Protein AF-A0A933GW04-F1 (afdb_monomer)

Nearest PDB structures (foldseek):
  8gxd-assembly1_A  TM=9.178E-01  e=3.188E-30  Exiguobacterium sibiricum 255-15
  6acf-assembly1_A  TM=8.916E-01  e=3.516E-30  Geobacillus stearothermophilus 10
  7vid-assembly1_A  TM=9.497E-01  e=1.257E-28  Pseudomonas aeruginosa PAO1
  8hr6-assembly1_A  TM=9.660E-01  e=1.319E-27  Bacillus thuringiensis
  3vpx-assembly1_B  TM=9.096E-01  e=2.154E-28  Sporosarcina psychrophila

Secondary structure (DSSP, 8-state):
-----PPPHHHHHHHHHHHHHHH-BTTHHHHHHHHTT-SEEEEEEETTEEEESSHHHHHHHHHHHHH-TT--S-SEEEEE--TT--S-EEEEEEE-SSSSEEEEEEEEE-SBHHHHHHHHHHHHHHHHHHHHHTT-S-EEEEEEEEE-GGG-SHHHHSTT-HHHHHHHHHHHHHHHHTTTSEEEEE-TT--HHHHHHHHTT-S-B-S--GGGT-----HHHHHHHHHHHHHHHHHHHHS----TT-EEEEE--STTHHHHHHHHHHTT-EEEEE-S-HHHHHHHHHH-TTSEE--TTGGGG-B-SEEEE-S-SS-BSTTTTTT-B-SEE--S-TT-BSSTTHHHHHHHTT-EE--HHHHS-HHHHHHHTGGG---HHHHHHHHHTHHHHHHHHHHHHHHHT--HHHHHHHHHHHHHTSPPTTTSSHHHHHHHHHHHHHHHHTS-------------------S------HHHHHHHHHHTTTT---EEEEEE-PEETTS---HHHHHHHHHHHHHHHHHHHHH---EEEE-BEE--THHHHHHHHTT-SS-GGGS-HHHHHHHHHHHHHHHHHHHHHHHHHTT----GGG-B-TTSHHHHHHHHHHHHHHHHTT-EEEEEEEEEEETTTTEEE-GGGEEEEEEEEEEEEEEEEEETTS-EEEEEES-GGGGGG--EEEE-TTSTTGGGTT-EEE-TTSS-EEEEEE-TT-SSSEEEE-GGG-HHHHHHHHHTT------SB-TTS-B-STTTTT--HHHHHHHHHHHHGGGEEEEEEEEEEEEEEETTT-PBPEEEEEEEEEE--HHHHHHHHHHHHTTSSEESSHHHHHHHHHHHTTPPPEE-EE--SSSPBPTT-TT-EE-HHHHHHHHHHHHHTTTTSSSPPPBSEEEE-TTTIIIIIHHHHHHHHHHTSS-SBSEEEEPPEEEEE--TTSPPPP------S------GGG-----S-EEE--GGGT----HHHHHHHH-HHHHHHHHHHHHSSS-TTEEE--HHHHHHHHHHHHHHHTT-

pLDDT: mean 85.38, std 16.15, range [25.05, 98.19]

Foldseek 3Di:
DDDPDDDDPVLVVLVVLLVVQVVAFQLNLLVLCVVVVHFKWKWAFDPHDIDTLDCVSCSSVVSNLVPDPLNDNWRMKMWGDDPPDSHIKIKTGRFAQLHAAEDAAAEEADGGSSVQVSVQSNQQLLQLLLCLLLVHSHHGMYIYTHCDPVCVDCQCQPPPHPSVLVVLLSSLLRCVLLPLSYAYEHDHSDAQSSQVSSCVSHVRYWPHDVVVQHLPDLQLLLLLLLLLLCLLVCCVVPVGSQQAQFFEEEEACPSNRVNNVVVSVVSNHQYEYEHPDPVSVVVSCVVRVRYHYDDNVCSLQDQGAEYEYEDEAQCQEPVSLVRHNYQEYTYQHAHNHNDPCSLVVCVVVNRAYQHNSLSNSLVCVSTSCSSVGGDVVVSNVSSNVSSVSSNQLVVQCVVVVHGSVVSSVVSSVVSSNHGHPPCRSVSSVSVVVSVVVSVCVVPDDDDDDDDDDDDDDDDPDDPDPPDPPLLVVLVVCLVVVVQDFDDFAEEEDAAELLDADFPQSLVQLLVSQVVQVVCCVPVVHGHAYAYEHFLCFLSSLVSLQVVDPDHPVVDDLVVSQVVSVVSSVVSRVNVVVLCSLLVRDHRPVNYDDCPDPVLLVLLVVLQVLLVVLVQKDKDWDWFWADLVSLKTDDPLQKDKDKDKDFKKKWFWWAFPVGDIDTAIDPQLLLLVQFQAKEAACPAPCVVCQQTWIQRLQDRDTHHYHYDNPDPDGMHGAALFWDVVSVVRCVVVVHNRHDDQADSNCFGDDPVRGRHHRVRSRVVSPVSSPPRMDMDGDIDIDIFMAGNNPRDTITTGTDTFMWGHLLVLLVVVLVCLVVLQAAEPDVVLSVVSNVCSVVDDTHGQKIQGSHANDDVPDPNIHGDSLSSLLSSLCVSQPPPVPQAGDARAEYEYEPSCCSSHQSSSQSSCCSRRVGGNYSYYYYFAFEWAAFDPPPDDDDDDDDDDDDDPPDDLAVDGDDDPDTDGDDVVRSRTHRSSSLCVVQNSQLSSQLVVVQCPDPPRHYGYRDVVSSVVSSVVVVVVVVVD

Mean predicted aligned error: 18.36 Å

Solvent-accessible surface area (backbone atoms only — not comparable to full-atom values): 53970 Å² total; per-residue (Å²): 143,85,78,90,74,79,75,59,71,73,60,54,55,36,52,50,33,24,48,48,39,59,69,28,46,55,49,50,65,36,52,54,30,56,77,69,72,46,46,71,46,40,44,32,42,56,100,92,44,78,50,58,74,47,54,91,78,42,47,32,59,51,30,33,47,80,72,35,89,55,54,75,77,36,44,29,39,38,39,30,46,54,92,96,50,84,37,46,41,36,41,25,30,26,42,23,29,16,14,41,9,34,26,30,32,32,40,45,73,59,77,23,39,40,53,52,53,48,50,33,39,46,47,4,46,48,27,22,35,31,25,20,63,70,68,43,71,30,8,1,9,19,31,40,38,55,41,32,84,85,50,70,36,63,58,50,67,43,83,93,30,70,61,29,42,53,52,30,29,53,48,13,47,45,46,47,74,58,73,51,33,47,30,38,28,57,32,64,73,50,45,38,70,47,36,44,32,19,37,77,50,26,90,45,54,32,36,25,40,52,96,77,56,26,51,58,82,36,34,60,50,22,15,49,7,32,52,33,24,46,27,26,51,39,23,74,75,72,76,45,55,76,48,56,69,41,32,34,34,34,39,21,52,52,76,36,23,39,53,34,52,50,55,39,47,76,52,45,25,41,37,34,33,24,57,92,51,66,64,57,49,54,54,50,42,70,73,36,80,75,43,43,80,50,58,76,76,59,62,45,66,44,89,27,47,31,39,22,44,34,60,56,45,44,63,41,26,88,79,39,54,80,46,48,49,44,48,33,38,49,29,54,11,65,58,38,50,57,45,82,66,36,53,52,58,33,51,78,72,64,26,44,58,54,48,25,55,64,23,42,35,32,59,56,56,42,27,66,42,35,90,77,59,61,58,72,67,62,41,54,60,52,25,61,48,21,20,63,50,42,39,49,27,49,51,48,6,62,76,70,74,48,44,33,60,56,30,43,48,54,54,7,53,56,45,35,69,37,56,17,89,84,63,28,54,43,22,54,54,50,52,53,49,52,52,56,53,55,65,54,59,81,71,61,94,72,80,92,76,89,76,92,73,96,68,90,73,78,79,78,75,73,98,58,81,72,79,80,57,58,69,61,51,48,53,50,41,57,75,68,46,70,39,65,35,84,43,65,29,33,26,27,50,53,37,50,21,49,48,82,65,26,54,64,62,44,44,24,46,47,51,33,37,53,49,41,51,50,43,32,71,75,70,69,45,42,37,22,48,33,45,37,43,28,75,40,23,69,58,26,46,54,57,48,49,77,70,46,98,58,64,69,87,80,47,60,68,70,61,56,37,49,56,51,48,56,48,31,54,56,26,44,54,48,48,54,50,42,41,44,64,44,67,43,67,58,33,82,90,55,52,40,40,47,86,40,76,69,28,45,49,41,35,52,52,49,52,48,54,37,44,76,68,68,26,54,49,79,48,74,41,79,38,43,28,30,66,88,78,52,27,64,46,55,76,91,44,50,36,85,43,79,44,82,38,60,52,38,36,34,46,48,34,37,31,85,89,67,52,79,43,63,20,61,41,78,56,72,46,49,59,81,17,44,64,30,34,37,19,10,51,94,38,94,47,24,88,47,51,79,39,45,27,44,45,79,90,50,101,51,74,23,47,24,40,73,33,81,89,49,95,55,50,27,29,68,33,30,35,26,58,29,77,68,35,34,52,56,32,49,76,71,74,46,82,77,54,52,48,43,46,45,93,78,53,22,24,48,42,91,96,40,59,71,30,49,58,68,61,40,31,52,55,43,51,65,68,43,48,91,42,46,46,82,43,82,54,82,45,80,43,84,45,44,19,30,67,83,81,61,47,67,40,46,45,27,70,44,78,42,40,28,39,62,48,67,74,25,42,55,52,49,50,52,30,47,74,72,54,64,34,36,56,78,48,70,69,59,49,52,53,50,54,55,49,58,77,69,64,66,69,43,74,37,55,28,52,41,82,51,56,55,71,34,90,95,40,89,75,28,11,40,32,55,48,57,41,50,21,32,45,50,40,43,63,35,38,32,76,88,34,72,65,45,62,45,22,49,35,33,24,32,52,71,81,39,45,76,58,32,53,48,52,22,31,31,52,28,30,65,70,43,69,38,56,38,50,32,25,44,35,68,52,45,45,45,26,30,49,52,54,85,84,58,89,77,82,85,92,83,79,81,95,72,96,76,88,82,74,74,66,72,75,78,67,77,87,86,47,101,42,85,36,71,56,38,72,95,55,73,37,59,47,49,51,58,56,43,24,76,74,57,34,27,69,13,45,55,48,12,54,54,61,36,56,71,48,97,55,55,64,56,21,60,77,48,71,67,41,30,52,48,28,36,52,52,52,53,55,50,65,75,70,107

Sequence (1024 aa):
MSTLGRLRPADEKRRELARQVRAWPVEELHDRLAAAGVSRAFVLFENGEFTLSHPALLAPVQAFFELSQDFAQHEGVFLGREEGFPTVFFAFVHDTRRGLAQGGLRFKRYDTTADVLVDGLRLARGMTRKNALAGLWWGGGKGVLPVTLPLARPEYMEKDRPERRRLFEAYGRFVASIGGIYYTAEDIGTNTGDLAAVLGQNRFTTCIPPACGGSGNPSPFTAHGVYRAMQAAWNFLTGSDDLSGVRVAVQGAGHVGGPLIRELDEAGARVWFTDVDVKRIAELSAELPRAVAVLPDSIYDLEVDVFAPCAVGAVVSAQTIPRLKCRLVCGAANNILRETADAERLRERGIAFVPDYVCNRMGITNCADEWRGYLEEDVWVAAEKVYPDTLRVLKHARNLVVTPSRAADELADAAASELHPLLGHRGRRLADQLVAANGRGARQGRGPRTDAGTRKGRGAAPLFSAPLDEPALQTRWEKAGLFRGTGPAIAATPVSTATSPNLASFLSPLLADVRARAIEFLDGSRPRRVLGSDHGGLALQLAIEASLPHDREEYARPEFVEMCRDRHHAGDARVREELRAAGIGFDPRAWLDPMSEKGARVVRELYHALADAGRIARETRLVHRCLHCRTVLVASDVVHASLSVDRSYAVQFRTTEGDEIETATYQPELVLGAVAIGVRSAGRYGHLEGRSAVHPLRDDLLPVVAVPDLGVGAVFLVPAHSLRDERILREAGIDERPAVFDEKGEGSPAGYAGLPRDALREAVLGRLGDRVISRKGTWKVDAHRCRRCEGVTLVVPSEETFVHLESAAGRLKAGVESGAVEFGHPRWRDRVLAHLNTLEPWCISRQQWWGHEMPGRRGEVLSTWFSLAAQALAGAGWPEDPAPAPVAEVWVDPELLVRWVVPAELVSLAVTGRPVFRRIEVHGTLQTVDRSLAPQPEEGAGADESPKILPDEERFLFRTVHRPMRRNLGNVVSPASLVRRFGADALRLGLLLCLSGPDQDAATASETKLREARRMIRRLVAKV

Structure (mmCIF, N/CA/C/O backbone):
data_AF-A0A933GW04-F1
#
_entry.id   AF-A0A933GW04-F1
#
loop_
_atom_site.group_PDB
_atom_site.id
_atom_site.type_symbol
_atom_site.label_atom_id
_atom_site.label_alt_id
_atom_site.label_comp_id
_atom_site.label_asym_id
_atom_site.label_entity_id
_atom_site.label_seq_id
_atom_site.pdbx_PDB_ins_code
_atom_site.Cartn_x
_atom_site.Cartn_y
_atom_site.Cartn_z
_atom_site.occupancy
_atom_site.B_iso_or_equiv
_atom_site.auth_seq_id
_atom_site.auth_comp_id
_atom_site.auth_asym_id
_atom_site.auth_atom_id
_atom_site.pdbx_PDB_model_num
ATOM 1 N N . MET A 1 1 ? 9.136 -58.146 -12.799 1.00 44.84 1 MET A N 1
ATOM 2 C CA . MET A 1 1 ? 10.425 -57.813 -13.446 1.00 44.84 1 MET A CA 1
ATOM 3 C C . MET A 1 1 ? 10.226 -57.771 -14.959 1.00 44.84 1 MET A C 1
ATOM 5 O O . MET A 1 1 ? 10.268 -58.811 -15.590 1.00 44.84 1 MET A O 1
ATOM 9 N N . SER A 1 2 ? 9.935 -56.590 -15.505 1.00 35.81 2 SER A N 1
ATOM 10 C CA . SER A 1 2 ? 9.866 -56.224 -16.939 1.00 35.81 2 SER A CA 1
ATOM 11 C C . SER A 1 2 ? 9.266 -54.813 -16.924 1.00 35.81 2 SER A C 1
ATOM 13 O O . SER A 1 2 ? 8.171 -54.651 -16.403 1.00 35.81 2 SER A O 1
ATOM 15 N N . THR A 1 3 ? 9.958 -53.729 -17.247 1.00 30.78 3 THR A N 1
ATOM 16 C CA . THR A 1 3 ? 10.529 -53.395 -18.552 1.00 30.78 3 THR A CA 1
ATOM 17 C C . THR A 1 3 ? 11.642 -52.361 -18.353 1.00 30.78 3 THR A C 1
ATOM 19 O O . THR A 1 3 ? 11.386 -51.227 -17.954 1.00 30.78 3 THR A O 1
ATOM 22 N N . LEU A 1 4 ? 12.880 -52.747 -18.669 1.00 45.56 4 LEU A N 1
ATOM 23 C CA . LEU A 1 4 ? 13.972 -51.825 -18.980 1.00 45.56 4 LEU A CA 1
ATOM 24 C C . LEU A 1 4 ? 13.578 -51.039 -20.241 1.00 45.56 4 LEU A C 1
ATOM 26 O O . LEU A 1 4 ? 13.768 -51.506 -21.363 1.00 45.56 4 LEU A O 1
ATOM 30 N N . GLY A 1 5 ? 12.982 -49.861 -20.057 1.00 34.62 5 GLY A N 1
ATOM 31 C CA . GLY A 1 5 ? 12.811 -48.891 -21.132 1.00 34.62 5 GLY A CA 1
ATOM 32 C C . GLY A 1 5 ? 14.188 -48.397 -21.562 1.00 34.62 5 GLY A C 1
ATOM 33 O O . GLY A 1 5 ? 14.873 -47.731 -20.789 1.00 34.62 5 GLY A O 1
ATOM 34 N N . ARG A 1 6 ? 14.616 -48.767 -22.774 1.00 42.38 6 ARG A N 1
ATOM 35 C CA . ARG A 1 6 ? 15.852 -48.277 -23.399 1.00 42.38 6 ARG A CA 1
ATOM 36 C C . ARG A 1 6 ? 15.899 -46.747 -23.298 1.00 42.38 6 ARG A C 1
ATOM 38 O O . ARG A 1 6 ? 14.997 -46.069 -23.787 1.00 42.38 6 ARG A O 1
ATOM 45 N N . LEU A 1 7 ? 16.943 -46.224 -22.653 1.00 42.88 7 LEU A N 1
ATOM 46 C CA . LEU A 1 7 ? 17.234 -44.791 -22.606 1.00 42.88 7 LEU A CA 1
ATOM 47 C C . LEU A 1 7 ? 17.378 -44.262 -24.040 1.00 42.88 7 LEU A C 1
ATOM 49 O O . LEU A 1 7 ? 17.923 -44.941 -24.912 1.00 42.88 7 LEU A O 1
ATOM 53 N N . ARG A 1 8 ? 16.875 -43.052 -24.302 1.00 45.69 8 ARG A N 1
ATOM 54 C CA . ARG A 1 8 ? 17.030 -42.415 -25.614 1.00 45.69 8 ARG A CA 1
ATOM 55 C C . ARG A 1 8 ? 18.532 -42.175 -25.871 1.00 45.69 8 ARG A C 1
ATOM 57 O O . ARG A 1 8 ? 19.191 -41.629 -24.989 1.00 45.69 8 ARG A O 1
ATOM 64 N N . PRO A 1 9 ? 19.079 -42.485 -27.062 1.00 53.44 9 PRO A N 1
ATOM 65 C CA . PRO A 1 9 ? 20.510 -42.311 -27.372 1.00 53.44 9 PRO A CA 1
ATOM 66 C C . PRO A 1 9 ? 21.062 -40.894 -27.107 1.00 53.44 9 PRO A C 1
ATOM 68 O O . PRO A 1 9 ? 22.233 -40.716 -26.776 1.00 53.44 9 PRO A O 1
ATOM 71 N N . ALA A 1 10 ? 20.206 -39.871 -27.212 1.00 59.25 10 ALA A N 1
ATOM 72 C CA . ALA A 1 10 ? 20.545 -38.475 -26.928 1.00 59.25 10 ALA A CA 1
ATOM 73 C C . ALA A 1 10 ? 20.842 -38.194 -25.438 1.00 59.25 10 ALA A C 1
ATOM 75 O O . ALA A 1 10 ? 21.592 -37.267 -25.128 1.00 59.25 10 ALA A O 1
ATOM 76 N N . ASP A 1 11 ? 20.289 -38.986 -24.517 1.00 69.88 11 ASP A N 1
ATOM 77 C CA . ASP A 1 11 ? 20.501 -38.825 -23.072 1.00 69.88 11 ASP A CA 1
ATOM 78 C C . ASP A 1 11 ? 21.794 -39.523 -22.617 1.00 69.88 11 ASP A C 1
ATOM 80 O O . ASP A 1 11 ? 22.465 -39.066 -21.692 1.00 69.88 11 ASP A O 1
ATOM 84 N N . GLU A 1 12 ? 22.205 -40.584 -23.315 1.00 80.62 12 GLU A N 1
ATOM 85 C CA . GLU A 1 12 ? 23.465 -41.292 -23.068 1.00 80.62 12 GLU A CA 1
ATOM 86 C C . GLU A 1 12 ? 24.679 -40.486 -23.552 1.00 80.62 12 GLU A C 1
ATOM 88 O O . GLU A 1 12 ? 25.634 -40.292 -22.798 1.00 80.62 12 GLU A O 1
ATOM 93 N N . LYS A 1 13 ? 24.596 -39.899 -24.756 1.00 83.88 13 LYS A N 1
ATOM 94 C CA . LYS A 1 13 ? 25.636 -39.005 -25.293 1.00 83.88 13 LYS A CA 1
ATOM 95 C C . LYS A 1 13 ? 25.871 -37.778 -24.402 1.00 83.88 13 LYS A C 1
ATOM 97 O O . LYS A 1 13 ? 27.016 -37.390 -24.184 1.00 83.88 13 LYS A O 1
ATOM 102 N N . ARG A 1 14 ? 24.805 -37.182 -23.850 1.00 83.56 14 ARG A N 1
ATOM 103 C CA . ARG A 1 14 ? 24.907 -36.056 -22.902 1.00 83.56 14 ARG A CA 1
ATOM 104 C C . ARG A 1 14 ? 25.566 -36.458 -21.583 1.00 83.56 14 ARG A C 1
ATOM 106 O O . ARG A 1 14 ? 26.434 -35.742 -21.091 1.00 83.56 14 ARG A O 1
ATOM 113 N N . ARG A 1 15 ? 25.218 -37.628 -21.038 1.00 87.50 15 ARG A N 1
ATOM 114 C CA . ARG A 1 15 ? 25.859 -38.166 -19.825 1.00 87.50 15 ARG A CA 1
ATOM 115 C C . ARG A 1 15 ? 27.344 -38.458 -20.024 1.00 87.50 15 ARG A C 1
ATOM 117 O O . ARG A 1 15 ? 28.112 -38.269 -19.086 1.00 87.50 15 ARG A O 1
ATOM 124 N N . GLU A 1 16 ? 27.741 -38.916 -21.206 1.00 89.69 16 GLU A N 1
ATOM 125 C CA . GLU A 1 16 ? 29.150 -39.153 -21.532 1.00 89.69 16 GLU A CA 1
ATOM 126 C C . GLU A 1 16 ? 29.942 -37.841 -21.611 1.00 89.69 16 GLU A C 1
ATOM 128 O O . GLU A 1 16 ? 30.978 -37.697 -20.969 1.00 89.69 16 GLU A O 1
ATOM 133 N N . LEU A 1 17 ? 29.401 -36.832 -22.296 1.00 89.19 17 LEU A N 1
ATOM 134 C CA . LEU A 1 17 ? 30.002 -35.496 -22.364 1.00 89.19 17 LEU A CA 1
ATOM 135 C C . LEU A 1 17 ? 30.180 -34.854 -20.976 1.00 89.19 17 LEU A C 1
ATOM 137 O O . LEU A 1 17 ? 31.234 -34.294 -20.683 1.00 89.19 17 LEU A O 1
ATOM 141 N N . ALA A 1 18 ? 29.192 -34.982 -20.087 1.00 89.00 18 ALA A N 1
ATOM 142 C CA . ALA A 1 18 ? 29.313 -34.488 -18.715 1.00 89.00 18 ALA A CA 1
ATOM 143 C C . ALA A 1 18 ? 30.329 -35.284 -17.872 1.00 89.00 18 ALA A C 1
ATOM 145 O O . ALA A 1 18 ? 30.979 -34.711 -16.996 1.00 89.00 18 ALA A O 1
ATOM 146 N N . ARG A 1 19 ? 30.485 -36.595 -18.123 1.00 90.44 19 ARG A N 1
ATOM 147 C CA . ARG A 1 19 ? 31.522 -37.425 -17.485 1.00 90.44 19 ARG A CA 1
ATOM 148 C C . ARG A 1 19 ? 32.926 -36.978 -17.876 1.00 90.44 19 ARG A C 1
ATOM 150 O O . ARG A 1 19 ? 33.794 -36.955 -17.011 1.00 90.44 19 ARG A O 1
ATOM 157 N N . GLN A 1 20 ? 33.127 -36.555 -19.123 1.00 90.38 20 GLN A N 1
ATOM 158 C CA . GLN A 1 20 ? 34.415 -36.022 -19.574 1.00 90.38 20 GLN A CA 1
ATOM 159 C C . GLN A 1 20 ? 34.840 -34.812 -18.739 1.00 90.38 20 GLN A C 1
ATOM 161 O O . GLN A 1 20 ? 35.935 -34.822 -18.192 1.00 90.38 20 GLN A O 1
ATOM 166 N N . VAL A 1 21 ? 33.953 -33.831 -18.532 1.00 90.50 21 VAL A N 1
ATOM 167 C CA . VAL A 1 21 ? 34.260 -32.633 -17.719 1.00 90.50 21 VAL A CA 1
ATOM 168 C C . VAL A 1 21 ? 34.643 -32.986 -16.277 1.00 90.50 21 VAL A C 1
ATOM 170 O O . VAL A 1 21 ? 35.501 -32.332 -15.692 1.00 90.50 21 VAL A O 1
ATOM 173 N N . ARG A 1 22 ? 34.043 -34.037 -15.703 1.00 89.50 22 ARG A N 1
ATOM 174 C CA . ARG A 1 22 ? 34.389 -34.531 -14.356 1.00 89.50 22 ARG A CA 1
ATOM 175 C C . ARG A 1 22 ? 35.766 -35.185 -14.287 1.00 89.50 22 ARG A C 1
ATOM 177 O O . ARG A 1 22 ? 36.369 -35.182 -13.225 1.00 89.50 22 ARG A O 1
ATOM 184 N N . ALA A 1 23 ? 36.240 -35.746 -15.394 1.00 90.50 23 ALA A N 1
ATOM 185 C CA . ALA A 1 23 ? 37.560 -36.361 -15.493 1.00 90.50 23 ALA A CA 1
ATOM 186 C C . ALA A 1 23 ? 38.650 -35.373 -15.944 1.00 90.50 23 ALA A C 1
ATOM 188 O O . ALA A 1 23 ? 39.833 -35.698 -15.876 1.00 90.50 23 ALA A O 1
ATOM 189 N N . TRP A 1 24 ? 38.272 -34.188 -16.430 1.00 93.44 24 TRP A N 1
ATOM 190 C CA . TRP A 1 24 ? 39.218 -33.190 -16.912 1.00 93.44 24 TRP A CA 1
ATOM 191 C C . TRP A 1 24 ? 40.043 -32.603 -15.762 1.00 93.44 24 TRP A C 1
ATOM 193 O O . TRP A 1 24 ? 39.450 -32.033 -14.833 1.00 93.44 24 TRP A O 1
ATOM 203 N N . PRO A 1 25 ? 41.390 -32.650 -15.839 1.00 91.00 25 PRO A N 1
ATOM 204 C CA . PRO A 1 25 ? 42.217 -31.843 -14.953 1.00 91.00 25 PRO A CA 1
ATOM 205 C C . PRO A 1 25 ? 41.900 -30.358 -15.163 1.00 91.00 25 PRO A C 1
ATOM 207 O O . PRO A 1 25 ? 41.275 -29.964 -16.154 1.00 91.00 25 PRO A O 1
ATOM 210 N N . VAL A 1 26 ? 42.282 -29.520 -14.206 1.00 88.75 26 VAL A N 1
ATOM 211 C CA . VAL A 1 26 ? 41.929 -28.092 -14.221 1.00 88.75 26 VAL A CA 1
ATOM 212 C C . VAL A 1 26 ? 42.516 -27.341 -15.433 1.00 88.75 26 VAL A C 1
ATOM 214 O O . VAL A 1 26 ? 41.924 -26.369 -15.902 1.00 88.75 26 VAL A O 1
ATOM 217 N N . GLU A 1 27 ? 43.632 -27.819 -15.990 1.00 90.19 27 GLU A N 1
ATOM 218 C CA . GLU A 1 27 ? 44.308 -27.270 -17.172 1.00 90.19 27 GLU A CA 1
ATOM 219 C C . GLU A 1 27 ? 43.654 -27.672 -18.507 1.00 90.19 27 GLU A C 1
ATOM 221 O O . GLU A 1 27 ? 43.782 -26.956 -19.498 1.00 90.19 27 GLU A O 1
ATOM 226 N N . GLU A 1 28 ? 42.904 -28.774 -18.557 1.00 92.31 28 GLU A N 1
ATOM 227 C CA . GLU A 1 28 ? 42.409 -29.350 -19.819 1.00 92.31 28 GLU A CA 1
ATOM 228 C C . GLU A 1 28 ? 41.534 -28.366 -20.609 1.00 92.31 28 GLU A C 1
ATOM 230 O O . GLU A 1 28 ? 41.634 -28.259 -21.832 1.00 92.31 28 GLU A O 1
ATOM 235 N N . LEU A 1 29 ? 40.676 -27.606 -19.920 1.00 91.88 29 LEU A N 1
ATOM 236 C CA . LEU A 1 29 ? 39.837 -26.607 -20.580 1.00 91.88 29 LEU A CA 1
ATOM 237 C C . LEU A 1 29 ? 40.667 -25.433 -21.123 1.00 91.88 29 LEU A C 1
ATOM 239 O O . LEU A 1 29 ? 40.348 -24.912 -22.194 1.00 91.88 29 LEU A O 1
ATOM 243 N N . HIS A 1 30 ? 41.738 -25.043 -20.422 1.00 93.75 30 HIS A N 1
ATOM 244 C CA . HIS A 1 30 ? 42.697 -24.055 -20.916 1.00 93.75 30 HIS A CA 1
ATOM 245 C C . HIS A 1 30 ? 43.368 -24.555 -22.199 1.00 93.75 30 HIS A C 1
ATOM 247 O O . HIS A 1 30 ? 43.392 -23.830 -23.195 1.00 93.75 30 HIS A O 1
ATOM 253 N N . ASP A 1 31 ? 43.858 -25.793 -22.202 1.00 93.06 31 ASP A N 1
ATOM 254 C CA . ASP A 1 31 ? 44.610 -26.357 -23.325 1.00 93.06 31 ASP A CA 1
ATOM 255 C C . ASP A 1 31 ? 43.727 -26.545 -24.557 1.00 93.06 31 ASP A C 1
ATOM 257 O O . ASP A 1 31 ? 44.134 -26.232 -25.676 1.00 93.06 31 ASP A O 1
ATOM 261 N N . ARG A 1 32 ? 42.466 -26.940 -24.358 1.00 93.56 32 ARG A N 1
ATOM 262 C CA . ARG A 1 32 ? 41.463 -26.994 -25.429 1.00 93.56 32 ARG A CA 1
ATOM 263 C C . ARG A 1 32 ? 41.168 -25.613 -26.017 1.00 93.56 32 ARG A C 1
ATOM 265 O O . ARG A 1 32 ? 41.100 -25.479 -27.239 1.00 93.56 32 ARG A O 1
ATOM 272 N N . LEU A 1 33 ? 41.006 -24.585 -25.177 1.00 92.38 33 LEU A N 1
ATOM 273 C CA . LEU A 1 33 ? 40.837 -23.197 -25.632 1.00 92.38 33 LEU A CA 1
ATOM 274 C C . LEU A 1 33 ? 42.076 -22.711 -26.401 1.00 92.38 33 LEU A C 1
ATOM 276 O O . LEU A 1 33 ? 41.941 -22.091 -27.456 1.00 92.38 33 LEU A O 1
ATOM 280 N N . ALA A 1 34 ? 43.275 -23.024 -25.904 1.00 92.44 34 ALA A N 1
ATOM 281 C CA . ALA A 1 34 ? 44.543 -22.658 -26.524 1.00 92.44 34 ALA A CA 1
ATOM 282 C C . ALA A 1 34 ? 44.738 -23.337 -27.888 1.00 92.44 34 ALA A C 1
ATOM 284 O O . ALA A 1 34 ? 45.031 -22.650 -28.865 1.00 92.44 34 ALA A O 1
ATOM 285 N N . ALA A 1 35 ? 44.495 -24.648 -27.980 1.00 92.81 35 ALA A N 1
ATOM 286 C CA . ALA A 1 35 ? 44.578 -25.415 -29.223 1.00 92.81 35 ALA A CA 1
ATOM 287 C C . ALA A 1 35 ? 43.591 -24.913 -30.290 1.00 92.81 35 ALA A C 1
ATOM 289 O O . ALA A 1 35 ? 43.892 -24.948 -31.481 1.00 92.81 35 ALA A O 1
ATOM 290 N N . ALA A 1 36 ? 42.430 -24.404 -29.869 1.00 91.19 36 ALA A N 1
ATOM 291 C CA . ALA A 1 36 ? 41.441 -23.796 -30.755 1.00 91.19 36 ALA A CA 1
ATOM 292 C C . ALA A 1 36 ? 41.720 -22.311 -31.080 1.00 91.19 36 ALA A C 1
ATOM 294 O O . ALA A 1 36 ? 40.951 -21.701 -31.821 1.00 91.19 36 ALA A O 1
ATOM 295 N N . GLY A 1 37 ? 42.773 -21.703 -30.518 1.00 90.75 37 GLY A N 1
ATOM 296 C CA . GLY A 1 37 ? 43.072 -20.276 -30.690 1.00 90.75 37 GLY A CA 1
ATOM 297 C C . GLY A 1 37 ? 42.030 -19.339 -30.062 1.00 90.75 37 GLY A C 1
ATOM 298 O O . GLY A 1 37 ? 41.927 -18.176 -30.448 1.00 90.75 37 GLY A O 1
ATOM 299 N N . VAL A 1 38 ? 41.241 -19.827 -29.101 1.00 91.06 38 VAL A N 1
ATOM 300 C CA . VAL A 1 38 ? 40.132 -19.089 -28.486 1.00 91.06 38 VAL A CA 1
ATOM 301 C C . VAL A 1 38 ? 40.615 -18.375 -27.225 1.00 91.06 38 VAL A C 1
ATOM 303 O O . VAL A 1 38 ? 41.059 -18.997 -26.261 1.00 91.06 38 VAL A O 1
ATOM 306 N N . SER A 1 39 ? 40.503 -17.046 -27.207 1.00 90.44 39 SER A N 1
ATOM 307 C CA . SER A 1 39 ? 40.836 -16.218 -26.038 1.00 90.44 39 SER A CA 1
ATOM 308 C C . SER A 1 39 ? 39.620 -15.853 -25.184 1.00 90.44 39 SER A C 1
ATOM 310 O O . SER A 1 39 ? 39.775 -15.522 -24.008 1.00 90.44 39 SER A O 1
ATOM 312 N N . ARG A 1 40 ? 38.405 -15.891 -25.746 1.00 92.50 40 ARG A N 1
ATOM 313 C CA . ARG A 1 40 ? 37.151 -15.558 -25.055 1.00 92.50 40 ARG A CA 1
ATOM 314 C C . ARG A 1 40 ? 36.050 -16.532 -25.448 1.00 92.50 40 ARG A C 1
ATOM 316 O O . ARG A 1 40 ? 35.818 -16.775 -26.631 1.00 92.50 40 ARG A O 1
ATOM 323 N N . ALA A 1 41 ? 35.340 -17.049 -24.457 1.00 93.44 41 ALA A N 1
ATOM 324 C CA . ALA A 1 41 ? 34.231 -17.969 -24.648 1.00 93.44 41 ALA A CA 1
ATOM 325 C C . ALA A 1 41 ? 33.092 -17.673 -23.663 1.00 93.44 41 ALA A C 1
ATOM 327 O O . ALA A 1 41 ? 33.298 -17.020 -22.643 1.00 93.44 41 ALA A O 1
ATOM 328 N N . PHE A 1 42 ? 31.878 -18.120 -23.978 1.00 94.50 42 PHE A N 1
ATOM 329 C CA . PHE A 1 42 ? 30.743 -18.004 -23.070 1.00 94.50 42 PHE A CA 1
ATOM 330 C C . PHE A 1 42 ? 29.754 -19.150 -23.259 1.00 94.50 42 PHE A C 1
ATOM 332 O O . PHE A 1 42 ? 29.619 -19.710 -24.353 1.00 94.50 42 PHE A O 1
ATOM 339 N N . VAL A 1 43 ? 29.028 -19.427 -22.183 1.00 94.75 43 VAL A N 1
ATOM 340 C CA . VAL A 1 43 ? 27.837 -20.270 -22.134 1.00 94.75 43 VAL A CA 1
ATOM 341 C C . VAL A 1 43 ? 26.735 -19.413 -21.528 1.00 94.75 43 VAL A C 1
ATOM 343 O O . VAL A 1 43 ? 26.812 -19.082 -20.350 1.00 94.75 43 VAL A O 1
ATOM 346 N N . LEU A 1 44 ? 25.749 -19.005 -22.321 1.00 94.06 44 LEU A N 1
ATOM 347 C CA . LEU A 1 44 ? 24.595 -18.244 -21.836 1.00 94.06 44 LEU A CA 1
ATOM 348 C C . LEU A 1 44 ? 23.374 -19.146 -21.755 1.00 94.06 44 LEU A C 1
ATOM 350 O O . LEU A 1 44 ? 23.247 -20.075 -22.551 1.00 94.06 44 LEU A O 1
ATOM 354 N N . PHE A 1 45 ? 22.465 -18.838 -20.839 1.00 92.50 45 PHE A N 1
ATOM 355 C CA . PHE A 1 45 ? 21.203 -19.551 -20.696 1.00 92.50 45 PHE A CA 1
ATOM 356 C C . PHE A 1 45 ? 20.043 -18.559 -20.670 1.00 92.50 45 PHE A C 1
ATOM 358 O O . PHE A 1 45 ? 20.120 -17.513 -20.023 1.00 92.50 45 PHE A O 1
ATOM 365 N N . GLU A 1 46 ? 18.984 -18.854 -21.416 1.00 87.00 46 GLU A N 1
ATOM 366 C CA . GLU A 1 46 ? 17.750 -18.068 -21.428 1.00 87.00 46 GLU A CA 1
ATOM 367 C C . GLU A 1 46 ? 16.578 -18.928 -21.881 1.00 87.00 46 GLU A C 1
ATOM 369 O O . GLU A 1 46 ? 16.698 -19.705 -22.820 1.00 87.00 46 GLU A O 1
ATOM 374 N N . ASN A 1 47 ? 15.432 -18.779 -21.212 1.00 82.81 47 ASN A N 1
ATOM 375 C CA . ASN A 1 47 ? 14.176 -19.445 -21.575 1.00 82.81 47 ASN A CA 1
ATOM 376 C C . ASN A 1 47 ? 14.294 -20.972 -21.773 1.00 82.81 47 ASN A C 1
ATOM 378 O O . ASN A 1 47 ? 13.547 -21.554 -22.553 1.00 82.81 47 ASN A O 1
ATOM 382 N N . GLY A 1 48 ? 15.209 -21.628 -21.049 1.00 84.00 48 GLY A N 1
ATOM 383 C CA . GLY A 1 48 ? 15.435 -23.073 -21.154 1.00 84.00 48 GLY A CA 1
ATOM 384 C C . GLY A 1 48 ? 16.463 -23.493 -22.207 1.00 84.00 48 GLY A C 1
ATOM 385 O O . GLY A 1 48 ? 16.738 -24.684 -22.321 1.00 84.00 48 GLY A O 1
ATOM 386 N N . GLU A 1 49 ? 17.054 -22.551 -22.942 1.00 88.75 49 GLU A N 1
ATOM 387 C CA . GLU A 1 49 ? 17.998 -22.825 -24.024 1.00 88.75 49 GLU A CA 1
ATOM 388 C C . GLU A 1 49 ? 19.401 -22.295 -23.715 1.00 88.75 49 GLU A C 1
ATOM 390 O O . GLU A 1 49 ? 19.579 -21.210 -23.153 1.00 88.75 49 GLU A O 1
ATOM 395 N N . PHE A 1 50 ? 20.416 -23.065 -24.116 1.00 91.12 50 PHE A N 1
ATOM 396 C CA . PHE A 1 50 ? 21.817 -22.664 -24.031 1.00 91.12 50 PHE A CA 1
ATOM 397 C C . PHE A 1 50 ? 22.291 -22.038 -25.341 1.00 91.12 50 PHE A C 1
ATOM 399 O O . PHE A 1 50 ? 22.090 -22.588 -26.422 1.00 91.12 50 PHE A O 1
ATOM 406 N N . THR A 1 51 ? 23.008 -20.921 -25.236 1.00 92.19 51 THR A N 1
ATOM 407 C CA . THR A 1 51 ? 23.737 -20.302 -26.347 1.00 92.19 51 THR A CA 1
ATOM 408 C C . THR A 1 51 ? 25.234 -20.387 -26.078 1.00 92.19 51 THR A C 1
ATOM 410 O O . THR A 1 51 ? 25.737 -19.830 -25.100 1.00 92.19 51 THR A O 1
ATOM 413 N N . LEU A 1 52 ? 25.960 -21.073 -26.960 1.00 92.25 52 LEU A N 1
ATOM 414 C CA . LEU A 1 52 ? 27.407 -21.265 -26.860 1.00 92.25 52 LEU A CA 1
ATOM 415 C C . LEU A 1 52 ? 28.132 -20.399 -27.884 1.00 92.25 52 LEU A C 1
ATOM 417 O O . LEU A 1 52 ? 27.774 -20.412 -29.060 1.00 92.25 52 LEU A O 1
ATOM 421 N N . SER A 1 53 ? 29.205 -19.718 -27.475 1.00 91.50 53 SER A N 1
ATOM 422 C CA . SER A 1 53 ? 30.052 -19.012 -28.447 1.00 91.50 53 SER A CA 1
ATOM 423 C C . SER A 1 53 ? 30.851 -19.966 -29.340 1.00 91.50 53 SER A C 1
ATOM 425 O O . SER A 1 53 ? 31.052 -19.679 -30.515 1.00 91.50 53 SER A O 1
ATOM 427 N N . HIS A 1 54 ? 31.268 -21.116 -28.798 1.00 91.25 54 HIS A N 1
ATOM 428 C CA . HIS A 1 54 ? 32.025 -22.151 -29.510 1.00 91.25 54 HIS A CA 1
ATOM 429 C C . HIS A 1 54 ? 31.404 -23.532 -29.241 1.00 91.25 54 HIS A C 1
ATOM 431 O O . HIS A 1 54 ? 31.867 -24.248 -28.350 1.00 91.25 54 HIS A O 1
ATOM 437 N N . PRO A 1 55 ? 30.351 -23.929 -29.984 1.00 89.69 55 PRO A N 1
ATOM 438 C CA . PRO A 1 55 ? 29.580 -25.137 -29.688 1.00 89.69 55 PRO A CA 1
ATOM 439 C C . PRO A 1 55 ? 30.408 -26.426 -29.628 1.00 89.69 55 PRO A C 1
ATOM 441 O O . PRO A 1 55 ? 30.233 -27.221 -28.712 1.00 89.69 55 PRO A O 1
ATOM 444 N N . ALA A 1 56 ? 31.356 -26.616 -30.553 1.00 87.25 56 ALA A N 1
ATOM 445 C CA . ALA A 1 56 ? 32.194 -27.819 -30.593 1.00 87.25 56 ALA A CA 1
ATOM 446 C C . ALA A 1 56 ? 33.097 -27.965 -29.354 1.00 87.25 56 ALA A C 1
ATOM 448 O O . ALA A 1 56 ? 33.359 -29.077 -28.905 1.00 87.25 56 ALA A O 1
ATOM 449 N N . LEU A 1 57 ? 33.547 -26.840 -28.796 1.00 90.69 57 LEU A N 1
ATOM 450 C CA . LEU A 1 57 ? 34.427 -26.800 -27.634 1.00 90.69 57 LEU A CA 1
ATOM 451 C C . LEU A 1 57 ? 33.640 -26.889 -26.319 1.00 90.69 57 LEU A C 1
ATOM 453 O O . LEU A 1 57 ? 34.062 -27.563 -25.384 1.00 90.69 57 LEU A O 1
ATOM 457 N N . LEU A 1 58 ? 32.501 -26.193 -26.246 1.00 93.62 58 LEU A N 1
ATOM 458 C CA . LEU A 1 58 ? 31.743 -25.986 -25.010 1.00 93.62 58 LEU A CA 1
ATOM 459 C C . LEU A 1 58 ? 30.583 -26.974 -24.819 1.00 93.62 58 LEU A C 1
ATOM 461 O O . LEU A 1 58 ? 29.981 -26.975 -23.749 1.00 93.62 58 LEU A O 1
ATOM 465 N N . ALA A 1 59 ? 30.284 -27.842 -25.792 1.00 92.25 59 ALA A N 1
ATOM 466 C CA . ALA A 1 59 ? 29.253 -28.875 -25.649 1.00 92.25 59 ALA A CA 1
ATOM 467 C C . ALA A 1 59 ? 29.430 -29.776 -24.404 1.00 92.25 59 ALA A C 1
ATOM 469 O O . ALA A 1 59 ? 28.422 -30.058 -23.753 1.00 92.25 59 ALA A O 1
ATOM 470 N N . PRO A 1 60 ? 30.652 -30.195 -23.999 1.00 94.06 60 PRO A N 1
ATOM 471 C CA . PRO A 1 60 ? 30.842 -30.910 -22.735 1.00 94.06 60 PRO A CA 1
ATOM 472 C C . PRO A 1 60 ? 30.441 -30.088 -21.505 1.00 94.06 60 PRO A C 1
ATOM 474 O O . PRO A 1 60 ? 29.777 -30.606 -20.610 1.00 94.06 60 PRO A O 1
ATOM 477 N N . VAL A 1 61 ? 30.783 -28.795 -21.483 1.00 93.44 61 VAL A N 1
ATOM 478 C CA . VAL A 1 61 ? 30.443 -27.869 -20.388 1.00 93.44 61 VAL A CA 1
ATOM 479 C C . VAL A 1 61 ? 28.932 -27.624 -20.329 1.00 93.44 61 VAL A C 1
ATOM 481 O O . VAL A 1 61 ? 28.351 -27.672 -19.248 1.00 93.44 61 VAL A O 1
ATOM 484 N N . GLN A 1 62 ? 28.272 -27.449 -21.480 1.00 94.19 62 GLN A N 1
ATOM 485 C CA . GLN A 1 62 ? 26.809 -27.385 -21.560 1.00 94.19 62 GLN A CA 1
ATOM 486 C C . GLN A 1 62 ? 26.169 -28.659 -21.001 1.00 94.19 62 GLN A C 1
ATOM 488 O O . GLN A 1 62 ? 25.295 -28.576 -20.145 1.00 94.19 62 GLN A O 1
ATOM 493 N N . ALA A 1 63 ? 26.616 -29.837 -21.449 1.00 92.25 63 ALA A N 1
ATOM 494 C CA . ALA A 1 63 ? 26.077 -31.111 -20.978 1.00 92.25 63 ALA A CA 1
ATOM 495 C C . ALA A 1 63 ? 26.287 -31.297 -19.466 1.00 92.25 63 ALA A C 1
ATOM 497 O O . ALA A 1 63 ? 25.430 -31.856 -18.781 1.00 92.25 63 ALA A O 1
ATOM 498 N N . PHE A 1 64 ? 27.408 -30.801 -18.932 1.00 93.75 64 PHE A N 1
ATOM 499 C CA . PHE A 1 64 ? 27.654 -30.760 -17.496 1.00 93.75 64 PHE A CA 1
ATOM 500 C C . PHE A 1 64 ? 26.642 -29.864 -16.767 1.00 93.75 64 PHE A C 1
ATOM 502 O O . PHE A 1 64 ? 26.086 -30.299 -15.762 1.00 93.75 64 PHE A O 1
ATOM 509 N N . PHE A 1 65 ? 26.354 -28.660 -17.275 1.00 94.12 65 PHE A N 1
ATOM 510 C CA . PHE A 1 65 ? 25.345 -27.766 -16.690 1.00 94.12 65 PHE A CA 1
ATOM 511 C C . PHE A 1 65 ? 23.926 -28.337 -16.770 1.00 94.12 65 PHE A C 1
ATOM 513 O O . PHE A 1 65 ? 23.225 -28.312 -15.765 1.00 94.12 65 PHE A O 1
ATOM 520 N N . GLU A 1 66 ? 23.527 -28.923 -17.903 1.00 90.00 66 GLU A N 1
ATOM 521 C CA . GLU A 1 66 ? 22.214 -29.573 -18.074 1.00 90.00 66 GLU A CA 1
ATOM 522 C C . GLU A 1 66 ? 21.953 -30.689 -17.049 1.00 90.00 66 GLU A C 1
ATOM 524 O O . GLU A 1 66 ? 20.803 -30.958 -16.704 1.00 90.00 66 GLU A O 1
ATOM 529 N N . LEU A 1 67 ? 23.010 -31.355 -16.572 1.00 88.69 67 LEU A N 1
ATOM 530 C CA . LEU A 1 67 ? 22.929 -32.481 -15.637 1.00 88.69 67 LEU A CA 1
ATOM 531 C C . LEU A 1 67 ? 23.329 -32.119 -14.200 1.00 88.69 67 LEU A C 1
ATOM 533 O O . LEU A 1 67 ? 23.265 -32.978 -13.317 1.00 88.69 67 LEU A O 1
ATOM 537 N N . SER A 1 68 ? 23.779 -30.889 -13.952 1.00 86.69 68 SER A N 1
ATOM 538 C CA . SER A 1 68 ? 24.228 -30.460 -12.631 1.00 86.69 68 SER A CA 1
ATOM 539 C C . SER A 1 68 ? 23.069 -29.888 -11.822 1.00 86.69 68 SER A C 1
ATOM 541 O O . SER A 1 68 ? 22.403 -28.954 -12.253 1.00 86.69 68 SER A O 1
ATOM 543 N N . GLN A 1 69 ? 22.889 -30.383 -10.598 1.00 83.81 69 GLN A N 1
ATOM 544 C CA . GLN A 1 69 ? 21.953 -29.801 -9.625 1.00 83.81 69 GLN A CA 1
ATOM 545 C C . GLN A 1 69 ? 22.363 -28.393 -9.159 1.00 83.81 69 GLN A C 1
ATOM 547 O O . GLN A 1 69 ? 21.560 -27.669 -8.575 1.00 83.81 69 GLN A O 1
ATOM 552 N N . ASP A 1 70 ? 23.626 -28.020 -9.384 1.00 86.44 70 ASP A N 1
ATOM 553 C CA . ASP A 1 70 ? 24.186 -26.739 -8.960 1.00 86.44 70 ASP A CA 1
ATOM 554 C C . ASP A 1 70 ? 23.929 -25.627 -9.985 1.00 86.44 70 ASP A C 1
ATOM 556 O O . ASP A 1 70 ? 24.026 -24.446 -9.646 1.00 86.44 70 ASP A O 1
ATOM 560 N N . PHE A 1 71 ? 23.571 -25.988 -11.223 1.00 91.00 71 PHE A N 1
ATOM 561 C CA . PHE A 1 71 ? 23.117 -25.035 -12.227 1.00 91.00 71 PHE A CA 1
ATOM 562 C C . PHE A 1 71 ? 21.666 -24.639 -11.931 1.00 91.00 71 PHE A C 1
ATOM 564 O O . PHE A 1 71 ? 20.746 -25.449 -12.015 1.00 91.00 71 PHE A O 1
ATOM 571 N N . ALA A 1 72 ? 21.459 -23.375 -11.576 1.00 89.56 72 ALA A N 1
ATOM 572 C CA . ALA A 1 72 ? 20.195 -22.854 -11.070 1.00 89.56 72 ALA A CA 1
ATOM 573 C C . ALA A 1 72 ? 19.679 -21.724 -11.968 1.00 89.56 72 ALA A C 1
ATOM 575 O O . ALA A 1 72 ? 19.392 -20.631 -11.501 1.00 89.56 72 ALA A O 1
ATOM 576 N N . GLN A 1 73 ? 19.583 -21.996 -13.274 1.00 91.62 73 GLN A N 1
ATOM 577 C CA . GLN A 1 73 ? 19.198 -21.005 -14.290 1.00 91.62 73 GLN A CA 1
ATOM 578 C C . GLN A 1 73 ? 20.153 -19.803 -14.374 1.00 91.62 73 GLN A C 1
ATOM 580 O O . GLN A 1 73 ? 19.723 -18.689 -14.661 1.00 91.62 73 GLN A O 1
ATOM 585 N N . HIS A 1 74 ? 21.452 -20.028 -14.146 1.00 95.44 74 HIS A N 1
ATOM 586 C CA . HIS A 1 74 ? 22.470 -18.986 -14.264 1.00 95.44 74 HIS A CA 1
ATOM 587 C C . HIS A 1 74 ? 22.421 -18.320 -15.639 1.00 95.44 74 HIS A C 1
ATOM 589 O O . HIS A 1 74 ? 22.521 -19.009 -16.650 1.00 95.44 74 HIS A O 1
ATOM 595 N N . GLU A 1 75 ? 22.324 -16.991 -15.684 1.00 94.88 75 GLU A N 1
ATOM 596 C CA . GLU A 1 75 ? 22.257 -16.230 -16.940 1.00 94.88 75 GLU A CA 1
ATOM 597 C C . GLU A 1 75 ? 23.462 -16.461 -17.857 1.00 94.88 75 GLU A C 1
ATOM 599 O O . GLU A 1 75 ? 23.319 -16.431 -19.085 1.00 94.88 75 GLU A O 1
ATOM 604 N N . GLY A 1 76 ? 24.645 -16.703 -17.283 1.00 94.25 76 GLY A N 1
ATOM 605 C CA . GLY A 1 76 ? 25.797 -17.078 -18.084 1.00 94.25 76 GLY A CA 1
ATOM 606 C C . GLY A 1 76 ? 27.083 -17.376 -17.325 1.00 94.25 76 GLY A C 1
ATOM 607 O O . GLY A 1 76 ? 27.287 -16.977 -16.181 1.00 94.25 76 GLY A O 1
ATOM 608 N N . VAL A 1 77 ? 27.987 -18.060 -18.018 1.00 96.94 77 VAL A N 1
ATOM 609 C CA . VAL A 1 77 ? 29.371 -18.299 -17.607 1.00 96.94 77 VAL A CA 1
ATOM 610 C C . VAL A 1 77 ? 30.285 -17.800 -18.714 1.00 96.94 77 VAL A C 1
ATOM 612 O O . VAL A 1 77 ? 30.193 -18.246 -19.858 1.00 96.94 77 VAL A O 1
ATOM 615 N N . PHE A 1 78 ? 31.169 -16.871 -18.373 1.00 96.25 78 PHE A N 1
ATOM 616 C CA . PHE A 1 78 ? 32.144 -16.285 -19.284 1.00 96.25 78 PHE A CA 1
ATOM 617 C C . PHE A 1 78 ? 33.530 -16.839 -18.974 1.00 96.25 78 PHE A C 1
ATOM 619 O O . PHE A 1 78 ? 33.902 -16.979 -17.809 1.00 96.25 78 PHE A O 1
ATOM 626 N N . LEU A 1 79 ? 34.287 -17.139 -20.027 1.00 96.12 79 LEU A N 1
ATOM 627 C CA . LEU A 1 79 ? 35.614 -17.730 -19.961 1.00 96.12 79 LEU A CA 1
ATOM 628 C C . LEU A 1 79 ? 36.612 -16.850 -20.714 1.00 96.12 79 LEU A C 1
ATOM 630 O O . LEU A 1 79 ? 36.337 -16.374 -21.821 1.00 96.12 79 LEU A O 1
ATOM 634 N N . GLY A 1 80 ? 37.784 -16.663 -20.126 1.00 94.38 80 GLY A N 1
ATOM 635 C CA . GLY A 1 80 ? 38.897 -15.930 -20.706 1.00 94.38 80 GLY A CA 1
ATOM 636 C C . GLY A 1 80 ? 40.191 -16.723 -20.641 1.00 94.38 80 GLY A C 1
ATOM 637 O O . GLY A 1 80 ? 40.426 -17.480 -19.706 1.00 94.38 80 GLY A O 1
ATOM 638 N N . ARG A 1 81 ? 41.045 -16.515 -21.638 1.00 93.31 81 ARG A N 1
ATOM 639 C CA . ARG A 1 81 ? 42.436 -16.963 -21.662 1.00 93.31 81 ARG A CA 1
ATOM 640 C C . ARG A 1 81 ? 43.314 -15.805 -22.109 1.00 93.31 81 ARG A C 1
ATOM 642 O O . ARG A 1 81 ? 42.900 -15.004 -22.955 1.00 93.31 81 ARG A O 1
ATOM 649 N N . GLU A 1 82 ? 44.523 -15.736 -21.576 1.00 92.88 82 GLU A N 1
ATOM 650 C CA . GLU A 1 82 ? 45.572 -14.860 -22.082 1.00 92.88 82 GLU A CA 1
ATOM 651 C C . GLU A 1 82 ? 46.866 -15.660 -22.253 1.00 92.88 82 GLU A C 1
ATOM 653 O O . GLU A 1 82 ? 47.152 -16.581 -21.490 1.00 92.88 82 GLU A O 1
ATOM 658 N N . GLU A 1 83 ? 47.612 -15.362 -23.314 1.00 87.69 83 GLU A N 1
ATOM 659 C CA . GLU A 1 83 ? 48.878 -16.033 -23.587 1.00 87.69 83 GLU A CA 1
ATOM 660 C C . GLU A 1 83 ? 49.900 -15.725 -22.482 1.00 87.69 83 GLU A C 1
ATOM 662 O O . GLU A 1 83 ? 49.950 -14.611 -21.968 1.00 87.69 83 GLU A O 1
ATOM 667 N N . GLY A 1 84 ? 50.687 -16.728 -22.083 1.00 85.62 84 GLY A N 1
ATOM 668 C CA . GLY A 1 84 ? 51.623 -16.623 -20.958 1.00 85.62 84 GLY A CA 1
ATOM 669 C C . GLY A 1 84 ? 51.049 -17.032 -19.596 1.00 85.62 84 GLY A C 1
ATOM 670 O O . GLY A 1 84 ? 51.830 -17.292 -18.685 1.00 85.62 84 GLY A O 1
ATOM 671 N N . PHE A 1 85 ? 49.725 -17.187 -19.460 1.00 90.94 85 PHE A N 1
ATOM 672 C CA . PHE A 1 85 ? 49.094 -17.665 -18.224 1.00 90.94 85 PHE A CA 1
ATOM 673 C C . PHE A 1 85 ? 48.359 -18.996 -18.455 1.00 90.94 85 PHE A C 1
ATOM 675 O O . PHE A 1 85 ? 47.329 -19.008 -19.129 1.00 90.94 85 PHE A O 1
ATOM 682 N N . PRO A 1 86 ? 48.841 -20.122 -17.891 1.00 88.94 86 PRO A N 1
ATOM 683 C CA . PRO A 1 86 ? 48.261 -21.448 -18.107 1.00 88.94 86 PRO A CA 1
ATOM 684 C C . PRO A 1 86 ? 47.058 -21.683 -17.186 1.00 88.94 86 PRO A C 1
ATOM 686 O O . PRO A 1 86 ? 47.083 -22.546 -16.310 1.00 88.94 86 PRO A O 1
ATOM 689 N N . THR A 1 87 ? 46.022 -20.857 -17.320 1.00 94.06 87 THR A N 1
ATOM 690 C CA . THR A 1 87 ? 44.769 -20.972 -16.562 1.00 94.06 87 THR A CA 1
ATOM 691 C C . THR A 1 87 ? 43.609 -20.330 -17.321 1.00 94.06 87 THR A C 1
ATOM 693 O O . THR A 1 87 ? 43.809 -19.529 -18.237 1.00 94.06 87 THR A O 1
ATOM 696 N N . VAL A 1 88 ? 42.382 -20.678 -16.937 1.00 95.56 88 VAL A N 1
ATOM 697 C CA . VAL A 1 88 ? 41.161 -20.061 -17.463 1.00 95.56 88 VAL A CA 1
ATOM 698 C C . VAL A 1 88 ? 40.624 -19.054 -16.454 1.00 95.56 88 VAL A C 1
ATOM 700 O O . VAL A 1 88 ? 40.496 -19.339 -15.267 1.00 95.56 88 VAL A O 1
ATOM 703 N N . PHE A 1 89 ? 40.264 -17.873 -16.938 1.00 97.12 89 PHE A N 1
ATOM 704 C CA . PHE A 1 89 ? 39.586 -16.845 -16.162 1.00 97.12 89 PHE A CA 1
ATOM 705 C C . PHE A 1 89 ? 38.082 -17.076 -16.255 1.00 97.12 89 PHE A C 1
ATOM 707 O O . PHE A 1 89 ? 37.543 -17.086 -17.361 1.00 97.12 89 PHE A O 1
ATOM 714 N N . PHE A 1 90 ? 37.397 -17.246 -15.128 1.00 98.06 90 PHE A N 1
ATOM 715 C CA . PHE A 1 90 ? 35.949 -17.440 -15.116 1.00 98.06 90 PHE A CA 1
ATOM 716 C C . PHE A 1 90 ? 35.222 -16.261 -14.487 1.00 98.06 90 PHE A C 1
ATOM 718 O O . PHE A 1 90 ? 35.623 -15.775 -13.432 1.00 98.06 90 PHE A O 1
ATOM 725 N N . ALA A 1 91 ? 34.093 -15.884 -15.085 1.00 97.75 91 ALA A N 1
ATOM 726 C CA . ALA A 1 91 ? 33.067 -15.065 -14.451 1.00 97.75 91 ALA A CA 1
ATOM 727 C C . ALA A 1 91 ? 31.709 -15.770 -14.575 1.00 97.75 91 ALA A C 1
ATOM 729 O O . ALA A 1 91 ? 31.163 -15.922 -15.669 1.00 97.75 91 ALA A O 1
ATOM 730 N N . PHE A 1 92 ? 31.174 -16.217 -13.445 1.00 98.19 92 PHE A N 1
ATOM 731 C CA . PHE A 1 92 ? 29.863 -16.840 -13.317 1.00 98.19 92 PHE A CA 1
ATOM 732 C C . PHE A 1 92 ? 28.836 -15.767 -12.976 1.00 98.19 92 PHE A C 1
ATOM 734 O O . PHE A 1 92 ? 29.047 -14.977 -12.058 1.00 98.19 92 PHE A O 1
ATOM 741 N N . VAL A 1 93 ? 27.719 -15.743 -13.691 1.00 97.81 93 VAL A N 1
ATOM 742 C CA . VAL A 1 93 ? 26.633 -14.781 -13.505 1.00 97.81 93 VAL A CA 1
ATOM 743 C C . VAL A 1 93 ? 25.354 -15.569 -13.287 1.00 97.81 93 VAL A C 1
ATOM 745 O O . VAL A 1 93 ? 24.901 -16.279 -14.182 1.00 97.81 93 VAL A O 1
ATOM 748 N N . HIS A 1 94 ? 24.801 -15.482 -12.079 1.00 96.81 94 HIS A N 1
ATOM 749 C CA . HIS A 1 94 ? 23.579 -16.202 -11.738 1.00 96.81 94 HIS A CA 1
ATOM 750 C C . HIS A 1 94 ? 22.348 -15.407 -12.164 1.00 96.81 94 HIS A C 1
ATOM 752 O O . HIS A 1 94 ? 21.600 -15.873 -13.014 1.00 96.81 94 HIS A O 1
ATOM 758 N N . ASP A 1 95 ? 22.179 -14.197 -11.629 1.00 95.25 95 ASP A N 1
ATOM 759 C CA . ASP A 1 95 ? 21.001 -13.367 -11.877 1.00 95.25 95 ASP A CA 1
ATOM 760 C C . ASP A 1 95 ? 21.372 -11.880 -11.831 1.00 95.25 95 ASP A C 1
ATOM 762 O O . ASP A 1 95 ? 21.992 -11.424 -10.867 1.00 95.25 95 ASP A O 1
ATOM 766 N N . THR A 1 96 ? 20.997 -11.129 -12.869 1.00 95.31 96 THR A N 1
ATOM 767 C CA . THR A 1 96 ? 21.220 -9.682 -13.015 1.00 95.31 96 THR A CA 1
ATOM 768 C C . THR A 1 96 ? 19.927 -8.866 -13.013 1.00 95.31 96 THR A C 1
ATOM 770 O O . THR A 1 96 ? 19.912 -7.694 -13.412 1.00 95.31 96 THR A O 1
ATOM 773 N N . ARG A 1 97 ? 18.807 -9.445 -12.559 1.00 92.75 97 ARG A N 1
ATOM 774 C CA . ARG A 1 97 ? 17.536 -8.723 -12.421 1.00 92.75 97 ARG A CA 1
ATOM 775 C C . ARG A 1 97 ? 17.673 -7.560 -11.451 1.00 92.75 97 ARG A C 1
ATOM 777 O O . ARG A 1 97 ? 17.345 -6.446 -11.849 1.00 92.75 97 ARG A O 1
ATOM 784 N N . ARG A 1 98 ? 18.242 -7.776 -10.257 1.00 90.00 98 ARG A N 1
ATOM 785 C CA . ARG A 1 98 ? 18.464 -6.733 -9.232 1.00 90.00 98 ARG A CA 1
ATOM 786 C C . ARG A 1 98 ? 19.582 -5.738 -9.538 1.00 90.00 98 ARG A C 1
ATOM 788 O O . ARG A 1 98 ? 19.689 -4.751 -8.820 1.00 90.00 98 ARG A O 1
ATOM 795 N N . GLY A 1 99 ? 20.376 -5.939 -10.588 1.00 90.94 99 GLY A N 1
ATOM 796 C CA . GLY A 1 99 ? 21.500 -5.073 -10.952 1.00 90.94 99 GLY A CA 1
ATOM 797 C C . GLY A 1 99 ? 22.564 -5.821 -11.744 1.00 90.94 99 GLY A C 1
ATOM 798 O O . GLY A 1 99 ? 22.355 -6.957 -12.149 1.00 90.94 99 GLY A O 1
ATOM 799 N N . LEU A 1 100 ? 23.724 -5.205 -11.970 1.00 93.12 100 LEU A N 1
ATOM 800 C CA . LEU A 1 100 ? 24.868 -5.926 -12.549 1.00 93.12 100 LEU A CA 1
ATOM 801 C C . LEU A 1 100 ? 25.334 -7.012 -11.565 1.00 93.12 100 LEU A C 1
ATOM 803 O O . LEU A 1 100 ? 25.054 -6.921 -10.372 1.00 93.12 100 LEU A O 1
ATOM 807 N N . ALA A 1 101 ? 25.987 -8.066 -12.042 1.00 95.62 101 ALA A N 1
ATOM 808 C CA . ALA A 1 101 ? 26.416 -9.150 -11.167 1.00 95.62 101 ALA A CA 1
ATOM 809 C C . ALA A 1 101 ? 27.601 -8.688 -10.314 1.00 95.62 101 ALA A C 1
ATOM 811 O O . ALA A 1 101 ? 28.583 -8.217 -10.875 1.00 95.62 101 ALA A O 1
ATOM 812 N N . GLN A 1 102 ? 27.549 -8.849 -8.992 1.00 94.12 102 GLN A N 1
ATOM 813 C CA . GLN A 1 102 ? 28.688 -8.549 -8.120 1.00 94.12 102 GLN A CA 1
ATOM 814 C C . GLN A 1 102 ? 29.083 -9.773 -7.300 1.00 94.12 102 GLN A C 1
ATOM 816 O O . GLN A 1 102 ? 28.228 -10.518 -6.812 1.00 94.12 102 GLN A O 1
ATOM 821 N N . GLY A 1 103 ? 30.388 -9.967 -7.133 1.00 93.06 103 GLY A N 1
ATOM 822 C CA . GLY A 1 103 ? 30.945 -10.922 -6.186 1.00 93.06 103 GLY A CA 1
ATOM 823 C C . GLY A 1 103 ? 32.465 -10.945 -6.214 1.00 93.06 103 GLY A C 1
ATOM 824 O O . GLY A 1 103 ? 33.097 -10.277 -7.023 1.00 93.06 103 GLY A O 1
ATOM 825 N N . GLY A 1 104 ? 33.064 -11.697 -5.295 1.00 91.50 104 GLY A N 1
ATOM 826 C CA . GLY A 1 104 ? 34.522 -11.750 -5.178 1.00 91.50 104 GLY A CA 1
ATOM 827 C C . GLY A 1 104 ? 35.219 -12.652 -6.207 1.00 91.50 104 GLY A C 1
ATOM 828 O O . GLY A 1 104 ? 34.612 -13.594 -6.726 1.00 91.50 104 GLY A O 1
ATOM 829 N N . LEU A 1 105 ? 36.502 -12.386 -6.458 1.00 94.88 105 LEU A N 1
ATOM 830 C CA . LEU A 1 105 ? 37.409 -13.200 -7.267 1.00 94.88 105 LEU A CA 1
ATOM 831 C C . LEU A 1 105 ? 38.122 -14.227 -6.396 1.00 94.88 105 LEU A C 1
ATOM 833 O O . LEU A 1 105 ? 38.984 -13.884 -5.595 1.00 94.88 105 LEU A O 1
ATOM 837 N N . ARG A 1 106 ? 37.803 -15.503 -6.581 1.00 94.00 106 ARG A N 1
ATOM 838 C CA . ARG A 1 106 ? 38.468 -16.591 -5.870 1.00 94.00 106 ARG A CA 1
ATOM 839 C C . ARG A 1 106 ? 39.746 -17.013 -6.581 1.00 94.00 106 ARG A C 1
ATOM 841 O O . ARG A 1 106 ? 39.686 -17.409 -7.743 1.00 94.00 106 ARG A O 1
ATOM 848 N N . PHE A 1 107 ? 40.860 -17.036 -5.855 1.00 94.31 107 PHE A N 1
ATOM 849 C CA . PHE A 1 107 ? 42.136 -17.579 -6.319 1.00 94.31 107 PHE A CA 1
ATOM 850 C C . PHE A 1 107 ? 42.504 -18.811 -5.486 1.00 94.31 107 PHE A C 1
ATOM 852 O O . PHE A 1 107 ? 43.014 -18.710 -4.372 1.00 94.31 107 PHE A O 1
ATOM 859 N N . LYS A 1 108 ? 42.162 -19.999 -5.991 1.00 91.44 108 LYS A N 1
ATOM 860 C CA . LYS A 1 108 ? 42.251 -21.261 -5.238 1.00 91.44 108 LYS A CA 1
ATOM 861 C C . LYS A 1 108 ? 42.633 -22.419 -6.157 1.00 91.44 108 LYS A C 1
ATOM 863 O O . LYS A 1 108 ? 42.294 -22.416 -7.338 1.00 91.44 108 LYS A O 1
ATOM 868 N N . ARG A 1 109 ? 43.309 -23.424 -5.602 1.00 91.06 109 ARG A N 1
ATOM 869 C CA . ARG A 1 109 ? 43.550 -24.713 -6.258 1.00 91.06 109 ARG A CA 1
ATOM 870 C C . ARG A 1 109 ? 42.282 -25.576 -6.288 1.00 91.06 109 ARG A C 1
ATOM 872 O O . ARG A 1 109 ? 41.542 -25.629 -5.303 1.00 91.06 109 ARG A O 1
ATOM 879 N N . TYR A 1 110 ? 42.090 -26.265 -7.406 1.00 89.62 110 TYR A N 1
ATOM 880 C CA . TYR A 1 110 ? 41.045 -27.265 -7.626 1.00 89.62 110 TYR A CA 1
ATOM 881 C C . TYR A 1 110 ? 41.670 -28.511 -8.247 1.00 89.62 110 TYR A C 1
ATOM 883 O O . TYR A 1 110 ? 42.704 -28.404 -8.909 1.00 89.62 110 TYR A O 1
ATOM 891 N N . ASP A 1 111 ? 41.038 -29.663 -8.044 1.00 87.00 111 ASP A N 1
ATOM 892 C CA . ASP A 1 111 ? 41.532 -30.933 -8.576 1.00 87.00 111 ASP A CA 1
ATOM 893 C C . ASP A 1 111 ? 41.036 -31.167 -10.008 1.00 87.00 111 ASP A C 1
ATOM 895 O O . ASP A 1 111 ? 41.801 -31.598 -10.871 1.00 87.00 111 ASP A O 1
ATOM 899 N N . THR A 1 112 ? 39.774 -30.824 -10.291 1.00 92.44 112 THR A N 1
ATOM 900 C CA . THR A 1 112 ? 39.161 -31.013 -11.614 1.00 92.44 112 THR A CA 1
ATOM 901 C C . THR A 1 112 ? 38.496 -29.746 -12.150 1.00 92.44 112 THR A C 1
ATOM 903 O O . THR A 1 112 ? 38.114 -28.841 -11.403 1.00 92.44 112 THR A O 1
ATOM 906 N N . THR A 1 113 ? 38.285 -29.696 -13.471 1.00 93.44 113 THR A N 1
ATOM 907 C CA . THR A 1 113 ? 37.486 -28.634 -14.110 1.00 93.44 113 THR A CA 1
ATOM 908 C C . THR A 1 113 ? 36.049 -28.610 -13.566 1.00 93.44 113 THR A C 1
ATOM 910 O O . THR A 1 113 ? 35.476 -27.536 -13.378 1.00 93.44 113 THR A O 1
ATOM 913 N N . ALA A 1 114 ? 35.457 -29.772 -13.270 1.00 93.00 114 ALA A N 1
ATOM 914 C CA . ALA A 1 114 ? 34.114 -29.844 -12.696 1.00 93.00 114 ALA A CA 1
ATOM 915 C C . ALA A 1 114 ? 34.020 -29.160 -11.322 1.00 93.00 114 ALA A C 1
ATOM 917 O O . ALA A 1 114 ? 33.021 -28.488 -11.063 1.00 93.00 114 ALA A O 1
ATOM 918 N N . ASP A 1 115 ? 35.051 -29.266 -10.480 1.00 90.19 115 ASP A N 1
ATOM 919 C CA . ASP A 1 115 ? 35.066 -28.621 -9.160 1.00 90.19 115 ASP A CA 1
ATOM 920 C C . ASP A 1 115 ? 35.058 -27.094 -9.274 1.00 90.19 115 ASP A C 1
ATOM 922 O O . ASP A 1 115 ? 34.337 -26.424 -8.534 1.00 90.19 115 ASP A O 1
ATOM 926 N N . VAL A 1 116 ? 35.793 -26.543 -10.250 1.00 94.00 116 VAL A N 1
ATOM 927 C CA . VAL A 1 116 ? 35.781 -25.103 -10.563 1.00 94.00 116 VAL A CA 1
ATOM 928 C C . VAL A 1 116 ? 34.377 -24.648 -10.957 1.00 94.00 116 VAL A C 1
ATOM 930 O O . VAL A 1 116 ? 33.882 -23.636 -10.458 1.00 94.00 116 VAL A O 1
ATOM 933 N N . LEU A 1 117 ? 33.727 -25.397 -11.854 1.00 95.31 117 LEU A N 1
ATOM 934 C CA . LEU A 1 117 ? 32.391 -25.072 -12.346 1.00 95.31 117 LEU A CA 1
ATOM 935 C C . LEU A 1 117 ? 31.345 -25.146 -11.228 1.00 95.31 117 LEU A C 1
ATOM 937 O O . LEU A 1 117 ? 30.530 -24.235 -11.096 1.00 95.31 117 LEU A O 1
ATOM 941 N N . VAL A 1 118 ? 31.371 -26.198 -10.407 1.00 91.50 118 VAL A N 1
ATOM 942 C CA . VAL A 1 118 ? 30.437 -26.365 -9.282 1.00 91.50 118 VAL A CA 1
ATOM 943 C C . VAL A 1 118 ? 30.616 -25.257 -8.249 1.00 91.50 118 VAL A C 1
ATOM 945 O O . VAL A 1 118 ? 29.621 -24.659 -7.833 1.00 91.50 118 VAL A O 1
ATOM 948 N N . ASP A 1 119 ? 31.857 -24.944 -7.860 1.00 90.81 119 ASP A N 1
ATOM 949 C CA . ASP A 1 119 ? 32.123 -23.884 -6.882 1.00 90.81 119 ASP A CA 1
ATOM 950 C C . ASP A 1 119 ? 31.663 -22.521 -7.424 1.00 90.81 119 ASP A C 1
ATOM 952 O O . ASP A 1 119 ? 30.926 -21.796 -6.755 1.00 90.81 119 ASP A O 1
ATOM 956 N N . GLY A 1 120 ? 31.987 -22.209 -8.683 1.00 94.19 120 GLY A N 1
ATOM 957 C CA . GLY A 1 120 ? 31.554 -20.980 -9.347 1.00 94.19 120 GLY A CA 1
ATOM 958 C C . GLY A 1 120 ? 30.032 -20.806 -9.396 1.00 94.19 120 GLY A C 1
ATOM 959 O O . GLY A 1 120 ? 29.520 -19.743 -9.032 1.00 94.19 120 GLY A O 1
ATOM 960 N N . LEU A 1 121 ? 29.295 -21.855 -9.783 1.00 94.62 121 LEU A N 1
ATOM 961 C CA . LEU A 1 121 ? 27.829 -21.831 -9.841 1.00 94.62 121 LEU A CA 1
ATOM 962 C C . LEU A 1 121 ? 27.209 -21.619 -8.451 1.00 94.62 121 LEU A C 1
ATOM 964 O O . LEU A 1 121 ? 26.358 -20.737 -8.281 1.00 94.62 121 LEU A O 1
ATOM 968 N N . ARG A 1 122 ? 27.655 -22.381 -7.443 1.00 89.94 122 ARG A N 1
ATOM 969 C CA . ARG A 1 122 ? 27.144 -22.275 -6.066 1.00 89.94 122 ARG A CA 1
ATOM 970 C C . ARG A 1 122 ? 27.380 -20.892 -5.483 1.00 89.94 122 ARG A C 1
ATOM 972 O O . ARG A 1 122 ? 26.463 -20.295 -4.922 1.00 89.94 122 ARG A O 1
ATOM 979 N N . LEU A 1 123 ? 28.588 -20.361 -5.649 1.00 90.62 123 LEU A N 1
ATOM 980 C CA . LEU A 1 123 ? 28.957 -19.062 -5.100 1.00 90.62 123 LEU A CA 1
ATOM 981 C C . LEU A 1 123 ? 28.223 -17.913 -5.799 1.00 90.62 123 LEU A C 1
ATOM 983 O O . LEU A 1 123 ? 27.763 -17.006 -5.112 1.00 90.62 123 LEU A O 1
ATOM 987 N N . ALA A 1 124 ? 28.047 -17.951 -7.124 1.00 95.06 124 ALA A N 1
ATOM 988 C CA . ALA A 1 124 ? 27.284 -16.921 -7.840 1.00 95.06 124 ALA A CA 1
ATOM 989 C C . ALA A 1 124 ? 25.802 -16.897 -7.416 1.00 95.06 124 ALA A C 1
ATOM 991 O O . ALA A 1 124 ? 25.213 -15.825 -7.227 1.00 95.06 124 ALA A O 1
ATOM 992 N N . ARG A 1 125 ? 25.205 -18.077 -7.190 1.00 93.00 125 ARG A N 1
ATOM 993 C CA . ARG A 1 125 ? 23.854 -18.196 -6.623 1.00 93.00 125 ARG A CA 1
ATOM 994 C C . ARG A 1 125 ? 23.798 -17.658 -5.195 1.00 93.00 125 ARG A C 1
ATOM 996 O O . ARG A 1 125 ? 22.910 -16.870 -4.874 1.00 93.00 125 ARG A O 1
ATOM 1003 N N . GLY A 1 126 ? 24.773 -18.023 -4.363 1.00 89.94 126 GLY A N 1
ATOM 1004 C CA . GLY A 1 126 ? 24.913 -17.498 -3.006 1.00 89.94 126 GLY A CA 1
ATOM 1005 C C . GLY A 1 126 ? 25.001 -15.971 -2.979 1.00 89.94 126 GLY A C 1
ATOM 1006 O O . GLY A 1 126 ? 24.313 -15.337 -2.185 1.00 89.94 126 GLY A O 1
ATOM 1007 N N . MET A 1 127 ? 25.756 -15.364 -3.901 1.00 92.38 127 MET A N 1
ATOM 1008 C CA . MET A 1 127 ? 25.852 -13.905 -4.025 1.00 92.38 127 MET A CA 1
ATOM 1009 C C . MET A 1 127 ? 24.533 -13.255 -4.434 1.00 92.38 127 MET A C 1
ATOM 1011 O O . MET A 1 127 ? 24.205 -12.194 -3.915 1.00 92.38 127 MET A O 1
ATOM 1015 N N . THR A 1 128 ? 23.742 -13.898 -5.298 1.00 94.31 128 THR A N 1
ATOM 1016 C CA . THR A 1 128 ? 22.403 -13.391 -5.654 1.00 94.31 128 THR A CA 1
ATOM 1017 C C . THR A 1 128 ? 21.539 -13.272 -4.408 1.00 94.31 128 THR A C 1
ATOM 1019 O O . THR A 1 128 ? 20.966 -12.217 -4.148 1.00 94.31 128 THR A O 1
ATOM 1022 N N . ARG A 1 129 ? 21.490 -14.341 -3.608 1.00 91.44 129 ARG A N 1
ATOM 1023 C CA . ARG A 1 129 ? 20.681 -14.381 -2.388 1.00 91.44 129 ARG A CA 1
ATOM 1024 C C . ARG A 1 129 ? 21.208 -13.432 -1.319 1.00 91.44 129 ARG A C 1
ATOM 1026 O O . ARG A 1 129 ? 20.422 -12.696 -0.733 1.00 91.44 129 ARG A O 1
ATOM 1033 N N . LYS A 1 130 ? 22.528 -13.397 -1.111 1.00 91.25 130 LYS A N 1
ATOM 1034 C CA . LYS A 1 130 ? 23.182 -12.496 -0.153 1.00 91.25 130 LYS A CA 1
ATOM 1035 C C . LYS A 1 130 ? 22.904 -11.030 -0.503 1.00 91.25 130 LYS A C 1
ATOM 1037 O O . LYS A 1 130 ? 22.444 -10.292 0.362 1.00 91.25 130 LYS A O 1
ATOM 1042 N N . ASN A 1 131 ? 23.078 -10.632 -1.766 1.00 93.00 131 ASN A N 1
ATOM 1043 C CA . ASN A 1 131 ? 22.804 -9.265 -2.225 1.00 93.00 131 ASN A CA 1
ATOM 1044 C C . ASN A 1 131 ? 21.321 -8.909 -2.102 1.00 93.00 131 ASN A C 1
ATOM 1046 O O . ASN A 1 131 ? 20.979 -7.855 -1.567 1.00 93.00 131 ASN A O 1
ATOM 1050 N N . ALA A 1 132 ? 20.434 -9.800 -2.549 1.00 92.38 132 ALA A N 1
ATOM 1051 C CA . ALA A 1 132 ? 18.997 -9.573 -2.497 1.00 92.38 132 ALA A CA 1
ATOM 1052 C C . ALA A 1 132 ? 18.485 -9.425 -1.057 1.00 92.38 132 ALA A C 1
ATOM 1054 O O . ALA A 1 132 ? 17.739 -8.492 -0.761 1.00 92.38 132 ALA A O 1
ATOM 1055 N N . LEU A 1 133 ? 18.921 -10.301 -0.149 1.00 88.62 133 LEU A N 1
ATOM 1056 C CA . LEU A 1 133 ? 18.485 -10.276 1.244 1.00 88.62 133 LEU A CA 1
ATOM 1057 C C . LEU A 1 133 ? 19.116 -9.127 2.042 1.00 88.62 133 LEU A C 1
ATOM 1059 O O . LEU A 1 133 ? 18.478 -8.609 2.953 1.00 88.62 133 LEU A O 1
ATOM 1063 N N . ALA A 1 134 ? 20.324 -8.691 1.671 1.00 88.44 134 ALA A N 1
ATOM 1064 C CA . ALA A 1 134 ? 20.947 -7.462 2.170 1.00 88.44 134 ALA A CA 1
ATOM 1065 C C . ALA A 1 134 ? 20.251 -6.178 1.674 1.00 88.44 134 ALA A C 1
ATOM 1067 O O . ALA A 1 134 ? 20.608 -5.083 2.100 1.00 88.44 134 ALA A O 1
ATOM 1068 N N . GLY A 1 135 ? 19.274 -6.290 0.766 1.00 88.75 135 GLY A N 1
ATOM 1069 C CA . GLY A 1 135 ? 18.592 -5.144 0.164 1.00 88.75 135 GLY A CA 1
ATOM 1070 C C . GLY A 1 135 ? 19.429 -4.411 -0.886 1.00 88.75 135 GLY A C 1
ATOM 1071 O O . GLY A 1 135 ? 19.042 -3.334 -1.336 1.00 88.75 135 GLY A O 1
ATOM 1072 N N . LEU A 1 136 ? 20.551 -4.990 -1.315 1.00 90.44 136 LEU A N 1
ATOM 1073 C CA . LEU A 1 136 ? 21.452 -4.387 -2.287 1.00 90.44 136 LEU A CA 1
ATOM 1074 C C . LEU A 1 136 ? 20.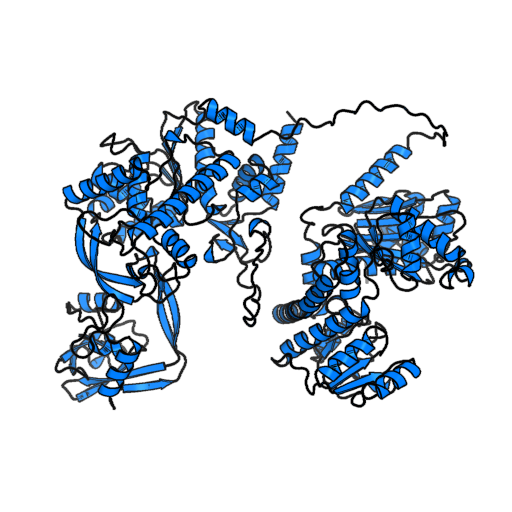863 -4.473 -3.702 1.00 90.44 136 LEU A C 1
ATOM 1076 O O . LEU A 1 136 ? 20.223 -5.457 -4.089 1.00 90.44 136 LEU A O 1
ATOM 1080 N N . TRP A 1 137 ? 21.102 -3.436 -4.505 1.00 91.12 137 TRP A N 1
ATOM 1081 C CA . TRP A 1 137 ? 20.728 -3.389 -5.925 1.00 91.12 137 TRP A CA 1
ATOM 1082 C C . TRP A 1 137 ? 21.827 -3.982 -6.818 1.00 91.12 137 TRP A C 1
ATOM 1084 O O . TRP A 1 137 ? 22.248 -3.390 -7.813 1.00 91.12 137 TRP A O 1
ATOM 1094 N N . TRP A 1 138 ? 22.289 -5.171 -6.435 1.00 92.94 138 TRP A N 1
ATOM 1095 C CA . TRP A 1 138 ? 23.292 -5.953 -7.146 1.00 92.94 138 TRP A CA 1
ATOM 1096 C C . TRP A 1 138 ? 22.743 -7.346 -7.449 1.00 92.94 138 TRP A C 1
ATOM 1098 O O . TRP A 1 138 ? 22.066 -7.965 -6.626 1.00 92.94 138 TRP A O 1
ATOM 1108 N N . GLY A 1 139 ? 23.036 -7.837 -8.648 1.00 94.44 139 GLY A N 1
ATOM 1109 C CA . GLY A 1 139 ? 22.866 -9.239 -9.007 1.00 94.44 139 GLY A CA 1
ATOM 1110 C C . GLY A 1 139 ? 23.964 -10.109 -8.393 1.00 94.44 139 GLY A C 1
ATOM 1111 O O . GLY A 1 139 ? 24.903 -9.600 -7.777 1.00 94.44 139 GLY A O 1
ATOM 1112 N N . GLY A 1 140 ? 23.887 -11.424 -8.575 1.00 95.06 140 GLY A N 1
ATOM 1113 C CA . GLY A 1 140 ? 24.919 -12.338 -8.082 1.00 95.06 140 GLY A CA 1
ATOM 1114 C C . GLY A 1 140 ? 25.896 -12.766 -9.161 1.00 95.06 140 GLY A C 1
ATOM 1115 O O . GLY A 1 140 ? 25.506 -13.351 -10.175 1.00 95.06 140 GLY A O 1
ATOM 1116 N N . GLY A 1 141 ? 27.178 -12.513 -8.910 1.00 95.62 141 GLY A N 1
ATOM 1117 C CA . GLY A 1 141 ? 28.268 -12.992 -9.748 1.00 95.62 141 GLY A CA 1
ATOM 1118 C C . GLY A 1 141 ? 29.380 -13.638 -8.940 1.00 95.62 141 GLY A C 1
ATOM 1119 O O . GLY A 1 141 ? 29.435 -13.512 -7.717 1.00 95.62 141 GLY A O 1
ATOM 1120 N N . LYS A 1 142 ? 30.283 -14.336 -9.623 1.00 96.56 142 LYS A N 1
ATOM 1121 C CA . LYS A 1 142 ? 31.501 -14.851 -9.009 1.00 96.56 142 LYS A CA 1
ATOM 1122 C C . LYS A 1 142 ? 32.641 -14.971 -10.003 1.00 96.56 142 LYS A C 1
ATOM 1124 O O . LYS A 1 142 ? 32.469 -15.547 -11.072 1.00 96.56 142 LYS A O 1
ATOM 1129 N N . GLY A 1 143 ? 33.813 -14.487 -9.615 1.00 97.00 143 GLY A N 1
ATOM 1130 C CA . GLY A 1 143 ? 35.056 -14.697 -10.338 1.00 97.00 143 GLY A CA 1
ATOM 1131 C C . GLY A 1 143 ? 35.771 -15.927 -9.802 1.00 97.00 143 GLY A C 1
ATOM 1132 O O . GLY A 1 143 ? 35.864 -16.098 -8.585 1.00 97.00 143 GLY A O 1
ATOM 1133 N N . VAL A 1 144 ? 36.298 -16.771 -10.684 1.00 97.12 144 VAL A N 1
ATOM 1134 C CA . VAL A 1 144 ? 37.183 -17.870 -10.279 1.00 97.12 144 VAL A CA 1
ATOM 1135 C C . VAL A 1 144 ? 38.415 -17.873 -11.169 1.00 97.12 144 VAL A C 1
ATOM 1137 O O . VAL A 1 144 ? 38.317 -17.893 -12.396 1.00 97.12 144 VAL A O 1
ATOM 1140 N N . LEU A 1 145 ? 39.575 -17.861 -10.523 1.00 96.25 145 LEU A N 1
ATOM 1141 C CA . LEU A 1 145 ? 40.889 -17.990 -11.127 1.00 96.25 145 LEU A CA 1
ATOM 1142 C C . LEU A 1 145 ? 41.556 -19.242 -10.538 1.00 96.25 145 LEU A C 1
ATOM 1144 O O . LEU A 1 145 ? 42.108 -19.183 -9.435 1.00 96.25 145 LEU A O 1
ATOM 1148 N N . PRO A 1 146 ? 41.454 -20.401 -11.210 1.00 94.94 146 PRO A N 1
ATOM 1149 C CA . PRO A 1 146 ? 42.026 -21.640 -10.709 1.00 94.94 146 PRO A CA 1
ATOM 1150 C C . PRO A 1 146 ? 43.553 -21.569 -10.667 1.00 94.94 146 PRO A C 1
ATOM 1152 O O . PRO A 1 146 ? 44.202 -21.188 -11.646 1.00 94.94 146 PRO A O 1
ATOM 1155 N N . VAL A 1 147 ? 44.122 -21.979 -9.536 1.00 93.19 147 VAL A N 1
ATOM 1156 C CA . VAL A 1 147 ? 45.566 -22.181 -9.388 1.00 93.19 147 VAL A CA 1
ATOM 1157 C C . VAL A 1 147 ? 45.915 -23.528 -10.009 1.00 93.19 147 VAL A C 1
ATOM 1159 O O . VAL A 1 147 ? 45.677 -24.576 -9.407 1.00 93.19 147 VAL A O 1
ATOM 1162 N N . THR A 1 148 ? 46.453 -23.482 -11.223 1.00 89.50 148 THR A N 1
ATOM 1163 C CA . THR A 1 148 ? 47.010 -24.637 -11.934 1.00 89.50 148 THR A CA 1
ATOM 1164 C C . THR A 1 148 ? 48.401 -24.970 -11.401 1.00 89.50 148 THR A C 1
ATOM 1166 O O . THR A 1 148 ? 49.022 -24.153 -10.710 1.00 89.50 148 THR A O 1
ATOM 1169 N N . LEU A 1 149 ? 48.926 -26.160 -11.710 1.00 85.06 149 LEU A N 1
ATOM 1170 C CA . LEU A 1 149 ? 50.267 -26.552 -11.245 1.00 85.06 149 LEU A CA 1
ATOM 1171 C C . LEU A 1 149 ? 51.367 -25.522 -11.589 1.00 85.06 149 LEU A C 1
ATOM 1173 O O . LEU A 1 149 ? 52.177 -25.220 -10.710 1.00 85.06 149 LEU A O 1
ATOM 1177 N N . PRO A 1 150 ? 51.401 -24.915 -12.793 1.00 85.38 150 PRO A N 1
ATOM 1178 C CA . PRO A 1 150 ? 52.381 -23.874 -13.105 1.00 85.38 150 PRO A CA 1
ATOM 1179 C C . PRO A 1 150 ? 52.209 -22.578 -12.298 1.00 85.38 150 PRO A C 1
ATOM 1181 O O . PRO A 1 150 ? 53.193 -21.880 -12.067 1.00 85.38 150 PRO A O 1
ATOM 1184 N N . LEU A 1 151 ? 50.987 -22.258 -11.854 1.00 87.31 151 LEU A N 1
ATOM 1185 C CA . LEU A 1 151 ? 50.693 -21.069 -11.045 1.00 87.31 151 LEU A CA 1
ATOM 1186 C C . LEU A 1 151 ? 50.897 -21.292 -9.543 1.00 87.31 151 LEU A C 1
ATOM 1188 O O . LEU A 1 151 ? 50.877 -20.334 -8.780 1.00 87.31 151 LEU A O 1
ATOM 1192 N N . ALA A 1 152 ? 51.154 -22.524 -9.098 1.00 87.44 152 ALA A N 1
ATOM 1193 C CA . ALA A 1 152 ? 51.444 -22.832 -7.696 1.00 87.44 152 ALA A CA 1
ATOM 1194 C C . ALA A 1 152 ? 52.867 -22.417 -7.248 1.00 87.44 152 ALA A C 1
ATOM 1196 O O . ALA A 1 152 ? 53.328 -22.828 -6.183 1.00 87.44 152 ALA A O 1
ATOM 1197 N N . ARG A 1 153 ? 53.583 -21.624 -8.057 1.00 88.81 153 ARG A N 1
ATOM 1198 C CA . ARG A 1 153 ? 54.948 -21.151 -7.782 1.00 88.81 153 ARG A CA 1
ATOM 1199 C C . ARG A 1 153 ? 54.956 -19.922 -6.861 1.00 88.81 153 ARG A C 1
ATOM 1201 O O . ARG A 1 153 ? 54.025 -19.117 -6.933 1.00 88.81 153 ARG A O 1
ATOM 1208 N N . PRO A 1 154 ? 56.023 -19.711 -6.064 1.00 86.56 154 PRO A N 1
ATOM 1209 C CA . PRO A 1 154 ? 56.131 -18.554 -5.170 1.00 86.56 154 PRO A CA 1
ATOM 1210 C C . PRO A 1 154 ? 55.915 -17.202 -5.864 1.00 86.56 154 PRO A C 1
ATOM 1212 O O . PRO A 1 154 ? 55.236 -16.347 -5.315 1.00 86.56 154 PRO A O 1
ATOM 1215 N N . GLU A 1 155 ? 56.388 -17.038 -7.104 1.00 88.19 155 GLU A N 1
ATOM 1216 C CA . GLU A 1 155 ? 56.215 -15.815 -7.911 1.00 88.19 155 GLU A CA 1
ATOM 1217 C C . GLU A 1 155 ? 54.741 -15.403 -8.137 1.00 88.19 155 GLU A C 1
ATOM 1219 O O . GLU A 1 155 ? 54.446 -14.219 -8.289 1.00 88.19 155 GLU A O 1
ATOM 1224 N N . TYR A 1 156 ? 53.799 -16.355 -8.101 1.00 86.88 156 TYR A N 1
ATOM 1225 C CA . TYR A 1 156 ? 52.357 -16.096 -8.228 1.00 86.88 156 TYR A CA 1
ATOM 1226 C C . TYR A 1 156 ? 51.605 -16.170 -6.891 1.00 86.88 156 TYR A C 1
ATOM 1228 O O . TYR A 1 156 ? 50.547 -15.549 -6.739 1.00 86.88 156 TYR A O 1
ATOM 1236 N N . MET A 1 157 ? 52.119 -16.941 -5.929 1.00 88.56 157 MET A N 1
ATOM 1237 C CA . MET A 1 157 ? 51.461 -17.189 -4.642 1.00 88.56 157 MET A CA 1
ATOM 1238 C C . MET A 1 157 ? 51.842 -16.171 -3.565 1.00 88.56 157 MET A C 1
ATOM 1240 O O . MET A 1 157 ? 51.008 -15.843 -2.720 1.00 88.56 157 MET A O 1
ATOM 1244 N N . GLU A 1 158 ? 53.074 -15.662 -3.583 1.00 85.94 158 GLU A N 1
ATOM 1245 C CA . GLU A 1 158 ? 53.508 -14.616 -2.662 1.00 85.94 158 GLU A CA 1
ATOM 1246 C C . GLU A 1 158 ? 52.853 -13.280 -3.020 1.00 85.94 158 GLU A C 1
ATOM 1248 O O . GLU A 1 158 ? 52.723 -12.902 -4.189 1.00 85.94 158 GLU A O 1
ATOM 1253 N N . LYS A 1 159 ? 52.431 -12.557 -1.981 1.00 78.62 159 LYS A N 1
ATOM 1254 C CA . LYS A 1 159 ? 51.845 -11.225 -2.125 1.00 78.62 159 LYS A CA 1
ATOM 1255 C C . LYS A 1 159 ? 52.904 -10.260 -2.678 1.00 78.62 159 LYS A C 1
ATOM 1257 O O . LYS A 1 159 ? 54.097 -10.452 -2.462 1.00 78.62 159 LYS A O 1
ATOM 1262 N N . ASP A 1 160 ? 52.457 -9.256 -3.429 1.00 79.12 160 ASP A N 1
ATOM 1263 C CA . ASP A 1 160 ? 53.280 -8.147 -3.947 1.00 79.12 160 ASP A CA 1
ATOM 1264 C C . ASP A 1 160 ? 54.324 -8.494 -5.031 1.00 79.12 160 ASP A C 1
ATOM 1266 O O . ASP A 1 160 ? 55.091 -7.630 -5.464 1.00 79.12 160 ASP A O 1
ATOM 1270 N N . ARG A 1 161 ? 54.334 -9.731 -5.547 1.00 88.69 161 ARG A N 1
ATOM 1271 C CA . ARG A 1 161 ? 55.211 -10.125 -6.661 1.00 88.69 161 ARG A CA 1
ATOM 1272 C C . ARG A 1 161 ? 54.751 -9.541 -8.014 1.00 88.69 161 ARG A C 1
ATOM 1274 O O . ARG A 1 161 ? 53.546 -9.512 -8.295 1.00 88.69 161 ARG A O 1
ATOM 1281 N N . PRO A 1 162 ? 55.677 -9.113 -8.900 1.00 90.19 162 PRO A N 1
ATOM 1282 C CA . PRO A 1 162 ? 55.334 -8.583 -10.225 1.00 90.19 162 PRO A CA 1
ATOM 1283 C C . PRO A 1 162 ? 54.548 -9.558 -11.110 1.00 90.19 162 PRO A C 1
ATOM 1285 O O . PRO A 1 162 ? 53.655 -9.141 -11.846 1.00 90.19 162 PRO A O 1
ATOM 1288 N N . GLU A 1 163 ? 54.859 -10.850 -11.050 1.00 91.38 163 GLU A N 1
ATOM 1289 C CA . GLU A 1 163 ? 54.213 -11.902 -11.837 1.00 91.38 163 GLU A CA 1
ATOM 1290 C C . GLU A 1 163 ? 52.754 -12.086 -11.410 1.00 91.38 163 GLU A C 1
ATOM 1292 O O . GLU A 1 163 ? 51.855 -12.091 -12.256 1.00 91.38 163 GLU A O 1
ATOM 1297 N N . ARG A 1 164 ? 52.506 -12.127 -10.092 1.00 93.38 164 ARG A N 1
ATOM 1298 C CA . ARG A 1 164 ? 51.159 -12.092 -9.514 1.00 93.38 164 ARG A CA 1
ATOM 1299 C C . ARG A 1 164 ? 50.384 -10.864 -9.992 1.00 93.38 164 ARG A C 1
ATOM 1301 O O . ARG A 1 164 ? 49.272 -11.001 -10.494 1.00 93.38 164 ARG A O 1
ATOM 1308 N N . ARG A 1 165 ? 50.982 -9.672 -9.919 1.00 94.25 165 ARG A N 1
ATOM 1309 C CA . ARG A 1 165 ? 50.347 -8.432 -10.395 1.00 94.25 165 ARG A CA 1
ATOM 1310 C C . ARG A 1 165 ? 49.943 -8.518 -11.872 1.00 94.25 165 ARG A C 1
ATOM 1312 O O . ARG A 1 165 ? 48.805 -8.192 -12.204 1.00 94.25 165 ARG A O 1
ATOM 1319 N N . ARG A 1 166 ? 50.834 -8.999 -12.750 1.00 95.00 166 ARG A N 1
ATOM 1320 C CA . ARG A 1 166 ? 50.551 -9.164 -14.191 1.00 95.00 166 ARG A CA 1
ATOM 1321 C C . ARG A 1 166 ? 49.394 -10.133 -14.453 1.00 95.00 166 ARG A C 1
ATOM 1323 O O . ARG A 1 166 ? 48.600 -9.889 -15.361 1.00 95.00 166 ARG A O 1
ATOM 1330 N N . LEU A 1 167 ? 49.273 -11.197 -13.656 1.00 95.75 167 LEU A N 1
ATOM 1331 C CA . LEU A 1 167 ? 48.157 -12.144 -13.735 1.00 95.75 167 LEU A CA 1
ATOM 1332 C C . LEU A 1 167 ? 46.812 -11.466 -13.411 1.00 95.75 167 LEU A C 1
ATOM 1334 O O . LEU A 1 167 ? 45.837 -11.644 -14.142 1.00 95.75 167 LEU A O 1
ATOM 1338 N N . PHE A 1 168 ? 46.750 -10.645 -12.359 1.00 96.31 168 PHE A N 1
ATOM 1339 C CA . PHE A 1 168 ? 45.527 -9.908 -12.010 1.00 96.31 168 PHE A CA 1
ATOM 1340 C C . PHE A 1 168 ? 45.214 -8.771 -12.993 1.00 96.31 168 PHE A C 1
ATOM 1342 O O . PHE A 1 168 ? 44.046 -8.531 -13.298 1.00 96.31 168 PHE A O 1
ATOM 1349 N N . GLU A 1 169 ? 46.226 -8.136 -13.588 1.00 96.50 169 GLU A N 1
ATOM 1350 C CA . GLU A 1 169 ? 46.026 -7.222 -14.720 1.00 96.50 169 GLU A CA 1
ATOM 1351 C C . GLU A 1 169 ? 45.406 -7.961 -15.929 1.00 96.50 169 GLU A C 1
ATOM 1353 O O . GLU A 1 169 ? 44.458 -7.471 -16.551 1.00 96.50 169 GLU A O 1
ATOM 1358 N N . ALA A 1 170 ? 45.864 -9.180 -16.238 1.00 96.44 170 ALA A N 1
ATOM 1359 C CA . ALA A 1 170 ? 45.263 -10.010 -17.288 1.00 96.44 170 ALA A CA 1
ATOM 1360 C C . ALA A 1 170 ? 43.798 -10.363 -16.984 1.00 96.44 170 ALA A C 1
ATOM 1362 O O . ALA A 1 170 ? 42.929 -10.255 -17.859 1.00 96.44 170 ALA A O 1
ATOM 1363 N N . TYR A 1 171 ? 43.488 -10.690 -15.727 1.00 97.00 171 TYR A N 1
ATOM 1364 C CA . TYR A 1 171 ? 42.105 -10.888 -15.295 1.00 97.00 171 TYR A CA 1
ATOM 1365 C C . TYR A 1 171 ? 41.266 -9.605 -15.446 1.00 97.00 171 TYR A C 1
ATOM 1367 O O . TYR A 1 171 ? 40.136 -9.658 -15.934 1.00 97.00 171 TYR A O 1
ATOM 1375 N N . GLY A 1 172 ? 41.820 -8.431 -15.128 1.00 96.00 172 GLY A N 1
ATOM 1376 C CA . GLY A 1 172 ? 41.151 -7.142 -15.328 1.00 96.00 172 GLY A CA 1
ATOM 1377 C C . GLY A 1 172 ? 40.813 -6.845 -16.791 1.00 96.00 172 GLY A C 1
ATOM 1378 O O . GLY A 1 172 ? 39.699 -6.407 -17.088 1.00 96.00 172 GLY A O 1
ATOM 1379 N N . ARG A 1 173 ? 41.704 -7.177 -17.736 1.00 95.31 173 ARG A N 1
ATOM 1380 C CA . ARG A 1 173 ? 41.396 -7.113 -19.180 1.00 95.31 173 ARG A CA 1
ATOM 1381 C C . ARG A 1 173 ? 40.276 -8.072 -19.580 1.00 95.31 173 ARG A C 1
ATOM 1383 O O . ARG A 1 173 ? 39.470 -7.759 -20.459 1.00 95.31 173 ARG A O 1
ATOM 1390 N N . PHE A 1 174 ? 40.197 -9.245 -18.954 1.00 95.69 174 PHE A N 1
ATOM 1391 C CA . PHE A 1 174 ? 39.079 -10.164 -19.156 1.00 95.69 174 PHE A CA 1
ATOM 1392 C C . PHE A 1 174 ? 37.755 -9.588 -18.637 1.00 95.69 174 PHE A C 1
ATOM 1394 O O . PHE A 1 174 ? 36.787 -9.548 -19.401 1.00 95.69 174 PHE A O 1
ATOM 1401 N N . VAL A 1 175 ? 37.718 -9.046 -17.419 1.00 94.94 175 VAL A N 1
ATOM 1402 C CA . VAL A 1 175 ? 36.520 -8.386 -16.869 1.00 94.94 175 VAL A CA 1
ATOM 1403 C C . VAL A 1 175 ? 36.090 -7.193 -17.737 1.00 94.94 175 VAL A C 1
ATOM 1405 O O . VAL A 1 175 ? 34.905 -7.034 -18.035 1.00 94.94 175 VAL A O 1
ATOM 1408 N N . ALA A 1 176 ? 37.039 -6.397 -18.244 1.00 92.88 176 ALA A N 1
ATOM 1409 C CA . ALA A 1 176 ? 36.745 -5.323 -19.196 1.00 92.88 176 ALA A CA 1
ATOM 1410 C C . ALA A 1 176 ? 36.043 -5.840 -20.464 1.00 92.88 176 ALA A C 1
ATOM 1412 O O . ALA A 1 176 ? 35.097 -5.218 -20.951 1.00 92.88 176 ALA A O 1
ATOM 1413 N N . SER A 1 177 ? 36.481 -6.994 -20.982 1.00 91.19 177 SER A N 1
ATOM 1414 C CA . SER A 1 177 ? 35.962 -7.565 -22.231 1.00 91.19 177 SER A CA 1
ATOM 1415 C C . SER A 1 177 ? 34.513 -8.052 -22.150 1.00 91.19 177 SER A C 1
ATOM 1417 O O . SER A 1 177 ? 33.845 -8.125 -23.178 1.00 91.19 177 SER A O 1
ATOM 1419 N N . ILE A 1 178 ? 33.998 -8.321 -20.946 1.00 90.88 178 ILE A N 1
ATOM 1420 C CA . ILE A 1 178 ? 32.590 -8.688 -20.723 1.00 90.88 178 ILE A CA 1
ATOM 1421 C C . ILE A 1 178 ? 31.703 -7.475 -20.388 1.00 90.88 178 ILE A C 1
ATOM 1423 O O . ILE A 1 178 ? 30.565 -7.628 -19.952 1.00 90.88 178 ILE A O 1
ATOM 1427 N N . GLY A 1 179 ? 32.201 -6.252 -20.602 1.00 82.94 179 GLY A N 1
ATOM 1428 C CA . GLY A 1 179 ? 31.375 -5.045 -20.724 1.00 82.94 179 GLY A CA 1
ATOM 1429 C C . GLY A 1 179 ? 30.656 -4.589 -19.451 1.00 82.94 179 GLY A C 1
ATOM 1430 O O . GLY A 1 179 ? 29.702 -3.815 -19.543 1.00 82.94 179 GLY A O 1
ATOM 1431 N N . GLY A 1 180 ? 31.099 -5.048 -18.277 1.00 83.19 180 GLY A N 1
ATOM 1432 C CA . GLY A 1 180 ? 30.506 -4.689 -16.987 1.00 83.19 180 GLY A CA 1
ATOM 1433 C C . GLY A 1 180 ? 29.280 -5.513 -16.598 1.00 83.19 180 GLY A C 1
ATOM 1434 O O . GLY A 1 180 ? 28.506 -5.073 -15.756 1.00 83.19 180 GLY A O 1
ATOM 1435 N N . ILE A 1 181 ? 29.080 -6.697 -17.191 1.00 92.94 181 ILE A N 1
ATOM 1436 C CA . ILE A 1 181 ? 28.068 -7.662 -16.716 1.00 92.94 181 ILE A CA 1
ATOM 1437 C C . ILE A 1 181 ? 28.393 -8.119 -15.288 1.00 92.94 181 ILE A C 1
ATOM 1439 O O . ILE A 1 181 ? 27.479 -8.304 -14.487 1.00 92.94 181 ILE A O 1
ATOM 1443 N N . TYR A 1 182 ? 29.686 -8.266 -14.982 1.00 95.06 182 TYR A N 1
ATOM 1444 C CA . TYR A 1 182 ? 30.216 -8.711 -13.699 1.00 95.06 182 TYR A CA 1
ATOM 1445 C C . TYR A 1 182 ? 31.197 -7.685 -13.121 1.00 95.06 182 TYR A C 1
ATOM 1447 O O . TYR A 1 182 ? 32.081 -7.202 -13.829 1.00 95.06 182 TYR A O 1
ATOM 1455 N N . TYR A 1 183 ? 31.017 -7.379 -11.839 1.00 94.12 183 TYR A N 1
ATOM 1456 C CA . TYR A 1 183 ? 31.876 -6.555 -11.003 1.00 94.12 183 TYR A CA 1
ATOM 1457 C C . TYR A 1 183 ? 32.564 -7.451 -9.984 1.00 94.12 183 TYR A C 1
ATOM 1459 O O . TYR A 1 183 ? 31.905 -8.191 -9.248 1.00 94.12 183 TYR A O 1
ATOM 1467 N N . THR A 1 184 ? 33.889 -7.378 -9.952 1.00 93.00 184 THR A N 1
ATOM 1468 C CA . THR A 1 184 ? 34.689 -8.246 -9.094 1.00 93.00 184 THR A CA 1
ATOM 1469 C C . THR A 1 184 ? 35.086 -7.565 -7.791 1.00 93.00 184 THR A C 1
ATOM 1471 O O . THR A 1 184 ? 35.270 -6.354 -7.764 1.00 93.00 184 THR A O 1
ATOM 1474 N N . ALA A 1 185 ? 35.250 -8.352 -6.734 1.00 91.50 185 ALA A N 1
ATOM 1475 C CA . ALA A 1 185 ? 35.703 -7.913 -5.414 1.00 91.50 185 ALA A CA 1
ATOM 1476 C C . ALA A 1 185 ? 36.757 -8.877 -4.834 1.00 91.50 185 ALA A C 1
ATOM 1478 O O . ALA A 1 185 ? 37.133 -9.851 -5.492 1.00 91.50 185 ALA A O 1
ATOM 1479 N N . GLU A 1 186 ? 37.207 -8.640 -3.604 1.00 88.06 186 GLU A N 1
ATOM 1480 C CA . GLU A 1 186 ? 38.081 -9.558 -2.866 1.00 88.06 186 GLU A CA 1
ATOM 1481 C C . GLU A 1 186 ? 37.345 -10.851 -2.458 1.00 88.06 186 GLU A C 1
ATOM 1483 O O . GLU A 1 186 ? 36.156 -10.856 -2.135 1.00 88.06 186 GLU A O 1
ATOM 1488 N N . ASP A 1 187 ? 38.056 -11.976 -2.508 1.00 87.25 187 ASP A N 1
ATOM 1489 C CA . ASP A 1 187 ? 37.677 -13.270 -1.924 1.00 87.25 187 ASP A CA 1
ATOM 1490 C C . ASP A 1 187 ? 38.937 -14.075 -1.545 1.00 87.25 187 ASP A C 1
ATOM 1492 O O . ASP A 1 187 ? 40.073 -13.634 -1.726 1.00 87.25 187 ASP A O 1
ATOM 1496 N N . ILE A 1 188 ? 38.736 -15.295 -1.044 1.00 83.44 188 ILE A N 1
ATOM 1497 C CA . ILE A 1 188 ? 39.775 -16.269 -0.710 1.00 83.44 188 ILE A CA 1
ATOM 1498 C C . ILE A 1 188 ? 40.875 -16.317 -1.779 1.00 83.44 188 ILE A C 1
ATOM 1500 O O . ILE A 1 188 ? 40.626 -16.599 -2.956 1.00 83.44 188 ILE A O 1
ATOM 1504 N N . GLY A 1 189 ? 42.105 -16.094 -1.313 1.00 85.00 189 GLY A N 1
ATOM 1505 C CA . GLY A 1 189 ? 43.323 -16.137 -2.117 1.00 85.00 189 GLY A CA 1
ATOM 1506 C C . GLY A 1 189 ? 43.644 -14.842 -2.859 1.00 85.00 189 GLY A C 1
ATOM 1507 O O . GLY A 1 189 ? 44.663 -14.797 -3.545 1.00 85.00 189 GLY A O 1
ATOM 1508 N N . THR A 1 190 ? 42.828 -13.799 -2.711 1.00 89.56 190 THR A N 1
ATOM 1509 C CA . THR A 1 190 ? 43.097 -12.445 -3.219 1.00 89.56 190 THR A CA 1
ATOM 1510 C C . THR A 1 190 ? 43.250 -11.453 -2.070 1.00 89.56 190 THR A C 1
ATOM 1512 O O . THR A 1 190 ? 42.986 -11.792 -0.918 1.00 89.56 190 THR A O 1
ATOM 1515 N N . ASN A 1 191 ? 43.754 -10.261 -2.373 1.00 86.69 191 ASN A N 1
ATOM 1516 C CA . ASN A 1 191 ? 43.857 -9.136 -1.451 1.00 86.69 191 ASN A CA 1
ATOM 1517 C C . ASN A 1 191 ? 43.568 -7.815 -2.182 1.00 86.69 191 ASN A C 1
ATOM 1519 O O . ASN A 1 191 ? 43.574 -7.763 -3.412 1.00 86.69 191 ASN A O 1
ATOM 1523 N N . THR A 1 192 ? 43.374 -6.727 -1.440 1.00 86.75 192 THR A N 1
ATOM 1524 C CA . THR A 1 192 ? 43.079 -5.400 -2.010 1.00 86.75 192 THR A CA 1
ATOM 1525 C C . THR A 1 192 ? 44.134 -4.895 -3.010 1.00 86.75 192 THR A C 1
ATOM 1527 O O . THR A 1 192 ? 43.786 -4.194 -3.959 1.00 86.75 192 THR A O 1
ATOM 1530 N N . GLY A 1 193 ? 45.407 -5.281 -2.872 1.00 87.81 193 GLY A N 1
ATOM 1531 C CA . GLY A 1 193 ? 46.466 -4.976 -3.842 1.00 87.81 193 GLY A CA 1
ATOM 1532 C C . GLY A 1 193 ? 46.272 -5.684 -5.188 1.00 87.81 193 GLY A C 1
ATOM 1533 O O . GLY A 1 193 ? 46.444 -5.072 -6.244 1.00 87.81 193 GLY A O 1
ATOM 1534 N N . ASP A 1 194 ? 45.822 -6.941 -5.168 1.00 91.94 194 ASP A N 1
ATOM 1535 C CA . ASP A 1 194 ? 45.435 -7.667 -6.382 1.00 91.94 194 ASP A CA 1
ATOM 1536 C C . ASP A 1 194 ? 44.260 -6.963 -7.079 1.00 91.94 194 ASP A C 1
ATOM 1538 O O . ASP A 1 194 ? 44.270 -6.778 -8.297 1.00 91.94 194 ASP A O 1
ATOM 1542 N N . LEU A 1 195 ? 43.263 -6.505 -6.313 1.00 91.81 195 LEU A N 1
ATOM 1543 C CA . LEU A 1 195 ? 42.096 -5.804 -6.856 1.00 91.81 195 LEU A CA 1
ATOM 1544 C C . LEU A 1 195 ? 42.457 -4.414 -7.392 1.00 91.81 195 LEU A C 1
ATOM 1546 O O . LEU A 1 195 ? 41.872 -3.983 -8.384 1.00 91.81 195 LEU A O 1
ATOM 1550 N N . ALA A 1 196 ? 43.472 -3.748 -6.837 1.00 90.38 196 ALA A N 1
ATOM 1551 C CA . ALA A 1 196 ? 44.028 -2.533 -7.430 1.00 90.38 196 ALA A CA 1
ATOM 1552 C C . ALA A 1 196 ? 44.659 -2.803 -8.811 1.00 90.38 196 ALA A C 1
ATOM 1554 O O . ALA A 1 196 ? 44.493 -2.005 -9.736 1.00 90.38 196 ALA A O 1
ATOM 1555 N N . ALA A 1 197 ? 45.329 -3.949 -8.985 1.00 92.88 197 ALA A N 1
ATOM 1556 C CA . ALA A 1 197 ? 45.875 -4.363 -10.279 1.00 92.88 197 ALA A CA 1
ATOM 1557 C C . ALA A 1 197 ? 44.761 -4.643 -11.307 1.00 92.88 197 ALA A C 1
ATOM 1559 O O . ALA A 1 197 ? 44.856 -4.223 -12.463 1.00 92.88 197 ALA A O 1
ATOM 1560 N N . VAL A 1 198 ? 43.667 -5.278 -10.871 1.00 94.38 198 VAL A N 1
ATOM 1561 C CA . VAL A 1 198 ? 42.461 -5.483 -11.688 1.00 94.38 198 VAL A CA 1
ATOM 1562 C C . VAL A 1 198 ? 41.830 -4.136 -12.079 1.00 94.38 198 VAL A C 1
ATOM 1564 O O . VAL A 1 198 ? 41.580 -3.902 -13.268 1.00 94.38 198 VAL A O 1
ATOM 1567 N N . LEU A 1 199 ? 41.624 -3.233 -11.111 1.00 91.81 199 LEU A N 1
ATOM 1568 C CA . LEU A 1 199 ? 41.052 -1.895 -11.311 1.00 91.81 199 LEU A CA 1
ATOM 1569 C C . LEU A 1 199 ? 41.864 -1.068 -12.319 1.00 91.81 199 LEU A C 1
ATOM 1571 O O . LEU A 1 199 ? 41.298 -0.384 -13.170 1.00 91.81 199 LEU A O 1
ATOM 1575 N N . GLY A 1 200 ? 43.196 -1.175 -12.287 1.00 91.69 200 GLY A N 1
ATOM 1576 C CA . GLY A 1 200 ? 44.079 -0.485 -13.233 1.00 91.69 200 GLY A CA 1
ATOM 1577 C C . GLY A 1 200 ? 43.806 -0.819 -14.706 1.00 91.69 200 GLY A C 1
ATOM 1578 O O . GLY A 1 200 ? 44.204 -0.068 -15.592 1.00 91.69 200 GLY A O 1
ATOM 1579 N N . GLN A 1 201 ? 43.105 -1.922 -14.980 1.00 94.56 201 GLN A N 1
ATOM 1580 C CA . GLN A 1 201 ? 42.739 -2.356 -16.329 1.00 94.56 201 GLN A CA 1
ATOM 1581 C C . GLN A 1 201 ? 41.249 -2.150 -16.642 1.00 94.56 201 GLN A C 1
ATOM 1583 O O . GLN A 1 201 ? 40.855 -2.244 -17.806 1.00 94.56 201 GLN A O 1
ATOM 1588 N N . ASN A 1 202 ? 40.397 -1.916 -15.633 1.00 90.94 202 ASN A N 1
ATOM 1589 C CA . ASN A 1 202 ? 38.950 -1.804 -15.820 1.00 90.94 202 ASN A CA 1
ATOM 1590 C C . ASN A 1 202 ? 38.228 -1.123 -14.641 1.00 90.94 202 ASN A C 1
ATOM 1592 O O . ASN A 1 202 ? 38.642 -1.226 -13.499 1.00 90.94 202 ASN A O 1
ATOM 1596 N N . ARG A 1 203 ? 37.065 -0.514 -14.898 1.00 88.44 203 ARG A N 1
ATOM 1597 C CA . ARG A 1 203 ? 36.244 0.161 -13.867 1.00 88.44 203 ARG A CA 1
ATOM 1598 C C . ARG A 1 203 ? 35.219 -0.733 -13.145 1.00 88.44 203 ARG A C 1
ATOM 1600 O O . ARG A 1 203 ? 34.371 -0.217 -12.426 1.00 88.44 203 ARG A O 1
ATOM 1607 N N . PHE A 1 204 ? 35.204 -2.037 -13.407 1.00 92.31 204 PHE A N 1
ATOM 1608 C CA . PHE A 1 204 ? 34.200 -2.991 -12.916 1.00 92.31 204 PHE A CA 1
ATOM 1609 C C . PHE A 1 204 ? 34.754 -3.793 -11.726 1.00 92.31 204 PHE A C 1
ATOM 1611 O O . PHE A 1 204 ? 34.754 -5.024 -11.716 1.00 92.31 204 PHE A O 1
ATOM 1618 N N . THR A 1 205 ? 35.326 -3.087 -10.751 1.00 91.00 205 THR A N 1
ATOM 1619 C CA . THR A 1 205 ? 36.031 -3.672 -9.602 1.00 91.00 205 THR A CA 1
ATOM 1620 C C . THR A 1 205 ? 35.711 -2.881 -8.338 1.00 91.00 205 THR A C 1
ATOM 1622 O O . THR A 1 205 ? 35.670 -1.654 -8.395 1.00 91.00 205 THR A O 1
ATOM 1625 N N . THR A 1 206 ? 35.479 -3.586 -7.234 1.00 90.06 206 THR A N 1
ATOM 1626 C CA . THR A 1 206 ? 35.252 -3.050 -5.883 1.00 90.06 206 THR A CA 1
ATOM 1627 C C . THR A 1 206 ? 36.165 -3.762 -4.874 1.00 90.06 206 THR A C 1
ATOM 1629 O O . THR A 1 206 ? 36.912 -4.669 -5.249 1.00 90.06 206 THR A O 1
ATOM 1632 N N . CYS A 1 207 ? 36.091 -3.399 -3.592 1.00 86.44 207 CYS A N 1
ATOM 1633 C CA . CYS A 1 207 ? 36.965 -3.882 -2.519 1.00 86.44 207 CYS A CA 1
ATOM 1634 C C . CYS A 1 207 ? 38.434 -3.517 -2.787 1.00 86.44 207 CYS A C 1
ATOM 1636 O O . CYS A 1 207 ? 39.338 -4.356 -2.752 1.00 86.44 207 CYS A O 1
ATOM 1638 N N . ILE A 1 208 ? 38.651 -2.251 -3.144 1.00 86.31 208 ILE A N 1
ATOM 1639 C CA . ILE A 1 208 ? 39.968 -1.698 -3.489 1.00 86.31 208 ILE A CA 1
ATOM 1640 C C . ILE A 1 208 ? 40.615 -1.033 -2.258 1.00 86.31 208 ILE A C 1
ATOM 1642 O O . ILE A 1 208 ? 39.941 -0.791 -1.254 1.00 86.31 208 ILE A O 1
ATOM 1646 N N . PRO A 1 209 ? 41.927 -0.734 -2.275 1.00 85.06 209 PRO A N 1
ATOM 1647 C CA . PRO A 1 209 ? 42.582 -0.102 -1.134 1.00 85.06 209 PRO A CA 1
ATOM 1648 C C . PRO A 1 209 ? 41.968 1.273 -0.803 1.00 85.06 209 PRO A C 1
ATOM 1650 O O . PRO A 1 209 ? 41.619 2.009 -1.732 1.00 85.06 209 PRO A O 1
ATOM 1653 N N . PRO A 1 210 ? 41.923 1.693 0.479 1.00 83.81 210 PRO A N 1
ATOM 1654 C CA . PRO A 1 210 ? 41.439 3.026 0.865 1.00 83.81 210 PRO A CA 1
ATOM 1655 C C . PRO A 1 210 ? 42.169 4.179 0.165 1.00 83.81 210 PRO A C 1
ATOM 1657 O O . PRO A 1 210 ? 41.556 5.176 -0.200 1.00 83.81 210 PRO A O 1
ATOM 1660 N N . ALA A 1 211 ? 43.465 4.009 -0.128 1.00 82.50 211 ALA A N 1
ATOM 1661 C CA . ALA A 1 211 ? 44.257 4.970 -0.904 1.00 82.50 211 ALA A CA 1
ATOM 1662 C C . ALA A 1 211 ? 43.719 5.211 -2.332 1.00 82.50 211 ALA A C 1
ATOM 1664 O O . ALA A 1 211 ? 44.075 6.200 -2.968 1.00 82.50 211 ALA A O 1
ATOM 1665 N N . CYS A 1 212 ? 42.867 4.317 -2.838 1.00 79.38 212 CYS A N 1
ATOM 1666 C CA . CYS A 1 212 ? 42.186 4.420 -4.127 1.00 79.38 212 CYS A CA 1
ATOM 1667 C C . CYS A 1 212 ? 40.682 4.730 -3.987 1.00 79.38 212 CYS A C 1
ATOM 1669 O O . CYS A 1 212 ? 39.966 4.651 -4.981 1.00 79.38 212 CYS A O 1
ATOM 1671 N N . GLY A 1 213 ? 40.203 5.073 -2.783 1.00 76.38 213 GLY A N 1
ATOM 1672 C CA . GLY A 1 213 ? 38.793 5.370 -2.502 1.00 76.38 213 GLY A CA 1
ATOM 1673 C C . GLY A 1 213 ? 37.917 4.152 -2.176 1.00 76.38 213 GLY A C 1
ATOM 1674 O O . GLY A 1 213 ? 36.699 4.253 -2.284 1.00 76.38 213 GLY A O 1
ATOM 1675 N N . GLY A 1 214 ? 38.516 3.006 -1.825 1.00 81.56 214 GLY A N 1
ATOM 1676 C CA . GLY A 1 214 ? 37.786 1.782 -1.465 1.00 81.56 214 GLY A CA 1
ATOM 1677 C C . GLY A 1 214 ? 37.494 1.607 0.028 1.00 81.56 214 GLY A C 1
ATOM 1678 O O . GLY A 1 214 ? 37.939 2.390 0.865 1.00 81.56 214 GLY A O 1
ATOM 1679 N N . SER A 1 215 ? 36.771 0.533 0.352 1.00 80.19 215 SER A N 1
ATOM 1680 C CA . SER A 1 215 ? 36.082 0.303 1.627 1.00 80.19 215 SER A CA 1
ATOM 1681 C C . SER A 1 215 ? 36.941 -0.285 2.752 1.00 80.19 215 SER A C 1
ATOM 1683 O O . SER A 1 215 ? 36.463 -0.476 3.868 1.00 80.19 215 SER A O 1
ATOM 1685 N N . GLY A 1 216 ? 38.194 -0.657 2.478 1.00 75.00 216 GLY A N 1
ATOM 1686 C CA . GLY A 1 216 ? 39.076 -1.254 3.488 1.00 75.00 216 GLY A CA 1
ATOM 1687 C C . GLY A 1 216 ? 38.551 -2.575 4.081 1.00 75.00 216 GLY A C 1
ATOM 1688 O O . GLY A 1 216 ? 37.907 -3.364 3.392 1.00 75.00 216 GLY A O 1
ATOM 1689 N N . ASN A 1 217 ? 38.879 -2.845 5.352 1.00 75.94 217 ASN A N 1
ATOM 1690 C CA . ASN A 1 217 ? 38.593 -4.119 6.024 1.00 75.94 217 ASN A CA 1
ATOM 1691 C C . ASN A 1 217 ? 37.125 -4.208 6.507 1.00 75.94 217 ASN A C 1
ATOM 1693 O O . ASN A 1 217 ? 36.766 -3.492 7.440 1.00 75.94 217 ASN A O 1
ATOM 1697 N N . PRO A 1 218 ? 36.304 -5.146 5.994 1.00 83.62 218 PRO A N 1
ATOM 1698 C CA . PRO A 1 218 ? 34.888 -5.252 6.358 1.00 83.62 218 PRO A CA 1
ATOM 1699 C C . PRO A 1 218 ? 34.616 -5.994 7.682 1.00 83.62 218 PRO A C 1
ATOM 1701 O O . PRO A 1 218 ? 33.458 -6.221 8.054 1.00 83.62 218 PRO A O 1
ATOM 1704 N N . SER A 1 219 ? 35.659 -6.478 8.359 1.00 84.25 219 SER A N 1
ATOM 1705 C CA . SER A 1 219 ? 35.503 -7.419 9.472 1.00 84.25 219 SER A CA 1
ATOM 1706 C C . SER A 1 219 ? 34.778 -6.846 10.701 1.00 84.25 219 SER A C 1
ATOM 1708 O O . SER A 1 219 ? 33.931 -7.572 11.224 1.00 84.25 219 SER A O 1
ATOM 1710 N N . PRO A 1 220 ? 35.014 -5.588 11.139 1.00 88.81 220 PRO A N 1
ATOM 1711 C CA . PRO A 1 220 ? 34.281 -4.995 12.264 1.00 88.81 220 PRO A CA 1
ATOM 1712 C C . PRO A 1 220 ? 32.768 -4.937 12.019 1.00 88.81 220 PRO A C 1
ATOM 1714 O O . PRO A 1 220 ? 31.998 -5.453 12.821 1.00 88.81 220 PRO A O 1
ATOM 1717 N N . PHE A 1 221 ? 32.334 -4.448 10.852 1.00 92.12 221 PHE A N 1
ATOM 1718 C CA . PHE A 1 221 ? 30.908 -4.408 10.496 1.00 92.12 221 PHE A CA 1
ATOM 1719 C C . PHE A 1 221 ? 30.293 -5.806 10.442 1.00 92.12 221 PHE A C 1
ATOM 1721 O O . PHE A 1 221 ? 29.137 -6.004 10.804 1.00 92.12 221 PHE A O 1
ATOM 1728 N N . THR A 1 222 ? 31.058 -6.798 9.973 1.00 91.38 222 THR A N 1
ATOM 1729 C CA . THR A 1 222 ? 30.593 -8.190 9.922 1.00 91.38 222 THR A CA 1
ATOM 1730 C C . THR A 1 222 ? 30.407 -8.758 11.323 1.00 91.38 222 THR A C 1
ATOM 1732 O O . THR A 1 222 ? 29.407 -9.430 11.563 1.00 91.38 222 THR A O 1
ATOM 1735 N N . ALA A 1 223 ? 31.325 -8.472 12.247 1.00 94.06 223 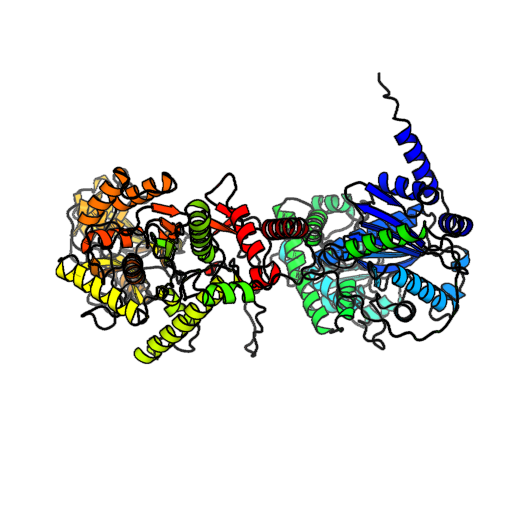ALA A N 1
ATOM 1736 C CA . ALA A 1 223 ? 31.200 -8.886 13.640 1.00 94.06 223 ALA A CA 1
ATOM 1737 C C . ALA A 1 223 ? 29.955 -8.272 14.285 1.00 94.06 223 ALA A C 1
ATOM 1739 O O . ALA A 1 223 ? 29.126 -9.011 14.817 1.00 94.06 223 ALA A O 1
ATOM 1740 N N . HIS A 1 224 ? 29.763 -6.967 14.099 1.00 95.88 224 HIS A N 1
ATOM 1741 C CA . HIS A 1 224 ? 28.587 -6.265 14.586 1.00 95.88 224 HIS A CA 1
ATOM 1742 C C . HIS A 1 224 ? 27.288 -6.799 13.970 1.00 95.88 224 HIS A C 1
ATOM 1744 O O . HIS A 1 224 ? 26.310 -7.056 14.665 1.00 95.88 224 HIS A O 1
ATOM 1750 N N . GLY A 1 225 ? 27.274 -7.083 12.664 1.00 95.94 225 GLY A N 1
ATOM 1751 C CA . GLY A 1 225 ? 26.135 -7.727 12.008 1.00 95.94 225 GLY A CA 1
ATOM 1752 C C . GLY A 1 225 ? 25.784 -9.082 12.637 1.00 95.94 225 GLY A C 1
ATOM 1753 O O . GLY A 1 225 ? 24.610 -9.372 12.872 1.00 95.94 225 GLY A O 1
ATOM 1754 N N . VAL A 1 226 ? 26.784 -9.902 12.975 1.00 96.50 226 VAL A N 1
ATOM 1755 C CA . VAL A 1 226 ? 26.557 -11.164 13.697 1.00 96.50 226 VAL A CA 1
ATOM 1756 C C . VAL A 1 226 ? 26.035 -10.920 15.113 1.00 96.50 226 VAL A C 1
ATOM 1758 O O . VAL A 1 226 ? 25.101 -11.611 15.519 1.00 96.50 226 VAL A O 1
ATOM 1761 N N . TYR A 1 227 ? 26.561 -9.930 15.831 1.00 97.62 227 TYR A N 1
ATOM 1762 C CA . TYR A 1 227 ? 26.057 -9.526 17.144 1.00 97.62 227 TYR A CA 1
ATOM 1763 C C . TYR A 1 227 ? 24.571 -9.117 17.082 1.00 97.62 227 TYR A C 1
ATOM 1765 O O . TYR A 1 227 ? 23.736 -9.680 17.794 1.00 97.62 227 TYR A O 1
ATOM 1773 N N . ARG A 1 228 ? 24.189 -8.251 16.134 1.00 97.88 228 ARG A N 1
ATOM 1774 C CA . ARG A 1 228 ? 22.792 -7.833 15.910 1.00 97.88 228 ARG A CA 1
ATOM 1775 C C . ARG A 1 228 ? 21.884 -9.003 15.505 1.00 97.88 228 ARG A C 1
ATOM 1777 O O . ARG A 1 228 ? 20.730 -9.069 15.931 1.00 97.88 228 ARG A O 1
ATOM 1784 N N . ALA A 1 229 ? 22.393 -9.967 14.732 1.00 97.31 229 ALA A N 1
ATOM 1785 C CA . ALA A 1 229 ? 21.669 -11.203 14.420 1.00 97.31 229 ALA A CA 1
ATOM 1786 C C . ALA A 1 229 ? 21.443 -12.083 15.662 1.00 97.31 229 ALA A C 1
ATOM 1788 O O . ALA A 1 229 ? 20.357 -12.645 15.825 1.00 97.31 229 ALA A O 1
ATOM 1789 N N . MET A 1 230 ? 22.442 -12.190 16.547 1.00 97.62 230 MET A N 1
ATOM 1790 C CA . MET A 1 230 ? 22.316 -12.920 17.811 1.00 97.62 230 MET A CA 1
ATOM 1791 C C . MET A 1 230 ? 21.255 -12.291 18.708 1.00 97.62 230 MET A C 1
ATOM 1793 O O . MET A 1 230 ? 20.392 -13.014 19.195 1.00 97.62 230 MET A O 1
ATOM 1797 N N . GLN A 1 231 ? 21.263 -10.965 18.860 1.00 97.62 231 GLN A N 1
ATOM 1798 C CA . GLN A 1 231 ? 20.254 -10.234 19.632 1.00 97.62 231 GLN A CA 1
ATOM 1799 C C . GLN A 1 231 ? 18.833 -10.478 19.105 1.00 97.62 231 GLN A C 1
ATOM 1801 O O . GLN A 1 231 ? 17.933 -10.841 19.861 1.00 97.62 231 GLN A O 1
ATOM 1806 N N . ALA A 1 232 ? 18.639 -10.373 17.787 1.00 97.31 232 ALA A N 1
ATOM 1807 C CA . ALA A 1 232 ? 17.356 -10.646 17.144 1.00 97.31 232 ALA A CA 1
ATOM 1808 C C . ALA A 1 232 ? 16.878 -12.088 17.364 1.00 97.31 232 ALA A C 1
ATOM 1810 O O . ALA A 1 232 ? 15.709 -12.333 17.673 1.00 97.31 232 ALA A O 1
ATOM 1811 N N . ALA A 1 233 ? 17.773 -13.060 17.192 1.00 96.88 233 ALA A N 1
ATOM 1812 C CA . ALA A 1 233 ? 17.444 -14.463 17.390 1.00 96.88 233 ALA A CA 1
ATOM 1813 C C . ALA A 1 233 ? 17.181 -14.793 18.865 1.00 96.88 233 ALA A C 1
ATOM 1815 O O . ALA A 1 233 ? 16.296 -15.598 19.157 1.00 96.88 233 ALA A O 1
ATOM 1816 N N . TRP A 1 234 ? 17.891 -14.145 19.788 1.00 97.25 234 TRP A N 1
ATOM 1817 C CA . TRP A 1 234 ? 17.653 -14.266 21.221 1.00 97.25 234 TRP A CA 1
ATOM 1818 C C . TRP A 1 234 ? 16.278 -13.717 21.601 1.00 97.25 234 TRP A C 1
ATOM 1820 O O . TRP A 1 234 ? 15.480 -14.464 22.162 1.00 97.25 234 TRP A O 1
ATOM 1830 N N . ASN A 1 235 ? 15.928 -12.507 21.151 1.00 96.88 235 ASN A N 1
ATOM 1831 C CA . ASN A 1 235 ? 14.595 -11.926 21.342 1.00 96.88 235 ASN A CA 1
ATOM 1832 C C . ASN A 1 235 ? 13.492 -12.832 20.790 1.00 96.88 235 ASN A C 1
ATOM 1834 O O . ASN A 1 235 ? 12.490 -13.097 21.450 1.00 96.88 235 ASN A O 1
ATOM 1838 N N . PHE A 1 236 ? 13.698 -13.409 19.607 1.00 93.31 236 PHE A N 1
ATOM 1839 C CA . PHE A 1 236 ? 12.743 -14.359 19.046 1.00 93.31 236 PHE A CA 1
ATOM 1840 C C . PHE A 1 236 ? 12.505 -15.595 19.937 1.00 93.31 236 PHE A C 1
ATOM 1842 O O . PHE A 1 236 ? 11.396 -16.136 19.940 1.00 93.31 236 PHE A O 1
ATOM 1849 N N . LEU A 1 237 ? 13.526 -16.045 20.675 1.00 93.31 237 LEU A N 1
ATOM 1850 C CA . LEU A 1 237 ? 13.471 -17.219 21.549 1.00 93.31 237 LEU A CA 1
ATOM 1851 C C . LEU A 1 237 ? 12.998 -16.913 22.976 1.00 93.31 237 LEU A C 1
ATOM 1853 O O . LEU A 1 237 ? 12.384 -17.782 23.599 1.00 93.31 237 LEU A O 1
ATOM 1857 N N . THR A 1 238 ? 13.320 -15.737 23.514 1.00 93.50 238 THR A N 1
ATOM 1858 C CA . THR A 1 238 ? 13.161 -15.410 24.943 1.00 93.50 238 THR A CA 1
ATOM 1859 C C . THR A 1 238 ? 12.256 -14.208 25.207 1.00 93.50 238 THR A C 1
ATOM 1861 O O . THR A 1 238 ? 11.778 -14.060 26.328 1.00 93.50 238 THR A O 1
ATOM 1864 N N . GLY A 1 239 ? 11.988 -13.376 24.196 1.00 89.25 239 GLY A N 1
ATOM 1865 C CA . GLY A 1 239 ? 11.282 -12.099 24.321 1.00 89.25 239 GLY A CA 1
ATOM 1866 C C . GLY A 1 239 ? 12.160 -10.919 24.760 1.00 89.25 239 GLY A C 1
ATOM 1867 O O . GLY A 1 239 ? 11.614 -9.852 25.017 1.00 89.25 239 GLY A O 1
ATOM 1868 N N . SER A 1 240 ? 13.483 -11.104 24.867 1.00 91.31 240 SER A N 1
ATOM 1869 C CA . SER A 1 240 ? 14.464 -10.059 25.203 1.00 91.31 240 SER A CA 1
ATOM 1870 C C . SER A 1 240 ? 15.675 -10.122 24.267 1.00 91.31 240 SER A C 1
ATOM 1872 O O . SER A 1 240 ? 16.136 -11.214 23.940 1.00 91.31 240 SER A O 1
ATOM 1874 N N . ASP A 1 241 ? 16.206 -8.976 23.840 1.00 92.00 241 ASP A N 1
ATOM 1875 C CA . ASP A 1 241 ? 17.468 -8.862 23.091 1.00 92.00 241 ASP A CA 1
ATOM 1876 C C . ASP A 1 241 ? 18.687 -8.513 23.960 1.00 92.00 241 ASP A C 1
ATOM 1878 O O . ASP A 1 241 ? 19.791 -8.334 23.432 1.00 92.00 241 ASP A O 1
ATOM 1882 N N . ASP A 1 242 ? 18.504 -8.473 25.281 1.00 93.94 242 ASP A N 1
ATOM 1883 C CA . ASP A 1 242 ? 19.596 -8.358 26.240 1.00 93.94 242 ASP A CA 1
ATOM 1884 C C . ASP A 1 242 ? 20.426 -9.654 26.263 1.00 93.94 242 ASP A C 1
ATOM 1886 O O . ASP A 1 242 ? 19.912 -10.747 26.534 1.00 93.94 242 ASP A O 1
ATOM 1890 N N . LEU A 1 243 ? 21.720 -9.522 25.952 1.00 95.31 243 LEU A N 1
ATOM 1891 C CA . LEU A 1 243 ? 22.695 -10.615 25.965 1.00 95.31 243 LEU A CA 1
ATOM 1892 C C . LEU A 1 243 ? 23.505 -10.677 27.270 1.00 95.31 243 LEU A C 1
ATOM 1894 O O . LEU A 1 243 ? 24.364 -11.552 27.415 1.00 95.31 243 LEU A O 1
ATOM 1898 N N . SER A 1 244 ? 23.217 -9.805 28.238 1.00 95.69 244 SER A N 1
ATOM 1899 C CA . SER A 1 244 ? 23.853 -9.828 29.551 1.00 95.69 244 SER A CA 1
ATOM 1900 C C . SER A 1 244 ? 23.644 -11.179 30.242 1.00 95.69 244 SER A C 1
ATOM 1902 O O . SER A 1 244 ? 22.532 -11.693 30.374 1.00 95.69 244 SER A O 1
ATOM 1904 N N . GLY A 1 245 ? 24.746 -11.808 30.654 1.00 93.62 245 GLY A N 1
ATOM 1905 C CA . GLY A 1 245 ? 24.748 -13.128 31.288 1.00 93.62 245 GLY A CA 1
ATOM 1906 C C . GLY A 1 245 ? 24.512 -14.320 30.350 1.00 93.62 245 GLY A C 1
ATOM 1907 O O . GLY A 1 245 ? 24.637 -15.459 30.808 1.00 93.62 245 GLY A O 1
ATOM 1908 N N . VAL A 1 246 ? 24.234 -14.100 29.060 1.00 97.19 246 VAL A N 1
ATOM 1909 C CA . VAL A 1 246 ? 24.065 -15.175 28.068 1.00 97.19 246 VAL A CA 1
ATOM 1910 C C . VAL A 1 246 ? 25.399 -15.881 27.839 1.00 97.19 246 VAL A C 1
ATOM 1912 O O . VAL A 1 246 ? 26.444 -15.243 27.708 1.00 97.19 246 VAL A O 1
ATOM 1915 N N . ARG A 1 247 ? 25.389 -17.217 27.799 1.00 98.00 247 ARG A N 1
ATOM 1916 C CA . ARG A 1 247 ? 26.597 -18.021 27.575 1.00 98.00 247 ARG A CA 1
ATOM 1917 C C . ARG A 1 247 ? 26.811 -18.235 26.082 1.00 98.00 247 ARG A C 1
ATOM 1919 O O . ARG A 1 247 ? 25.962 -18.840 25.426 1.00 98.00 247 ARG A O 1
ATOM 1926 N N . VAL A 1 248 ? 27.946 -17.795 25.549 1.00 98.19 248 VAL A N 1
ATOM 1927 C CA . VAL A 1 248 ? 28.245 -17.857 24.110 1.00 98.19 248 VAL A CA 1
ATOM 1928 C C . VAL A 1 248 ? 29.558 -18.594 23.867 1.00 98.19 248 VAL A C 1
ATOM 1930 O O . VAL A 1 248 ? 30.581 -18.241 24.444 1.00 98.19 248 VAL A O 1
ATOM 1933 N N . ALA A 1 249 ? 29.545 -19.604 22.996 1.00 97.69 249 ALA A N 1
ATOM 1934 C CA . ALA A 1 249 ? 30.750 -20.279 22.518 1.00 97.69 249 ALA A CA 1
ATOM 1935 C C . ALA A 1 249 ? 31.113 -19.799 21.105 1.00 97.69 249 ALA A C 1
ATOM 1937 O O . ALA A 1 249 ? 30.388 -20.092 20.156 1.00 97.69 249 ALA A O 1
ATOM 1938 N N . VAL A 1 250 ? 32.235 -19.096 20.950 1.00 97.38 250 VAL A N 1
ATOM 1939 C CA . VAL A 1 250 ? 32.720 -18.557 19.671 1.00 97.38 250 VAL A CA 1
ATOM 1940 C C . VAL A 1 250 ? 33.858 -19.414 19.119 1.00 97.38 250 VAL A C 1
ATOM 1942 O O . VAL A 1 250 ? 34.954 -19.479 19.677 1.00 97.38 250 VAL A O 1
ATOM 1945 N N . GLN A 1 251 ? 33.616 -20.078 17.990 1.00 95.25 251 GLN A N 1
ATOM 1946 C CA . GLN A 1 251 ? 34.632 -20.878 17.311 1.00 95.25 251 GLN A CA 1
ATOM 1947 C C . GLN A 1 251 ? 35.365 -20.035 16.266 1.00 95.25 251 GLN A C 1
ATOM 1949 O O . GLN A 1 251 ? 34.855 -19.820 15.166 1.00 95.25 251 GLN A O 1
ATOM 1954 N N . GLY A 1 252 ? 36.583 -19.615 16.592 1.00 92.69 252 GLY A N 1
ATOM 1955 C CA . GLY A 1 252 ? 37.408 -18.718 15.791 1.00 92.69 252 GLY A CA 1
ATOM 1956 C C . GLY A 1 252 ? 37.484 -17.331 16.410 1.00 92.69 252 GLY A C 1
ATOM 1957 O O . GLY A 1 252 ? 36.463 -16.679 16.587 1.00 92.69 252 GLY A O 1
ATOM 1958 N N . ALA A 1 253 ? 38.701 -16.862 16.655 1.00 91.81 253 ALA A N 1
ATOM 1959 C CA . ALA A 1 253 ? 39.038 -15.568 17.238 1.00 91.81 253 ALA A CA 1
ATOM 1960 C C . ALA A 1 253 ? 39.808 -14.670 16.245 1.00 91.81 253 ALA A C 1
ATOM 1962 O O . ALA A 1 253 ? 40.522 -13.743 16.624 1.00 91.81 253 ALA A O 1
ATOM 1963 N N . GLY A 1 254 ? 39.679 -14.968 14.947 1.00 87.56 254 GLY A N 1
ATOM 1964 C CA . GLY A 1 254 ? 40.278 -14.206 13.852 1.00 87.56 254 GLY A CA 1
ATOM 1965 C C . GLY A 1 254 ? 39.589 -12.860 13.591 1.00 87.56 254 GLY A C 1
ATOM 1966 O O . GLY A 1 254 ? 38.992 -12.258 14.477 1.00 87.56 254 GLY A O 1
ATOM 1967 N N . HIS A 1 255 ? 39.642 -12.387 12.343 1.00 84.00 255 HIS A N 1
ATOM 1968 C CA . HIS A 1 255 ? 39.243 -11.018 11.992 1.00 84.00 255 HIS A CA 1
ATOM 1969 C C . HIS A 1 255 ? 37.797 -10.639 12.341 1.00 84.00 255 HIS A C 1
ATOM 1971 O O . HIS A 1 255 ? 37.563 -9.484 12.671 1.00 84.00 255 HIS A O 1
ATOM 1977 N N . VAL A 1 256 ? 36.852 -11.583 12.289 1.00 90.00 256 VAL A N 1
ATOM 1978 C CA . VAL A 1 256 ? 35.446 -11.347 12.673 1.00 90.00 256 VAL A CA 1
ATOM 1979 C C . VAL A 1 256 ? 35.158 -11.844 14.090 1.00 90.00 256 VAL A C 1
ATOM 1981 O O . VAL A 1 256 ? 34.483 -11.172 14.862 1.00 90.00 256 VAL A O 1
ATOM 1984 N N . GLY A 1 257 ? 35.697 -13.010 14.453 1.00 93.50 257 GLY A N 1
ATOM 1985 C CA . GLY A 1 257 ? 35.461 -13.618 15.761 1.00 93.50 257 GLY A CA 1
ATOM 1986 C C . GLY A 1 257 ? 36.024 -12.807 16.927 1.00 93.50 257 GLY A C 1
ATOM 1987 O O . GLY A 1 257 ? 35.340 -12.653 17.928 1.00 93.50 257 GLY A O 1
ATOM 1988 N N . GLY A 1 258 ? 37.222 -12.229 16.787 1.00 94.31 258 GLY A N 1
ATOM 1989 C CA . GLY A 1 258 ? 37.827 -11.379 17.816 1.00 94.31 258 GLY A CA 1
ATOM 1990 C C . GLY A 1 258 ? 36.975 -10.145 18.152 1.00 94.31 258 GLY A C 1
ATOM 1991 O O . GLY A 1 258 ? 36.626 -9.971 19.316 1.00 94.31 258 GLY A O 1
ATOM 1992 N N . PRO A 1 259 ? 36.592 -9.302 17.170 1.00 95.62 259 PRO A N 1
ATOM 1993 C CA . PRO A 1 259 ? 35.681 -8.181 17.417 1.00 95.62 259 PRO A CA 1
ATOM 1994 C C . PRO A 1 259 ? 34.315 -8.608 17.975 1.00 95.62 259 PRO A C 1
ATOM 1996 O O . PRO A 1 259 ? 33.821 -7.962 18.889 1.00 95.62 259 PRO A O 1
ATOM 1999 N N . LEU A 1 260 ? 33.753 -9.737 17.521 1.00 96.88 260 LEU A N 1
ATOM 2000 C CA . LEU A 1 260 ? 32.505 -10.269 18.083 1.00 96.88 260 LEU A CA 1
ATOM 2001 C C . LEU A 1 260 ? 32.654 -10.639 19.567 1.00 96.88 260 LEU A C 1
ATOM 2003 O O . LEU A 1 260 ? 31.753 -10.375 20.355 1.00 96.88 260 LEU A O 1
ATOM 2007 N N . ILE A 1 261 ? 33.782 -11.241 19.960 1.00 97.31 261 ILE A N 1
ATOM 2008 C CA . ILE A 1 261 ? 34.073 -11.568 21.365 1.00 97.31 261 ILE A CA 1
ATOM 2009 C C . ILE A 1 261 ? 34.130 -10.289 22.217 1.00 97.31 261 ILE A C 1
ATOM 2011 O O . ILE A 1 261 ? 33.598 -10.301 23.324 1.00 97.31 261 ILE A O 1
ATOM 2015 N N . ARG A 1 262 ? 34.714 -9.196 21.703 1.00 96.56 262 ARG A N 1
ATOM 2016 C CA . ARG A 1 262 ? 34.749 -7.894 22.397 1.00 96.56 262 ARG A CA 1
ATOM 2017 C C . ARG A 1 262 ? 33.351 -7.319 22.606 1.00 96.56 262 ARG A C 1
ATOM 2019 O O . ARG A 1 262 ? 33.000 -7.027 23.740 1.00 96.56 262 ARG A O 1
ATOM 2026 N N . GLU A 1 263 ? 32.538 -7.242 21.551 1.00 96.25 263 GLU A N 1
ATOM 2027 C CA . GLU A 1 263 ? 31.163 -6.725 21.652 1.00 96.25 263 GLU A CA 1
ATOM 2028 C C . GLU A 1 263 ? 30.300 -7.561 22.613 1.00 96.25 263 GLU A C 1
ATOM 2030 O O . GLU A 1 263 ? 29.517 -7.022 23.392 1.00 96.25 263 GLU A O 1
ATOM 2035 N N . LEU A 1 264 ? 30.466 -8.889 22.606 1.00 97.00 264 LEU A N 1
ATOM 2036 C CA . LEU A 1 264 ? 29.769 -9.778 23.538 1.00 97.00 264 LEU A CA 1
ATOM 2037 C C . LEU A 1 264 ? 30.222 -9.575 24.991 1.00 97.00 264 LEU A C 1
ATOM 2039 O O . LEU A 1 264 ? 29.383 -9.578 25.891 1.00 97.00 264 LEU A O 1
ATOM 2043 N N . ASP A 1 265 ? 31.524 -9.405 25.232 1.00 95.31 265 ASP A N 1
ATOM 2044 C CA . ASP A 1 265 ? 32.045 -9.123 26.572 1.00 95.31 265 ASP A CA 1
ATOM 2045 C C . ASP A 1 265 ? 31.550 -7.757 27.080 1.00 95.31 265 ASP A C 1
ATOM 2047 O O . ASP A 1 265 ? 31.049 -7.662 28.204 1.00 95.31 265 ASP A O 1
ATOM 2051 N N . GLU A 1 266 ? 31.589 -6.718 26.244 1.00 95.56 266 GLU A N 1
ATOM 2052 C CA . GLU A 1 266 ? 31.048 -5.386 26.552 1.00 95.56 266 GLU A CA 1
ATOM 2053 C C . GLU A 1 266 ? 29.553 -5.434 26.899 1.00 95.56 266 GLU A C 1
ATOM 2055 O O . GLU A 1 266 ? 29.127 -4.810 27.873 1.00 95.56 266 GLU A O 1
ATOM 2060 N N . ALA A 1 267 ? 28.771 -6.252 26.187 1.00 94.00 267 ALA A N 1
ATOM 2061 C CA . ALA A 1 267 ? 27.357 -6.502 26.475 1.00 94.00 267 ALA A CA 1
ATOM 2062 C C . ALA A 1 267 ? 27.109 -7.337 27.752 1.00 94.00 267 ALA A C 1
ATOM 2064 O O . ALA A 1 267 ? 25.963 -7.564 28.137 1.00 94.00 267 ALA A O 1
ATOM 2065 N N . GLY A 1 268 ? 28.163 -7.813 28.423 1.00 95.06 268 GLY A N 1
ATOM 2066 C CA . GLY A 1 268 ? 28.071 -8.597 29.656 1.00 95.06 268 GLY A CA 1
ATOM 2067 C C . GLY A 1 268 ? 27.794 -10.089 29.447 1.00 95.06 268 GLY A C 1
ATOM 2068 O O . GLY A 1 268 ? 27.427 -10.777 30.406 1.00 95.06 268 GLY A O 1
ATOM 2069 N N . ALA A 1 269 ? 27.961 -10.614 28.231 1.00 96.94 269 ALA A N 1
ATOM 2070 C CA . ALA A 1 269 ? 27.840 -12.042 27.955 1.00 96.94 269 ALA A CA 1
ATOM 2071 C C . ALA A 1 269 ? 29.019 -12.831 28.555 1.00 96.94 269 ALA A C 1
ATOM 2073 O O . ALA A 1 269 ? 30.125 -12.323 28.740 1.00 96.94 269 ALA A O 1
ATOM 2074 N N . ARG A 1 270 ? 28.802 -14.117 28.847 1.00 97.06 270 ARG A N 1
ATOM 2075 C CA . ARG A 1 270 ? 29.870 -15.038 29.267 1.00 97.06 270 ARG A CA 1
ATOM 2076 C C . ARG A 1 270 ? 30.394 -15.774 28.046 1.00 97.06 270 ARG A C 1
ATOM 2078 O O . ARG A 1 270 ? 29.676 -16.598 27.479 1.00 97.06 270 ARG A O 1
ATOM 2085 N N . VAL A 1 271 ? 31.627 -15.484 27.644 1.00 97.75 271 VAL A N 1
ATOM 2086 C CA . VAL A 1 271 ? 32.172 -15.966 26.371 1.00 97.75 271 VAL A CA 1
ATOM 2087 C C . VAL A 1 271 ? 33.200 -17.074 26.586 1.00 97.75 271 VAL A C 1
ATOM 2089 O O . VAL A 1 271 ? 34.164 -16.910 27.329 1.00 97.75 271 VAL A O 1
ATOM 2092 N N . TRP A 1 272 ? 33.021 -18.190 25.883 1.00 97.81 272 TRP A N 1
ATOM 2093 C CA . TRP A 1 272 ? 34.054 -19.199 25.660 1.00 97.81 272 TRP A CA 1
ATOM 2094 C C . TRP A 1 272 ? 34.506 -19.116 24.215 1.00 97.81 272 TRP A C 1
ATOM 2096 O O . TRP A 1 272 ? 33.672 -18.979 23.322 1.00 97.81 272 TRP A O 1
ATOM 2106 N N . PHE A 1 273 ? 35.802 -19.225 23.952 1.00 97.06 273 PHE A N 1
ATOM 2107 C CA . PHE A 1 273 ? 36.294 -19.144 22.582 1.00 97.06 273 PHE A CA 1
ATOM 2108 C C . PHE A 1 273 ? 37.453 -20.093 22.304 1.00 97.06 273 PHE A C 1
ATOM 2110 O O . PHE A 1 273 ? 38.109 -20.598 23.212 1.00 97.06 273 PHE A O 1
ATOM 2117 N N . THR A 1 274 ? 37.705 -20.354 21.026 1.00 95.50 274 THR A N 1
ATOM 2118 C CA . THR A 1 274 ? 38.853 -21.151 20.580 1.00 95.50 274 THR A CA 1
ATOM 2119 C C . THR A 1 274 ? 39.397 -20.621 19.259 1.00 95.50 274 THR A C 1
ATOM 2121 O O . THR A 1 274 ? 38.649 -20.059 18.458 1.00 95.50 274 THR A O 1
ATOM 2124 N N . ASP A 1 275 ? 40.689 -20.812 19.014 1.00 92.38 275 ASP A N 1
ATOM 2125 C CA . ASP A 1 275 ? 41.345 -20.551 17.733 1.00 92.38 275 ASP A CA 1
ATOM 2126 C C . ASP A 1 275 ? 42.473 -21.574 17.524 1.00 92.38 275 ASP A C 1
ATOM 2128 O O . ASP A 1 275 ? 42.900 -22.257 18.455 1.00 92.38 275 ASP A O 1
ATOM 2132 N N . VAL A 1 276 ? 42.949 -21.706 16.290 1.00 88.50 276 VAL A N 1
ATOM 2133 C CA . VAL A 1 276 ? 44.136 -22.515 15.980 1.00 88.50 276 VAL A CA 1
ATOM 2134 C C . VAL A 1 276 ? 45.426 -21.738 16.252 1.00 88.50 276 VAL A C 1
ATOM 2136 O O . VAL A 1 276 ? 46.474 -22.340 16.476 1.00 88.50 276 VAL A O 1
ATOM 2139 N N . ASP A 1 277 ? 45.354 -20.405 16.233 1.00 86.75 277 ASP A N 1
ATOM 2140 C CA . ASP A 1 277 ? 46.473 -19.518 16.519 1.00 86.75 277 ASP A CA 1
ATOM 2141 C C . ASP A 1 277 ? 46.585 -19.251 18.028 1.00 86.75 277 ASP A C 1
ATOM 2143 O O . ASP A 1 277 ? 45.831 -18.469 18.616 1.00 86.75 277 ASP A O 1
ATOM 2147 N N . VAL A 1 278 ? 47.578 -19.890 18.649 1.00 88.81 278 VAL A N 1
ATOM 2148 C CA . VAL A 1 278 ? 47.880 -19.758 20.083 1.00 88.81 278 VAL A CA 1
ATOM 2149 C C . VAL A 1 278 ? 48.191 -18.309 20.469 1.00 88.81 278 VAL A C 1
ATOM 2151 O O . VAL A 1 278 ? 47.883 -17.893 21.586 1.00 88.81 278 VAL A O 1
ATOM 2154 N N . LYS A 1 279 ? 48.757 -17.513 19.553 1.00 90.56 279 LYS A N 1
ATOM 2155 C CA . LYS A 1 279 ? 49.086 -16.113 19.824 1.00 90.56 279 LYS A CA 1
ATOM 2156 C C . LYS A 1 279 ? 47.820 -15.273 19.982 1.00 90.56 279 LYS A C 1
ATOM 2158 O O . LYS A 1 279 ? 47.721 -14.517 20.942 1.00 90.56 279 LYS A O 1
ATOM 2163 N N . ARG A 1 280 ? 46.829 -15.458 19.101 1.00 89.31 280 ARG A N 1
ATOM 2164 C CA . ARG A 1 280 ? 45.531 -14.762 19.199 1.00 89.31 280 ARG A CA 1
ATOM 2165 C C . ARG A 1 280 ? 44.780 -15.123 20.471 1.00 89.31 280 ARG A C 1
ATOM 2167 O O . ARG A 1 280 ? 44.154 -14.254 21.066 1.00 89.31 280 ARG A O 1
ATOM 2174 N N . ILE A 1 281 ? 44.863 -16.388 20.890 1.00 91.94 281 ILE A N 1
ATOM 2175 C CA . ILE A 1 281 ? 44.297 -16.826 22.170 1.00 91.94 281 ILE A CA 1
ATOM 2176 C C . ILE A 1 281 ? 44.937 -16.051 23.322 1.00 91.94 281 ILE A C 1
ATOM 2178 O O . ILE A 1 281 ? 44.219 -15.473 24.131 1.00 91.94 281 ILE A O 1
ATOM 2182 N N . ALA A 1 282 ? 46.270 -16.000 23.372 1.00 90.62 282 ALA A N 1
ATOM 2183 C CA . ALA A 1 282 ? 46.984 -15.292 24.429 1.00 90.62 282 ALA A CA 1
ATOM 2184 C C . ALA A 1 282 ? 46.669 -13.784 24.446 1.00 90.62 282 ALA A C 1
ATOM 2186 O O . ALA A 1 282 ? 46.444 -13.227 25.517 1.00 90.62 282 ALA A O 1
ATOM 2187 N N . GLU A 1 283 ? 46.616 -13.140 23.275 1.00 91.50 283 GLU A N 1
ATOM 2188 C CA . GLU A 1 283 ? 46.290 -11.714 23.133 1.00 91.50 283 GLU A CA 1
ATOM 2189 C C . GLU A 1 283 ? 44.867 -11.403 23.634 1.00 91.50 283 GLU A C 1
ATOM 2191 O O . GLU A 1 283 ? 44.702 -10.539 24.494 1.00 91.50 283 GLU A O 1
ATOM 2196 N N . LEU A 1 284 ? 43.848 -12.144 23.178 1.00 92.69 284 LEU A N 1
ATOM 2197 C CA . LEU A 1 284 ? 42.455 -11.928 23.598 1.00 92.69 284 LEU A CA 1
ATOM 2198 C C . LEU A 1 284 ? 42.205 -12.286 25.065 1.00 92.69 284 LEU A C 1
ATOM 2200 O O . LEU A 1 284 ? 41.456 -11.584 25.735 1.00 92.69 284 LEU A O 1
ATOM 2204 N N . SER A 1 285 ? 42.827 -13.347 25.586 1.00 92.69 285 SER A N 1
ATOM 2205 C CA . SER A 1 285 ? 42.699 -13.703 27.006 1.00 92.69 285 SER A CA 1
ATOM 2206 C C . SER A 1 285 ? 43.368 -12.686 27.935 1.00 92.69 285 SER A C 1
ATOM 2208 O O . SER A 1 285 ? 42.922 -12.524 29.068 1.00 92.69 285 SER A O 1
ATOM 2210 N N . ALA A 1 286 ? 44.423 -12.002 27.479 1.00 92.00 286 ALA A N 1
ATOM 2211 C CA . ALA A 1 286 ? 45.029 -10.900 28.224 1.00 92.00 286 ALA A CA 1
ATOM 2212 C C . ALA A 1 286 ? 44.164 -9.629 28.177 1.00 92.00 286 ALA A C 1
ATOM 2214 O O . ALA A 1 286 ? 44.085 -8.908 29.169 1.00 92.00 286 ALA A O 1
ATOM 2215 N N . GLU A 1 287 ? 43.520 -9.366 27.037 1.00 94.19 287 GLU A N 1
ATOM 2216 C CA . GLU A 1 287 ? 42.637 -8.214 26.826 1.00 94.19 287 GLU A CA 1
ATOM 2217 C C . GLU A 1 287 ? 41.307 -8.340 27.590 1.00 94.19 287 GLU A C 1
ATOM 2219 O O . GLU A 1 287 ? 40.857 -7.373 28.201 1.00 94.19 287 GLU A O 1
ATOM 2224 N N . LEU A 1 288 ? 40.693 -9.528 27.584 1.00 94.50 288 LEU A N 1
ATOM 2225 C CA . LEU A 1 288 ? 39.350 -9.784 28.112 1.00 94.50 288 LEU A CA 1
ATOM 2226 C C . LEU A 1 288 ? 39.381 -10.906 29.166 1.00 94.50 288 LEU A C 1
ATOM 2228 O O . LEU A 1 288 ? 39.108 -12.066 28.848 1.00 94.50 288 LEU A O 1
ATOM 2232 N N . PRO A 1 289 ? 39.649 -10.594 30.450 1.00 87.50 289 PRO A N 1
ATOM 2233 C CA . PRO A 1 289 ? 39.821 -11.606 31.498 1.00 87.50 289 PRO A CA 1
ATOM 2234 C C . PRO A 1 289 ? 38.586 -12.481 31.769 1.00 87.50 289 PRO A C 1
ATOM 2236 O O . PRO A 1 289 ? 38.699 -13.531 32.399 1.00 87.50 289 PRO A O 1
ATOM 2239 N N . ARG A 1 290 ? 37.394 -12.045 31.338 1.00 90.75 290 ARG A N 1
ATOM 2240 C CA . ARG A 1 290 ? 36.137 -12.798 31.484 1.00 90.75 290 ARG A CA 1
ATOM 2241 C C . ARG A 1 290 ? 35.909 -13.816 30.362 1.00 90.75 290 ARG A C 1
ATOM 2243 O O . ARG A 1 290 ? 35.093 -14.720 30.543 1.00 90.75 290 ARG A O 1
ATOM 2250 N N . ALA A 1 291 ? 36.605 -13.686 29.230 1.00 93.88 291 ALA A N 1
ATOM 2251 C CA . ALA A 1 291 ? 36.494 -14.601 28.102 1.00 93.88 291 ALA A CA 1
ATOM 2252 C C . ALA A 1 291 ? 37.426 -15.810 28.293 1.00 93.88 291 ALA A C 1
ATOM 2254 O O . ALA A 1 291 ? 38.637 -15.670 28.468 1.00 93.88 291 ALA A O 1
ATOM 2255 N N . VAL A 1 292 ? 36.871 -17.022 28.243 1.00 94.81 292 VAL A N 1
ATOM 2256 C CA . VAL A 1 292 ? 37.594 -18.259 28.574 1.00 94.81 292 VAL A CA 1
ATOM 2257 C C . VAL A 1 292 ? 37.996 -19.012 27.308 1.00 94.81 292 VAL A C 1
ATOM 2259 O O . VAL A 1 292 ? 37.148 -19.470 26.542 1.00 94.81 292 VAL A O 1
ATOM 2262 N N . ALA A 1 293 ? 39.299 -19.200 27.104 1.00 94.88 293 ALA A N 1
ATOM 2263 C CA . ALA A 1 293 ? 39.807 -20.015 26.007 1.00 94.88 293 ALA A CA 1
ATOM 2264 C C . ALA A 1 293 ? 39.604 -21.519 26.277 1.00 94.88 293 ALA A C 1
ATOM 2266 O O . ALA A 1 293 ? 39.870 -22.006 27.377 1.00 94.88 293 ALA A O 1
ATOM 2267 N N . VAL A 1 294 ? 39.167 -22.270 25.263 1.00 94.94 294 VAL A N 1
ATOM 2268 C CA . VAL A 1 294 ? 38.968 -23.729 25.319 1.00 94.94 294 VAL A CA 1
ATOM 2269 C C . VAL A 1 294 ? 39.672 -24.440 24.166 1.00 94.94 294 VAL A C 1
ATOM 2271 O O . VAL A 1 294 ? 40.011 -23.835 23.145 1.00 94.94 294 VAL A O 1
ATOM 2274 N N . LEU A 1 295 ? 39.869 -25.753 24.307 1.00 90.44 295 LEU A N 1
ATOM 2275 C CA . LEU A 1 295 ? 40.419 -26.578 23.232 1.00 90.44 295 LEU A CA 1
ATOM 2276 C C . LEU A 1 295 ? 39.451 -26.641 22.031 1.00 90.44 295 LEU A C 1
ATOM 2278 O O . LEU A 1 295 ? 38.238 -26.732 22.245 1.00 90.44 295 LEU A O 1
ATOM 2282 N N . PRO A 1 296 ? 39.961 -26.661 20.781 1.00 88.00 296 PRO A N 1
ATOM 2283 C CA . PRO A 1 296 ? 39.128 -26.584 19.579 1.00 88.00 296 PRO A CA 1
ATOM 2284 C C . PRO A 1 296 ? 38.014 -27.626 19.462 1.00 88.00 296 PRO A C 1
ATOM 2286 O O . PRO A 1 296 ? 36.949 -27.301 18.948 1.00 88.00 296 PRO A O 1
ATOM 2289 N N . ASP A 1 297 ? 38.234 -28.864 19.917 1.00 88.88 297 ASP A N 1
ATOM 2290 C CA . ASP A 1 297 ? 37.202 -29.911 19.867 1.00 88.88 297 ASP A CA 1
ATOM 2291 C C . ASP A 1 297 ? 36.231 -29.842 21.058 1.00 88.88 297 ASP A C 1
ATOM 2293 O O . ASP A 1 297 ? 35.047 -30.126 20.911 1.00 88.88 297 ASP A O 1
ATOM 2297 N N . SER A 1 298 ? 36.690 -29.381 22.224 1.00 91.81 298 SER A N 1
ATOM 2298 C CA . SER A 1 298 ? 35.848 -29.269 23.423 1.00 91.81 298 SER A CA 1
ATOM 2299 C C . SER A 1 298 ? 34.757 -28.204 23.297 1.00 91.81 298 SER A C 1
ATOM 2301 O O . SER A 1 298 ? 33.789 -28.233 24.053 1.00 91.81 298 SER A O 1
ATOM 2303 N N . ILE A 1 299 ? 34.880 -27.274 22.342 1.00 93.62 299 ILE A N 1
ATOM 2304 C CA . ILE A 1 299 ? 33.909 -26.191 22.150 1.00 93.62 299 ILE A CA 1
ATOM 2305 C C . ILE A 1 299 ? 32.497 -26.695 21.815 1.00 93.62 299 ILE A C 1
ATOM 2307 O O . ILE A 1 299 ? 31.521 -26.018 22.129 1.00 93.62 299 ILE A O 1
ATOM 2311 N N . TYR A 1 300 ? 32.374 -27.883 21.210 1.00 93.81 300 TYR A N 1
ATOM 2312 C CA . TYR A 1 300 ? 31.081 -28.458 20.831 1.00 93.81 300 TYR A CA 1
ATOM 2313 C C . TYR A 1 300 ? 30.298 -29.030 22.018 1.00 93.81 300 TYR A C 1
ATOM 2315 O O . TYR A 1 300 ? 29.080 -29.149 21.917 1.00 93.81 300 TYR A O 1
ATOM 2323 N N . ASP A 1 301 ? 30.974 -29.385 23.117 1.00 94.88 301 ASP A N 1
ATOM 2324 C CA . ASP A 1 301 ? 30.368 -30.070 24.270 1.00 94.88 301 ASP A CA 1
ATOM 2325 C C . ASP A 1 301 ? 29.990 -29.114 25.418 1.00 94.88 301 ASP A C 1
ATOM 2327 O O . ASP A 1 301 ? 29.457 -29.547 26.447 1.00 94.88 301 ASP A O 1
ATOM 2331 N N . LEU A 1 302 ? 30.276 -27.816 25.260 1.00 94.75 302 LEU A N 1
ATOM 2332 C CA . LEU A 1 302 ? 30.012 -26.799 26.274 1.00 94.75 302 LEU A CA 1
ATOM 2333 C C . LEU A 1 302 ? 28.509 -26.580 26.488 1.00 94.75 302 LEU A C 1
ATOM 2335 O O . LEU A 1 302 ? 27.718 -26.546 25.546 1.00 94.75 302 LEU A O 1
ATOM 2339 N N . GLU A 1 303 ? 28.126 -26.352 27.744 1.00 95.38 303 GLU A N 1
ATOM 2340 C CA . GLU A 1 303 ? 26.773 -25.929 28.112 1.00 95.38 303 GLU A CA 1
ATOM 2341 C C . GLU A 1 303 ? 26.644 -24.415 27.983 1.00 95.38 303 GLU A C 1
ATOM 2343 O O . GLU A 1 303 ? 26.901 -23.659 28.923 1.00 95.38 303 GLU A O 1
ATOM 2348 N N . VAL A 1 304 ? 26.250 -23.989 26.788 1.00 97.25 304 VAL A N 1
ATOM 2349 C CA . VAL A 1 304 ? 26.110 -22.584 26.398 1.00 97.25 304 VAL A CA 1
ATOM 2350 C C . VAL A 1 304 ? 24.744 -22.336 25.786 1.00 97.25 304 VAL A C 1
ATOM 2352 O O . VAL A 1 304 ? 24.077 -23.253 25.331 1.00 97.25 304 VAL A O 1
ATOM 2355 N N . ASP A 1 305 ? 24.310 -21.088 25.737 1.00 97.62 305 ASP A N 1
ATOM 2356 C CA . ASP A 1 305 ? 23.018 -20.733 25.161 1.00 97.62 305 ASP A CA 1
ATOM 2357 C C . ASP A 1 305 ? 23.130 -20.522 23.641 1.00 97.62 305 ASP A C 1
ATOM 2359 O O . ASP A 1 305 ? 22.221 -20.901 22.892 1.00 97.62 305 ASP A O 1
ATOM 2363 N N . VAL A 1 306 ? 24.281 -20.012 23.177 1.00 97.75 306 VAL A N 1
ATOM 2364 C CA . VAL A 1 306 ? 24.579 -19.722 21.765 1.00 97.75 306 VAL A CA 1
ATOM 2365 C C . VAL A 1 306 ? 25.903 -20.362 21.330 1.00 97.75 306 VAL A C 1
ATOM 2367 O O . VAL A 1 306 ? 26.920 -20.217 22.004 1.00 97.75 306 VAL A O 1
ATOM 2370 N N . PHE A 1 307 ? 25.909 -21.025 20.171 1.00 97.75 307 PHE A N 1
ATOM 2371 C CA . PHE A 1 307 ? 27.124 -21.470 19.477 1.00 97.75 307 PHE A CA 1
ATOM 2372 C C . PHE A 1 307 ? 27.355 -20.634 18.209 1.00 97.75 307 PHE A C 1
ATOM 2374 O O . PHE A 1 307 ? 26.483 -20.541 17.341 1.00 97.75 307 PHE A O 1
ATOM 2381 N N . ALA A 1 308 ? 28.539 -20.038 18.094 1.00 97.19 308 ALA A N 1
ATOM 2382 C CA . ALA A 1 308 ? 28.891 -19.057 17.077 1.00 97.19 308 ALA A CA 1
ATOM 2383 C C . ALA A 1 308 ? 30.110 -19.500 16.252 1.00 97.19 308 ALA A C 1
ATOM 2385 O O . ALA A 1 308 ? 31.254 -19.205 16.609 1.00 97.19 308 ALA A O 1
ATOM 2386 N N . PRO A 1 309 ? 29.901 -20.216 15.135 1.00 95.06 309 PRO A N 1
ATOM 2387 C CA . PRO A 1 309 ? 30.991 -20.597 14.248 1.00 95.06 309 PRO A CA 1
ATOM 2388 C C . PRO A 1 309 ? 31.462 -19.403 13.411 1.00 95.06 309 PRO A C 1
ATOM 2390 O O . PRO A 1 309 ? 30.720 -18.895 12.573 1.00 95.06 309 PRO A O 1
ATOM 2393 N N . CYS A 1 310 ? 32.705 -18.969 13.614 1.00 92.06 310 CYS A N 1
ATOM 2394 C CA . CYS A 1 310 ? 33.313 -17.796 12.971 1.00 92.06 310 CYS A CA 1
ATOM 2395 C C . CYS A 1 310 ? 34.621 -18.107 12.214 1.00 92.06 310 CYS A C 1
ATOM 2397 O O . CYS A 1 310 ? 35.159 -17.221 11.554 1.00 92.06 310 CYS A O 1
ATOM 2399 N N . ALA A 1 311 ? 35.131 -19.343 12.282 1.00 81.81 311 ALA A N 1
ATOM 2400 C CA . ALA A 1 311 ? 36.365 -19.766 11.610 1.00 81.81 311 ALA A CA 1
ATOM 2401 C C . ALA A 1 311 ? 36.123 -20.475 10.266 1.00 81.81 311 ALA A C 1
ATOM 2403 O O . ALA A 1 311 ? 36.519 -19.975 9.215 1.00 81.81 311 ALA A O 1
ATOM 2404 N N . VAL A 1 312 ? 35.505 -21.661 10.295 1.00 77.94 312 VAL A N 1
ATOM 2405 C CA . VAL A 1 312 ? 35.400 -22.564 9.135 1.00 77.94 312 VAL A CA 1
ATOM 2406 C C . VAL A 1 312 ? 33.939 -22.956 8.908 1.00 77.94 312 VAL A C 1
ATOM 2408 O O . VAL A 1 312 ? 33.178 -23.112 9.859 1.00 77.94 312 VAL A O 1
ATOM 2411 N N . GLY A 1 313 ? 33.539 -23.090 7.641 1.00 81.81 313 GLY A N 1
ATOM 2412 C CA . GLY A 1 313 ? 32.227 -23.620 7.259 1.00 81.81 313 GLY A CA 1
ATOM 2413 C C . GLY A 1 313 ? 32.106 -25.134 7.466 1.00 81.81 313 GLY A C 1
ATOM 2414 O O . GLY A 1 313 ? 33.076 -25.814 7.797 1.00 81.81 313 GLY A O 1
ATOM 2415 N N . ALA A 1 314 ? 30.912 -25.676 7.231 1.00 83.44 314 ALA A N 1
ATOM 2416 C CA . ALA A 1 314 ? 30.567 -27.097 7.329 1.00 83.44 314 ALA A CA 1
ATOM 2417 C C . ALA A 1 314 ? 30.862 -27.740 8.701 1.00 83.44 314 ALA A C 1
ATOM 2419 O O . ALA A 1 314 ? 31.085 -28.956 8.797 1.00 83.44 314 ALA A O 1
ATOM 2420 N N . VAL A 1 315 ? 30.875 -26.924 9.758 1.00 89.56 315 VAL A N 1
ATOM 2421 C CA . VAL A 1 315 ? 31.128 -27.341 11.146 1.00 89.56 315 VAL A CA 1
ATOM 2422 C C . VAL A 1 315 ? 29.870 -27.843 11.840 1.00 89.56 315 VAL A C 1
ATOM 2424 O O . VAL A 1 315 ? 29.968 -28.652 12.757 1.00 89.56 315 VAL A O 1
ATOM 2427 N N . VAL A 1 316 ? 28.685 -27.431 11.386 1.00 91.94 316 VAL A N 1
ATOM 2428 C CA . VAL A 1 316 ? 27.409 -27.964 11.868 1.00 91.94 316 VAL A CA 1
ATOM 2429 C C . VAL A 1 316 ? 26.985 -29.100 10.946 1.00 91.94 316 VAL A C 1
ATOM 2431 O O . VAL A 1 316 ? 26.758 -28.896 9.756 1.00 91.94 316 VAL A O 1
ATOM 2434 N N . SER A 1 317 ? 26.967 -30.311 11.496 1.00 92.94 317 SER A N 1
ATOM 2435 C CA . SER A 1 317 ? 26.860 -31.568 10.754 1.00 92.94 317 SER A CA 1
ATOM 2436 C C . SER A 1 317 ? 26.175 -32.647 11.588 1.00 92.94 317 SER A C 1
ATOM 2438 O O . SER A 1 317 ? 26.069 -32.517 12.810 1.00 92.94 317 SER A O 1
ATOM 2440 N N . ALA A 1 318 ? 25.813 -33.765 10.962 1.00 91.62 318 ALA A N 1
ATOM 2441 C CA . ALA A 1 318 ? 25.283 -34.940 11.654 1.00 91.62 318 ALA A CA 1
ATOM 2442 C C . ALA A 1 318 ? 26.161 -35.439 12.826 1.00 91.62 318 ALA A C 1
ATOM 2444 O O . ALA A 1 318 ? 25.634 -36.054 13.748 1.00 91.62 318 ALA A O 1
ATOM 2445 N N . GLN A 1 319 ? 27.475 -35.177 12.817 1.00 91.62 319 GLN A N 1
ATOM 2446 C CA . GLN A 1 319 ? 28.397 -35.569 13.891 1.00 91.62 319 GLN A CA 1
ATOM 2447 C C . GLN A 1 319 ? 28.473 -34.544 15.029 1.00 91.62 319 GLN A C 1
ATOM 2449 O O . GLN A 1 319 ? 28.648 -34.918 16.187 1.00 91.62 319 GLN A O 1
ATOM 2454 N N . THR A 1 320 ? 28.352 -33.252 14.720 1.00 93.88 320 THR A N 1
ATOM 2455 C CA . THR A 1 320 ? 28.525 -32.167 15.700 1.00 93.88 320 THR A CA 1
ATOM 2456 C C . THR A 1 320 ? 27.209 -31.727 16.323 1.00 93.88 320 THR A C 1
ATOM 2458 O O . THR A 1 320 ? 27.178 -31.470 17.522 1.00 93.88 320 THR A O 1
ATOM 2461 N N . ILE A 1 321 ? 26.106 -31.725 15.563 1.00 95.62 321 ILE A N 1
ATOM 2462 C CA . ILE A 1 321 ? 24.762 -31.399 16.064 1.00 95.62 321 ILE A CA 1
ATOM 2463 C C . ILE A 1 321 ? 24.426 -32.198 17.330 1.00 95.62 321 ILE A C 1
ATOM 2465 O O . ILE A 1 321 ? 23.930 -31.569 18.260 1.00 95.62 321 ILE A O 1
ATOM 2469 N N . PRO A 1 322 ? 24.736 -33.514 17.433 1.00 95.00 322 PRO A N 1
ATOM 2470 C CA . PRO A 1 322 ? 24.508 -34.298 18.641 1.00 95.00 322 PRO A CA 1
ATOM 2471 C C . PRO A 1 322 ? 25.216 -33.804 19.910 1.00 95.00 322 PRO A C 1
ATOM 2473 O O . PRO A 1 322 ? 24.696 -34.006 21.011 1.00 95.00 322 PRO A O 1
ATOM 2476 N N . ARG A 1 323 ? 26.374 -33.160 19.758 1.00 95.88 323 ARG A N 1
ATOM 2477 C CA . ARG A 1 323 ? 27.212 -32.665 20.858 1.00 95.88 323 ARG A CA 1
ATOM 2478 C C . ARG A 1 323 ? 26.760 -31.296 21.362 1.00 95.88 323 ARG A C 1
ATOM 2480 O O . ARG A 1 323 ? 26.826 -31.050 22.560 1.00 95.88 323 ARG A O 1
ATOM 2487 N N . LEU A 1 324 ? 26.225 -30.457 20.468 1.00 95.75 324 LEU A N 1
ATOM 2488 C CA . LEU A 1 324 ? 25.796 -29.095 20.790 1.00 95.75 324 LEU A CA 1
ATOM 2489 C C . LEU A 1 324 ? 24.710 -29.083 21.875 1.00 95.75 324 LEU A C 1
ATOM 2491 O O . LEU A 1 324 ? 23.620 -29.626 21.680 1.00 95.75 324 LEU A O 1
ATOM 2495 N N . LYS A 1 325 ? 25.000 -28.405 22.989 1.00 94.81 325 LYS A N 1
ATOM 2496 C CA . LYS A 1 325 ? 24.071 -28.156 24.101 1.00 94.81 325 LYS A CA 1
ATOM 2497 C C . LYS A 1 325 ? 23.628 -26.691 24.143 1.00 94.81 325 LYS A C 1
ATOM 2499 O O . LYS A 1 325 ? 23.726 -26.053 25.186 1.00 94.81 325 LYS A O 1
ATOM 2504 N N . CYS A 1 326 ? 23.174 -26.161 23.007 1.00 96.25 326 CYS A N 1
ATOM 2505 C CA . CYS A 1 326 ? 22.754 -24.767 22.861 1.00 96.25 326 CYS A CA 1
ATOM 2506 C C . CYS A 1 326 ? 21.323 -24.623 22.338 1.00 96.25 326 CYS A C 1
ATOM 2508 O O . CYS A 1 326 ? 20.714 -25.583 21.870 1.00 96.25 326 CYS A O 1
ATOM 2510 N N . ARG A 1 327 ? 20.783 -23.403 22.423 1.00 96.00 327 ARG A N 1
ATOM 2511 C CA . ARG A 1 327 ? 19.447 -23.053 21.909 1.00 96.00 327 ARG A CA 1
ATOM 2512 C C . ARG A 1 327 ? 19.520 -22.358 20.553 1.00 96.00 327 ARG A C 1
ATOM 2514 O O . ARG A 1 327 ? 18.542 -22.370 19.810 1.00 96.00 327 ARG A O 1
ATOM 2521 N N . LEU A 1 328 ? 20.666 -21.755 20.238 1.00 97.25 328 LEU A N 1
ATOM 2522 C CA . LEU A 1 328 ? 20.883 -20.952 19.042 1.00 97.25 328 LEU A CA 1
ATOM 2523 C C . LEU A 1 328 ? 22.241 -21.259 18.400 1.00 97.25 328 LEU A C 1
ATOM 2525 O O . LEU A 1 328 ? 23.267 -21.312 19.077 1.00 97.25 328 LEU A O 1
ATOM 2529 N N . VAL A 1 329 ? 22.244 -21.382 17.074 1.00 97.31 329 VAL A N 1
ATOM 2530 C CA . VAL A 1 329 ? 23.439 -21.339 16.228 1.00 97.31 329 VAL A CA 1
ATOM 2531 C C . VAL A 1 329 ? 23.386 -20.078 15.365 1.00 97.31 329 VAL A C 1
ATOM 2533 O O . VAL A 1 329 ? 22.497 -19.933 14.524 1.00 97.31 329 VAL A O 1
ATOM 2536 N N . CYS A 1 330 ? 24.340 -19.170 15.565 1.00 96.75 330 CYS A N 1
ATOM 2537 C CA . CYS A 1 330 ? 24.453 -17.912 14.824 1.00 96.75 330 CYS A CA 1
ATOM 2538 C C . CYS A 1 330 ? 25.926 -17.500 14.757 1.00 96.75 330 CYS A C 1
ATOM 2540 O O . CYS A 1 330 ? 26.529 -17.245 15.792 1.00 96.75 330 CYS A O 1
ATOM 2542 N N . GLY A 1 331 ? 26.528 -17.454 13.567 1.00 93.44 331 GLY A N 1
ATOM 2543 C CA . GLY A 1 331 ? 27.962 -17.184 13.432 1.00 93.44 331 GLY A CA 1
ATOM 2544 C C . GLY A 1 331 ? 28.358 -16.632 12.070 1.00 93.44 331 GLY A C 1
ATOM 2545 O O . GLY A 1 331 ? 27.546 -16.571 11.151 1.00 93.44 331 GLY A O 1
ATOM 2546 N N . ALA A 1 332 ? 29.619 -16.220 11.953 1.00 90.12 332 ALA A N 1
ATOM 2547 C CA . ALA A 1 332 ? 30.145 -15.557 10.765 1.00 90.12 332 ALA A CA 1
ATOM 2548 C C . ALA A 1 332 ? 30.711 -16.504 9.693 1.00 90.12 332 ALA A C 1
ATOM 2550 O O . ALA A 1 332 ? 31.073 -16.046 8.614 1.00 90.12 332 ALA A O 1
ATOM 2551 N N . ALA A 1 333 ? 30.871 -17.801 9.951 1.00 86.75 333 ALA A N 1
ATOM 2552 C CA . ALA A 1 333 ? 31.481 -18.697 8.971 1.00 86.75 333 ALA A CA 1
ATOM 2553 C C . ALA A 1 333 ? 30.602 -18.813 7.712 1.00 86.75 333 ALA A C 1
ATOM 2555 O O . ALA A 1 333 ? 29.391 -18.969 7.805 1.00 86.75 333 ALA A O 1
ATOM 2556 N N . ASN A 1 334 ? 31.195 -18.753 6.518 1.00 82.62 334 ASN A N 1
ATOM 2557 C CA . ASN A 1 334 ? 30.435 -18.998 5.288 1.00 82.62 334 ASN A CA 1
ATOM 2558 C C . ASN A 1 334 ? 30.079 -20.489 5.186 1.00 82.62 334 ASN A C 1
ATOM 2560 O O . ASN A 1 334 ? 30.947 -21.338 5.397 1.00 82.62 334 ASN A O 1
ATOM 2564 N N . ASN A 1 335 ? 28.847 -20.806 4.786 1.00 81.81 335 ASN A N 1
ATOM 2565 C CA . ASN A 1 335 ? 28.331 -22.172 4.651 1.00 81.81 335 ASN A CA 1
ATOM 2566 C C . ASN A 1 335 ? 28.457 -22.994 5.950 1.00 81.81 335 ASN A C 1
ATOM 2568 O O . ASN A 1 335 ? 29.107 -24.035 5.963 1.00 81.81 335 ASN A O 1
ATOM 2572 N N . ILE A 1 336 ? 27.872 -22.528 7.060 1.00 89.25 336 ILE A N 1
ATOM 2573 C CA . ILE A 1 336 ? 27.973 -23.177 8.389 1.00 89.25 336 ILE A CA 1
ATOM 2574 C C . ILE A 1 336 ? 27.532 -24.649 8.367 1.00 89.25 336 ILE A C 1
ATOM 2576 O O . ILE A 1 336 ? 28.171 -25.499 8.995 1.00 89.25 336 ILE A O 1
ATOM 2580 N N . LEU A 1 337 ? 26.442 -24.938 7.654 1.00 88.50 337 LEU A N 1
ATOM 2581 C CA . LEU A 1 337 ? 25.883 -26.281 7.518 1.00 88.50 337 LEU A CA 1
ATOM 2582 C C . LEU A 1 337 ? 26.705 -27.103 6.523 1.00 88.50 337 LEU A C 1
ATOM 2584 O O . LEU A 1 337 ? 27.062 -26.607 5.453 1.00 88.50 337 LEU A O 1
ATOM 2588 N N . ARG A 1 338 ? 26.981 -28.368 6.849 1.00 84.94 338 ARG A N 1
ATOM 2589 C CA . ARG A 1 338 ? 27.662 -29.288 5.929 1.00 84.94 338 ARG A CA 1
ATOM 2590 C C . ARG A 1 338 ? 26.737 -29.748 4.808 1.00 84.94 338 ARG A C 1
ATOM 2592 O O . ARG A 1 338 ? 27.141 -29.782 3.648 1.00 84.94 338 ARG A O 1
ATOM 2599 N N . GLU A 1 339 ? 25.502 -30.074 5.161 1.00 82.50 339 GLU A N 1
ATOM 2600 C CA . GLU A 1 339 ? 24.443 -30.500 4.256 1.00 82.50 339 GLU A CA 1
ATOM 2601 C C . GLU A 1 339 ? 23.189 -29.650 4.473 1.00 82.50 339 GLU A C 1
ATOM 2603 O O . GLU A 1 339 ? 22.914 -29.168 5.569 1.00 82.50 339 GLU A O 1
ATOM 2608 N N . THR A 1 340 ? 22.344 -29.528 3.450 1.00 82.75 340 THR A N 1
ATOM 2609 C CA . THR A 1 340 ? 21.032 -28.874 3.600 1.00 82.75 340 THR A CA 1
ATOM 2610 C C . THR A 1 340 ? 20.140 -29.582 4.626 1.00 82.75 340 THR A C 1
ATOM 2612 O O . THR A 1 340 ? 19.358 -28.925 5.311 1.00 82.75 340 THR A O 1
ATOM 2615 N N . ALA A 1 341 ? 20.291 -30.903 4.777 1.00 87.69 341 ALA A N 1
ATOM 2616 C CA . ALA A 1 341 ? 19.584 -31.713 5.768 1.00 87.69 341 ALA A CA 1
ATOM 2617 C C . ALA A 1 341 ? 19.957 -31.360 7.220 1.00 87.69 341 ALA A C 1
ATOM 2619 O O . ALA A 1 341 ? 19.160 -31.588 8.128 1.00 87.69 341 ALA A O 1
ATOM 2620 N N . ASP A 1 342 ? 21.125 -30.754 7.460 1.00 91.69 342 ASP A N 1
ATOM 2621 C CA . ASP A 1 342 ? 21.533 -30.335 8.805 1.00 91.69 342 ASP A CA 1
ATOM 2622 C C . ASP A 1 342 ? 20.635 -29.224 9.370 1.00 91.69 342 ASP A C 1
ATOM 2624 O O . ASP A 1 342 ? 20.457 -29.140 10.583 1.00 91.69 342 ASP A O 1
ATOM 2628 N N . ALA A 1 343 ? 19.993 -28.424 8.509 1.00 91.44 343 ALA A N 1
ATOM 2629 C CA . ALA A 1 343 ? 19.001 -27.437 8.941 1.00 91.44 343 ALA A CA 1
ATOM 2630 C C . ALA A 1 343 ? 17.777 -28.097 9.601 1.00 91.44 343 ALA A C 1
ATOM 2632 O O . ALA A 1 343 ? 17.226 -27.562 10.562 1.00 91.44 343 ALA A O 1
ATOM 2633 N N . GLU A 1 344 ? 17.358 -29.259 9.092 1.00 91.75 344 GLU A N 1
ATOM 2634 C CA . GLU A 1 344 ? 16.259 -30.038 9.670 1.00 91.75 344 GLU A CA 1
ATOM 2635 C C . GLU A 1 344 ? 16.689 -30.721 10.967 1.00 91.75 344 GLU A C 1
ATOM 2637 O O . GLU A 1 344 ? 15.977 -30.633 11.962 1.00 91.75 344 GLU A O 1
ATOM 2642 N N . ARG A 1 345 ? 17.903 -31.284 11.010 1.00 94.62 345 ARG A N 1
ATOM 2643 C CA . ARG A 1 345 ? 18.470 -31.890 12.228 1.00 94.62 345 ARG A CA 1
ATOM 2644 C C . ARG A 1 345 ? 18.551 -30.892 13.395 1.00 94.62 345 ARG A C 1
ATOM 2646 O O . ARG A 1 345 ? 18.286 -31.258 14.538 1.00 94.62 345 ARG A O 1
ATOM 2653 N N . LEU A 1 346 ? 18.889 -29.625 13.124 1.00 94.44 346 LEU A N 1
ATOM 2654 C CA . LEU A 1 346 ? 18.841 -28.552 14.130 1.00 94.44 346 LEU A CA 1
ATOM 2655 C C . LEU A 1 346 ? 17.408 -28.280 14.606 1.00 94.44 346 LEU A C 1
ATOM 2657 O O . LEU A 1 346 ? 17.166 -28.196 15.811 1.00 94.44 346 LEU A O 1
ATOM 2661 N N . ARG A 1 347 ? 16.453 -28.191 13.669 1.00 91.50 347 ARG A N 1
ATOM 2662 C CA . ARG A 1 347 ? 15.033 -27.962 13.970 1.00 91.50 347 ARG A CA 1
ATOM 2663 C C . ARG A 1 347 ? 14.439 -29.088 14.819 1.00 91.50 347 ARG A C 1
ATOM 2665 O O . ARG A 1 347 ? 13.737 -28.795 15.781 1.00 91.50 347 ARG A O 1
ATOM 2672 N N . GLU A 1 348 ? 14.754 -30.345 14.510 1.00 91.94 348 GLU A N 1
ATOM 2673 C CA . GLU A 1 348 ? 14.328 -31.531 15.272 1.00 91.94 348 GLU A CA 1
ATOM 2674 C C . GLU A 1 348 ? 14.839 -31.513 16.719 1.00 91.94 348 GLU A C 1
ATOM 2676 O O . GLU A 1 348 ? 14.145 -31.966 17.628 1.00 91.94 348 GLU A O 1
ATOM 2681 N N . ARG A 1 349 ? 16.021 -30.932 16.958 1.00 93.00 349 ARG A N 1
ATOM 2682 C CA . ARG A 1 349 ? 16.559 -30.698 18.306 1.00 93.00 349 ARG A CA 1
ATOM 2683 C C . ARG A 1 349 ? 16.034 -29.437 18.995 1.00 93.00 349 ARG A C 1
ATOM 2685 O O . ARG A 1 349 ? 16.422 -29.173 20.130 1.00 93.00 349 ARG A O 1
ATOM 2692 N N . GLY A 1 350 ? 15.191 -28.646 18.335 1.00 91.56 350 GLY A N 1
ATOM 2693 C CA . GLY A 1 350 ? 14.722 -27.365 18.862 1.00 91.56 350 GLY A CA 1
ATOM 2694 C C . GLY A 1 350 ? 15.812 -26.289 18.935 1.00 91.56 350 GLY A C 1
ATOM 2695 O O . GLY A 1 350 ? 15.670 -25.337 19.700 1.00 91.56 350 GLY A O 1
ATOM 2696 N N . ILE A 1 351 ? 16.890 -26.427 18.155 1.00 95.38 351 ILE A N 1
ATOM 2697 C CA . ILE A 1 351 ? 17.973 -25.441 18.069 1.00 95.38 351 ILE A CA 1
ATOM 2698 C C . ILE A 1 351 ? 17.635 -24.461 16.944 1.00 95.38 351 ILE A C 1
ATOM 2700 O O . ILE A 1 351 ? 17.515 -24.848 15.778 1.00 95.38 351 ILE A O 1
ATOM 2704 N N . ALA A 1 352 ? 17.486 -23.179 17.276 1.00 93.81 352 ALA A N 1
ATOM 2705 C CA . ALA A 1 352 ? 17.301 -22.140 16.273 1.00 93.81 352 ALA A CA 1
ATOM 2706 C C . ALA A 1 352 ? 18.593 -21.916 15.482 1.00 93.81 352 ALA A C 1
ATOM 2708 O O . ALA A 1 352 ? 19.694 -21.971 16.026 1.00 93.81 352 ALA A O 1
ATOM 2709 N N . PHE A 1 353 ? 18.456 -21.625 14.192 1.00 95.88 353 PHE A N 1
ATOM 2710 C CA . PHE A 1 353 ? 19.581 -21.385 13.297 1.00 95.88 353 PHE A CA 1
ATOM 2711 C C . PHE A 1 353 ? 19.382 -20.075 12.546 1.00 95.88 353 PHE A C 1
ATOM 2713 O O . PHE A 1 353 ? 18.318 -19.855 11.968 1.00 95.88 353 PHE A O 1
ATOM 2720 N N . VAL A 1 354 ? 20.406 -19.226 12.526 1.00 95.94 354 VAL A N 1
ATOM 2721 C CA . VAL A 1 354 ? 20.452 -18.050 11.652 1.00 95.94 354 VAL A CA 1
ATOM 2722 C C . VAL A 1 354 ? 21.373 -18.365 10.471 1.00 95.94 354 VAL A C 1
ATOM 2724 O O . VAL A 1 354 ? 22.557 -18.623 10.696 1.00 95.94 354 VAL A O 1
ATOM 2727 N N . PRO A 1 355 ? 20.865 -18.360 9.223 1.00 93.25 355 PRO A N 1
ATOM 2728 C CA . PRO A 1 355 ? 21.693 -18.609 8.048 1.00 93.25 355 PRO A CA 1
ATOM 2729 C C . PRO A 1 355 ? 22.837 -17.600 7.921 1.00 93.25 355 PRO A C 1
ATOM 2731 O O . PRO A 1 355 ? 22.653 -16.402 8.136 1.00 93.25 355 PRO A O 1
ATOM 2734 N N . ASP A 1 356 ? 24.010 -18.077 7.511 1.00 86.00 356 ASP A N 1
ATOM 2735 C CA . ASP A 1 356 ? 25.239 -17.285 7.453 1.00 86.00 356 ASP A CA 1
ATOM 2736 C C . ASP A 1 356 ? 25.105 -16.073 6.534 1.00 86.00 356 ASP A C 1
ATOM 2738 O O . ASP A 1 356 ? 25.531 -14.985 6.882 1.00 86.00 356 ASP A O 1
ATOM 2742 N N . TYR A 1 357 ? 24.452 -16.196 5.382 1.00 83.81 357 TYR A N 1
ATOM 2743 C CA . TYR A 1 357 ? 24.288 -15.060 4.472 1.00 83.81 357 TYR A CA 1
ATOM 2744 C C . TYR A 1 357 ? 23.260 -14.011 4.948 1.00 83.81 357 TYR A C 1
ATOM 2746 O O . TYR A 1 357 ? 23.096 -12.991 4.278 1.00 83.81 357 TYR A O 1
ATOM 2754 N N . VAL A 1 358 ? 22.592 -14.231 6.090 1.00 89.56 358 VAL A N 1
ATOM 2755 C CA . VAL A 1 358 ? 21.785 -13.216 6.794 1.00 89.56 358 VAL A CA 1
ATOM 2756 C C . VAL A 1 358 ? 22.678 -12.379 7.711 1.00 89.56 358 VAL A C 1
ATOM 2758 O O . VAL A 1 358 ? 22.623 -11.153 7.659 1.00 89.56 358 VAL A O 1
ATOM 2761 N N . CYS A 1 359 ? 23.515 -13.029 8.525 1.00 87.19 359 CYS A N 1
ATOM 2762 C CA . CYS A 1 359 ? 24.343 -12.370 9.539 1.00 87.19 359 CYS A CA 1
ATOM 2763 C C . CYS A 1 359 ? 25.744 -11.975 9.024 1.00 87.19 359 CYS A C 1
ATOM 2765 O O . CYS A 1 359 ? 26.215 -10.870 9.276 1.00 87.19 359 CYS A O 1
ATOM 2767 N N . ASN A 1 360 ? 26.378 -12.813 8.204 1.00 86.06 360 ASN A N 1
ATOM 2768 C CA . ASN A 1 360 ? 27.634 -12.567 7.489 1.00 86.06 360 ASN A CA 1
ATOM 2769 C C . ASN A 1 360 ? 27.388 -12.005 6.075 1.00 86.06 360 ASN A C 1
ATOM 2771 O O . ASN A 1 360 ? 27.708 -12.618 5.045 1.00 86.06 360 ASN A O 1
ATOM 2775 N N . ARG A 1 361 ? 26.793 -10.812 6.014 1.00 88.69 361 ARG A N 1
ATOM 2776 C CA . ARG A 1 361 ? 26.570 -10.083 4.751 1.00 88.69 361 ARG A CA 1
ATOM 2777 C C . ARG A 1 361 ? 27.368 -8.791 4.619 1.00 88.69 361 ARG A C 1
ATOM 2779 O O . ARG A 1 361 ? 27.505 -8.286 3.510 1.00 88.69 361 ARG A O 1
ATOM 2786 N N . MET A 1 362 ? 27.950 -8.294 5.707 1.00 89.19 362 MET A N 1
ATOM 2787 C CA . MET A 1 362 ? 28.571 -6.969 5.703 1.00 89.19 362 MET A CA 1
ATOM 2788 C C . MET A 1 362 ? 29.824 -6.881 4.835 1.00 89.19 362 MET A C 1
ATOM 2790 O O . MET A 1 362 ? 30.092 -5.813 4.307 1.00 89.19 362 MET A O 1
ATOM 2794 N N . GLY A 1 363 ? 30.512 -7.995 4.563 1.00 85.12 363 GLY A N 1
ATOM 2795 C CA . GLY A 1 363 ? 31.597 -8.038 3.576 1.00 85.12 363 GLY A CA 1
ATOM 2796 C C . GLY A 1 363 ? 31.211 -7.496 2.198 1.00 85.12 363 GLY A C 1
ATOM 2797 O O . GLY A 1 363 ? 31.937 -6.682 1.630 1.00 85.12 363 GLY A O 1
ATOM 2798 N N . ILE A 1 364 ? 30.053 -7.908 1.669 1.00 86.94 364 ILE A N 1
ATOM 2799 C CA . ILE A 1 364 ? 29.591 -7.391 0.377 1.00 86.94 364 ILE A CA 1
ATOM 2800 C C . ILE A 1 364 ? 28.955 -6.011 0.521 1.00 86.94 364 ILE A C 1
ATOM 2802 O O . ILE A 1 364 ? 29.197 -5.160 -0.322 1.00 86.94 364 ILE A O 1
ATOM 2806 N N . THR A 1 365 ? 28.220 -5.751 1.605 1.00 89.25 365 THR A N 1
ATOM 2807 C CA . THR A 1 365 ? 27.637 -4.427 1.872 1.00 89.25 365 THR A CA 1
ATOM 2808 C C . THR A 1 365 ? 28.705 -3.334 1.940 1.00 89.25 365 THR A C 1
ATOM 2810 O O . THR A 1 365 ? 28.516 -2.278 1.352 1.00 89.25 365 THR A O 1
ATOM 2813 N N . ASN A 1 366 ? 29.848 -3.618 2.571 1.00 87.94 366 ASN A N 1
ATOM 2814 C CA . ASN A 1 366 ? 30.967 -2.687 2.718 1.00 87.94 366 ASN A CA 1
ATOM 2815 C C . ASN A 1 366 ? 31.508 -2.209 1.363 1.00 87.94 366 ASN A C 1
ATOM 2817 O O . ASN A 1 366 ? 31.776 -1.029 1.177 1.00 87.94 366 ASN A O 1
ATOM 2821 N N . CYS A 1 367 ? 31.632 -3.119 0.392 1.00 86.19 367 CYS A N 1
ATOM 2822 C CA . CYS A 1 367 ? 32.195 -2.795 -0.920 1.00 86.19 367 CYS A CA 1
ATOM 2823 C C . CYS A 1 367 ? 31.141 -2.515 -2.010 1.00 86.19 367 CYS A C 1
ATOM 2825 O O . CYS A 1 367 ? 31.494 -2.075 -3.104 1.00 86.19 367 CYS A O 1
ATOM 2827 N N . ALA A 1 368 ? 29.852 -2.762 -1.750 1.00 83.38 368 ALA A N 1
ATOM 2828 C CA . ALA A 1 368 ? 28.765 -2.588 -2.718 1.00 83.38 368 ALA A CA 1
ATOM 2829 C C . ALA A 1 368 ? 28.568 -1.130 -3.159 1.00 83.38 368 ALA A C 1
ATOM 2831 O O . ALA A 1 368 ? 28.199 -0.894 -4.313 1.00 83.38 368 ALA A O 1
ATOM 2832 N N . ASP A 1 369 ? 28.821 -0.171 -2.267 1.00 74.94 369 ASP A N 1
ATOM 2833 C CA . ASP A 1 369 ? 28.600 1.255 -2.521 1.00 74.94 369 ASP A CA 1
ATOM 2834 C C . ASP A 1 369 ? 29.870 2.022 -2.927 1.00 74.94 369 ASP A C 1
ATOM 2836 O O . ASP A 1 369 ? 29.768 3.178 -3.326 1.00 74.94 369 ASP A O 1
ATOM 2840 N N . GLU A 1 370 ? 31.047 1.379 -2.993 1.00 82.69 370 GLU A N 1
ATOM 2841 C CA . GLU A 1 370 ? 32.286 2.020 -3.487 1.00 82.69 370 GLU A CA 1
ATOM 2842 C C . GLU A 1 370 ? 32.103 2.682 -4.862 1.00 82.69 370 GLU A C 1
ATOM 2844 O O . GLU A 1 370 ? 32.661 3.741 -5.143 1.00 82.69 370 GLU A O 1
ATOM 2849 N N . TRP A 1 371 ? 31.265 2.096 -5.723 1.00 69.56 371 TRP A N 1
ATOM 2850 C CA . TRP A 1 371 ? 30.970 2.641 -7.050 1.00 69.56 371 TRP A CA 1
ATOM 2851 C C . TRP A 1 371 ? 30.233 3.998 -7.019 1.00 69.56 371 TRP A C 1
ATOM 2853 O O . TRP A 1 371 ? 30.206 4.706 -8.027 1.00 69.56 371 TRP A O 1
ATOM 2863 N N . ARG A 1 372 ? 29.631 4.365 -5.883 1.00 69.94 372 ARG A N 1
ATOM 2864 C CA . ARG A 1 372 ? 28.882 5.613 -5.654 1.00 69.94 372 ARG A CA 1
ATOM 2865 C C . ARG A 1 372 ? 29.644 6.618 -4.782 1.00 69.94 372 ARG A C 1
ATOM 2867 O O . ARG A 1 372 ? 29.149 7.725 -4.585 1.00 69.94 372 ARG A O 1
ATOM 2874 N N . GLY A 1 373 ? 30.842 6.252 -4.328 1.00 73.00 373 GLY A N 1
ATOM 2875 C CA . GLY A 1 373 ? 31.547 6.906 -3.230 1.00 73.00 373 GLY A CA 1
ATOM 2876 C C . GLY A 1 373 ? 31.333 6.124 -1.936 1.00 73.00 373 GLY A C 1
ATOM 2877 O O . GLY A 1 373 ? 30.200 5.809 -1.587 1.00 73.00 373 GLY A O 1
ATOM 2878 N N . TYR A 1 374 ? 32.428 5.775 -1.258 1.00 82.06 374 TYR A N 1
ATOM 2879 C CA . TYR A 1 374 ? 32.392 5.017 -0.010 1.00 82.06 374 TYR A CA 1
ATOM 2880 C C . TYR A 1 374 ? 32.178 5.951 1.188 1.00 82.06 374 TYR A C 1
ATOM 2882 O O . TYR A 1 374 ? 32.930 6.912 1.361 1.00 82.06 374 TYR A O 1
ATOM 2890 N N . LEU A 1 375 ? 31.170 5.640 2.002 1.00 83.56 375 LEU A N 1
ATOM 2891 C CA . LEU A 1 375 ? 30.878 6.286 3.278 1.00 83.56 375 LEU A CA 1
ATOM 2892 C C . LEU A 1 375 ? 30.739 5.186 4.335 1.00 83.56 375 LEU A C 1
ATOM 2894 O O . LEU A 1 375 ? 29.912 4.287 4.192 1.00 83.56 375 LEU A O 1
ATOM 2898 N N . GLU A 1 376 ? 31.574 5.224 5.370 1.00 84.81 376 GLU A N 1
ATOM 2899 C CA . GLU A 1 376 ? 31.626 4.163 6.382 1.00 84.81 376 GLU A CA 1
ATOM 2900 C C . GLU A 1 376 ? 30.328 4.096 7.204 1.00 84.81 376 GLU A C 1
ATOM 2902 O O . GLU A 1 376 ? 29.835 3.018 7.543 1.00 84.81 376 GLU A O 1
ATOM 2907 N N . GLU A 1 377 ? 29.735 5.257 7.474 1.00 87.44 377 GLU A N 1
ATOM 2908 C CA . GLU A 1 377 ? 28.504 5.434 8.236 1.00 87.44 377 GLU A CA 1
ATOM 2909 C C . GLU A 1 377 ? 27.323 4.673 7.609 1.00 87.44 377 GLU A C 1
ATOM 2911 O O . GLU A 1 377 ? 26.513 4.083 8.329 1.00 87.44 377 GLU A O 1
ATOM 2916 N N . ASP A 1 378 ? 27.257 4.593 6.275 1.00 84.06 378 ASP A N 1
ATOM 2917 C CA . ASP A 1 378 ? 26.218 3.835 5.565 1.00 84.06 378 ASP A CA 1
ATOM 2918 C C . ASP A 1 378 ? 26.313 2.328 5.856 1.00 84.06 378 ASP A C 1
ATOM 2920 O O . ASP A 1 378 ? 25.295 1.629 5.950 1.00 84.06 378 ASP A O 1
ATOM 2924 N N . VAL A 1 379 ? 27.534 1.818 6.047 1.00 86.44 379 VAL A N 1
ATOM 2925 C CA . VAL A 1 379 ? 27.793 0.405 6.342 1.00 86.44 379 VAL A CA 1
ATOM 2926 C C . VAL A 1 379 ? 27.361 0.070 7.768 1.00 86.44 379 VAL A C 1
ATOM 2928 O O . VAL A 1 379 ? 26.731 -0.971 7.975 1.00 86.44 379 VAL A O 1
ATOM 2931 N N . TRP A 1 380 ? 27.609 0.960 8.734 1.00 88.88 380 TRP A N 1
ATOM 2932 C CA . TRP A 1 380 ? 27.104 0.818 10.105 1.00 88.88 380 TRP A CA 1
ATOM 2933 C C . TRP A 1 380 ? 25.571 0.822 10.152 1.00 88.88 380 TRP A C 1
ATOM 2935 O O . TRP A 1 380 ? 24.968 -0.088 10.724 1.00 88.88 380 TRP A O 1
ATOM 2945 N N . VAL A 1 381 ? 24.918 1.753 9.448 1.00 87.81 381 VAL A N 1
ATOM 2946 C CA . VAL A 1 381 ? 23.447 1.771 9.319 1.00 87.81 381 VAL A CA 1
ATOM 2947 C C . VAL A 1 381 ? 22.921 0.484 8.669 1.00 87.81 381 VAL A C 1
ATOM 2949 O O . VAL A 1 381 ? 21.840 -0.007 9.005 1.00 87.81 381 VAL A O 1
ATOM 2952 N N . ALA A 1 382 ? 23.659 -0.099 7.725 1.00 87.44 382 ALA A N 1
ATOM 2953 C CA . ALA A 1 382 ? 23.281 -1.367 7.112 1.00 87.44 382 ALA A CA 1
ATOM 2954 C C . ALA A 1 382 ? 23.523 -2.587 8.026 1.00 87.44 382 ALA A C 1
ATOM 2956 O O . ALA A 1 382 ? 22.757 -3.556 7.943 1.00 87.44 382 ALA A O 1
ATOM 2957 N N . ALA A 1 383 ? 24.522 -2.540 8.912 1.00 90.62 383 ALA A N 1
ATOM 2958 C CA . ALA A 1 383 ? 24.751 -3.562 9.934 1.00 90.62 383 ALA A CA 1
ATOM 2959 C C . ALA A 1 383 ? 23.573 -3.623 10.920 1.00 90.62 383 ALA A C 1
ATOM 2961 O O . ALA A 1 383 ? 23.076 -4.711 11.214 1.00 90.62 383 ALA A O 1
ATOM 2962 N N . GLU A 1 384 ? 23.027 -2.469 11.312 1.00 92.12 384 GLU A N 1
ATOM 2963 C CA . GLU A 1 384 ? 21.832 -2.378 12.164 1.00 92.12 384 GLU A CA 1
ATOM 2964 C C . GLU A 1 384 ? 20.603 -3.079 11.565 1.00 92.12 384 GLU A C 1
ATOM 2966 O O . GLU A 1 384 ? 19.817 -3.718 12.270 1.00 92.12 384 GLU A O 1
ATOM 2971 N N . LYS A 1 385 ? 20.463 -3.069 10.232 1.00 91.06 385 LYS A N 1
ATOM 2972 C CA . LYS A 1 385 ? 19.364 -3.761 9.534 1.00 91.06 385 LYS A CA 1
ATOM 2973 C C . LYS A 1 385 ? 19.432 -5.286 9.651 1.00 91.06 385 LYS A C 1
ATOM 2975 O O . LYS A 1 385 ? 18.452 -5.957 9.326 1.00 91.06 385 LYS A O 1
ATOM 2980 N N . VAL A 1 386 ? 20.553 -5.862 10.095 1.00 93.81 386 VAL A N 1
ATOM 2981 C CA . VAL A 1 386 ? 20.669 -7.316 10.291 1.00 93.81 386 VAL A CA 1
ATOM 2982 C C . VAL A 1 386 ? 19.697 -7.812 11.366 1.00 93.81 386 VAL A C 1
ATOM 2984 O O . VAL A 1 386 ? 19.126 -8.895 11.207 1.00 93.81 386 VAL A O 1
ATOM 2987 N N . TYR A 1 387 ? 19.431 -7.017 12.406 1.00 95.38 387 TYR A N 1
ATOM 2988 C CA . TYR A 1 387 ? 18.478 -7.372 13.460 1.00 95.38 387 TYR A CA 1
ATOM 2989 C C . TYR A 1 387 ? 17.050 -7.600 12.911 1.00 95.38 387 TYR A C 1
ATOM 2991 O O . TYR A 1 387 ? 16.534 -8.722 13.013 1.00 95.38 387 TYR A O 1
ATOM 2999 N N . PRO A 1 388 ? 16.386 -6.606 12.276 1.00 91.31 388 PRO A N 1
ATOM 3000 C CA . PRO A 1 388 ? 15.028 -6.792 11.767 1.00 91.31 388 PRO A CA 1
ATOM 3001 C C . PRO A 1 388 ? 14.949 -7.837 10.646 1.00 91.31 388 PRO A C 1
ATOM 3003 O O . PRO A 1 388 ? 13.939 -8.538 10.542 1.00 91.31 388 PRO A O 1
ATOM 3006 N N . ASP A 1 389 ? 16.002 -8.006 9.841 1.00 90.06 389 ASP A N 1
ATOM 3007 C CA . ASP A 1 389 ? 16.049 -9.046 8.808 1.00 90.06 389 ASP A CA 1
ATOM 3008 C C . ASP A 1 389 ? 16.136 -10.458 9.390 1.00 90.06 389 ASP A C 1
ATOM 3010 O O . ASP A 1 389 ? 15.440 -11.362 8.917 1.00 90.06 389 ASP A O 1
ATOM 3014 N N . THR A 1 390 ? 16.916 -10.641 10.454 1.00 94.62 390 THR A N 1
ATOM 3015 C CA . THR A 1 390 ? 16.990 -11.913 11.181 1.00 94.62 390 THR A CA 1
ATOM 3016 C C . THR A 1 390 ? 15.630 -12.261 11.787 1.00 94.62 390 THR A C 1
ATOM 3018 O O . THR A 1 390 ? 15.128 -13.369 11.583 1.00 94.62 390 THR A O 1
ATOM 3021 N N . LEU A 1 391 ? 14.955 -11.297 12.430 1.00 93.00 391 LEU A N 1
ATOM 3022 C CA . LEU A 1 391 ? 13.585 -11.491 12.920 1.00 93.00 391 LEU A CA 1
ATOM 3023 C C . LEU A 1 391 ? 12.604 -11.828 11.796 1.00 93.00 391 LEU A C 1
ATOM 3025 O O . LEU A 1 391 ? 11.734 -12.681 11.982 1.00 93.00 391 LEU A O 1
ATOM 3029 N N . ARG A 1 392 ? 12.719 -11.174 10.635 1.00 90.94 392 ARG A N 1
ATOM 3030 C CA . ARG A 1 392 ? 11.872 -11.448 9.468 1.00 90.94 392 ARG A CA 1
ATOM 3031 C C . ARG A 1 392 ? 12.035 -12.893 9.000 1.00 90.94 392 ARG A C 1
ATOM 3033 O O . ARG A 1 392 ? 11.023 -13.563 8.808 1.00 90.94 392 ARG A O 1
ATOM 3040 N N . VAL A 1 393 ? 13.270 -13.382 8.878 1.00 91.75 393 VAL A N 1
ATOM 3041 C CA . VAL A 1 393 ? 13.571 -14.772 8.493 1.00 91.75 393 VAL A CA 1
ATOM 3042 C C . VAL A 1 393 ? 13.004 -15.761 9.513 1.00 91.75 393 VAL A C 1
ATOM 3044 O O . VAL A 1 393 ? 12.281 -16.680 9.130 1.00 91.75 393 VAL A O 1
ATOM 3047 N N . LEU A 1 394 ? 13.264 -15.560 10.809 1.00 91.75 394 LEU A N 1
ATOM 3048 C CA . LEU A 1 394 ? 12.807 -16.473 11.865 1.00 91.75 394 LEU A CA 1
ATOM 3049 C C . LEU A 1 394 ? 11.274 -16.491 12.003 1.00 91.75 394 LEU A C 1
ATOM 3051 O O . LEU A 1 394 ? 10.672 -17.560 12.130 1.00 91.75 394 LEU A O 1
ATOM 3055 N N . LYS A 1 395 ? 10.613 -15.328 11.910 1.00 87.31 395 LYS A N 1
ATOM 3056 C CA . LYS A 1 395 ? 9.142 -15.231 11.903 1.00 87.31 395 LYS A CA 1
ATOM 3057 C C . LYS A 1 395 ? 8.543 -15.895 10.662 1.00 87.31 395 LYS A C 1
ATOM 3059 O O . LYS A 1 395 ? 7.548 -16.602 10.794 1.00 87.31 395 LYS A O 1
ATOM 3064 N N . HIS A 1 396 ? 9.141 -15.706 9.482 1.00 85.00 396 HIS A N 1
ATOM 3065 C CA . HIS A 1 396 ? 8.701 -16.357 8.241 1.00 85.00 396 HIS A CA 1
ATOM 3066 C C . HIS A 1 396 ? 8.830 -17.882 8.337 1.00 85.00 396 HIS A C 1
ATOM 3068 O O . HIS A 1 396 ? 7.870 -18.594 8.049 1.00 85.00 396 HIS A O 1
ATOM 3074 N N . ALA A 1 397 ? 9.959 -18.372 8.859 1.00 89.12 397 ALA A N 1
ATOM 3075 C CA . ALA A 1 397 ? 10.195 -19.792 9.118 1.00 89.12 397 ALA A CA 1
ATOM 3076 C C . ALA A 1 397 ? 9.141 -20.396 10.056 1.00 89.12 397 ALA A C 1
ATOM 3078 O O . ALA A 1 397 ? 8.557 -21.433 9.744 1.00 89.12 397 ALA A O 1
ATOM 3079 N N . ARG A 1 398 ? 8.835 -19.716 11.171 1.00 88.06 398 ARG A N 1
ATOM 3080 C CA . ARG A 1 398 ? 7.806 -20.154 12.127 1.00 88.06 398 ARG A CA 1
ATOM 3081 C C . ARG A 1 398 ? 6.403 -20.144 11.526 1.00 88.06 398 ARG A C 1
ATOM 3083 O O . ARG A 1 398 ? 5.670 -21.106 11.710 1.00 88.06 398 ARG A O 1
ATOM 3090 N N . ASN A 1 399 ? 6.034 -19.082 10.812 1.00 74.81 399 ASN A N 1
ATOM 3091 C CA . ASN A 1 399 ? 4.692 -18.930 10.245 1.00 74.81 399 ASN A CA 1
ATOM 3092 C C . ASN A 1 399 ? 4.401 -19.956 9.139 1.00 74.81 399 ASN A C 1
ATOM 3094 O O . ASN A 1 399 ? 3.264 -20.400 9.015 1.00 74.81 399 ASN A O 1
ATOM 3098 N N . LEU A 1 400 ? 5.412 -20.329 8.347 1.00 72.06 400 LEU A N 1
ATOM 3099 C CA . LEU A 1 400 ? 5.289 -21.332 7.283 1.00 72.06 400 LEU A CA 1
ATOM 3100 C C . LEU A 1 400 ? 5.689 -22.750 7.716 1.00 72.06 400 LEU A C 1
ATOM 3102 O O . LEU A 1 400 ? 5.580 -23.679 6.922 1.00 72.06 400 LEU A O 1
ATOM 3106 N N . VAL A 1 401 ? 6.145 -22.928 8.959 1.00 85.12 401 VAL A N 1
ATOM 3107 C CA . VAL A 1 401 ? 6.600 -24.215 9.514 1.00 85.12 401 VAL A CA 1
ATOM 3108 C C . VAL A 1 401 ? 7.727 -24.845 8.673 1.00 85.12 401 VAL A C 1
ATOM 3110 O O . VAL A 1 401 ? 7.757 -26.046 8.396 1.00 85.12 401 VAL A O 1
ATOM 3113 N N . VAL A 1 402 ? 8.702 -24.025 8.276 1.00 89.50 402 VAL A N 1
ATOM 3114 C CA . VAL A 1 402 ? 9.899 -24.429 7.515 1.00 89.50 402 VAL A CA 1
ATOM 3115 C C . VAL A 1 402 ? 11.179 -24.098 8.288 1.00 89.50 402 VAL A C 1
ATOM 3117 O O . VAL A 1 402 ? 11.141 -23.405 9.303 1.00 89.50 402 VAL A O 1
ATOM 3120 N N . THR A 1 403 ? 12.333 -24.598 7.840 1.00 92.19 403 THR A N 1
ATOM 3121 C CA . THR A 1 403 ? 13.624 -24.233 8.446 1.00 92.19 403 THR A CA 1
ATOM 3122 C C . THR A 1 403 ? 13.979 -22.769 8.165 1.00 92.19 403 THR A C 1
ATOM 3124 O O . THR A 1 403 ? 13.629 -22.248 7.100 1.00 92.19 403 THR A O 1
ATOM 3127 N N . PRO A 1 404 ? 14.734 -22.099 9.058 1.00 91.50 404 PRO A N 1
ATOM 3128 C CA . PRO A 1 404 ? 15.260 -20.759 8.796 1.00 91.50 404 PRO A CA 1
ATOM 3129 C C . PRO A 1 404 ? 16.051 -20.655 7.487 1.00 91.50 404 PRO A C 1
ATOM 3131 O O . PRO A 1 404 ? 15.912 -19.663 6.779 1.00 91.50 404 PRO A O 1
ATOM 3134 N N . SER A 1 405 ? 16.805 -21.696 7.110 1.00 90.81 405 SER A N 1
ATOM 3135 C CA . SER A 1 405 ? 17.519 -21.746 5.825 1.00 90.81 405 SER A CA 1
ATOM 3136 C C . SER A 1 405 ? 16.568 -21.666 4.633 1.00 90.81 405 SER A C 1
ATOM 3138 O O . SER A 1 405 ? 16.793 -20.886 3.713 1.00 90.81 405 SER A O 1
ATOM 3140 N N . ARG A 1 406 ? 15.469 -22.432 4.660 1.00 90.19 406 ARG A N 1
ATOM 3141 C CA . ARG A 1 406 ? 14.465 -22.402 3.592 1.00 90.19 406 ARG A CA 1
ATOM 3142 C C . ARG A 1 406 ? 13.712 -21.073 3.559 1.00 90.19 406 ARG A C 1
ATOM 3144 O O . ARG A 1 406 ? 13.473 -20.540 2.482 1.00 90.19 406 ARG A O 1
ATOM 3151 N N . ALA A 1 407 ? 13.373 -20.522 4.721 1.00 91.06 407 ALA A N 1
ATOM 3152 C CA . ALA A 1 407 ? 12.723 -19.219 4.814 1.00 91.06 407 ALA A CA 1
ATOM 3153 C C . ALA A 1 407 ? 13.600 -18.089 4.253 1.00 91.06 407 ALA A C 1
ATOM 3155 O O . ALA A 1 407 ? 13.108 -17.236 3.517 1.00 91.06 407 ALA A O 1
ATOM 3156 N N . ALA A 1 408 ? 14.895 -18.090 4.578 1.00 90.62 408 ALA A N 1
ATOM 3157 C CA . ALA A 1 408 ? 15.848 -17.125 4.044 1.00 90.62 408 ALA A CA 1
ATOM 3158 C C . ALA A 1 408 ? 16.025 -17.280 2.528 1.00 90.62 408 ALA A C 1
ATOM 3160 O O . ALA A 1 408 ? 16.027 -16.273 1.825 1.00 90.62 408 ALA A O 1
ATOM 3161 N N . ASP A 1 409 ? 16.082 -18.515 2.020 1.00 89.81 409 ASP A N 1
ATOM 3162 C CA . ASP A 1 409 ? 16.115 -18.800 0.584 1.00 89.81 409 ASP A CA 1
ATOM 3163 C C . ASP A 1 409 ? 14.873 -18.251 -0.135 1.00 89.81 409 ASP A C 1
ATOM 3165 O O . ASP A 1 409 ? 15.013 -17.552 -1.134 1.00 89.81 409 ASP A O 1
ATOM 3169 N N . GLU A 1 410 ? 13.666 -18.509 0.381 1.00 88.94 410 GLU A N 1
ATOM 3170 C CA . GLU A 1 410 ? 12.408 -18.032 -0.214 1.00 88.94 410 GLU A CA 1
ATOM 3171 C C . GLU A 1 410 ? 12.325 -16.497 -0.237 1.00 88.94 410 GLU A C 1
ATOM 3173 O O . GLU A 1 410 ? 11.953 -15.907 -1.253 1.00 88.94 410 GLU A O 1
ATOM 3178 N N . LEU A 1 411 ? 12.708 -15.836 0.862 1.00 88.75 411 LEU A N 1
ATOM 3179 C CA . LEU A 1 411 ? 12.744 -14.372 0.943 1.00 88.75 411 LEU A CA 1
ATOM 3180 C C . LEU A 1 411 ? 13.792 -13.776 -0.003 1.00 88.75 411 LEU A C 1
ATOM 3182 O O . LEU A 1 411 ? 13.527 -12.769 -0.663 1.00 88.75 411 LEU A O 1
ATOM 3186 N N . ALA A 1 412 ? 14.969 -14.396 -0.082 1.00 90.25 412 ALA A N 1
ATOM 3187 C CA . ALA A 1 412 ? 16.048 -13.953 -0.949 1.00 90.25 412 ALA A CA 1
ATOM 3188 C C . ALA A 1 412 ? 15.709 -14.157 -2.431 1.00 90.25 412 ALA A C 1
ATOM 3190 O O . ALA A 1 412 ? 15.952 -13.256 -3.227 1.00 90.25 412 ALA A O 1
ATOM 3191 N N . ASP A 1 413 ? 15.110 -15.290 -2.804 1.00 88.31 413 ASP A N 1
ATOM 3192 C CA . ASP A 1 413 ? 14.700 -15.584 -4.181 1.00 88.31 413 ASP A CA 1
ATOM 3193 C C . ASP A 1 413 ? 13.554 -14.654 -4.625 1.00 88.31 413 ASP A C 1
ATOM 3195 O O . ASP A 1 413 ? 13.567 -14.140 -5.749 1.00 88.31 413 ASP A O 1
ATOM 3199 N N . ALA A 1 414 ? 12.605 -14.352 -3.729 1.00 85.75 414 ALA A N 1
ATOM 3200 C CA . ALA A 1 414 ? 11.570 -13.352 -3.979 1.00 85.75 414 ALA A CA 1
ATOM 3201 C C . ALA A 1 414 ? 12.182 -11.962 -4.222 1.00 85.75 414 ALA A C 1
ATOM 3203 O O . ALA A 1 414 ? 11.883 -11.334 -5.239 1.00 85.75 414 ALA A O 1
ATOM 3204 N N . ALA A 1 415 ? 13.096 -11.516 -3.355 1.00 85.88 415 ALA A N 1
ATOM 3205 C CA . ALA A 1 415 ? 13.793 -10.241 -3.519 1.00 85.88 415 ALA A CA 1
ATOM 3206 C C . ALA A 1 415 ? 14.680 -10.212 -4.780 1.00 85.88 415 ALA A C 1
ATOM 3208 O O . ALA A 1 415 ? 14.733 -9.196 -5.474 1.00 85.88 415 ALA A O 1
ATOM 3209 N N . ALA A 1 416 ? 15.354 -11.317 -5.116 1.00 86.19 416 ALA A N 1
ATOM 3210 C CA . ALA A 1 416 ? 16.196 -11.455 -6.308 1.00 86.19 416 ALA A CA 1
ATOM 3211 C C . ALA A 1 416 ? 15.392 -11.367 -7.612 1.00 86.19 416 ALA A C 1
ATOM 3213 O O . ALA A 1 416 ? 15.919 -10.928 -8.632 1.00 86.19 416 ALA A O 1
ATOM 3214 N N . SER A 1 417 ? 14.109 -11.737 -7.574 1.00 86.38 417 SER A N 1
ATOM 3215 C CA . SER A 1 417 ? 13.220 -11.642 -8.731 1.00 86.38 417 SER A CA 1
ATOM 3216 C C . SER A 1 417 ? 12.845 -10.208 -9.118 1.00 86.38 417 SER A C 1
ATOM 3218 O O . SER A 1 417 ? 12.383 -9.968 -10.240 1.00 86.38 417 SER A O 1
ATOM 3220 N N . GLU A 1 418 ? 13.072 -9.250 -8.217 1.00 85.50 418 GLU A N 1
ATOM 3221 C CA . GLU A 1 418 ? 12.814 -7.837 -8.454 1.00 85.50 418 GLU A CA 1
ATOM 3222 C C . GLU A 1 418 ? 13.799 -7.259 -9.474 1.00 85.50 418 GLU A C 1
ATOM 3224 O O . GLU A 1 418 ? 15.018 -7.410 -9.374 1.00 85.50 418 GLU A O 1
ATOM 3229 N N . LEU A 1 419 ? 13.267 -6.536 -10.457 1.00 88.94 419 LEU A N 1
ATOM 3230 C CA . LEU A 1 419 ? 14.094 -5.809 -11.411 1.00 88.94 419 LEU A CA 1
ATOM 3231 C C . LEU A 1 419 ? 14.662 -4.542 -10.769 1.00 88.94 419 LEU A C 1
ATOM 3233 O O . LEU A 1 419 ? 13.918 -3.763 -10.174 1.00 88.94 419 LEU A O 1
ATOM 3237 N N . HIS A 1 420 ? 15.954 -4.282 -10.986 1.00 87.69 420 HIS A N 1
ATOM 3238 C CA . HIS A 1 420 ? 16.625 -3.059 -10.573 1.00 87.69 420 HIS A CA 1
ATOM 3239 C C . HIS A 1 420 ? 15.800 -1.858 -11.063 1.00 87.69 420 HIS A C 1
ATOM 3241 O O . HIS A 1 420 ? 15.533 -1.758 -12.267 1.00 87.69 420 HIS A O 1
ATOM 3247 N N . PRO A 1 421 ? 15.444 -0.895 -10.196 1.00 76.75 421 PRO A N 1
ATOM 3248 C CA . PRO A 1 421 ? 14.509 0.177 -10.545 1.00 76.75 421 PRO A CA 1
ATOM 3249 C C . PRO A 1 421 ? 15.008 1.062 -11.699 1.00 76.75 421 PRO A C 1
ATOM 3251 O O . PRO A 1 421 ? 14.238 1.389 -12.602 1.00 76.75 421 PRO A O 1
ATOM 3254 N N . LEU A 1 422 ? 16.308 1.392 -11.699 1.00 82.50 422 LEU A N 1
ATOM 3255 C CA . LEU A 1 422 ? 16.968 2.187 -12.743 1.00 82.50 422 LEU A CA 1
ATOM 3256 C C . LEU A 1 422 ? 17.539 1.354 -13.903 1.00 82.50 422 LEU A C 1
ATOM 3258 O O . LEU A 1 422 ? 17.296 1.654 -15.070 1.00 82.50 422 LEU A O 1
ATOM 3262 N N . LEU A 1 423 ? 18.321 0.310 -13.605 1.00 80.38 423 LEU A N 1
ATOM 3263 C CA . LEU A 1 423 ? 19.022 -0.463 -14.634 1.00 80.38 423 LEU A CA 1
ATOM 3264 C C . LEU A 1 423 ? 18.109 -1.489 -15.328 1.00 80.38 423 LEU A C 1
ATOM 3266 O O . LEU A 1 423 ? 18.399 -1.914 -16.454 1.00 80.38 423 LEU A O 1
ATOM 3270 N N . GLY A 1 424 ? 16.989 -1.871 -14.708 1.00 89.31 424 GLY A N 1
ATOM 3271 C CA . GLY A 1 424 ? 16.216 -3.046 -15.100 1.00 89.31 424 GLY A CA 1
ATOM 3272 C C . GLY A 1 424 ? 17.133 -4.259 -15.250 1.00 89.31 424 GLY A C 1
ATOM 3273 O O . GLY A 1 424 ? 18.149 -4.376 -14.573 1.00 89.31 424 GLY A O 1
ATOM 3274 N N . HIS A 1 425 ? 16.853 -5.102 -16.241 1.00 92.12 425 HIS A N 1
ATOM 3275 C CA . HIS A 1 425 ? 17.687 -6.269 -16.542 1.00 92.12 425 HIS A CA 1
ATOM 3276 C C . HIS A 1 425 ? 18.899 -5.913 -17.426 1.00 92.12 425 HIS A C 1
ATOM 3278 O O . HIS A 1 425 ? 19.011 -6.349 -18.572 1.00 92.12 425 HIS A O 1
ATOM 3284 N N . ARG A 1 426 ? 19.745 -4.972 -16.978 1.00 90.12 426 ARG A N 1
ATOM 3285 C CA . ARG A 1 426 ? 20.861 -4.447 -17.795 1.00 90.12 426 ARG A CA 1
ATOM 3286 C C . ARG A 1 426 ? 21.929 -5.495 -18.078 1.00 90.12 426 ARG A C 1
ATOM 3288 O O . ARG A 1 426 ? 22.429 -5.504 -19.199 1.00 90.12 426 ARG A O 1
ATOM 3295 N N . GLY A 1 427 ? 22.262 -6.339 -17.099 1.00 88.88 427 GLY A N 1
ATOM 3296 C CA . GLY A 1 427 ? 23.265 -7.394 -17.267 1.00 88.88 427 GLY A CA 1
ATOM 3297 C C . GLY A 1 427 ? 22.905 -8.326 -18.422 1.00 88.88 427 GLY A C 1
ATOM 3298 O O . GLY A 1 427 ? 23.721 -8.517 -19.321 1.00 88.88 427 GLY A O 1
ATOM 3299 N N . ARG A 1 428 ? 21.637 -8.750 -18.498 1.00 90.19 428 ARG A N 1
ATOM 3300 C CA . ARG A 1 428 ? 21.127 -9.513 -19.644 1.00 90.19 428 ARG A CA 1
ATOM 3301 C C . ARG A 1 428 ? 21.313 -8.801 -20.982 1.00 90.19 428 ARG A C 1
ATOM 3303 O O . ARG A 1 428 ? 21.904 -9.364 -21.893 1.00 90.19 428 ARG A O 1
ATOM 3310 N N . ARG A 1 429 ? 20.909 -7.530 -21.091 1.00 89.88 429 ARG A N 1
ATOM 3311 C CA . ARG A 1 429 ? 21.076 -6.761 -22.343 1.00 89.88 429 ARG A CA 1
ATOM 3312 C C . ARG A 1 429 ? 22.539 -6.633 -22.772 1.00 89.88 429 ARG A C 1
ATOM 3314 O O . ARG A 1 429 ? 22.817 -6.590 -23.967 1.00 89.88 429 ARG A O 1
ATOM 3321 N N . LEU A 1 430 ? 23.464 -6.534 -21.816 1.00 89.56 430 LEU A N 1
ATOM 3322 C CA . LEU A 1 430 ? 24.901 -6.526 -22.096 1.00 89.56 430 LEU A CA 1
ATOM 3323 C C . LEU A 1 430 ? 25.369 -7.896 -22.611 1.00 89.56 430 LEU A C 1
ATOM 3325 O O . LEU A 1 430 ? 26.124 -7.944 -23.580 1.00 89.56 430 LEU A O 1
ATOM 3329 N N . ALA A 1 431 ? 24.883 -8.997 -22.031 1.00 86.31 431 ALA A N 1
ATOM 3330 C CA . ALA A 1 431 ? 25.161 -10.345 -22.527 1.00 86.31 431 ALA A CA 1
ATOM 3331 C C . ALA A 1 431 ? 24.642 -10.532 -23.965 1.00 86.31 431 ALA A C 1
ATOM 3333 O O . ALA A 1 431 ? 25.393 -10.970 -24.836 1.00 86.31 431 ALA A O 1
ATOM 3334 N N . ASP A 1 432 ? 23.413 -10.095 -24.251 1.00 85.81 432 ASP A N 1
ATOM 3335 C CA . ASP A 1 432 ? 22.824 -10.159 -25.595 1.00 85.81 432 ASP A CA 1
ATOM 3336 C C . ASP A 1 432 ? 23.635 -9.336 -26.615 1.00 85.81 432 ASP A C 1
ATOM 3338 O O . ASP A 1 432 ? 23.844 -9.754 -27.757 1.00 85.81 432 ASP A O 1
ATOM 3342 N N . GLN A 1 433 ? 24.146 -8.167 -26.208 1.00 85.00 433 GLN A N 1
ATOM 3343 C CA . GLN A 1 433 ? 25.031 -7.348 -27.044 1.00 85.00 433 GLN A CA 1
ATOM 3344 C C . GLN A 1 433 ? 26.358 -8.051 -27.351 1.00 85.00 433 GLN A C 1
ATOM 3346 O O . GLN A 1 433 ? 26.827 -7.971 -28.489 1.00 85.00 433 GLN A O 1
ATOM 3351 N N . LEU A 1 434 ? 26.946 -8.762 -26.383 1.00 81.62 434 LEU A N 1
ATOM 3352 C CA . LEU A 1 434 ? 28.157 -9.559 -26.610 1.00 81.62 434 LEU A CA 1
ATOM 3353 C C . LEU A 1 434 ? 27.905 -10.693 -27.614 1.00 81.62 434 LEU A C 1
ATOM 3355 O O . LEU A 1 434 ? 28.738 -10.928 -28.492 1.00 81.62 434 LEU A O 1
ATOM 3359 N N . VAL A 1 435 ? 26.739 -11.347 -27.550 1.00 79.25 435 VAL A N 1
ATOM 3360 C CA . VAL A 1 435 ? 26.329 -12.356 -28.545 1.00 79.25 435 VAL A CA 1
ATOM 3361 C C . VAL A 1 435 ? 26.222 -11.728 -29.934 1.00 79.25 435 VAL A C 1
ATOM 3363 O O . VAL A 1 435 ? 26.792 -12.244 -30.897 1.00 79.25 435 VAL A O 1
ATOM 3366 N N . ALA A 1 436 ? 25.540 -10.587 -30.045 1.00 76.50 436 ALA A N 1
ATOM 3367 C CA . ALA A 1 436 ? 25.349 -9.896 -31.318 1.00 76.50 436 ALA A CA 1
ATOM 3368 C C . ALA A 1 436 ? 26.673 -9.406 -31.935 1.00 76.50 436 ALA A C 1
ATOM 3370 O O . ALA A 1 436 ? 26.834 -9.446 -33.157 1.00 76.50 436 ALA A O 1
ATOM 3371 N N . ALA A 1 437 ? 27.627 -8.964 -31.109 1.00 69.50 437 ALA A N 1
ATOM 3372 C CA . ALA A 1 437 ? 28.957 -8.557 -31.553 1.00 69.50 437 ALA A CA 1
ATOM 3373 C C . ALA A 1 437 ? 29.770 -9.748 -32.091 1.00 69.50 437 ALA A C 1
ATOM 3375 O O . ALA A 1 437 ? 30.342 -9.655 -33.179 1.00 69.50 437 ALA A O 1
ATOM 3376 N N . ASN A 1 438 ? 29.744 -10.893 -31.400 1.00 59.28 438 ASN A N 1
ATOM 3377 C CA . ASN A 1 438 ? 30.427 -12.110 -31.853 1.00 59.28 438 ASN A CA 1
ATOM 3378 C C . ASN A 1 438 ? 29.786 -12.720 -33.110 1.00 59.28 438 ASN A C 1
ATOM 3380 O O . ASN A 1 438 ? 30.500 -13.202 -33.989 1.00 59.28 438 ASN A O 1
ATOM 3384 N N . GLY A 1 439 ? 28.462 -12.615 -33.270 1.00 48.91 439 GLY A N 1
ATOM 3385 C CA . GLY A 1 439 ? 27.762 -13.035 -34.491 1.00 48.91 439 GLY A CA 1
ATOM 3386 C C . GLY A 1 439 ? 28.156 -12.238 -35.746 1.00 48.91 439 GLY A C 1
ATOM 3387 O O . GLY A 1 439 ? 28.064 -12.752 -36.860 1.00 48.91 439 GLY A O 1
ATOM 3388 N N . ARG A 1 440 ? 28.652 -11.001 -35.587 1.00 41.22 440 ARG A N 1
ATOM 3389 C CA . ARG A 1 440 ? 29.177 -10.176 -36.694 1.00 41.22 440 ARG A CA 1
ATOM 3390 C C . ARG A 1 440 ? 30.640 -10.490 -37.037 1.00 41.22 440 ARG A C 1
ATOM 3392 O O . ARG A 1 440 ? 31.047 -10.241 -38.167 1.00 41.22 440 ARG A O 1
ATOM 3399 N N . GLY A 1 441 ? 31.399 -11.091 -36.118 1.00 35.31 441 GLY A N 1
ATOM 3400 C CA . GLY A 1 441 ? 32.790 -11.518 -36.333 1.00 35.31 441 GLY A CA 1
ATOM 3401 C C . GLY A 1 441 ? 32.950 -12.774 -37.201 1.00 35.31 441 GLY A C 1
ATOM 3402 O O . GLY A 1 441 ? 33.999 -12.974 -37.802 1.00 35.31 441 GLY A O 1
ATOM 3403 N N . ALA A 1 442 ? 31.897 -13.585 -37.356 1.00 32.72 442 ALA A N 1
ATOM 3404 C CA . ALA A 1 442 ? 31.901 -14.756 -38.244 1.00 32.72 442 ALA A CA 1
ATOM 3405 C C . ALA A 1 442 ? 31.714 -14.407 -39.739 1.00 32.72 442 ALA A C 1
ATOM 3407 O O . ALA A 1 442 ? 31.780 -15.282 -40.602 1.00 32.72 442 ALA A O 1
ATOM 3408 N N . ARG A 1 443 ? 31.504 -13.125 -40.074 1.00 34.28 443 ARG A N 1
ATOM 3409 C CA . ARG A 1 443 ? 31.464 -12.613 -41.452 1.00 34.28 443 ARG A CA 1
ATOM 3410 C C . ARG A 1 443 ? 32.431 -11.446 -41.622 1.00 34.28 443 ARG A C 1
ATOM 3412 O O . ARG A 1 443 ? 31.996 -10.330 -41.867 1.00 34.28 443 ARG A O 1
ATOM 3419 N N . GLN A 1 444 ? 33.725 -11.713 -41.487 1.00 30.45 444 GLN A N 1
ATOM 3420 C CA . GLN A 1 444 ? 34.819 -11.132 -42.281 1.00 30.45 444 GLN A CA 1
ATOM 3421 C C . GLN A 1 444 ? 36.130 -11.369 -41.536 1.00 30.45 444 GLN A C 1
ATOM 3423 O O . GLN A 1 444 ? 36.447 -10.693 -40.563 1.00 30.45 444 GLN A O 1
ATOM 3428 N N . GLY A 1 445 ? 36.930 -12.303 -42.048 1.00 35.50 445 GLY A N 1
ATOM 3429 C CA . GLY A 1 445 ? 38.359 -12.267 -41.791 1.00 35.50 445 GLY A CA 1
ATOM 3430 C C . GLY A 1 445 ? 38.930 -10.985 -42.389 1.00 35.50 445 GLY A C 1
ATOM 3431 O O . GLY A 1 445 ? 38.836 -10.777 -43.596 1.00 35.50 445 GLY A O 1
ATOM 3432 N N . ARG A 1 446 ? 39.512 -10.131 -41.548 1.00 27.45 446 ARG A N 1
ATOM 3433 C CA . ARG A 1 446 ? 40.563 -9.175 -41.917 1.00 27.45 446 ARG A CA 1
ATOM 3434 C C . ARG A 1 446 ? 41.338 -8.823 -40.650 1.00 27.45 446 ARG A C 1
ATOM 3436 O O . ARG A 1 446 ? 40.760 -8.352 -39.678 1.00 27.45 446 ARG A O 1
ATOM 3443 N N . GLY A 1 447 ? 42.632 -9.142 -40.677 1.00 28.16 447 GLY A N 1
ATOM 3444 C CA . GLY A 1 447 ? 43.583 -8.930 -39.589 1.00 28.16 447 GLY A CA 1
ATOM 3445 C C . GLY A 1 447 ? 43.804 -7.453 -39.232 1.00 28.16 447 GLY A C 1
ATOM 3446 O O . GLY A 1 447 ? 43.229 -6.560 -39.861 1.00 28.16 447 GLY A O 1
ATOM 3447 N N . PRO A 1 448 ? 44.639 -7.191 -38.213 1.00 30.08 448 PRO A N 1
ATOM 3448 C CA . PRO A 1 448 ? 44.779 -5.872 -37.621 1.00 30.08 448 PRO A CA 1
ATOM 3449 C C . PRO A 1 448 ? 45.480 -4.937 -38.608 1.00 30.08 448 PRO A C 1
ATOM 3451 O O . PRO A 1 448 ? 46.592 -5.210 -39.055 1.00 30.08 448 PRO A O 1
ATOM 3454 N N . ARG A 1 449 ? 44.833 -3.819 -38.945 1.00 26.47 449 ARG A N 1
ATOM 3455 C CA . ARG A 1 449 ? 45.513 -2.672 -39.547 1.00 26.47 449 ARG A CA 1
ATOM 3456 C C . ARG A 1 449 ? 45.639 -1.576 -38.505 1.00 26.47 449 ARG A C 1
ATOM 3458 O O . ARG A 1 449 ? 44.651 -0.989 -38.073 1.00 26.47 449 ARG A O 1
ATOM 3465 N N . THR A 1 450 ? 46.886 -1.352 -38.124 1.00 35.66 450 THR A N 1
ATOM 3466 C CA . THR A 1 450 ? 47.413 -0.070 -37.680 1.00 35.66 450 THR A CA 1
ATOM 3467 C C . THR A 1 450 ? 47.006 1.011 -38.680 1.00 35.66 450 THR A C 1
ATOM 3469 O O . THR A 1 450 ? 47.106 0.788 -39.883 1.00 35.66 450 THR A O 1
ATOM 3472 N N . ASP A 1 451 ? 46.483 2.134 -38.196 1.00 25.98 451 ASP A N 1
ATOM 3473 C CA . ASP A 1 451 ? 47.012 3.457 -38.537 1.00 25.98 451 ASP A CA 1
ATOM 3474 C C . ASP A 1 451 ? 46.223 4.560 -37.832 1.00 25.98 451 ASP A C 1
ATOM 3476 O O . ASP A 1 451 ? 44.992 4.634 -37.858 1.00 25.98 451 ASP A O 1
ATOM 3480 N N . ALA A 1 452 ? 46.997 5.426 -37.185 1.00 37.16 452 ALA A N 1
ATOM 3481 C CA . ALA A 1 452 ? 46.579 6.712 -36.676 1.00 37.16 452 ALA A CA 1
ATOM 3482 C C . ALA A 1 452 ? 46.063 7.584 -37.830 1.00 37.16 452 ALA A C 1
ATOM 3484 O O . ALA A 1 452 ? 46.711 7.730 -38.863 1.00 37.16 452 ALA A O 1
ATOM 3485 N N . GLY A 1 453 ? 44.894 8.192 -37.646 1.00 25.83 453 GLY A N 1
ATOM 3486 C CA . GLY A 1 453 ? 44.301 9.060 -38.654 1.00 25.83 453 GLY A CA 1
ATOM 3487 C C . GLY A 1 453 ? 43.070 9.768 -38.121 1.00 25.83 453 GLY A C 1
ATOM 3488 O O . GLY A 1 453 ? 41.949 9.280 -38.229 1.00 25.83 453 GLY A O 1
ATOM 3489 N N . THR A 1 454 ? 43.292 10.941 -37.544 1.00 36.84 454 THR A N 1
ATOM 3490 C CA . THR A 1 454 ? 42.287 11.946 -37.200 1.00 36.84 454 THR A CA 1
ATOM 3491 C C . THR A 1 454 ? 41.309 12.185 -38.357 1.00 36.84 454 THR A C 1
ATOM 3493 O O . THR A 1 454 ? 41.617 12.866 -39.333 1.00 36.84 454 THR A O 1
ATOM 3496 N N . ARG A 1 455 ? 40.074 11.686 -38.235 1.00 25.36 455 ARG A N 1
ATOM 3497 C CA . ARG A 1 455 ? 38.937 12.162 -39.035 1.00 25.36 455 ARG A CA 1
ATOM 3498 C C . ARG A 1 455 ? 37.733 12.428 -38.145 1.00 25.36 455 ARG A C 1
ATOM 3500 O O . ARG A 1 455 ? 37.150 11.522 -37.560 1.00 25.36 455 ARG A O 1
ATOM 3507 N N . LYS A 1 456 ? 37.376 13.714 -38.084 1.00 34.88 456 LYS A N 1
ATOM 3508 C CA . LYS A 1 456 ? 36.126 14.259 -37.547 1.00 34.88 456 LYS A CA 1
ATOM 3509 C C . LYS A 1 456 ? 34.937 13.469 -38.108 1.00 34.88 456 LYS A C 1
ATOM 3511 O O . LYS A 1 456 ? 34.593 13.611 -39.281 1.00 34.88 456 LYS A O 1
ATOM 3516 N N . GLY A 1 457 ? 34.321 12.641 -37.269 1.00 26.64 457 GLY A N 1
ATOM 3517 C CA . GLY A 1 457 ? 33.068 11.966 -37.581 1.00 26.64 457 GLY A CA 1
ATOM 3518 C C . GLY A 1 457 ? 31.919 12.966 -37.544 1.00 26.64 457 GLY A C 1
ATOM 3519 O O . GLY A 1 457 ? 31.573 13.477 -36.482 1.00 26.64 457 GLY A O 1
ATOM 3520 N N . ARG A 1 458 ? 31.322 13.240 -38.708 1.00 27.94 458 ARG A N 1
ATOM 3521 C CA . ARG A 1 458 ? 29.951 13.754 -38.790 1.00 27.94 458 ARG A CA 1
ATOM 3522 C C . ARG A 1 458 ? 29.059 12.779 -38.025 1.00 27.94 458 ARG A C 1
ATOM 3524 O O . ARG A 1 458 ? 29.080 11.584 -38.317 1.00 27.94 458 ARG A O 1
ATOM 3531 N N . GLY A 1 459 ? 28.337 13.292 -37.032 1.00 26.50 459 GLY A N 1
ATOM 3532 C CA . GLY A 1 459 ? 27.416 12.507 -36.223 1.00 26.50 459 GLY A CA 1
ATOM 3533 C C . GLY A 1 459 ? 26.433 11.759 -37.115 1.00 26.50 459 GLY A C 1
ATOM 3534 O O . GLY A 1 459 ? 25.711 12.369 -37.901 1.00 26.50 459 GLY A O 1
ATOM 3535 N N . ALA A 1 460 ? 26.419 10.433 -36.997 1.00 28.09 460 ALA A N 1
ATOM 3536 C CA . ALA A 1 460 ? 25.266 9.659 -37.410 1.00 28.09 460 ALA A CA 1
ATOM 3537 C C . ALA A 1 460 ? 24.099 10.126 -36.533 1.00 28.09 460 ALA A C 1
ATOM 3539 O O . ALA A 1 460 ? 24.140 9.979 -35.309 1.00 28.09 460 ALA A O 1
ATOM 3540 N N . ALA A 1 461 ? 23.107 10.759 -37.156 1.00 26.05 461 ALA A N 1
ATOM 3541 C CA . ALA A 1 461 ? 21.868 11.115 -36.487 1.00 26.05 461 ALA A CA 1
ATOM 3542 C C . ALA A 1 461 ? 21.261 9.853 -35.840 1.00 26.05 461 ALA A C 1
ATOM 3544 O O . ALA A 1 461 ? 21.252 8.789 -36.470 1.00 26.05 461 ALA A O 1
ATOM 3545 N N . PRO A 1 462 ? 20.783 9.938 -34.587 1.00 28.20 462 PRO A N 1
ATOM 3546 C CA . PRO A 1 462 ? 20.156 8.807 -33.925 1.00 28.20 462 PRO A CA 1
ATOM 3547 C C . PRO A 1 462 ? 18.907 8.385 -34.706 1.00 28.20 462 PRO A C 1
ATOM 3549 O O . PRO A 1 462 ? 18.063 9.213 -35.041 1.00 28.20 462 PRO A O 1
ATOM 3552 N N . LEU A 1 463 ? 18.775 7.081 -34.963 1.00 32.75 463 LEU A N 1
ATOM 3553 C CA . LEU A 1 463 ? 17.521 6.440 -35.367 1.00 32.75 463 LEU A CA 1
ATOM 3554 C C . LEU A 1 463 ? 16.542 6.475 -34.179 1.00 32.75 463 LEU A C 1
ATOM 3556 O O . LEU A 1 463 ? 16.304 5.475 -33.511 1.00 32.75 463 LEU A O 1
ATOM 3560 N N . PHE A 1 464 ? 16.020 7.661 -33.890 1.00 32.69 464 PHE A N 1
ATOM 3561 C CA . PHE A 1 464 ? 14.829 7.896 -33.090 1.00 32.69 464 PHE A CA 1
ATOM 3562 C C . PHE A 1 464 ? 14.022 8.952 -33.844 1.00 32.69 464 PHE A C 1
ATOM 3564 O O . PHE A 1 464 ? 14.452 10.098 -33.951 1.00 32.69 464 PHE A O 1
ATOM 3571 N N . SER A 1 465 ? 12.823 8.608 -34.318 1.00 34.53 465 SER A N 1
ATOM 3572 C CA . SER A 1 465 ? 11.760 9.608 -34.250 1.00 34.53 465 SER A CA 1
ATOM 3573 C C . SER A 1 465 ? 11.636 9.971 -32.770 1.00 34.53 465 SER A C 1
ATOM 3575 O O . SER A 1 465 ? 11.588 9.066 -31.929 1.00 34.53 465 SER A O 1
ATOM 3577 N N . ALA A 1 466 ? 11.687 11.263 -32.447 1.00 36.38 466 ALA A N 1
ATOM 3578 C CA . ALA A 1 466 ? 11.623 11.749 -31.074 1.00 36.38 466 ALA A CA 1
ATOM 3579 C C . ALA A 1 466 ? 10.499 11.034 -30.292 1.00 36.38 466 ALA A C 1
ATOM 3581 O O . ALA A 1 466 ? 9.458 10.736 -30.891 1.00 36.38 466 ALA A O 1
ATOM 3582 N N . PRO A 1 467 ? 10.673 10.730 -28.987 1.00 54.47 467 PRO A N 1
ATOM 3583 C CA . PRO A 1 467 ? 9.524 10.371 -28.159 1.00 54.47 467 PRO A CA 1
ATOM 3584 C C . PRO A 1 467 ? 8.438 11.424 -28.405 1.00 54.47 467 PRO A C 1
ATOM 3586 O O . PRO A 1 467 ? 8.749 12.615 -28.391 1.00 54.47 467 PRO A O 1
ATOM 3589 N N . LEU A 1 468 ? 7.213 10.988 -28.726 1.00 64.12 468 LEU A N 1
ATOM 3590 C CA . LEU A 1 468 ? 6.080 11.897 -28.899 1.00 64.12 468 LEU A CA 1
ATOM 3591 C C . LEU A 1 468 ? 6.060 12.837 -27.694 1.00 64.12 468 LEU A C 1
ATOM 3593 O O . LEU A 1 468 ? 6.016 12.379 -26.552 1.00 64.12 468 LEU A O 1
ATOM 3597 N N . ASP A 1 469 ? 6.154 14.136 -27.953 1.00 79.50 469 ASP A N 1
ATOM 3598 C CA . ASP A 1 469 ? 6.061 15.156 -26.916 1.00 79.50 469 ASP A CA 1
ATOM 3599 C C . ASP A 1 469 ? 4.581 15.276 -26.519 1.00 79.50 469 ASP A C 1
ATOM 3601 O O . ASP A 1 469 ? 3.841 16.129 -27.015 1.00 79.50 469 ASP A O 1
ATOM 3605 N N . GLU A 1 470 ? 4.120 14.321 -25.700 1.00 84.50 470 GLU A N 1
ATOM 3606 C CA . GLU A 1 470 ? 2.748 14.244 -25.186 1.00 84.50 470 GLU A CA 1
ATOM 3607 C C . GLU A 1 470 ? 2.312 15.586 -24.550 1.00 84.50 470 GLU A C 1
ATOM 3609 O O . GLU A 1 470 ? 1.218 16.057 -24.883 1.00 84.50 470 GLU A O 1
ATOM 3614 N N . PRO A 1 471 ? 3.148 16.285 -23.743 1.00 82.31 471 PRO A N 1
ATOM 3615 C CA . PRO A 1 471 ? 2.832 17.632 -23.255 1.00 82.31 471 PRO A CA 1
ATOM 3616 C C . PRO A 1 471 ? 2.620 18.679 -24.359 1.00 82.31 471 PRO A C 1
ATOM 3618 O O . PRO A 1 471 ? 1.674 19.478 -24.287 1.00 82.31 471 PRO A O 1
ATOM 3621 N N . ALA A 1 472 ? 3.465 18.702 -25.395 1.00 86.12 472 ALA A N 1
ATOM 3622 C CA . ALA A 1 472 ? 3.298 19.633 -26.511 1.00 86.12 472 ALA A CA 1
ATOM 3623 C C . ALA A 1 472 ? 2.028 19.333 -27.324 1.00 86.12 472 ALA A C 1
ATOM 3625 O O . ALA A 1 472 ? 1.327 20.264 -27.736 1.00 86.12 472 ALA A O 1
ATOM 3626 N N . LEU A 1 473 ? 1.688 18.054 -27.516 1.00 87.25 473 LEU A N 1
ATOM 3627 C CA . LEU A 1 473 ? 0.453 17.631 -28.185 1.00 87.25 473 LEU A CA 1
ATOM 3628 C C . LEU A 1 473 ? -0.789 18.047 -27.399 1.00 87.25 473 LEU A C 1
ATOM 3630 O O . LEU A 1 473 ? -1.692 18.658 -27.971 1.00 87.25 473 LEU A O 1
ATOM 3634 N N . GLN A 1 474 ? -0.801 17.799 -26.089 1.00 87.12 474 GLN A N 1
ATOM 3635 C CA . GLN A 1 474 ? -1.879 18.228 -25.202 1.00 87.12 474 GLN A CA 1
ATOM 3636 C C . GLN A 1 474 ? -2.065 19.752 -25.262 1.00 87.12 474 GLN A C 1
ATOM 3638 O O . GLN A 1 474 ? -3.172 20.239 -25.491 1.00 87.12 474 GLN A O 1
ATOM 3643 N N . THR A 1 475 ? -0.969 20.513 -25.177 1.00 88.25 475 THR A N 1
ATOM 3644 C CA . THR A 1 475 ? -0.995 21.982 -25.291 1.00 88.25 475 THR A CA 1
ATOM 3645 C C . THR A 1 475 ? -1.557 22.443 -26.639 1.00 88.25 475 THR A C 1
ATOM 3647 O O . THR A 1 475 ? -2.317 23.412 -26.713 1.00 88.25 475 THR A O 1
ATOM 3650 N N . ARG A 1 476 ? -1.199 21.759 -27.731 1.00 91.19 476 ARG A N 1
ATOM 3651 C CA . ARG A 1 476 ? -1.718 22.058 -29.070 1.00 91.19 476 ARG A CA 1
ATOM 3652 C C . ARG A 1 476 ? -3.222 21.793 -29.160 1.00 91.19 476 ARG A C 1
ATOM 3654 O O . ARG A 1 476 ? -3.933 22.614 -29.737 1.00 91.19 476 ARG A O 1
ATOM 3661 N N . TRP A 1 477 ? -3.711 20.692 -28.592 1.00 89.50 477 TRP A N 1
ATOM 3662 C CA . TRP A 1 477 ? -5.138 20.353 -28.571 1.00 89.50 477 TRP A CA 1
ATOM 3663 C C . TRP A 1 477 ? -5.968 21.351 -27.761 1.00 89.50 477 TRP A C 1
ATOM 3665 O O . TRP A 1 477 ? -7.041 21.761 -28.208 1.00 89.50 477 TRP A O 1
ATOM 3675 N N . GLU A 1 478 ? -5.445 21.805 -26.623 1.00 87.50 478 GLU A N 1
ATOM 3676 C CA . GLU A 1 478 ? -6.076 22.833 -25.789 1.00 87.50 478 GLU A CA 1
ATOM 3677 C C . GLU A 1 478 ? -6.177 24.171 -26.522 1.00 87.50 478 GLU A C 1
ATOM 3679 O O . GLU A 1 478 ? -7.256 24.762 -26.583 1.00 87.50 478 GLU A O 1
ATOM 3684 N N . LYS A 1 479 ? -5.080 24.626 -27.147 1.00 88.38 479 LYS A N 1
ATOM 3685 C CA . LYS A 1 479 ? -5.064 25.865 -27.946 1.00 88.38 479 LYS A CA 1
ATOM 3686 C C . LYS A 1 479 ? -6.017 25.801 -29.137 1.00 88.38 479 LYS A C 1
ATOM 3688 O O . LYS A 1 479 ? -6.643 26.803 -29.470 1.00 88.38 479 LYS A O 1
ATOM 3693 N N . ALA A 1 480 ? -6.150 24.628 -29.752 1.00 90.50 480 ALA A N 1
ATOM 3694 C CA . ALA A 1 480 ? -7.100 24.384 -30.832 1.00 90.50 480 ALA A CA 1
ATOM 3695 C C . ALA A 1 480 ? -8.556 24.232 -30.346 1.00 90.50 480 ALA A C 1
ATOM 3697 O O . ALA A 1 480 ? -9.459 24.096 -31.168 1.00 90.50 480 ALA A O 1
ATOM 3698 N N . GLY A 1 481 ? -8.806 24.248 -29.030 1.00 87.69 481 GLY A N 1
ATOM 3699 C CA . GLY A 1 481 ? -10.147 24.141 -28.460 1.00 87.69 481 GLY A CA 1
ATOM 3700 C C . GLY A 1 481 ? -10.798 22.770 -28.651 1.00 87.69 481 GLY A C 1
ATOM 3701 O O . GLY A 1 481 ? -12.023 22.684 -28.630 1.00 87.69 481 GLY A O 1
ATOM 3702 N N . LEU A 1 482 ? -10.014 21.699 -28.829 1.00 87.44 482 LEU A N 1
ATOM 3703 C CA . LEU A 1 482 ? -10.542 20.359 -29.134 1.00 87.44 482 LEU A CA 1
ATOM 3704 C C . LEU A 1 482 ? -11.345 19.733 -27.986 1.00 87.44 482 LEU A C 1
ATOM 3706 O O . LEU A 1 482 ? -12.126 18.819 -28.216 1.00 87.44 482 LEU A O 1
ATOM 3710 N N . PHE A 1 483 ? -11.189 20.238 -26.763 1.00 88.44 483 PHE A N 1
ATOM 3711 C CA . PHE A 1 483 ? -11.945 19.774 -25.595 1.00 88.44 483 PHE A CA 1
ATOM 3712 C C . PHE A 1 483 ? -13.218 20.584 -25.327 1.00 88.44 483 PHE A C 1
ATOM 3714 O O . PHE A 1 483 ? -13.914 20.321 -24.348 1.00 88.44 483 PHE A O 1
ATOM 3721 N N . ARG A 1 484 ? -13.546 21.551 -26.196 1.00 88.12 484 ARG A N 1
ATOM 3722 C CA . ARG A 1 484 ? -14.820 22.274 -26.146 1.00 88.12 484 ARG A CA 1
ATOM 3723 C C . ARG A 1 484 ? -15.895 21.454 -26.849 1.00 88.12 484 ARG A C 1
ATOM 3725 O O . ARG A 1 484 ? -15.845 21.266 -28.064 1.00 88.12 484 ARG A O 1
ATOM 3732 N N . GLY A 1 485 ? -16.856 20.974 -26.069 1.00 85.25 485 GLY A N 1
ATOM 3733 C CA . GLY A 1 485 ? -18.025 20.255 -26.564 1.00 85.25 485 GLY A CA 1
ATOM 3734 C C . GLY A 1 485 ? -19.288 21.108 -26.537 1.00 85.25 485 GLY A C 1
ATOM 3735 O O . GLY A 1 485 ? -19.406 22.035 -25.739 1.00 85.25 485 GLY A O 1
ATOM 3736 N N . THR A 1 486 ? -20.244 20.768 -27.394 1.00 85.50 486 THR A N 1
ATOM 3737 C CA . THR A 1 486 ? -21.608 21.330 -27.405 1.00 85.50 486 THR A CA 1
ATOM 3738 C C . THR A 1 486 ? -22.682 20.245 -27.325 1.00 85.50 486 THR A C 1
ATOM 3740 O O . THR A 1 486 ? -23.855 20.559 -27.149 1.00 85.50 486 THR A O 1
ATOM 3743 N N . GLY A 1 487 ? -22.290 18.972 -27.433 1.00 86.19 487 GLY A N 1
ATOM 3744 C CA . GLY A 1 487 ? -23.175 17.823 -27.303 1.00 86.19 487 GLY A CA 1
ATOM 3745 C C . GLY A 1 487 ? -23.536 17.492 -25.849 1.00 86.19 487 GLY A C 1
ATOM 3746 O O . GLY A 1 487 ? -23.169 18.225 -24.921 1.00 86.19 487 GLY A O 1
ATOM 3747 N N . PRO A 1 488 ? -24.239 16.365 -25.636 1.00 90.00 488 PRO A N 1
ATOM 3748 C CA . PRO A 1 488 ? -24.628 15.904 -24.306 1.00 90.00 488 PRO A CA 1
ATOM 3749 C C . PRO A 1 488 ? -23.426 15.802 -23.360 1.00 90.00 488 PRO A C 1
ATOM 3751 O O . PRO A 1 488 ? -22.319 15.474 -23.785 1.00 90.00 488 PRO A O 1
ATOM 3754 N N . ALA A 1 489 ? -23.623 16.130 -22.083 1.00 93.31 489 ALA A N 1
ATOM 3755 C CA . ALA A 1 489 ? -22.527 16.174 -21.122 1.00 93.31 489 ALA A CA 1
ATOM 3756 C C . ALA A 1 489 ? -22.130 14.774 -20.629 1.00 93.31 489 ALA A C 1
ATOM 3758 O O . ALA A 1 489 ? -22.999 13.948 -20.357 1.00 93.31 489 ALA A O 1
ATOM 3759 N N . ILE A 1 490 ? -20.828 14.549 -20.459 1.00 94.75 490 ILE A N 1
ATOM 3760 C CA . ILE A 1 490 ? -20.258 13.422 -19.717 1.00 94.75 490 ILE A CA 1
ATOM 3761 C C . ILE A 1 490 ? -19.557 13.991 -18.489 1.00 94.75 490 ILE A C 1
ATOM 3763 O O . ILE A 1 490 ? -18.684 14.854 -18.619 1.00 94.75 490 ILE A O 1
ATOM 3767 N N . ALA A 1 491 ? -19.938 13.507 -17.313 1.00 95.19 491 ALA A N 1
ATOM 3768 C CA . ALA A 1 491 ? -19.360 13.916 -16.044 1.00 95.19 491 ALA A CA 1
ATOM 3769 C C . ALA A 1 491 ? -18.475 12.828 -15.434 1.00 95.19 491 ALA A C 1
ATOM 3771 O O . ALA A 1 491 ? -18.570 11.642 -15.760 1.00 95.19 491 ALA A O 1
ATOM 3772 N N . ALA A 1 492 ? -17.630 13.242 -14.499 1.00 94.75 492 ALA A N 1
ATOM 3773 C CA . ALA A 1 492 ? -16.887 12.342 -13.637 1.00 94.75 492 ALA A CA 1
ATOM 3774 C C . ALA A 1 492 ? -16.995 12.795 -12.184 1.00 94.75 492 ALA A C 1
ATOM 3776 O O . ALA A 1 492 ? -17.255 13.964 -11.897 1.00 94.75 492 ALA A O 1
ATOM 3777 N N . THR A 1 493 ? -16.726 11.863 -11.278 1.00 92.50 493 THR A N 1
ATOM 3778 C CA . THR A 1 493 ? -16.425 12.154 -9.875 1.00 92.50 493 THR A CA 1
ATOM 3779 C C . THR A 1 493 ? -15.456 13.344 -9.732 1.00 92.50 493 THR A C 1
ATOM 3781 O O . THR A 1 493 ? -14.353 13.280 -10.288 1.00 92.50 493 THR A O 1
ATOM 3784 N N . PRO A 1 494 ? -15.812 14.392 -8.962 1.00 92.75 494 PRO A N 1
ATOM 3785 C CA . PRO A 1 494 ? -14.896 15.476 -8.616 1.00 92.75 494 PRO A CA 1
ATOM 3786 C C . PRO A 1 494 ? -13.699 14.978 -7.799 1.00 92.75 494 PRO A C 1
ATOM 3788 O O . PRO A 1 494 ? -13.840 14.133 -6.913 1.00 92.75 494 PRO A O 1
ATOM 3791 N N . VAL A 1 495 ? -12.508 15.511 -8.075 1.00 91.69 495 VAL A N 1
ATOM 3792 C CA . VAL A 1 495 ? -11.270 15.080 -7.406 1.00 91.69 495 VAL A CA 1
ATOM 3793 C C . VAL A 1 495 ? -11.007 15.944 -6.173 1.00 91.69 495 VAL A C 1
ATOM 3795 O O . VAL A 1 495 ? -10.900 17.165 -6.272 1.00 91.69 495 VAL A O 1
ATOM 3798 N N . SER A 1 496 ? -10.875 15.316 -5.004 1.00 90.12 496 SER A N 1
ATOM 3799 C CA . SER A 1 496 ? -10.651 16.028 -3.739 1.00 90.12 496 SER A CA 1
ATOM 3800 C C . SER A 1 496 ? -9.306 16.752 -3.698 1.00 90.12 496 SER A C 1
ATOM 3802 O O . SER A 1 496 ? -8.264 16.154 -3.960 1.00 90.12 496 SER A O 1
ATOM 3804 N N . THR A 1 497 ? -9.314 18.024 -3.298 1.00 90.50 497 THR A N 1
ATOM 3805 C CA . THR A 1 497 ? -8.111 18.857 -3.142 1.00 90.50 497 THR A CA 1
ATOM 3806 C C . THR A 1 497 ? -7.456 18.703 -1.774 1.00 90.50 497 THR A C 1
ATOM 3808 O O . THR A 1 497 ? -6.347 19.194 -1.567 1.00 90.50 497 THR A O 1
ATOM 3811 N N . ALA A 1 498 ? -8.119 18.033 -0.823 1.00 83.75 498 ALA A N 1
ATOM 3812 C CA . ALA A 1 498 ? -7.572 17.779 0.512 1.00 83.75 498 ALA A CA 1
ATOM 3813 C C . ALA A 1 498 ? -6.267 16.968 0.474 1.00 83.75 498 ALA A C 1
ATOM 3815 O O . ALA A 1 498 ? -5.450 17.018 1.396 1.00 83.75 498 ALA A O 1
ATOM 3816 N N . THR A 1 499 ? -6.064 16.195 -0.594 1.00 71.31 499 THR A N 1
ATOM 3817 C CA . THR A 1 499 ? -4.909 15.319 -0.771 1.00 71.31 499 THR A CA 1
ATOM 3818 C C . THR A 1 499 ? -4.368 15.413 -2.194 1.00 71.31 499 THR A C 1
ATOM 3820 O O . THR A 1 499 ? -5.035 15.924 -3.087 1.00 71.31 499 THR A O 1
ATOM 3823 N N . SER A 1 500 ? -3.154 14.915 -2.433 1.00 69.50 500 SER A N 1
ATOM 3824 C CA . SER A 1 500 ? -2.674 14.738 -3.810 1.00 69.50 500 SER A CA 1
ATOM 3825 C C . SER A 1 500 ? -3.564 13.747 -4.569 1.00 69.50 500 SER A C 1
ATOM 3827 O O . SER A 1 500 ? -4.045 12.790 -3.943 1.00 69.50 500 SER A O 1
ATOM 3829 N N . PRO A 1 501 ? -3.789 13.953 -5.880 1.00 75.19 501 PRO A N 1
ATOM 3830 C CA . PRO A 1 501 ? -4.501 12.990 -6.703 1.00 75.19 501 PRO A CA 1
ATOM 3831 C C . PRO A 1 501 ? -3.828 11.621 -6.650 1.00 75.19 501 PRO A C 1
ATOM 3833 O O . PRO A 1 501 ? -2.610 11.491 -6.521 1.00 75.19 501 PRO A O 1
ATOM 3836 N N . ASN A 1 502 ? -4.643 10.581 -6.755 1.00 79.69 502 ASN A N 1
ATOM 3837 C CA . ASN A 1 502 ? -4.170 9.214 -6.826 1.00 79.69 502 ASN A CA 1
ATOM 3838 C C . ASN A 1 502 ? -4.841 8.425 -7.945 1.00 79.69 502 ASN A C 1
ATOM 3840 O O . ASN A 1 502 ? -5.820 8.878 -8.532 1.00 79.69 502 ASN A O 1
ATOM 3844 N N . LEU A 1 503 ? -4.326 7.230 -8.235 1.00 78.50 503 LEU A N 1
ATOM 3845 C CA . LEU A 1 503 ? -4.876 6.371 -9.286 1.00 78.50 503 LEU A CA 1
ATOM 3846 C C . LEU A 1 503 ? -6.379 6.075 -9.142 1.00 78.50 503 LEU A C 1
ATOM 3848 O O . LEU A 1 503 ? -7.061 6.008 -10.160 1.00 78.50 503 LEU A O 1
ATOM 3852 N N . ALA A 1 504 ? -6.903 5.919 -7.921 1.00 75.69 504 ALA A N 1
ATOM 3853 C CA . ALA A 1 504 ? -8.333 5.692 -7.709 1.00 75.69 504 ALA A CA 1
ATOM 3854 C C . ALA A 1 504 ? -9.153 6.943 -8.055 1.00 75.69 504 ALA A C 1
ATOM 3856 O O . ALA A 1 504 ? -10.067 6.865 -8.872 1.00 75.69 504 ALA A O 1
ATOM 3857 N N . SER A 1 505 ? -8.759 8.117 -7.550 1.00 79.12 505 SER A N 1
ATOM 3858 C CA . SER A 1 505 ? -9.426 9.385 -7.890 1.00 79.12 505 SER A CA 1
ATOM 3859 C C . SER A 1 505 ? -9.253 9.789 -9.362 1.00 79.12 505 SER A C 1
ATOM 3861 O O . SER A 1 505 ? -10.024 10.588 -9.881 1.00 79.12 505 SER A O 1
ATOM 3863 N N . PHE A 1 506 ? -8.238 9.252 -10.041 1.00 84.19 506 PHE A N 1
ATOM 3864 C CA . PHE A 1 506 ? -7.936 9.506 -11.450 1.00 84.19 506 PHE A CA 1
ATOM 3865 C C . PHE A 1 506 ? -8.813 8.690 -12.418 1.00 84.19 506 PHE A C 1
ATOM 3867 O O . PHE A 1 506 ? -8.994 9.079 -13.573 1.00 84.19 506 PHE A O 1
ATOM 3874 N N . LEU A 1 507 ? -9.371 7.563 -11.968 1.00 87.75 507 LEU A N 1
ATOM 3875 C CA . LEU A 1 507 ? -10.025 6.598 -12.849 1.00 87.75 507 LEU A CA 1
ATOM 3876 C C . LEU A 1 507 ? -11.345 7.110 -13.440 1.00 87.75 507 LEU A C 1
ATOM 3878 O O . LEU A 1 507 ? -11.575 6.952 -14.637 1.00 87.75 507 LEU A O 1
ATOM 3882 N N . SER A 1 508 ? -12.179 7.766 -12.632 1.00 90.50 508 SER A N 1
ATOM 3883 C CA . SER A 1 508 ? -13.428 8.379 -13.103 1.00 90.50 508 SER A CA 1
ATOM 3884 C C . SER A 1 508 ? -13.177 9.426 -14.213 1.00 90.50 508 SER A C 1
ATOM 3886 O O . SER A 1 508 ? -13.748 9.275 -15.296 1.00 90.50 508 SER A O 1
ATOM 3888 N N . PRO A 1 509 ? -12.287 10.431 -14.032 1.00 93.00 509 PRO A N 1
ATOM 3889 C CA . PRO A 1 509 ? -11.908 11.355 -15.108 1.00 93.00 509 PRO A CA 1
ATOM 3890 C C . PRO A 1 509 ? -11.341 10.675 -16.363 1.00 93.00 509 PRO A C 1
ATOM 3892 O O . PRO A 1 509 ? -11.662 11.088 -17.478 1.00 93.00 509 PRO A O 1
ATOM 3895 N N . LEU A 1 510 ? -10.521 9.628 -16.202 1.00 92.12 510 LEU A N 1
ATOM 3896 C CA . LEU A 1 510 ? -9.966 8.871 -17.328 1.00 92.12 510 LEU A CA 1
ATOM 3897 C C . LEU A 1 510 ? -11.069 8.212 -18.163 1.00 92.12 510 LEU A C 1
ATOM 3899 O O . LEU A 1 510 ? -11.076 8.341 -19.386 1.00 92.12 510 LEU A O 1
ATOM 3903 N N . LEU A 1 511 ? -11.987 7.495 -17.514 1.00 91.94 511 LEU A N 1
ATOM 3904 C CA . LEU A 1 511 ? -13.053 6.764 -18.197 1.00 91.94 511 LEU A CA 1
ATOM 3905 C C . LEU A 1 511 ? -14.032 7.720 -18.887 1.00 91.94 511 LEU A C 1
ATOM 3907 O O . LEU A 1 511 ? -14.404 7.478 -20.035 1.00 91.94 511 LEU A O 1
ATOM 3911 N N . ALA A 1 512 ? -14.343 8.854 -18.253 1.00 93.12 512 ALA A N 1
ATOM 3912 C CA . ALA A 1 512 ? -15.128 9.919 -18.868 1.00 93.12 512 ALA A CA 1
ATOM 3913 C C . ALA A 1 512 ? -14.453 10.501 -20.129 1.00 93.12 512 ALA A C 1
ATOM 3915 O O . ALA A 1 512 ? -15.121 10.694 -21.147 1.00 93.12 512 ALA A O 1
ATOM 3916 N N . ASP A 1 513 ? -13.134 10.741 -20.113 1.00 93.44 513 ASP A N 1
ATOM 3917 C CA . ASP A 1 513 ? -12.395 11.223 -21.294 1.00 93.44 513 ASP A CA 1
ATOM 3918 C C . ASP A 1 513 ? -12.327 10.168 -22.407 1.00 93.44 513 ASP A C 1
ATOM 3920 O O . ASP A 1 513 ? -12.556 10.495 -23.573 1.00 93.44 513 ASP A O 1
ATOM 3924 N N . VAL A 1 514 ? -12.087 8.898 -22.063 1.00 92.44 514 VAL A N 1
ATOM 3925 C CA . VAL A 1 514 ? -12.119 7.778 -23.021 1.00 92.44 514 VAL A CA 1
ATOM 3926 C C . VAL A 1 514 ? -13.494 7.679 -23.678 1.00 92.44 514 VAL A C 1
ATOM 3928 O O . VAL A 1 514 ? -13.579 7.584 -24.903 1.00 92.44 514 VAL A O 1
ATOM 3931 N N . ARG A 1 515 ? -14.571 7.769 -22.890 1.00 91.81 515 ARG A N 1
ATOM 3932 C CA . ARG A 1 515 ? -15.943 7.760 -23.398 1.00 91.81 515 ARG A CA 1
ATOM 3933 C C . ARG A 1 515 ? -16.215 8.944 -24.319 1.00 91.81 515 ARG A C 1
ATOM 3935 O O . ARG A 1 515 ? -16.733 8.746 -25.415 1.00 91.81 515 ARG A O 1
ATOM 3942 N N . ALA A 1 516 ? -15.828 10.154 -23.917 1.00 92.94 516 ALA A N 1
ATOM 3943 C CA . ALA A 1 516 ? -16.024 11.354 -24.726 1.00 92.94 516 ALA A CA 1
ATOM 3944 C C . ALA A 1 516 ? -15.307 11.258 -26.080 1.00 92.94 516 ALA A C 1
ATOM 3946 O O . ALA A 1 516 ? -15.885 11.601 -27.109 1.00 92.94 516 ALA A O 1
ATOM 3947 N N . ARG A 1 517 ? -14.070 10.744 -26.092 1.00 92.69 517 ARG A N 1
ATOM 3948 C CA . ARG A 1 517 ? -13.302 10.509 -27.323 1.00 92.69 517 ARG A CA 1
ATOM 3949 C C . ARG A 1 517 ? -13.907 9.403 -28.185 1.00 92.69 517 ARG A C 1
ATOM 3951 O O . ARG A 1 517 ? -13.886 9.524 -29.404 1.00 92.69 517 ARG A O 1
ATOM 3958 N N . ALA A 1 518 ? -14.447 8.347 -27.577 1.00 91.88 518 ALA A N 1
ATOM 3959 C CA . ALA A 1 518 ? -15.120 7.277 -28.308 1.00 91.88 518 ALA A CA 1
ATOM 3960 C C . ALA A 1 518 ? -16.379 7.787 -29.026 1.00 91.88 518 ALA A C 1
ATOM 3962 O O . ALA A 1 518 ? -16.571 7.466 -30.193 1.00 91.88 518 ALA A O 1
ATOM 3963 N N . ILE A 1 519 ? -17.190 8.623 -28.368 1.00 90.50 519 ILE A N 1
ATOM 3964 C CA . ILE A 1 519 ? -18.360 9.261 -28.994 1.00 90.50 519 ILE A CA 1
ATOM 3965 C C . ILE A 1 519 ? -17.929 10.199 -30.126 1.00 90.50 519 ILE A C 1
ATOM 3967 O O . ILE A 1 519 ? -18.504 10.151 -31.208 1.00 90.50 519 ILE A O 1
ATOM 3971 N N . GLU A 1 520 ? -16.886 11.008 -29.919 1.00 90.75 520 GLU A N 1
ATOM 3972 C CA . GLU A 1 520 ? -16.358 11.874 -30.982 1.00 90.75 520 GLU A CA 1
ATOM 3973 C C . GLU A 1 520 ? -15.876 11.072 -32.194 1.00 90.75 520 GLU A C 1
ATOM 3975 O O . GLU A 1 520 ? -16.115 11.470 -33.331 1.00 90.75 520 GLU A O 1
ATOM 3980 N N . PHE A 1 521 ? -15.239 9.925 -31.961 1.00 90.81 521 PHE A N 1
ATOM 3981 C CA . PHE A 1 521 ? -14.749 9.061 -33.027 1.00 90.81 521 PHE A CA 1
ATOM 3982 C C . PHE A 1 521 ? -15.869 8.328 -33.780 1.00 90.81 521 PHE A C 1
ATOM 3984 O O . PHE A 1 521 ? -15.799 8.218 -35.001 1.00 90.81 521 PHE A O 1
ATOM 3991 N N . LEU A 1 522 ? -16.874 7.808 -33.069 1.00 91.62 522 LEU A N 1
ATOM 3992 C CA . LEU A 1 522 ? -17.942 6.986 -33.651 1.00 91.62 522 LEU A CA 1
ATOM 3993 C C . LEU A 1 522 ? -19.074 7.828 -34.251 1.00 91.62 522 LEU A C 1
ATOM 3995 O O . LEU A 1 522 ? -19.535 7.535 -35.351 1.00 91.62 522 LEU A O 1
ATOM 3999 N N . ASP A 1 523 ? -19.486 8.883 -33.548 1.00 87.12 523 ASP A N 1
ATOM 4000 C CA . ASP A 1 523 ? -20.698 9.645 -33.862 1.00 87.12 523 ASP A CA 1
ATOM 4001 C C . ASP A 1 523 ? -20.381 11.042 -34.423 1.00 87.12 523 ASP A C 1
ATOM 4003 O O . ASP A 1 523 ? -21.286 11.780 -34.814 1.00 87.12 523 ASP A O 1
ATOM 4007 N N . GLY A 1 524 ? -19.109 11.464 -34.406 1.00 85.62 524 GLY A N 1
ATOM 4008 C CA . GLY A 1 524 ? -18.668 12.800 -34.833 1.00 85.62 524 GLY A CA 1
ATOM 4009 C C . GLY A 1 524 ? -19.115 13.948 -33.916 1.00 85.62 524 GLY A C 1
ATOM 4010 O O . GLY A 1 524 ? -18.729 15.100 -34.129 1.00 85.62 524 GLY A O 1
ATOM 4011 N N . SER A 1 525 ? -19.923 13.664 -32.890 1.00 88.50 525 SER A N 1
ATOM 4012 C CA . SER A 1 525 ? -20.404 14.654 -31.925 1.00 88.50 525 SER A CA 1
ATOM 4013 C C . SER A 1 525 ? -19.372 14.902 -30.823 1.00 88.50 525 SER A C 1
ATOM 4015 O O . SER A 1 525 ? -18.621 14.008 -30.451 1.00 88.50 525 SER A O 1
ATOM 4017 N N . ARG A 1 526 ? -19.322 16.121 -30.273 1.00 89.88 526 ARG A N 1
ATOM 4018 C CA . ARG A 1 526 ? -18.385 16.479 -29.193 1.00 89.88 526 ARG A CA 1
ATOM 4019 C C . ARG A 1 526 ? -19.117 16.680 -27.869 1.00 89.88 526 ARG A C 1
ATOM 4021 O O . ARG A 1 526 ? -19.688 17.760 -27.670 1.00 89.88 526 ARG A O 1
ATOM 4028 N N . PRO A 1 527 ? -19.099 15.689 -26.960 1.00 92.00 527 PRO A N 1
ATOM 4029 C CA . PRO A 1 527 ? -19.694 15.813 -25.635 1.00 92.00 527 PRO A CA 1
ATOM 4030 C C . PRO A 1 527 ? -19.076 16.953 -24.826 1.00 92.00 527 PRO A C 1
ATOM 4032 O O . PRO A 1 527 ? -17.859 17.167 -24.868 1.00 92.00 527 PRO A O 1
ATOM 4035 N N . ARG A 1 528 ? -19.895 17.656 -24.037 1.00 92.69 528 ARG A N 1
ATOM 4036 C CA . ARG A 1 528 ? -19.376 18.534 -22.976 1.00 92.69 528 ARG A CA 1
ATOM 4037 C C . ARG A 1 528 ? -18.726 17.673 -21.896 1.00 92.69 528 ARG A C 1
ATOM 4039 O O . ARG A 1 528 ? -19.320 16.699 -21.453 1.00 92.69 528 ARG A O 1
ATOM 4046 N N . ARG A 1 529 ? -17.524 18.029 -21.450 1.00 92.56 529 ARG A N 1
ATOM 4047 C CA . ARG A 1 529 ? -16.804 17.290 -20.402 1.00 92.56 529 ARG A CA 1
ATOM 4048 C C . ARG A 1 529 ? -16.922 18.050 -19.093 1.00 92.56 529 ARG A C 1
ATOM 4050 O O . ARG A 1 529 ? -16.417 19.165 -18.991 1.00 92.56 529 ARG A O 1
ATOM 4057 N N . VAL A 1 530 ? -17.612 17.459 -18.128 1.00 92.56 530 VAL A N 1
ATOM 4058 C CA . VAL A 1 530 ? -17.910 18.065 -16.830 1.00 92.56 530 VAL A CA 1
ATOM 4059 C C . VAL A 1 530 ? -16.991 17.437 -15.789 1.00 92.56 530 VAL A C 1
ATOM 4061 O O . VAL A 1 530 ? -17.266 16.361 -15.261 1.00 92.56 530 VAL A O 1
ATOM 4064 N N . LEU A 1 531 ? -15.864 18.100 -15.537 1.00 94.31 531 LEU A N 1
ATOM 4065 C CA . LEU A 1 531 ? -14.885 17.720 -14.517 1.00 94.31 531 LEU A CA 1
ATOM 4066 C C . LEU A 1 531 ? -14.777 18.832 -13.472 1.00 94.31 531 LEU A C 1
ATOM 4068 O O . LEU A 1 531 ? -15.088 19.990 -13.757 1.00 94.31 531 LEU A O 1
ATOM 4072 N N . GLY A 1 532 ? -14.315 18.487 -12.275 1.00 93.69 532 GLY A N 1
ATOM 4073 C CA . GLY A 1 532 ? -14.193 19.450 -11.194 1.00 93.69 532 GLY A CA 1
ATOM 4074 C C . GLY A 1 532 ? -13.403 18.945 -10.003 1.00 93.69 532 GLY A C 1
ATOM 4075 O O . GLY A 1 532 ? -12.939 17.799 -9.973 1.00 93.69 532 GLY A O 1
ATOM 4076 N N . SER A 1 533 ? -13.286 19.813 -9.009 1.00 93.50 533 SER A N 1
ATOM 4077 C CA . SER A 1 533 ? -12.640 19.516 -7.741 1.00 93.50 533 SER A CA 1
ATOM 4078 C C . SER A 1 533 ? -13.625 19.451 -6.579 1.00 93.50 533 SER A C 1
ATOM 4080 O O . SER A 1 533 ? -14.723 20.005 -6.602 1.00 93.50 533 SER A O 1
ATOM 4082 N N . ASP A 1 534 ? -13.215 18.723 -5.547 1.00 93.25 534 ASP A N 1
ATOM 4083 C CA . ASP A 1 534 ? -13.879 18.671 -4.254 1.00 93.25 534 ASP A CA 1
ATOM 4084 C C . ASP A 1 534 ? -13.043 19.440 -3.223 1.00 93.25 534 ASP A C 1
ATOM 4086 O O . ASP A 1 534 ? -11.884 19.107 -2.981 1.00 93.25 534 ASP A O 1
ATOM 4090 N N . HIS A 1 535 ? -13.637 20.450 -2.582 1.00 93.44 535 HIS A N 1
ATOM 4091 C CA . HIS A 1 535 ? -12.969 21.281 -1.575 1.00 93.44 535 HIS A CA 1
ATOM 4092 C C . HIS A 1 535 ? -12.613 20.534 -0.278 1.00 93.44 535 HIS A C 1
ATOM 4094 O O . HIS A 1 535 ? -11.958 21.091 0.606 1.00 93.44 535 HIS A O 1
ATOM 4100 N N . GLY A 1 536 ? -13.056 19.285 -0.127 1.00 89.00 536 GLY A N 1
ATOM 4101 C CA . GLY A 1 536 ? -12.601 18.339 0.887 1.00 89.00 536 GLY A CA 1
ATOM 4102 C C . GLY A 1 536 ? -13.163 18.550 2.294 1.00 89.00 536 GLY A C 1
ATOM 4103 O O . GLY A 1 536 ? -12.977 17.671 3.136 1.00 89.00 536 GLY A O 1
ATOM 4104 N N . GLY A 1 537 ? -13.844 19.675 2.559 1.00 91.75 537 GLY A N 1
ATOM 4105 C CA . GLY A 1 537 ? -14.425 20.047 3.863 1.00 91.75 537 GLY A CA 1
ATOM 4106 C C . GLY A 1 537 ? -13.546 19.661 5.049 1.00 91.75 537 GLY A C 1
ATOM 4107 O O . GLY A 1 537 ? -12.363 20.003 5.085 1.00 91.75 537 GLY A O 1
ATOM 4108 N N . LEU A 1 538 ? -14.100 18.866 5.970 1.00 88.38 538 LEU A N 1
ATOM 4109 C CA . LEU A 1 538 ? -13.391 18.364 7.150 1.00 88.38 538 LEU A CA 1
ATOM 4110 C C . LEU A 1 538 ? -12.024 17.742 6.838 1.00 88.38 538 LEU A C 1
ATOM 4112 O O . LEU A 1 538 ? -11.094 17.896 7.617 1.00 88.38 538 LEU A O 1
ATOM 4116 N N . ALA A 1 539 ? -11.881 17.029 5.717 1.00 87.50 539 ALA A N 1
ATOM 4117 C CA . ALA A 1 539 ? -10.618 16.381 5.376 1.00 87.50 539 ALA A CA 1
ATOM 4118 C C . ALA A 1 539 ? -9.517 17.396 5.041 1.00 87.50 539 ALA A C 1
ATOM 4120 O O . ALA A 1 539 ? -8.370 17.183 5.427 1.00 87.50 539 ALA A O 1
ATOM 4121 N N . LEU A 1 540 ? -9.857 18.488 4.345 1.00 90.31 540 LEU A N 1
ATOM 4122 C CA . LEU A 1 540 ? -8.911 19.576 4.095 1.00 90.31 540 LEU A CA 1
ATOM 4123 C C . LEU A 1 540 ? -8.596 20.303 5.400 1.00 90.31 540 LEU A C 1
ATOM 4125 O O . LEU A 1 540 ? -7.430 20.535 5.699 1.00 90.31 540 LEU A O 1
ATOM 4129 N N . GLN A 1 541 ? -9.630 20.604 6.183 1.00 91.44 541 GLN A N 1
ATOM 4130 C CA . GLN A 1 541 ? -9.492 21.309 7.448 1.00 91.44 541 GLN A CA 1
ATOM 4131 C C . GLN A 1 541 ? -8.551 20.570 8.414 1.00 91.44 541 GLN A C 1
ATOM 4133 O O . GLN A 1 541 ? -7.571 21.150 8.868 1.00 91.44 541 GLN A O 1
ATOM 4138 N N . LEU A 1 542 ? -8.782 19.276 8.657 1.00 86.81 542 LEU A N 1
ATOM 4139 C CA . LEU A 1 542 ? -7.915 18.461 9.516 1.00 86.81 542 LEU A CA 1
ATOM 4140 C C . LEU A 1 542 ? -6.478 18.377 8.977 1.00 86.81 542 LEU A C 1
ATOM 4142 O O . LEU A 1 542 ? -5.530 18.312 9.751 1.00 86.81 542 LEU A O 1
ATOM 4146 N N . ALA A 1 543 ? -6.296 18.394 7.652 1.00 84.38 543 ALA A N 1
ATOM 4147 C CA . ALA A 1 543 ? -4.966 18.412 7.045 1.00 84.38 543 ALA A CA 1
ATOM 4148 C C . ALA A 1 543 ? -4.239 19.759 7.217 1.00 84.38 543 ALA A C 1
ATOM 4150 O O . ALA A 1 543 ? -3.010 19.782 7.161 1.00 84.38 543 ALA A O 1
ATOM 4151 N N . ILE A 1 544 ? -4.972 20.864 7.387 1.00 87.62 544 ILE A N 1
ATOM 4152 C CA . ILE A 1 544 ? -4.406 22.161 7.776 1.00 87.62 544 ILE A CA 1
ATOM 4153 C C . ILE A 1 544 ? -4.079 22.158 9.264 1.00 87.62 544 ILE A C 1
ATOM 4155 O O . ILE A 1 544 ? -2.944 22.466 9.606 1.00 87.62 544 ILE A O 1
ATOM 4159 N N . GLU A 1 545 ? -5.007 21.734 10.121 1.00 86.31 545 GLU A N 1
ATOM 4160 C CA . GLU A 1 545 ? -4.802 21.646 11.576 1.00 86.31 545 GLU A CA 1
ATOM 4161 C C . GLU A 1 545 ? -3.574 20.809 11.929 1.00 86.31 545 GLU A C 1
ATOM 4163 O O . GLU A 1 545 ? -2.726 21.257 12.687 1.00 86.31 545 GLU A O 1
ATOM 4168 N N . ALA A 1 546 ? -3.403 19.649 11.289 1.00 80.94 546 ALA A N 1
ATOM 4169 C CA . ALA A 1 546 ? -2.228 18.799 11.482 1.00 80.94 546 ALA A CA 1
ATOM 4170 C C . ALA A 1 546 ? -0.901 19.435 11.015 1.00 80.94 546 ALA A C 1
ATOM 4172 O O . ALA A 1 546 ? 0.164 18.899 11.309 1.00 80.94 546 ALA A O 1
ATOM 4173 N N . SER A 1 547 ? -0.950 20.531 10.250 1.00 78.75 547 SER A N 1
ATOM 4174 C CA . SER A 1 547 ? 0.231 21.292 9.815 1.00 78.75 547 SER A CA 1
ATOM 4175 C C . SER A 1 547 ? 0.483 22.564 10.629 1.00 78.75 547 SER A C 1
ATOM 4177 O O . SER A 1 547 ? 1.465 23.254 10.358 1.00 78.75 547 SER A O 1
ATOM 4179 N N . LEU A 1 548 ? -0.385 22.890 11.592 1.00 80.06 548 LEU A N 1
ATOM 4180 C CA . LEU A 1 548 ? -0.256 24.067 12.447 1.00 80.06 548 LEU A CA 1
ATOM 4181 C C . LEU A 1 548 ? 0.447 23.720 13.772 1.00 80.06 548 LEU A C 1
ATOM 4183 O O . LEU A 1 548 ? 0.270 22.618 14.286 1.00 80.06 548 LEU A O 1
ATOM 4187 N N . PRO A 1 549 ? 1.225 24.655 14.348 1.00 73.12 549 PRO A N 1
ATOM 4188 C CA . PRO A 1 549 ? 1.870 24.476 15.652 1.00 73.12 549 PRO A CA 1
ATOM 4189 C C . PRO A 1 549 ? 0.916 24.601 16.855 1.00 73.12 549 PRO A C 1
ATOM 4191 O O . PRO A 1 549 ? 1.264 24.153 17.944 1.00 73.12 549 PRO A O 1
ATOM 4194 N N . HIS A 1 550 ? -0.259 25.209 16.671 1.00 75.19 550 HIS A N 1
ATOM 4195 C CA . HIS A 1 550 ? -1.231 25.534 17.722 1.00 75.19 550 HIS A CA 1
ATOM 4196 C C . HIS A 1 550 ? -2.631 25.006 17.365 1.00 75.19 550 HIS A C 1
ATOM 4198 O O . HIS A 1 550 ? -2.898 24.725 16.190 1.00 75.19 550 HIS A O 1
ATOM 4204 N N . ASP A 1 551 ? -3.532 24.875 18.351 1.00 78.38 551 ASP A N 1
ATOM 4205 C CA . ASP A 1 551 ? -4.925 24.481 18.081 1.00 78.38 551 ASP A CA 1
ATOM 4206 C C . ASP A 1 551 ? -5.591 25.540 17.191 1.00 78.38 551 ASP A C 1
ATOM 4208 O O . ASP A 1 551 ? -5.301 26.734 17.277 1.00 78.38 551 ASP A O 1
ATOM 4212 N N . ARG A 1 552 ? -6.517 25.111 16.328 1.00 83.62 552 ARG A N 1
ATOM 4213 C CA . ARG A 1 552 ? -7.298 26.002 15.460 1.00 83.62 552 ARG A CA 1
ATOM 4214 C C . ARG A 1 552 ? -7.920 27.166 16.237 1.00 83.62 552 ARG A C 1
ATOM 4216 O O . ARG A 1 552 ? -8.004 28.265 15.698 1.00 83.62 552 ARG A O 1
ATOM 4223 N N . GLU A 1 553 ? -8.368 26.930 17.470 1.00 84.62 553 GLU A N 1
ATOM 4224 C CA . GLU A 1 553 ? -9.002 27.951 18.317 1.00 84.62 553 GLU A CA 1
ATOM 4225 C C . GLU A 1 553 ? -8.064 29.094 18.735 1.00 84.62 553 GLU A C 1
ATOM 4227 O O . GLU A 1 553 ? -8.550 30.151 19.132 1.00 84.62 553 GLU A O 1
ATOM 4232 N N . GLU A 1 554 ? -6.749 28.929 18.585 1.00 85.25 554 GLU A N 1
ATOM 4233 C CA . GLU A 1 554 ? -5.752 29.978 18.832 1.00 85.25 554 GLU A CA 1
ATOM 4234 C C . GLU A 1 554 ? -5.586 30.940 17.636 1.00 85.25 554 GLU A C 1
ATOM 4236 O O . GLU A 1 554 ? -4.947 31.984 17.763 1.00 85.25 554 GLU A O 1
ATOM 4241 N N . TYR A 1 555 ? -6.192 30.630 16.483 1.00 86.50 555 TYR A N 1
ATOM 4242 C CA . TYR A 1 555 ? -6.172 31.463 15.277 1.00 86.50 555 TYR A CA 1
ATOM 4243 C C . TYR A 1 555 ? -7.479 32.236 15.094 1.00 86.50 555 TYR A C 1
ATOM 4245 O O . TYR A 1 555 ? -8.571 31.764 15.429 1.00 86.50 555 TYR A O 1
ATOM 4253 N N . ALA A 1 556 ? -7.408 33.405 14.452 1.00 91.12 556 ALA A N 1
ATOM 4254 C CA . ALA A 1 556 ? -8.620 34.075 14.004 1.00 91.12 556 ALA A CA 1
ATOM 4255 C C . ALA A 1 556 ? -9.294 33.247 12.892 1.00 91.12 556 ALA A C 1
ATOM 4257 O O . ALA A 1 556 ? -8.670 32.889 11.892 1.00 91.12 556 ALA A O 1
ATOM 4258 N N . ARG A 1 557 ? -10.602 32.975 13.030 1.00 90.88 557 ARG A N 1
ATOM 4259 C CA . ARG A 1 557 ? -11.370 32.173 12.054 1.00 90.88 557 ARG A CA 1
ATOM 4260 C C . ARG A 1 557 ? -11.172 32.610 10.591 1.00 90.88 557 ARG A C 1
ATOM 4262 O O . ARG A 1 557 ? -10.978 31.720 9.767 1.00 90.88 557 ARG A O 1
ATOM 4269 N N . PRO A 1 558 ? -11.188 33.913 10.237 1.00 92.62 558 PRO A N 1
ATOM 4270 C CA . PRO A 1 558 ? -10.940 34.343 8.861 1.00 92.62 558 PRO A CA 1
ATOM 4271 C C . PRO A 1 558 ? -9.553 33.950 8.341 1.00 92.62 558 PRO A C 1
ATOM 4273 O O . PRO A 1 558 ? -9.446 33.473 7.218 1.00 92.62 558 PRO A O 1
ATOM 4276 N N . GLU A 1 559 ? -8.509 34.085 9.163 1.00 91.75 559 GLU A N 1
ATOM 4277 C CA . GLU A 1 559 ? -7.133 33.742 8.782 1.00 91.75 559 GLU A CA 1
ATOM 4278 C C . GLU A 1 559 ? -7.010 32.244 8.495 1.00 91.75 559 GLU A C 1
ATOM 4280 O O . GLU A 1 559 ? -6.522 31.845 7.440 1.00 91.75 559 GLU A O 1
ATOM 4285 N N . PHE A 1 560 ? -7.548 31.403 9.380 1.00 92.81 560 PHE A N 1
ATOM 4286 C CA . PHE A 1 560 ? -7.553 29.952 9.190 1.00 92.81 560 PHE A CA 1
ATOM 4287 C C . PHE A 1 560 ? -8.342 29.521 7.937 1.00 92.81 560 PHE A C 1
ATOM 4289 O O . PHE A 1 560 ? -7.935 28.607 7.212 1.00 92.81 560 PHE A O 1
ATOM 4296 N N . VAL A 1 561 ? -9.480 30.168 7.662 1.00 93.56 561 VAL A N 1
ATOM 4297 C CA . VAL A 1 561 ? -10.284 29.897 6.458 1.00 93.56 561 VAL A CA 1
ATOM 4298 C C . VAL A 1 561 ? -9.522 30.275 5.190 1.00 93.56 561 VAL A C 1
ATOM 4300 O O . VAL A 1 561 ? -9.565 29.510 4.225 1.00 93.56 561 VAL A O 1
ATOM 4303 N N . GLU A 1 562 ? -8.786 31.386 5.190 1.00 94.00 562 GLU A N 1
ATOM 4304 C CA . GLU A 1 562 ? -7.936 31.765 4.058 1.00 94.00 562 GLU A CA 1
ATOM 4305 C C . GLU A 1 562 ? -6.783 30.771 3.850 1.00 94.00 562 GLU A C 1
ATOM 4307 O O . GLU A 1 562 ? -6.549 30.351 2.720 1.00 94.00 562 GLU A O 1
ATOM 4312 N N . MET A 1 563 ? -6.164 30.245 4.914 1.00 92.88 563 MET A N 1
ATOM 4313 C CA . MET A 1 563 ? -5.177 29.158 4.781 1.00 92.88 563 MET A CA 1
ATOM 4314 C C . MET A 1 563 ? -5.766 27.904 4.116 1.00 92.88 563 MET A C 1
ATOM 4316 O O . MET A 1 563 ? -5.124 27.258 3.279 1.00 92.88 563 MET A O 1
ATOM 4320 N N . CYS A 1 564 ? -7.003 27.545 4.475 1.00 94.19 564 CYS A N 1
ATOM 4321 C CA . CYS A 1 564 ? -7.716 26.446 3.830 1.00 94.19 564 CYS A CA 1
ATOM 4322 C C . CYS A 1 564 ? -8.019 26.763 2.356 1.00 94.19 564 CYS A C 1
ATOM 4324 O O . CYS A 1 564 ? -7.848 25.891 1.500 1.00 94.19 564 CYS A O 1
ATOM 4326 N N . ARG A 1 565 ? -8.407 28.007 2.046 1.00 94.94 565 ARG A N 1
ATOM 4327 C CA . ARG A 1 565 ? -8.665 28.485 0.681 1.00 94.94 565 ARG A CA 1
ATOM 4328 C C . ARG A 1 565 ? -7.424 28.393 -0.193 1.00 94.94 565 ARG A C 1
ATOM 4330 O O . ARG A 1 565 ? -7.490 27.797 -1.267 1.00 94.94 565 ARG A O 1
ATOM 4337 N N . ASP A 1 566 ? -6.291 28.877 0.294 1.00 93.31 566 ASP A N 1
ATOM 4338 C CA . ASP A 1 566 ? -5.016 28.814 -0.415 1.00 93.31 566 ASP A CA 1
ATOM 4339 C C . ASP A 1 566 ? -4.591 27.369 -0.682 1.00 93.31 566 ASP A C 1
ATOM 4341 O O . ASP A 1 566 ? -4.197 27.016 -1.799 1.00 93.31 566 ASP A O 1
ATOM 4345 N N . ARG A 1 567 ? -4.741 26.481 0.312 1.00 91.56 567 ARG A N 1
ATOM 4346 C CA . ARG A 1 567 ? -4.460 25.052 0.126 1.00 91.56 567 ARG A CA 1
ATOM 4347 C C . ARG A 1 567 ? -5.403 24.406 -0.884 1.00 91.56 567 ARG A C 1
ATOM 4349 O O . ARG A 1 567 ? -4.947 23.572 -1.668 1.00 91.56 567 ARG A O 1
ATOM 4356 N N . HIS A 1 568 ? -6.687 24.759 -0.872 1.00 94.38 568 HIS A N 1
ATOM 4357 C CA . HIS A 1 568 ? -7.652 24.273 -1.852 1.00 94.38 568 HIS A CA 1
ATOM 4358 C C . HIS A 1 568 ? -7.281 24.725 -3.268 1.00 94.38 568 HIS A C 1
ATOM 4360 O O . HIS A 1 568 ? -7.177 23.872 -4.145 1.00 94.38 568 HIS A O 1
ATOM 4366 N N . HIS A 1 569 ? -6.985 26.011 -3.477 1.00 93.56 569 HIS A N 1
ATOM 4367 C CA . HIS A 1 569 ? -6.577 26.541 -4.782 1.00 93.56 569 HIS A CA 1
ATOM 4368 C C . HIS A 1 569 ? -5.291 25.880 -5.302 1.00 93.56 569 HIS A C 1
ATOM 4370 O O . HIS A 1 569 ? -5.226 25.476 -6.463 1.00 93.56 569 HIS A O 1
ATOM 4376 N N . ALA A 1 570 ? -4.281 25.701 -4.443 1.00 89.56 570 ALA A N 1
ATOM 4377 C CA . ALA A 1 570 ? -3.058 24.987 -4.808 1.00 89.56 570 ALA A CA 1
ATOM 4378 C C . ALA A 1 570 ? -3.335 23.513 -5.163 1.00 89.56 570 ALA A C 1
ATOM 4380 O O . ALA A 1 570 ? -2.772 22.972 -6.118 1.00 89.56 570 ALA A O 1
ATOM 4381 N N . GLY A 1 571 ? -4.227 22.860 -4.412 1.00 90.44 571 GLY A N 1
ATOM 4382 C CA . GLY A 1 571 ? -4.667 21.493 -4.677 1.00 90.44 571 GLY A CA 1
ATOM 4383 C C . GLY A 1 571 ? -5.432 21.357 -5.996 1.00 90.44 571 GLY A C 1
ATOM 4384 O O . GLY A 1 571 ? -5.132 20.447 -6.766 1.00 90.44 571 GLY A O 1
ATOM 4385 N N . ASP A 1 572 ? -6.367 22.265 -6.279 1.00 93.19 572 ASP A N 1
ATOM 4386 C CA . ASP A 1 572 ? -7.140 22.328 -7.526 1.00 93.19 572 ASP A CA 1
ATOM 4387 C C . ASP A 1 572 ? -6.225 22.525 -8.743 1.00 93.19 572 ASP A C 1
ATOM 4389 O O . ASP A 1 572 ? -6.310 21.771 -9.715 1.00 93.19 572 ASP A O 1
ATOM 4393 N N . ALA A 1 573 ? -5.276 23.463 -8.660 1.00 91.81 573 ALA A N 1
ATOM 4394 C CA . ALA A 1 573 ? -4.289 23.693 -9.713 1.00 91.81 573 ALA A CA 1
ATOM 4395 C C . ALA A 1 573 ? -3.470 22.426 -10.013 1.00 91.81 573 ALA A C 1
ATOM 4397 O O . ALA A 1 573 ? -3.320 22.044 -11.177 1.00 91.81 573 ALA A O 1
ATOM 4398 N N . ARG A 1 574 ? -3.012 21.725 -8.967 1.00 88.94 574 ARG A N 1
ATOM 4399 C CA . ARG A 1 574 ? -2.287 20.456 -9.108 1.00 88.94 574 ARG A CA 1
ATOM 4400 C C . ARG A 1 574 ? -3.154 19.359 -9.726 1.00 88.94 574 ARG A C 1
ATOM 4402 O O . ARG A 1 574 ? -2.688 18.663 -10.619 1.00 88.94 574 ARG A O 1
ATOM 4409 N N . VAL A 1 575 ? -4.411 19.205 -9.296 1.00 90.69 575 VAL A N 1
ATOM 4410 C CA . VAL A 1 575 ? -5.357 18.238 -9.893 1.00 90.69 575 VAL A CA 1
ATOM 4411 C C . VAL A 1 575 ? -5.450 18.458 -11.403 1.00 90.69 575 VAL A C 1
ATOM 4413 O O . VAL A 1 575 ? -5.299 17.512 -12.178 1.00 90.69 575 VAL A O 1
ATOM 4416 N N . ARG A 1 576 ? -5.660 19.707 -11.834 1.00 91.19 576 ARG A N 1
ATOM 4417 C CA . ARG A 1 576 ? -5.753 20.060 -13.256 1.00 91.19 576 ARG A CA 1
ATOM 4418 C C . ARG A 1 576 ? -4.464 19.739 -14.010 1.00 91.19 576 ARG A C 1
ATOM 4420 O O . ARG A 1 576 ? -4.529 19.190 -15.110 1.00 91.19 576 ARG A O 1
ATOM 4427 N N . GLU A 1 577 ? -3.311 20.059 -13.427 1.00 89.31 577 GLU A N 1
ATOM 4428 C CA . GLU A 1 577 ? -2.001 19.766 -14.013 1.00 89.31 577 GLU A CA 1
ATOM 4429 C C . GLU A 1 577 ? -1.780 18.259 -14.196 1.00 89.31 577 GLU A C 1
ATOM 4431 O O . GLU A 1 577 ? -1.354 17.830 -15.267 1.00 89.31 577 GLU A O 1
ATOM 4436 N N . GLU A 1 578 ? -2.120 17.439 -13.201 1.00 88.56 578 GLU A N 1
ATOM 4437 C CA . GLU A 1 578 ? -1.935 15.988 -13.271 1.00 88.56 578 GLU A CA 1
ATOM 4438 C C . GLU A 1 578 ? -2.874 15.317 -14.282 1.00 88.56 578 GLU A C 1
ATOM 4440 O O . GLU A 1 578 ? -2.437 14.457 -15.053 1.00 88.56 578 GLU A O 1
ATOM 4445 N N . LEU A 1 579 ? -4.146 15.734 -14.336 1.00 90.00 579 LEU A N 1
ATOM 4446 C CA . LEU A 1 579 ? -5.089 15.266 -15.359 1.00 90.00 579 LEU A CA 1
ATOM 4447 C C . LEU A 1 579 ? -4.572 15.600 -16.764 1.00 90.00 579 LEU A C 1
ATOM 4449 O O . LEU A 1 579 ? -4.537 14.737 -17.646 1.00 90.00 579 LEU A O 1
ATOM 4453 N N . ARG A 1 580 ? -4.098 16.836 -16.948 1.00 89.25 580 ARG A N 1
ATOM 4454 C CA . ARG A 1 580 ? -3.514 17.314 -18.202 1.00 89.25 580 ARG A CA 1
ATOM 4455 C C . ARG A 1 580 ? -2.256 16.537 -18.587 1.00 89.25 580 ARG A C 1
ATOM 4457 O O . ARG A 1 580 ? -2.135 16.116 -19.735 1.00 89.25 580 ARG A O 1
ATOM 4464 N N . ALA A 1 581 ? -1.344 16.310 -17.642 1.00 86.06 581 ALA A N 1
ATOM 4465 C CA . ALA A 1 581 ? -0.120 15.542 -17.865 1.00 86.06 581 ALA A CA 1
ATOM 4466 C C . ALA A 1 581 ? -0.420 14.104 -18.309 1.00 86.06 581 ALA A C 1
ATOM 4468 O O . ALA A 1 581 ? 0.306 13.541 -19.122 1.00 86.06 581 ALA A O 1
ATOM 4469 N N . ALA A 1 582 ? -1.518 13.524 -17.829 1.00 86.75 582 ALA A N 1
ATOM 4470 C CA . ALA A 1 582 ? -1.958 12.196 -18.228 1.00 86.75 582 ALA A CA 1
ATOM 4471 C C . ALA A 1 582 ? -2.792 12.164 -19.526 1.00 86.75 582 ALA A C 1
ATOM 4473 O O . ALA A 1 582 ? -3.317 11.111 -19.892 1.00 86.75 582 ALA A O 1
ATOM 4474 N N . GLY A 1 583 ? -2.912 13.290 -20.238 1.00 88.12 583 GLY A N 1
ATOM 4475 C CA . GLY A 1 583 ? -3.610 13.384 -21.523 1.00 88.12 583 GLY A CA 1
ATOM 4476 C C . GLY A 1 583 ? -5.140 13.374 -21.421 1.00 88.12 583 GLY A C 1
ATOM 4477 O O . GLY A 1 583 ? -5.817 13.129 -22.427 1.00 88.12 583 GLY A O 1
ATOM 4478 N N . ILE A 1 584 ? -5.694 13.618 -20.228 1.00 90.75 584 ILE A N 1
ATOM 4479 C CA . ILE A 1 584 ? -7.134 13.805 -20.023 1.00 90.75 584 ILE A CA 1
ATOM 4480 C C . ILE A 1 584 ? -7.489 15.224 -20.458 1.00 90.75 584 ILE A C 1
ATOM 4482 O O . ILE A 1 584 ? -6.929 16.204 -19.966 1.00 90.75 584 ILE A O 1
ATOM 4486 N N . GLY A 1 585 ? -8.410 15.342 -21.412 1.00 87.31 585 GLY A N 1
ATOM 4487 C CA . GLY A 1 585 ? -8.801 16.632 -21.965 1.00 87.31 585 GLY A CA 1
ATOM 4488 C C . GLY A 1 585 ? -10.047 17.198 -21.299 1.00 87.31 585 GLY A C 1
ATOM 4489 O O . GLY A 1 585 ? -11.071 16.519 -21.227 1.00 87.31 585 GLY A O 1
ATOM 4490 N N . PHE A 1 586 ? -10.005 18.465 -20.902 1.00 89.44 586 PHE A N 1
ATOM 4491 C CA . PHE A 1 586 ? -11.161 19.210 -20.403 1.00 89.44 586 PHE A CA 1
ATOM 4492 C C . PHE A 1 586 ? -11.093 20.675 -20.840 1.00 89.44 586 PHE A C 1
ATOM 4494 O O . PHE A 1 586 ? -10.032 21.161 -21.231 1.00 89.44 586 PHE A O 1
ATOM 4501 N N . ASP A 1 587 ? -12.228 21.377 -20.799 1.00 88.38 587 ASP A N 1
ATOM 4502 C CA . ASP A 1 587 ? -12.265 22.828 -20.997 1.00 88.38 587 ASP A CA 1
ATOM 4503 C C . ASP A 1 587 ? -12.060 23.528 -19.643 1.00 88.38 587 ASP A C 1
ATOM 4505 O O . ASP A 1 587 ? -12.921 23.404 -18.768 1.00 88.38 587 ASP A O 1
ATOM 4509 N N . PRO A 1 588 ? -10.973 24.299 -19.446 1.00 84.62 588 PRO A N 1
ATOM 4510 C CA . PRO A 1 588 ? -10.739 25.027 -18.200 1.00 84.62 588 PRO A CA 1
ATOM 4511 C C . PRO A 1 588 ? -11.866 25.996 -17.822 1.00 84.62 588 PRO A C 1
ATOM 4513 O O . PRO A 1 588 ? -12.015 26.314 -16.646 1.00 84.62 588 PRO A O 1
ATOM 4516 N N . ARG A 1 589 ? -12.661 26.462 -18.798 1.00 83.12 589 ARG A N 1
ATOM 4517 C CA . ARG A 1 589 ? -13.814 27.355 -18.573 1.00 83.12 589 ARG A CA 1
ATOM 4518 C C . ARG A 1 589 ? -15.035 26.631 -18.008 1.00 83.12 589 ARG A C 1
ATOM 4520 O O . ARG A 1 589 ? -15.912 27.276 -17.443 1.00 83.12 589 ARG A O 1
ATOM 4527 N N . ALA A 1 590 ? -15.098 25.317 -18.200 1.00 85.12 590 ALA A N 1
ATOM 4528 C CA . ALA A 1 590 ? -16.177 24.454 -17.733 1.00 85.12 590 ALA A CA 1
ATOM 4529 C C . ALA A 1 590 ? -15.776 23.634 -16.494 1.00 85.12 590 ALA A C 1
ATOM 4531 O O . ALA A 1 590 ? -16.541 22.773 -16.066 1.00 85.12 590 ALA A O 1
ATOM 4532 N N . TRP A 1 591 ? -14.588 23.887 -15.932 1.00 93.06 591 TRP A N 1
ATOM 4533 C CA . TRP A 1 591 ? -14.144 23.246 -14.700 1.00 93.06 591 TRP A CA 1
ATOM 4534 C C . TRP A 1 591 ? -15.011 23.683 -13.521 1.00 93.06 591 TRP A C 1
ATOM 4536 O O . TRP A 1 591 ? -15.202 24.880 -13.295 1.00 93.06 591 TRP A O 1
ATOM 4546 N N . LEU A 1 592 ? -15.516 22.709 -12.770 1.00 94.12 592 LEU A N 1
ATOM 4547 C CA . LEU A 1 592 ? -16.353 22.944 -11.602 1.00 94.12 592 LEU A CA 1
ATOM 4548 C C . LEU A 1 592 ? -15.493 23.033 -10.341 1.00 94.12 592 LEU A C 1
ATOM 4550 O O . LEU A 1 592 ? -14.825 22.075 -9.961 1.00 94.12 592 LEU A O 1
ATOM 4554 N N . ASP A 1 593 ? -15.541 24.184 -9.686 1.00 94.81 593 ASP A N 1
ATOM 4555 C CA . ASP A 1 593 ? -14.903 24.430 -8.397 1.00 94.81 593 ASP A CA 1
ATOM 4556 C C . ASP A 1 593 ? -15.960 25.033 -7.454 1.00 94.81 593 ASP A C 1
ATOM 4558 O O . ASP A 1 593 ? -16.394 26.169 -7.695 1.00 94.81 593 ASP A O 1
ATOM 4562 N N . PRO A 1 594 ? -16.379 24.308 -6.396 1.00 94.06 594 PRO A N 1
ATOM 4563 C CA . PRO A 1 594 ? -17.339 24.805 -5.419 1.00 94.06 594 PRO A CA 1
ATOM 4564 C C . PRO A 1 594 ? -16.923 26.119 -4.755 1.00 94.06 594 PRO A C 1
ATOM 4566 O O . PRO A 1 594 ? -17.787 26.949 -4.491 1.00 94.06 594 PRO A O 1
ATOM 4569 N N . MET A 1 595 ? -15.628 26.333 -4.508 1.00 95.00 595 MET A N 1
ATOM 4570 C CA . MET A 1 595 ? -15.123 27.492 -3.766 1.00 95.00 595 MET A CA 1
ATOM 4571 C C . MET A 1 595 ? -14.858 28.713 -4.651 1.00 95.00 595 MET A C 1
ATOM 4573 O O . MET A 1 595 ? -14.654 29.810 -4.124 1.00 95.00 595 MET A O 1
ATOM 4577 N N . SER A 1 596 ? -14.906 28.549 -5.976 1.00 93.69 596 SER A N 1
ATOM 4578 C CA . SER A 1 596 ? -14.892 29.666 -6.923 1.00 93.69 596 SER A CA 1
ATOM 4579 C C . SER A 1 596 ? -16.103 30.586 -6.730 1.00 93.69 596 SER A C 1
ATOM 4581 O O . SER A 1 596 ? -17.141 30.177 -6.210 1.00 93.69 596 SER A O 1
ATOM 4583 N N . GLU A 1 597 ? -16.022 31.829 -7.210 1.00 92.81 597 GLU A N 1
ATOM 4584 C CA . GLU A 1 597 ? -17.144 32.779 -7.139 1.00 92.81 597 GLU A CA 1
ATOM 4585 C C . GLU A 1 597 ? -18.423 32.214 -7.784 1.00 92.81 597 GLU A C 1
ATOM 4587 O O . GLU A 1 597 ? -19.512 32.284 -7.205 1.00 92.81 597 GLU A O 1
ATOM 4592 N N . LYS A 1 598 ? -18.280 31.578 -8.957 1.00 91.69 598 LYS A N 1
ATOM 4593 C CA . LYS A 1 598 ? -19.390 30.905 -9.639 1.00 91.69 598 LYS A CA 1
ATOM 4594 C C . LYS A 1 598 ? -19.911 29.728 -8.811 1.00 91.69 598 LYS A C 1
ATOM 4596 O O . LYS A 1 598 ? -21.119 29.608 -8.637 1.00 91.69 598 LYS A O 1
ATOM 4601 N N . GLY A 1 599 ? -19.026 28.882 -8.285 1.00 94.31 599 GLY A N 1
ATOM 4602 C CA . GLY A 1 599 ? -19.410 27.730 -7.468 1.00 94.31 599 GLY A CA 1
ATOM 4603 C C . GLY A 1 599 ? -20.172 28.135 -6.207 1.00 94.31 599 GLY A C 1
ATOM 4604 O O . GLY A 1 599 ? -21.259 27.617 -5.953 1.00 94.31 599 GLY A O 1
ATOM 4605 N N . ALA A 1 600 ? -19.673 29.135 -5.481 1.00 95.19 600 ALA A N 1
ATOM 4606 C CA . ALA A 1 600 ? -20.295 29.650 -4.268 1.00 95.19 600 ALA A CA 1
ATOM 4607 C C . ALA A 1 600 ? -21.677 30.266 -4.531 1.00 95.19 600 ALA A C 1
ATOM 4609 O O . ALA A 1 600 ? -22.575 30.157 -3.692 1.00 95.19 600 ALA A O 1
ATOM 4610 N N . ARG A 1 601 ? -21.877 30.890 -5.703 1.00 95.94 601 ARG A N 1
ATOM 4611 C CA . ARG A 1 601 ? -23.205 31.334 -6.147 1.00 95.94 601 ARG A CA 1
ATOM 4612 C C . ARG A 1 601 ? -24.164 30.150 -6.280 1.00 95.94 601 ARG A C 1
ATOM 4614 O O . ARG A 1 601 ? -25.214 30.174 -5.648 1.00 95.94 601 ARG A O 1
ATOM 4621 N N . VAL A 1 602 ? -23.774 29.109 -7.016 1.00 96.62 602 VAL A N 1
ATOM 4622 C CA . VAL A 1 602 ? -24.597 27.906 -7.244 1.00 96.62 602 VAL A CA 1
ATOM 4623 C C . VAL A 1 602 ? -24.982 27.233 -5.920 1.00 96.62 602 VAL A C 1
ATOM 4625 O O . VAL A 1 602 ? -26.141 26.881 -5.719 1.00 96.62 602 VAL A O 1
ATOM 4628 N N . VAL A 1 603 ? -24.041 27.089 -4.980 1.00 97.50 603 VAL A N 1
ATOM 4629 C CA . VAL A 1 603 ? -24.310 26.471 -3.666 1.00 97.50 603 VAL A CA 1
ATOM 4630 C C . VAL A 1 603 ? -25.353 27.260 -2.872 1.00 97.50 603 VAL A C 1
ATOM 4632 O O . VAL A 1 603 ? -26.278 26.680 -2.301 1.00 97.50 603 VAL A O 1
ATOM 4635 N N . ARG A 1 604 ? -25.226 28.588 -2.848 1.00 95.94 604 ARG A N 1
ATOM 4636 C CA . ARG A 1 604 ? -26.164 29.476 -2.154 1.00 95.94 604 ARG A CA 1
ATOM 4637 C C . ARG A 1 604 ? -27.547 29.461 -2.798 1.00 95.94 604 ARG A C 1
ATOM 4639 O O . ARG A 1 604 ? -28.540 29.389 -2.083 1.00 95.94 604 ARG A O 1
ATOM 4646 N N . GLU A 1 605 ? -27.618 29.489 -4.125 1.00 96.56 605 GLU A N 1
ATOM 4647 C CA . GLU A 1 605 ? -28.892 29.380 -4.838 1.00 96.56 605 GLU A CA 1
ATOM 4648 C C . GLU A 1 605 ? -29.584 28.043 -4.550 1.00 96.56 605 GLU A C 1
ATOM 4650 O O . GLU A 1 605 ? -30.795 28.021 -4.351 1.00 96.56 605 GLU A O 1
ATOM 4655 N N . LEU A 1 606 ? -28.829 26.940 -4.439 1.00 97.50 606 LEU A N 1
ATOM 4656 C CA . LEU A 1 606 ? -29.412 25.629 -4.147 1.00 97.50 606 LEU A CA 1
ATOM 4657 C C . LEU A 1 606 ? -30.025 25.614 -2.746 1.00 97.50 606 LEU A C 1
ATOM 4659 O O . LEU A 1 606 ? -31.125 25.098 -2.548 1.00 97.50 606 LEU A O 1
ATOM 4663 N N . TYR A 1 607 ? -29.319 26.199 -1.776 1.00 97.25 607 TYR A N 1
ATOM 4664 C CA . TYR A 1 607 ? -29.824 26.340 -0.414 1.00 97.25 607 TYR A CA 1
ATOM 4665 C C . TYR A 1 607 ? -31.138 27.122 -0.384 1.00 97.25 607 TYR A C 1
ATOM 4667 O O . TYR A 1 607 ? -32.108 26.654 0.209 1.00 97.25 607 TYR A O 1
ATOM 4675 N N . HIS A 1 608 ? -31.192 28.277 -1.051 1.00 96.12 608 HIS A N 1
ATOM 4676 C CA . HIS A 1 608 ? -32.406 29.091 -1.096 1.00 96.12 608 HIS A CA 1
ATOM 4677 C C . HIS A 1 608 ? -33.548 28.386 -1.828 1.00 96.12 608 HIS A C 1
ATOM 4679 O O . HIS A 1 608 ? -34.644 28.336 -1.291 1.00 96.12 608 HIS A O 1
ATOM 4685 N N . ALA A 1 609 ? -33.290 27.731 -2.962 1.00 96.12 609 ALA A N 1
ATOM 4686 C CA . ALA A 1 609 ? -34.318 26.982 -3.683 1.00 96.12 609 ALA A CA 1
ATOM 4687 C C . ALA A 1 609 ? -34.949 25.867 -2.826 1.00 96.12 609 ALA A C 1
ATOM 4689 O O . ALA A 1 609 ? -36.162 25.660 -2.855 1.00 96.12 609 ALA A O 1
ATOM 4690 N N . LEU A 1 610 ? -34.143 25.157 -2.031 1.00 97.00 610 LEU A N 1
ATOM 4691 C CA . LEU A 1 610 ? -34.643 24.140 -1.103 1.00 97.00 610 LEU A CA 1
ATOM 4692 C C . LEU A 1 610 ? -35.377 24.757 0.098 1.00 97.00 610 LEU A C 1
ATOM 4694 O O . LEU A 1 610 ? -36.390 24.208 0.536 1.00 97.00 610 LEU A O 1
ATOM 4698 N N . ALA A 1 611 ? -34.892 25.883 0.626 1.00 94.88 611 ALA A N 1
ATOM 4699 C CA . ALA A 1 611 ? -35.547 26.607 1.714 1.00 94.88 611 ALA A CA 1
ATOM 4700 C C . ALA A 1 611 ? -36.919 27.152 1.287 1.00 94.88 611 ALA A C 1
ATOM 4702 O O . ALA A 1 611 ? -37.907 26.917 1.980 1.00 94.88 611 ALA A O 1
ATOM 4703 N N . ASP A 1 612 ? -36.994 27.795 0.121 1.00 94.44 612 ASP A N 1
ATOM 4704 C CA . ASP A 1 612 ? -38.221 28.351 -0.458 1.00 94.44 612 ASP A CA 1
ATOM 4705 C C . ASP A 1 612 ? -39.250 27.250 -0.757 1.00 94.44 612 ASP A C 1
ATOM 4707 O O . ASP A 1 612 ? -40.455 27.454 -0.623 1.00 94.44 612 ASP A O 1
ATOM 4711 N N . ALA A 1 613 ? -38.779 26.042 -1.088 1.00 93.31 613 ALA A N 1
ATOM 4712 C CA . ALA A 1 613 ? -39.612 24.852 -1.250 1.00 93.31 613 ALA A CA 1
ATOM 4713 C C . ALA A 1 613 ? -40.036 24.191 0.082 1.00 93.31 613 ALA A C 1
ATOM 4715 O O . ALA A 1 613 ? -40.644 23.116 0.059 1.00 93.31 613 ALA A O 1
ATOM 4716 N N . GLY A 1 614 ? -39.691 24.776 1.236 1.00 94.25 614 GLY A N 1
ATOM 4717 C CA . GLY A 1 614 ? -40.012 24.246 2.565 1.00 94.25 614 GLY A CA 1
ATOM 4718 C C . GLY A 1 614 ? -39.307 22.927 2.892 1.00 94.25 614 GLY A C 1
ATOM 4719 O O . GLY A 1 614 ? -39.812 22.136 3.684 1.00 94.25 614 GLY A O 1
ATOM 4720 N N . ARG A 1 615 ? -38.170 22.644 2.244 1.00 95.56 615 ARG A N 1
ATOM 4721 C CA . ARG A 1 615 ? -37.434 21.374 2.383 1.00 95.56 615 ARG A CA 1
ATOM 4722 C C . ARG A 1 615 ? -36.331 21.424 3.429 1.00 95.56 615 ARG A C 1
ATOM 4724 O O . ARG A 1 615 ? -35.773 20.376 3.733 1.00 95.56 615 ARG A O 1
ATOM 4731 N N . ILE A 1 616 ? -36.002 22.604 3.947 1.00 95.56 616 ILE A N 1
ATOM 4732 C CA . ILE A 1 616 ? -34.983 22.790 4.981 1.00 95.56 616 ILE A CA 1
ATOM 4733 C C . ILE A 1 616 ? -35.672 23.024 6.323 1.00 95.56 616 ILE A C 1
ATOM 4735 O O . ILE A 1 616 ? -36.467 23.953 6.450 1.00 95.56 616 ILE A O 1
ATOM 4739 N N . ALA A 1 617 ? -35.335 22.207 7.318 1.00 94.38 617 ALA A N 1
ATOM 4740 C CA . ALA A 1 617 ? -35.853 22.316 8.677 1.00 94.38 617 ALA A CA 1
ATOM 4741 C C . ALA A 1 617 ? -34.718 22.294 9.708 1.00 94.38 617 ALA A C 1
ATOM 4743 O O . ALA A 1 617 ? -33.634 21.760 9.458 1.00 94.38 617 ALA A O 1
ATOM 4744 N N . ARG A 1 618 ? -34.977 22.891 10.874 1.00 92.38 618 ARG A N 1
ATOM 4745 C CA . ARG A 1 618 ? -34.118 22.790 12.058 1.00 92.38 618 ARG A CA 1
ATOM 4746 C C . ARG A 1 618 ? -34.778 21.846 13.036 1.00 92.38 618 ARG A C 1
ATOM 4748 O O . ARG A 1 618 ? -35.928 22.067 13.410 1.00 92.38 618 ARG A O 1
ATOM 4755 N N . GLU A 1 619 ? -34.062 20.801 13.412 1.00 92.62 619 GLU A N 1
ATOM 4756 C CA . GLU A 1 619 ? -34.618 19.733 14.230 1.00 92.62 619 GLU A CA 1
ATOM 4757 C C . GLU A 1 619 ? -33.576 19.233 15.226 1.00 92.62 619 GLU A C 1
ATOM 4759 O O . GLU A 1 619 ? -32.401 19.074 14.887 1.00 92.62 619 GLU A O 1
ATOM 4764 N N . THR A 1 620 ? -34.015 18.931 16.446 1.00 90.31 620 THR A N 1
ATOM 4765 C CA . THR A 1 620 ? -33.185 18.233 17.430 1.00 90.31 620 THR A CA 1
ATOM 4766 C C . THR A 1 620 ? -33.288 16.737 17.193 1.00 90.31 620 THR A C 1
ATOM 4768 O O . THR A 1 620 ? -34.353 16.143 17.361 1.00 90.31 620 THR A O 1
ATOM 4771 N N . ARG A 1 621 ? -32.174 16.112 16.809 1.00 88.75 621 ARG A N 1
ATOM 4772 C CA . ARG A 1 621 ? -32.086 14.665 16.574 1.00 88.75 621 ARG A CA 1
ATOM 4773 C C . ARG A 1 621 ? -30.877 14.078 17.285 1.00 88.75 621 ARG A C 1
ATOM 4775 O O . ARG A 1 621 ? -29.938 14.790 17.631 1.00 88.75 621 ARG A O 1
ATOM 4782 N N . LEU A 1 622 ? -30.894 12.762 17.486 1.00 89.75 622 LEU A N 1
ATOM 4783 C CA . LEU A 1 622 ? -29.688 12.048 17.890 1.00 89.75 622 LEU A CA 1
ATOM 4784 C C . LEU A 1 622 ? -28.712 12.013 16.723 1.00 89.75 622 LEU A C 1
ATOM 4786 O O . LEU A 1 622 ? -29.037 11.529 15.640 1.00 89.75 622 LEU A O 1
ATOM 4790 N N . VAL A 1 623 ? -27.506 12.511 16.963 1.00 90.19 623 VAL A N 1
ATOM 4791 C CA . VAL A 1 623 ? -26.439 12.549 15.968 1.00 90.19 623 VAL A CA 1
ATOM 4792 C C . VAL A 1 623 ? -25.176 11.924 16.533 1.00 90.19 623 VAL A C 1
ATOM 4794 O O . VAL A 1 623 ? -24.901 11.995 17.732 1.00 90.19 623 VAL A O 1
ATOM 4797 N N . HIS A 1 624 ? -24.371 11.336 15.652 1.00 92.50 624 HIS A N 1
ATOM 4798 C CA . HIS A 1 624 ? -22.994 11.022 15.998 1.00 92.50 624 HIS A CA 1
ATOM 4799 C C . HIS A 1 624 ? -22.182 12.312 15.994 1.00 92.50 624 HIS A C 1
ATOM 4801 O O . HIS A 1 624 ? -22.147 13.030 14.998 1.00 92.50 624 HIS A O 1
ATOM 4807 N N . ARG A 1 625 ? -21.474 12.579 17.084 1.00 92.19 625 ARG A N 1
ATOM 4808 C CA . ARG A 1 625 ? -20.577 13.719 17.224 1.00 92.19 625 ARG A CA 1
ATOM 4809 C C . ARG A 1 625 ? -19.166 13.246 17.512 1.00 92.19 625 ARG A C 1
ATOM 4811 O O . ARG A 1 625 ? -18.934 12.336 18.311 1.00 92.19 625 ARG A O 1
ATOM 4818 N N . CYS A 1 626 ? -18.203 13.857 16.839 1.00 92.19 626 CYS A N 1
ATOM 4819 C CA . CYS A 1 626 ? -16.798 13.621 17.115 1.00 92.19 626 CYS A CA 1
ATOM 4820 C C . CYS A 1 626 ? -16.276 14.712 18.047 1.00 92.19 626 CYS A C 1
ATOM 4822 O O . CYS A 1 626 ? -16.239 15.874 17.652 1.00 92.19 626 CYS A O 1
ATOM 4824 N N . LEU A 1 627 ? -15.837 14.336 19.251 1.00 87.38 627 LEU A N 1
ATOM 4825 C CA . LEU A 1 627 ? -15.298 15.288 20.231 1.00 87.38 627 LEU A CA 1
ATOM 4826 C C . LEU A 1 627 ? -13.937 15.857 19.807 1.00 87.38 627 LEU A C 1
ATOM 4828 O O . LEU A 1 627 ? -13.618 16.996 20.116 1.00 87.38 627 LEU A O 1
ATOM 4832 N N . HIS A 1 628 ? -13.160 15.088 19.038 1.00 85.44 628 HIS A N 1
ATOM 4833 C CA . HIS A 1 628 ? -11.877 15.541 18.504 1.00 85.44 628 HIS A CA 1
ATOM 4834 C C . HIS A 1 628 ? -12.055 16.502 17.320 1.00 85.44 628 HIS A C 1
ATOM 4836 O O . HIS A 1 628 ? -11.549 17.615 17.344 1.00 85.44 628 HIS A O 1
ATOM 4842 N N . CYS A 1 629 ? -12.831 16.113 16.301 1.00 86.62 629 CYS A N 1
ATOM 4843 C CA . CYS A 1 629 ? -13.113 16.986 15.154 1.00 86.62 629 CYS A CA 1
ATOM 4844 C C . CYS A 1 629 ? -14.100 18.123 15.482 1.00 86.62 629 CYS A C 1
ATOM 4846 O O . CYS A 1 629 ? -14.323 18.987 14.638 1.00 86.62 629 CYS A O 1
ATOM 4848 N N . ARG A 1 630 ? -14.718 18.093 16.672 1.00 88.75 630 ARG A N 1
ATOM 4849 C CA . ARG A 1 630 ? -15.702 19.060 17.188 1.00 88.75 630 ARG A CA 1
ATOM 4850 C C . ARG A 1 630 ? -16.872 19.316 16.226 1.00 88.75 630 ARG A C 1
ATOM 4852 O O . ARG A 1 630 ? -17.302 20.447 16.048 1.00 88.75 630 ARG A O 1
ATOM 4859 N N . THR A 1 631 ? -17.387 18.265 15.582 1.00 91.75 631 THR A N 1
ATOM 4860 C CA . THR A 1 631 ? -18.443 18.386 14.560 1.00 91.75 631 THR A CA 1
ATOM 4861 C C . THR A 1 631 ? -19.339 17.151 14.495 1.00 91.75 631 THR A C 1
ATOM 4863 O O . THR A 1 631 ? -18.917 16.043 14.858 1.00 91.75 631 THR A O 1
ATOM 4866 N N . VAL A 1 632 ? -20.572 17.339 14.020 1.00 91.81 632 VAL A N 1
ATOM 4867 C CA . VAL A 1 632 ? -21.496 16.243 13.716 1.00 91.81 632 VAL A CA 1
ATOM 4868 C C . VAL A 1 632 ? -21.042 15.421 12.511 1.00 91.81 632 VAL A C 1
ATOM 4870 O O . VAL A 1 632 ? -20.484 15.927 11.533 1.00 91.81 632 VAL A O 1
ATOM 4873 N N . LEU A 1 633 ? -21.292 14.118 12.590 1.00 88.00 633 LEU A N 1
ATOM 4874 C CA . LEU A 1 633 ? -20.981 13.131 11.569 1.00 88.00 633 LEU A CA 1
ATOM 4875 C C . LEU A 1 633 ? -22.275 12.552 11.002 1.00 88.00 633 LEU A C 1
ATOM 4877 O O . LEU A 1 633 ? -23.217 12.247 11.729 1.00 88.00 633 LEU A O 1
ATOM 4881 N N . VAL A 1 634 ? -22.287 12.333 9.692 1.00 81.44 634 VAL A N 1
ATOM 4882 C CA . VAL A 1 634 ? -23.323 11.523 9.039 1.00 81.44 634 VAL A CA 1
ATOM 4883 C C . VAL A 1 634 ? -22.969 10.045 9.141 1.00 81.44 634 VAL A C 1
ATOM 4885 O O . VAL A 1 634 ? -21.798 9.699 9.297 1.00 81.44 634 VAL A O 1
ATOM 4888 N N . ALA A 1 635 ? -23.955 9.161 8.972 1.00 73.56 635 ALA A N 1
ATOM 4889 C CA . ALA A 1 635 ? -23.765 7.710 9.045 1.00 73.56 635 ALA A CA 1
ATOM 4890 C C . ALA A 1 635 ? -22.580 7.204 8.198 1.00 73.56 635 ALA A C 1
ATOM 4892 O O . ALA A 1 635 ? -21.833 6.325 8.617 1.00 73.56 635 ALA A O 1
ATOM 4893 N N . SER A 1 636 ? -22.333 7.807 7.029 1.00 73.06 636 SER A N 1
ATOM 4894 C CA . SER A 1 636 ? -21.212 7.431 6.160 1.00 73.06 636 SER A CA 1
ATOM 4895 C C . SER A 1 636 ? -19.820 7.764 6.726 1.00 73.06 636 SER A C 1
ATOM 4897 O O . SER A 1 636 ? -18.817 7.214 6.260 1.00 73.06 636 SER A O 1
ATOM 4899 N N . ASP A 1 637 ? -19.732 8.676 7.690 1.00 79.38 637 ASP A N 1
ATOM 4900 C CA . ASP A 1 637 ? -18.490 9.088 8.353 1.00 79.38 637 ASP A CA 1
ATOM 4901 C C . ASP A 1 637 ? -18.279 8.383 9.703 1.00 79.38 637 ASP A C 1
ATOM 4903 O O . ASP A 1 637 ? -17.279 8.630 10.380 1.00 79.38 637 ASP A O 1
ATOM 4907 N N . VAL A 1 638 ? -19.177 7.460 10.060 1.00 84.69 638 VAL A N 1
ATOM 4908 C CA . VAL A 1 638 ? -19.117 6.643 11.271 1.00 84.69 638 VAL A CA 1
ATOM 4909 C C . VAL A 1 638 ? -18.720 5.211 10.908 1.00 84.69 638 VAL A C 1
ATOM 4911 O O . VAL A 1 638 ? -19.249 4.614 9.973 1.00 84.69 638 VAL A O 1
ATOM 4914 N N . VAL A 1 639 ? -17.762 4.653 11.645 1.00 85.81 639 VAL A N 1
ATOM 4915 C CA . VAL A 1 639 ? -17.264 3.283 11.470 1.00 85.81 639 VAL A CA 1
ATOM 4916 C C . VAL A 1 639 ? -17.593 2.472 12.718 1.00 85.81 639 VAL A C 1
ATOM 4918 O O . VAL A 1 639 ? -17.267 2.892 13.827 1.00 85.81 639 VAL A O 1
ATOM 4921 N N . HIS A 1 640 ? -18.212 1.304 12.549 1.00 87.38 640 HIS A N 1
ATOM 4922 C CA . HIS A 1 640 ? -18.419 0.358 13.647 1.00 87.38 640 HIS A CA 1
ATOM 4923 C C . HIS A 1 640 ? -17.084 -0.252 14.087 1.00 87.38 640 HIS A C 1
ATOM 4925 O O . HIS A 1 640 ? -16.279 -0.671 13.253 1.00 87.38 640 HIS A O 1
ATOM 4931 N N . ALA A 1 641 ? -16.852 -0.312 15.393 1.00 84.44 641 ALA A N 1
ATOM 4932 C CA . ALA A 1 641 ? -15.645 -0.858 15.996 1.00 84.44 641 ALA A CA 1
ATOM 4933 C C . ALA A 1 641 ? -15.995 -1.733 17.204 1.00 84.44 641 ALA A C 1
ATOM 4935 O O . ALA A 1 641 ? -16.950 -1.454 17.921 1.00 84.44 641 ALA A O 1
ATOM 4936 N N . SER A 1 642 ? -15.180 -2.758 17.454 1.00 87.31 642 SER A N 1
ATOM 4937 C CA . SER A 1 642 ? -15.238 -3.558 18.680 1.00 87.31 642 SER A CA 1
ATOM 4938 C C . SER A 1 642 ? -14.034 -3.197 19.546 1.00 87.31 642 SER A C 1
ATOM 4940 O O . SER A 1 642 ? -12.892 -3.365 19.113 1.00 87.31 642 SER A O 1
ATOM 4942 N N . LEU A 1 643 ? -14.278 -2.637 20.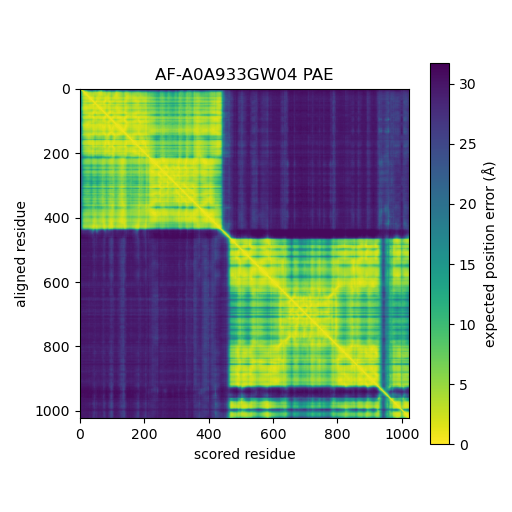730 1.00 85.44 643 LEU A N 1
ATOM 4943 C CA . LEU A 1 643 ? -13.238 -2.184 21.657 1.00 85.44 643 LEU A CA 1
ATOM 4944 C C . LEU A 1 643 ? -13.090 -3.161 22.818 1.00 85.44 643 LEU A C 1
ATOM 4946 O O . LEU A 1 643 ? -14.085 -3.691 23.301 1.00 85.44 643 LEU A O 1
ATOM 4950 N N . SER A 1 644 ? -11.859 -3.365 23.284 1.00 88.75 644 SER A N 1
ATOM 4951 C CA . SER A 1 644 ? -11.601 -4.094 24.527 1.00 88.75 644 SER A CA 1
ATOM 4952 C C . SER A 1 644 ? -11.615 -3.126 25.706 1.00 88.75 644 SER A C 1
ATOM 4954 O O . SER A 1 644 ? -10.874 -2.145 25.694 1.00 88.75 644 SER A O 1
ATOM 4956 N N . VAL A 1 645 ? -12.424 -3.417 26.722 1.00 87.38 645 VAL A N 1
ATOM 4957 C CA . VAL A 1 645 ? -12.439 -2.707 28.010 1.00 87.38 645 VAL A CA 1
ATOM 4958 C C . VAL A 1 645 ? -12.015 -3.657 29.127 1.00 87.38 645 VAL A C 1
ATOM 4960 O O . VAL A 1 645 ? -12.322 -4.850 29.081 1.00 87.38 645 VAL A O 1
ATOM 4963 N N . ASP A 1 646 ? -11.286 -3.138 30.114 1.00 90.19 646 ASP A N 1
ATOM 4964 C CA . ASP A 1 646 ? -10.696 -3.898 31.227 1.00 90.19 646 ASP A CA 1
ATOM 4965 C C . ASP A 1 646 ? -11.589 -3.940 32.488 1.00 90.19 646 ASP A C 1
ATOM 4967 O O . ASP A 1 646 ? -11.297 -4.616 33.486 1.00 90.19 646 ASP A O 1
ATOM 4971 N N . ARG A 1 647 ? -12.691 -3.187 32.447 1.00 91.06 647 ARG A N 1
ATOM 4972 C CA . ARG A 1 647 ? -13.661 -3.051 33.528 1.00 91.06 647 ARG A CA 1
ATOM 4973 C C . ARG A 1 647 ? -15.082 -3.135 32.996 1.00 91.06 647 ARG A C 1
ATOM 4975 O O . ARG A 1 647 ? -15.420 -2.532 31.979 1.00 91.06 647 ARG A O 1
ATOM 4982 N N . SER A 1 648 ? -15.918 -3.848 33.737 1.00 93.00 648 SER A N 1
ATOM 4983 C CA . SER A 1 648 ? -17.371 -3.789 33.616 1.00 93.00 648 SER A CA 1
ATOM 4984 C C . SER A 1 648 ? -17.979 -3.489 34.978 1.00 93.00 648 SER A C 1
ATOM 4986 O O . SER A 1 648 ? -17.385 -3.761 36.023 1.00 93.00 648 SER A O 1
ATOM 4988 N N . TYR A 1 649 ? -19.164 -2.903 34.963 1.00 95.06 649 TYR A N 1
ATOM 4989 C CA . TYR A 1 649 ? -19.892 -2.489 36.145 1.00 95.06 649 TYR A CA 1
ATOM 4990 C C . TYR A 1 649 ? -21.246 -3.171 36.150 1.00 95.06 649 TYR A C 1
ATOM 4992 O O . TYR A 1 649 ? -21.916 -3.258 35.116 1.00 95.06 649 TYR A O 1
ATOM 5000 N N . ALA A 1 650 ? -21.635 -3.639 37.328 1.00 95.56 650 ALA A N 1
ATOM 5001 C CA . ALA A 1 650 ? -22.955 -4.167 37.571 1.00 95.56 650 ALA A CA 1
ATOM 5002 C C . ALA A 1 650 ? -23.725 -3.222 38.494 1.00 95.56 650 ALA A C 1
ATOM 5004 O O . ALA A 1 650 ? -23.366 -3.102 39.664 1.00 95.56 650 ALA A O 1
ATOM 5005 N N . VAL A 1 651 ? -24.726 -2.516 37.962 1.00 97.19 651 VAL A N 1
ATOM 5006 C CA . VAL A 1 651 ? -25.547 -1.572 38.740 1.00 97.19 651 VAL A CA 1
ATOM 5007 C C . VAL A 1 651 ? -26.810 -2.291 39.203 1.00 97.19 651 VAL A C 1
ATOM 5009 O O . VAL A 1 651 ? -27.520 -2.880 38.382 1.00 97.19 651 VAL A O 1
ATOM 5012 N N . GLN A 1 652 ? -27.065 -2.250 40.508 1.00 96.31 652 GLN A N 1
ATOM 5013 C CA . GLN A 1 652 ? -28.193 -2.906 41.160 1.00 96.31 652 GLN A CA 1
ATOM 5014 C C . GLN A 1 652 ? -29.419 -1.988 41.169 1.00 96.31 652 GLN A C 1
ATOM 5016 O O . GLN A 1 652 ? -29.357 -0.847 41.632 1.00 96.31 652 GLN A O 1
ATOM 5021 N N . PHE A 1 653 ? -30.540 -2.515 40.689 1.00 95.94 653 PHE A N 1
ATOM 5022 C CA . PHE A 1 653 ? -31.865 -1.902 40.749 1.00 95.94 653 PHE A CA 1
ATOM 5023 C C . PHE A 1 653 ? -32.790 -2.779 41.593 1.00 95.94 653 PHE A C 1
ATOM 5025 O O . PHE A 1 653 ? -32.572 -3.985 41.710 1.00 95.94 653 PHE A O 1
ATOM 5032 N N . ARG A 1 654 ? -33.844 -2.189 42.162 1.00 94.88 654 ARG A N 1
ATOM 5033 C CA . ARG A 1 654 ? -34.857 -2.925 42.928 1.00 94.88 654 ARG A CA 1
ATOM 5034 C C . ARG A 1 654 ? -36.251 -2.593 42.416 1.00 94.88 654 ARG A C 1
ATOM 5036 O O . ARG A 1 654 ? -36.546 -1.416 42.210 1.00 94.88 654 ARG A O 1
ATOM 5043 N N . THR A 1 655 ? -37.093 -3.600 42.210 1.00 95.25 655 THR A N 1
ATOM 5044 C CA . THR A 1 655 ? -38.496 -3.373 41.846 1.00 95.25 655 THR A CA 1
ATOM 5045 C C . THR A 1 655 ? -39.302 -2.856 43.031 1.00 95.25 655 THR A C 1
ATOM 5047 O O . THR A 1 655 ? -38.892 -2.986 44.187 1.00 95.25 655 THR A O 1
ATOM 5050 N N . THR A 1 656 ? -40.474 -2.285 42.763 1.00 91.44 656 THR A N 1
ATOM 5051 C CA . THR A 1 656 ? -41.425 -1.865 43.804 1.00 91.44 656 THR A CA 1
ATOM 5052 C C . THR A 1 656 ? -41.864 -3.012 44.719 1.00 91.44 656 THR A C 1
ATOM 5054 O O . THR A 1 656 ? -42.210 -2.778 45.874 1.00 91.44 656 THR A O 1
ATOM 5057 N N . GLU A 1 657 ? -41.791 -4.253 44.239 1.00 90.06 657 GLU A N 1
ATOM 5058 C CA . GLU A 1 657 ? -42.124 -5.476 44.981 1.00 90.06 657 GLU A CA 1
ATOM 5059 C C . GLU A 1 657 ? -40.925 -6.076 45.734 1.00 90.06 657 GLU A C 1
ATOM 5061 O O . GLU A 1 657 ? -41.090 -7.041 46.478 1.00 90.06 657 GLU A O 1
ATOM 5066 N N . GLY A 1 658 ? -39.727 -5.504 45.574 1.00 90.44 658 GLY A N 1
ATOM 5067 C CA . GLY A 1 658 ? -38.517 -5.914 46.288 1.00 90.44 658 GLY A CA 1
ATOM 5068 C C . GLY A 1 658 ? -37.575 -6.846 45.522 1.00 90.44 658 GLY A C 1
ATOM 5069 O O . GLY A 1 658 ? -36.556 -7.237 46.089 1.00 90.44 658 GLY A O 1
ATOM 5070 N N . ASP A 1 659 ? -37.853 -7.169 44.255 1.00 93.50 659 ASP A N 1
ATOM 5071 C CA . ASP A 1 659 ? -36.971 -8.003 43.430 1.00 93.50 659 ASP A CA 1
ATOM 5072 C C . ASP A 1 659 ? -35.701 -7.235 43.021 1.00 93.50 659 ASP A C 1
ATOM 5074 O O . ASP A 1 659 ? -35.769 -6.072 42.623 1.00 93.50 659 ASP A O 1
ATOM 5078 N N . GLU A 1 660 ? -34.530 -7.876 43.089 1.00 94.25 660 GLU A N 1
ATOM 5079 C CA . GLU A 1 660 ? -33.246 -7.259 42.720 1.00 94.25 660 GLU A CA 1
ATOM 5080 C C . GLU A 1 660 ? -32.845 -7.579 41.273 1.00 94.25 660 GLU A C 1
ATOM 5082 O O . GLU A 1 660 ? -32.811 -8.742 40.854 1.00 94.25 660 GLU A O 1
ATOM 5087 N N . ILE A 1 661 ? -32.494 -6.540 40.513 1.00 95.81 661 ILE A N 1
ATOM 5088 C CA . ILE A 1 661 ? -32.075 -6.624 39.114 1.00 95.81 661 ILE A CA 1
ATOM 5089 C C . ILE A 1 661 ? -30.633 -6.139 38.991 1.00 95.81 661 ILE A C 1
ATOM 5091 O O . ILE A 1 661 ? -30.333 -4.968 39.219 1.00 95.81 661 ILE A O 1
ATOM 5095 N N . GLU A 1 662 ? -29.751 -7.031 38.547 1.00 95.25 662 GLU A N 1
ATOM 5096 C CA . GLU A 1 662 ? -28.368 -6.692 38.234 1.00 95.25 662 GLU A CA 1
ATOM 5097 C C . GLU A 1 662 ? -28.242 -6.360 36.741 1.00 95.25 662 GLU A C 1
ATOM 5099 O O . GLU A 1 662 ? -28.417 -7.230 35.881 1.00 95.25 662 GLU A O 1
ATOM 5104 N N . THR A 1 663 ? -27.918 -5.105 36.427 1.00 95.75 663 THR A N 1
ATOM 5105 C CA . THR A 1 663 ? -27.659 -4.654 35.047 1.00 95.75 663 THR A CA 1
ATOM 5106 C C . THR A 1 663 ? -26.176 -4.731 34.704 1.00 95.75 663 THR A C 1
ATOM 5108 O O . THR A 1 663 ? -25.346 -4.643 35.600 1.00 95.75 663 THR A O 1
ATOM 5111 N N . ALA A 1 664 ? -25.815 -4.854 33.423 1.00 92.00 664 ALA A N 1
ATOM 5112 C CA . ALA A 1 664 ? -24.418 -4.826 32.974 1.00 92.00 664 ALA A CA 1
ATOM 5113 C C . ALA A 1 664 ? -24.113 -3.587 32.115 1.00 92.00 664 ALA A C 1
ATOM 5115 O O . ALA A 1 664 ? -24.844 -3.288 31.173 1.00 92.00 664 ALA A O 1
ATOM 5116 N N . THR A 1 665 ? -23.007 -2.893 32.402 1.00 92.38 665 THR A N 1
ATOM 5117 C CA . THR A 1 665 ? -22.537 -1.734 31.624 1.00 92.38 665 THR A CA 1
ATOM 5118 C C . THR A 1 665 ? -21.015 -1.572 31.690 1.00 92.38 665 THR A C 1
ATOM 5120 O O . THR A 1 665 ? -20.360 -2.060 32.606 1.00 92.38 665 THR A O 1
ATOM 5123 N N . TYR A 1 666 ? -20.437 -0.848 30.737 1.00 91.56 666 TYR A N 1
ATOM 5124 C CA . TYR A 1 666 ? -19.060 -0.335 30.794 1.00 91.56 666 TYR A CA 1
ATOM 5125 C C . TYR A 1 666 ? -19.019 1.196 30.968 1.00 91.56 666 TYR A C 1
ATOM 5127 O O . TYR A 1 666 ? -17.944 1.780 31.076 1.00 91.56 666 TYR A O 1
ATOM 5135 N N . GLN A 1 667 ? -20.186 1.849 31.015 1.00 92.62 667 GLN A N 1
ATOM 5136 C CA . GLN A 1 667 ? -20.354 3.290 31.224 1.00 92.62 667 GLN A CA 1
ATOM 5137 C C . GLN A 1 667 ? -21.340 3.521 32.375 1.00 92.62 667 GLN A C 1
ATOM 5139 O O . GLN A 1 667 ? -22.498 3.867 32.131 1.00 92.62 667 GLN A O 1
ATOM 5144 N N . PRO A 1 668 ? -20.931 3.288 33.634 1.00 95.00 668 PRO A N 1
ATOM 5145 C CA . PRO A 1 668 ? -21.819 3.436 34.784 1.00 95.00 668 PRO A CA 1
ATOM 5146 C C . PRO A 1 668 ? -22.334 4.872 34.933 1.00 95.00 668 PRO A C 1
ATOM 5148 O O . PRO A 1 668 ? -23.435 5.062 35.435 1.00 95.00 668 PRO A O 1
ATOM 5151 N N . GLU A 1 669 ? -21.605 5.873 34.428 1.00 95.38 669 GLU A N 1
ATOM 5152 C CA . GLU A 1 669 ? -22.054 7.265 34.403 1.00 95.38 669 GLU A CA 1
ATOM 5153 C C . GLU A 1 669 ? -23.362 7.483 33.624 1.00 95.38 669 GLU A C 1
ATOM 5155 O O . GLU A 1 669 ? -24.144 8.368 33.969 1.00 95.38 669 GLU A O 1
ATOM 5160 N N . LEU A 1 670 ? -23.644 6.642 32.619 1.00 95.38 670 LEU A N 1
ATOM 5161 C CA . LEU A 1 670 ? -24.858 6.743 31.808 1.00 95.38 670 LEU A CA 1
ATOM 5162 C C . LEU A 1 670 ? -26.134 6.386 32.576 1.00 95.38 670 LEU A C 1
ATOM 5164 O O . LEU A 1 670 ? -27.221 6.703 32.099 1.00 95.38 670 LEU A O 1
ATOM 5168 N N . VAL A 1 671 ? -26.023 5.789 33.769 1.00 96.06 671 VAL A N 1
ATOM 5169 C CA . VAL A 1 671 ? -27.189 5.497 34.611 1.00 96.06 671 VAL A CA 1
ATOM 5170 C C . VAL A 1 671 ? -28.014 6.755 34.885 1.00 96.06 671 VAL A C 1
ATOM 5172 O O . VAL A 1 671 ? -29.224 6.662 34.976 1.00 96.06 671 VAL A O 1
ATOM 5175 N N . LEU A 1 672 ? -27.393 7.942 34.931 1.00 95.06 672 LEU A N 1
ATOM 5176 C CA . LEU A 1 672 ? -28.084 9.221 35.136 1.00 95.06 672 LEU A CA 1
ATOM 5177 C C . LEU A 1 672 ? -29.176 9.513 34.093 1.00 95.06 672 LEU A C 1
ATOM 5179 O O . LEU A 1 672 ? -30.112 10.248 34.396 1.00 95.06 672 LEU A O 1
ATOM 5183 N N . GLY A 1 673 ? -29.043 8.964 32.883 1.00 94.50 673 GLY A N 1
ATOM 5184 C CA . GLY A 1 673 ? -29.999 9.123 31.786 1.00 94.50 673 GLY A CA 1
ATOM 5185 C C . GLY A 1 673 ? -30.855 7.882 31.536 1.00 94.50 673 GLY A C 1
ATOM 5186 O O . GLY A 1 673 ? -31.472 7.776 30.477 1.00 94.50 673 GLY A O 1
ATOM 5187 N N . ALA A 1 674 ? -30.853 6.913 32.455 1.00 96.19 674 ALA A N 1
ATOM 5188 C CA . ALA A 1 674 ? -31.634 5.694 32.312 1.00 96.19 674 ALA A CA 1
ATOM 5189 C C . ALA A 1 674 ? -33.126 5.974 32.503 1.00 96.19 674 ALA A C 1
ATOM 5191 O O . ALA A 1 674 ? -33.520 6.426 33.575 1.00 96.19 674 ALA A O 1
ATOM 5192 N N . VAL A 1 675 ? -33.946 5.645 31.502 1.00 96.25 675 VAL A N 1
ATOM 5193 C CA . VAL A 1 675 ? -35.415 5.817 31.558 1.00 96.25 675 VAL A CA 1
ATOM 5194 C C . VAL A 1 675 ? -36.176 4.495 31.651 1.00 96.25 675 VAL A C 1
ATOM 5196 O O . VAL A 1 675 ? -37.368 4.494 31.920 1.00 96.25 675 VAL A O 1
ATOM 5199 N N . ALA A 1 676 ? -35.509 3.358 31.438 1.00 96.75 676 ALA A N 1
ATOM 5200 C CA . ALA A 1 676 ? -36.103 2.027 31.549 1.00 96.75 676 ALA A CA 1
ATOM 5201 C C . ALA A 1 676 ? -35.032 0.966 31.840 1.00 96.75 676 ALA A C 1
ATOM 5203 O O . ALA A 1 676 ? -33.835 1.199 31.636 1.00 96.75 676 ALA A O 1
ATOM 5204 N N . ILE A 1 677 ? -35.469 -0.227 32.245 1.00 96.69 677 ILE A N 1
ATOM 5205 C CA . ILE A 1 677 ? -34.624 -1.420 32.366 1.00 96.69 677 ILE A CA 1
ATOM 5206 C C . ILE A 1 677 ? -35.020 -2.427 31.288 1.00 96.69 677 ILE A C 1
ATOM 5208 O O . ILE A 1 677 ? -36.145 -2.914 31.266 1.00 96.69 677 ILE A O 1
ATOM 5212 N N . GLY A 1 678 ? -34.088 -2.762 30.401 1.00 95.56 678 GLY A N 1
ATOM 5213 C CA . GLY A 1 678 ? -34.262 -3.808 29.401 1.00 95.56 678 GLY A CA 1
ATOM 5214 C C . GLY A 1 678 ? -33.891 -5.173 29.971 1.00 95.56 678 GLY A C 1
ATOM 5215 O O . GLY A 1 678 ? -32.743 -5.379 30.370 1.00 95.56 678 GLY A O 1
ATOM 5216 N N . VAL A 1 679 ? -34.826 -6.123 29.975 1.00 95.38 679 VAL A N 1
ATOM 5217 C CA . VAL A 1 679 ? -34.598 -7.506 30.424 1.00 95.38 679 VAL A CA 1
ATOM 5218 C C . VAL A 1 679 ? -34.691 -8.483 29.265 1.00 95.38 679 VAL A C 1
ATOM 5220 O O . VAL A 1 679 ? -35.502 -8.331 28.352 1.00 95.38 679 VAL A O 1
ATOM 5223 N N . ARG A 1 680 ? -33.872 -9.534 29.302 1.00 93.88 680 ARG A N 1
ATOM 5224 C CA . ARG A 1 680 ? -33.984 -10.622 28.330 1.00 93.88 680 ARG A CA 1
ATOM 5225 C C . ARG A 1 680 ? -35.265 -11.417 28.596 1.00 93.88 680 ARG A C 1
ATOM 5227 O O . ARG A 1 680 ? -35.366 -12.044 29.650 1.00 93.88 680 ARG A O 1
ATOM 5234 N N . SER A 1 681 ? -36.188 -11.469 27.633 1.00 85.19 681 SER A N 1
ATOM 5235 C CA . SER A 1 681 ? -37.507 -12.114 27.799 1.00 85.19 681 SER A CA 1
ATOM 5236 C C . SER A 1 681 ? -37.420 -13.582 28.239 1.00 85.19 681 SER A C 1
ATOM 5238 O O . SER A 1 681 ? -38.158 -14.014 29.114 1.00 85.19 681 SER A O 1
ATOM 5240 N N . ALA A 1 682 ? -36.468 -14.348 27.694 1.00 85.19 682 ALA A N 1
ATOM 5241 C CA . ALA A 1 682 ? -36.220 -15.748 28.069 1.00 85.19 682 ALA A CA 1
ATOM 5242 C C . ALA A 1 682 ? -35.146 -15.916 29.171 1.00 85.19 682 ALA A C 1
ATOM 5244 O O . ALA A 1 682 ? -34.601 -17.003 29.358 1.00 85.19 682 ALA A O 1
ATOM 5245 N N . GLY A 1 683 ? -34.754 -14.828 29.840 1.00 85.88 683 GLY A N 1
ATOM 5246 C CA . GLY A 1 683 ? -33.698 -14.806 30.851 1.00 85.88 683 GLY A CA 1
ATOM 5247 C C . GLY A 1 683 ? -34.220 -14.792 32.289 1.00 85.88 683 GLY A C 1
ATOM 5248 O O . GLY A 1 683 ? -35.421 -14.750 32.541 1.00 85.88 683 GLY A O 1
ATOM 5249 N N . ARG A 1 684 ? -33.282 -14.757 33.249 1.00 90.50 684 ARG A N 1
ATOM 5250 C CA . ARG A 1 684 ? -33.551 -14.714 34.701 1.00 90.50 684 ARG A CA 1
ATOM 5251 C C . ARG A 1 684 ? -34.592 -13.660 35.097 1.00 90.50 684 ARG A C 1
ATOM 5253 O O . ARG A 1 684 ? -35.391 -13.921 35.986 1.00 90.50 684 ARG A O 1
ATOM 5260 N N . TYR A 1 685 ? -34.576 -12.499 34.446 1.00 93.62 685 TYR A N 1
ATOM 5261 C CA . TYR A 1 685 ? -35.413 -11.344 34.784 1.00 93.62 685 TYR A CA 1
ATOM 5262 C C . TYR A 1 685 ? -36.647 -11.179 33.882 1.00 93.62 685 TYR A C 1
ATOM 5264 O O . TYR A 1 685 ? -37.372 -10.206 34.039 1.00 93.62 685 TYR A O 1
ATOM 5272 N N . GLY A 1 686 ? -36.915 -12.108 32.955 1.00 89.81 686 GLY A N 1
ATOM 5273 C CA . GLY A 1 686 ? -38.026 -11.973 32.000 1.00 89.81 686 GLY A CA 1
ATOM 5274 C C . GLY A 1 686 ? -39.406 -11.867 32.662 1.00 89.81 686 GLY A C 1
ATOM 5275 O O . GLY A 1 686 ? -40.257 -11.119 32.204 1.00 89.81 686 GLY A O 1
ATOM 5276 N N . HIS A 1 687 ? -39.601 -12.529 33.806 1.00 91.94 687 HIS A N 1
ATOM 5277 C CA . HIS A 1 687 ? -40.836 -12.468 34.600 1.00 91.94 687 HIS A CA 1
ATOM 5278 C C . HIS A 1 687 ? -41.111 -11.099 35.259 1.00 91.94 687 HIS A C 1
ATOM 5280 O O . HIS A 1 687 ? -42.160 -10.923 35.879 1.00 91.94 687 HIS A O 1
ATOM 5286 N N . LEU A 1 688 ? -40.166 -10.156 35.171 1.00 93.94 688 LEU A N 1
ATOM 5287 C CA . LEU A 1 688 ? -40.296 -8.792 35.689 1.00 93.94 688 LEU A CA 1
ATOM 5288 C C . LEU A 1 688 ? -40.759 -7.795 34.616 1.00 93.94 688 LEU A C 1
ATOM 5290 O O . LEU A 1 688 ? -40.940 -6.623 34.931 1.00 93.94 688 LEU A O 1
ATOM 5294 N N . GLU A 1 689 ? -40.950 -8.232 33.367 1.00 92.56 689 GLU A N 1
ATOM 5295 C CA . GLU A 1 689 ? -41.511 -7.401 32.298 1.00 92.56 689 GLU A CA 1
ATOM 5296 C C . GLU A 1 689 ? -42.842 -6.756 32.726 1.00 92.56 689 GLU A C 1
ATOM 5298 O O . GLU A 1 689 ? -43.712 -7.409 33.305 1.00 92.56 689 GLU A O 1
ATOM 5303 N N . GLY A 1 690 ? -42.987 -5.453 32.465 1.00 90.94 690 GLY A N 1
ATOM 5304 C CA . GLY A 1 690 ? -44.164 -4.660 32.829 1.00 90.94 690 GLY A CA 1
ATOM 5305 C C . GLY A 1 690 ? -44.165 -4.124 34.265 1.00 90.94 690 GLY A C 1
ATOM 5306 O O . GLY A 1 690 ? -45.034 -3.323 34.604 1.00 90.94 690 GLY A O 1
ATOM 5307 N N . ARG A 1 691 ? -43.202 -4.520 35.108 1.00 95.06 691 ARG A N 1
ATOM 5308 C CA . ARG A 1 691 ? -43.030 -3.955 36.456 1.00 95.06 691 ARG A CA 1
ATOM 5309 C C . ARG A 1 691 ? -42.237 -2.646 36.433 1.00 95.06 691 ARG A C 1
ATOM 5311 O O . ARG A 1 691 ? -41.725 -2.227 35.395 1.00 95.06 691 ARG A O 1
ATOM 5318 N N . SER A 1 692 ? -42.103 -2.019 37.600 1.00 96.06 692 SER A N 1
ATOM 5319 C CA . SER A 1 692 ? -41.326 -0.793 37.795 1.00 96.06 692 SER A CA 1
ATOM 5320 C C . SER A 1 692 ? -40.145 -1.016 38.738 1.00 96.06 692 SER A C 1
ATOM 5322 O O . SER A 1 692 ? -40.269 -1.684 39.763 1.00 96.06 692 SER A O 1
ATOM 5324 N N . ALA A 1 693 ? -38.997 -0.431 38.402 1.00 96.06 693 ALA A N 1
ATOM 5325 C CA . ALA A 1 693 ? -37.776 -0.443 39.199 1.00 96.06 693 ALA A CA 1
ATOM 5326 C C . ALA A 1 693 ? -37.411 0.962 39.683 1.00 96.06 693 ALA A C 1
ATOM 5328 O O . ALA A 1 693 ? -37.514 1.926 38.936 1.00 96.06 693 ALA A O 1
ATOM 5329 N N . VAL A 1 694 ? -36.963 1.084 40.929 1.00 95.50 694 VAL A N 1
ATOM 5330 C CA . VAL A 1 694 ? -36.528 2.363 41.500 1.00 95.50 694 VAL A CA 1
ATOM 5331 C C . VAL A 1 694 ? -35.164 2.740 40.925 1.00 95.50 694 VAL A C 1
ATOM 5333 O O . VAL A 1 694 ? -34.229 1.932 40.960 1.00 95.50 694 VAL A O 1
ATOM 5336 N N . HIS A 1 695 ? -35.029 3.965 40.417 1.00 95.56 695 HIS A N 1
ATOM 5337 C CA . HIS A 1 695 ? -33.745 4.470 39.947 1.00 95.56 695 HIS A CA 1
ATOM 5338 C C . HIS A 1 695 ? -32.755 4.629 41.127 1.00 95.56 695 HIS A C 1
ATOM 5340 O O . HIS A 1 695 ? -33.089 5.206 42.159 1.00 95.56 695 HIS A O 1
ATOM 5346 N N . PRO A 1 696 ? -31.493 4.172 41.028 1.00 93.06 696 PRO A N 1
ATOM 5347 C CA . PRO A 1 696 ? -30.589 4.110 42.181 1.00 93.06 696 PRO A CA 1
ATOM 5348 C C . PRO A 1 696 ? -30.084 5.479 42.661 1.00 93.06 696 PRO A C 1
ATOM 5350 O O . PRO A 1 696 ? -29.562 5.570 43.771 1.00 93.06 696 PRO A O 1
ATOM 5353 N N . LEU A 1 697 ? -30.213 6.526 41.837 1.00 92.00 697 LEU A N 1
ATOM 5354 C CA . LEU A 1 697 ? -29.732 7.894 42.102 1.00 92.00 697 LEU A CA 1
ATOM 5355 C C . LEU A 1 697 ? -30.810 8.985 41.969 1.00 92.00 697 LEU A C 1
ATOM 5357 O O . LEU A 1 697 ? -30.493 10.170 42.070 1.00 92.00 697 LEU A O 1
ATOM 5361 N N . ARG A 1 698 ? -32.050 8.623 41.648 1.00 89.88 698 ARG A N 1
ATOM 5362 C CA . ARG A 1 698 ? -33.134 9.566 41.345 1.00 89.88 698 ARG A CA 1
ATOM 5363 C C . ARG A 1 698 ? -34.414 9.003 41.955 1.00 89.88 698 ARG A C 1
ATOM 5365 O O . ARG A 1 698 ? -34.513 7.794 42.126 1.00 89.88 698 ARG A O 1
ATOM 5372 N N . ASP A 1 699 ? -35.360 9.869 42.290 1.00 84.25 699 ASP A N 1
ATOM 5373 C CA . ASP A 1 699 ? -36.606 9.468 42.953 1.00 84.25 699 ASP A CA 1
ATOM 5374 C C . ASP A 1 699 ? -37.711 9.085 41.944 1.00 84.25 699 ASP A C 1
ATOM 5376 O O . ASP A 1 699 ? -38.895 9.297 42.199 1.00 84.25 699 ASP A O 1
ATOM 5380 N N . ASP A 1 700 ? -37.336 8.549 40.777 1.00 90.19 700 ASP A N 1
ATOM 5381 C CA . ASP A 1 700 ? -38.244 8.119 39.712 1.00 90.19 700 ASP A CA 1
ATOM 5382 C C . ASP A 1 700 ? -38.274 6.590 39.522 1.00 90.19 700 ASP A C 1
ATOM 5384 O O . ASP A 1 700 ? -37.357 5.849 39.899 1.00 90.19 700 ASP A O 1
ATOM 5388 N N . LEU A 1 701 ? -39.389 6.114 38.959 1.00 94.81 701 LEU A N 1
ATOM 5389 C CA . LEU A 1 701 ? -39.650 4.706 38.668 1.00 94.81 701 LEU A CA 1
ATOM 5390 C C . LEU A 1 701 ? -39.416 4.428 37.183 1.00 94.81 701 LEU A C 1
ATOM 5392 O O . LEU A 1 701 ? -40.024 5.059 36.324 1.00 94.81 701 LEU A O 1
ATOM 5396 N N . LEU A 1 702 ? -38.578 3.439 36.890 1.00 96.00 702 LEU A N 1
ATOM 5397 C CA . LEU A 1 702 ? -38.236 3.010 35.541 1.00 96.00 702 LEU A CA 1
ATOM 5398 C C . LEU A 1 702 ? -39.070 1.782 35.148 1.00 96.00 702 LEU A C 1
ATOM 5400 O O . LEU A 1 702 ? -39.013 0.774 35.859 1.00 96.00 702 LEU A O 1
ATOM 5404 N N . PRO A 1 703 ? -39.813 1.797 34.031 1.00 96.25 703 PRO A N 1
ATOM 5405 C CA . PRO A 1 703 ? -40.464 0.598 33.518 1.00 96.25 703 PRO A CA 1
ATOM 5406 C C . PRO A 1 703 ? -39.443 -0.480 33.126 1.00 96.25 703 PRO A C 1
ATOM 5408 O O . PRO A 1 703 ? -38.354 -0.190 32.621 1.00 96.25 703 PRO A O 1
ATOM 5411 N N . VAL A 1 704 ? -39.817 -1.743 33.331 1.00 95.81 704 VAL A N 1
ATOM 5412 C CA . VAL A 1 704 ? -39.061 -2.917 32.886 1.00 95.81 704 VAL A CA 1
ATOM 5413 C C . VAL A 1 704 ? -39.639 -3.413 31.560 1.00 95.81 704 VAL A C 1
ATOM 5415 O O . VAL A 1 704 ? -40.797 -3.825 31.499 1.00 95.81 704 VAL A O 1
ATOM 5418 N N . VAL A 1 705 ? -38.831 -3.396 30.499 1.00 94.62 705 VAL A N 1
ATOM 5419 C CA . VAL A 1 705 ? -39.239 -3.735 29.126 1.00 94.62 705 VAL A CA 1
ATOM 5420 C C . VAL A 1 705 ? -38.495 -4.963 28.599 1.00 94.62 705 VAL A C 1
ATOM 5422 O O . VAL A 1 705 ? -37.315 -5.169 28.892 1.00 94.62 705 VAL A O 1
ATOM 5425 N N . ALA A 1 706 ? -39.168 -5.782 27.793 1.00 91.88 706 ALA A N 1
ATOM 5426 C CA . ALA A 1 706 ? -38.552 -6.928 27.134 1.00 91.88 706 ALA A CA 1
ATOM 5427 C C . ALA A 1 706 ? -37.610 -6.514 25.994 1.00 91.88 706 ALA A C 1
ATOM 5429 O O . ALA A 1 706 ? -37.968 -5.736 25.113 1.00 91.88 706 ALA A O 1
ATOM 5430 N N . VAL A 1 707 ? -36.416 -7.111 25.968 1.00 90.25 707 VAL A N 1
ATOM 5431 C CA . VAL A 1 707 ? -35.437 -6.981 24.881 1.00 90.25 707 VAL A CA 1
ATOM 5432 C C . VAL A 1 707 ? -34.989 -8.387 24.445 1.00 90.25 707 VAL A C 1
ATOM 5434 O O . VAL A 1 707 ? -34.133 -8.985 25.106 1.00 90.25 707 VAL A O 1
ATOM 5437 N N . PRO A 1 708 ? -35.543 -8.945 23.347 1.00 83.06 708 PRO A N 1
ATOM 5438 C CA . PRO A 1 708 ? -35.292 -10.333 22.939 1.00 83.06 708 PRO A CA 1
ATOM 5439 C C . PRO A 1 708 ? -33.811 -10.663 22.688 1.00 83.06 708 PRO A C 1
ATOM 5441 O O . PRO A 1 708 ? -33.308 -11.682 23.167 1.00 83.06 708 PRO A O 1
ATOM 5444 N N . ASP A 1 709 ? -33.090 -9.760 22.017 1.00 81.88 709 ASP A N 1
ATOM 5445 C CA . ASP A 1 709 ? -31.706 -9.964 21.558 1.00 81.88 709 ASP A CA 1
ATOM 5446 C C . ASP A 1 709 ? -30.643 -9.487 22.569 1.00 81.88 709 ASP A C 1
ATOM 5448 O O . ASP A 1 709 ? -29.547 -9.055 22.201 1.00 81.88 709 ASP A O 1
ATOM 5452 N N . LEU A 1 710 ? -30.956 -9.506 23.869 1.00 84.12 710 LEU A N 1
ATOM 5453 C CA . LEU A 1 710 ? -30.003 -9.113 24.907 1.00 84.12 710 LEU A CA 1
ATOM 5454 C C . LEU A 1 710 ? -29.000 -10.249 25.188 1.00 84.12 710 LEU A C 1
ATOM 5456 O O . LEU A 1 710 ? -29.381 -11.346 25.595 1.00 84.12 710 LEU A O 1
ATOM 5460 N N . GLY A 1 711 ? -27.702 -9.978 25.012 1.00 79.69 711 GLY A N 1
ATOM 5461 C CA . GLY A 1 711 ? -26.623 -10.934 25.317 1.00 79.69 711 GLY A CA 1
ATOM 5462 C C . GLY A 1 711 ? -26.351 -11.137 26.816 1.00 79.69 711 GLY A C 1
ATOM 5463 O O . GLY A 1 711 ? -25.630 -12.056 27.196 1.00 79.69 711 GLY A O 1
ATOM 5464 N N . VAL A 1 712 ? -26.933 -10.289 27.668 1.00 85.50 712 VAL A N 1
ATOM 5465 C CA . VAL A 1 712 ? -26.840 -10.328 29.137 1.00 85.50 712 VAL A CA 1
ATOM 5466 C C . VAL A 1 712 ? -28.236 -10.478 29.756 1.00 85.50 712 VAL A C 1
ATOM 5468 O O . VAL A 1 712 ? -29.231 -10.532 29.038 1.00 85.50 712 VAL A O 1
ATOM 5471 N N . GLY A 1 713 ? -28.327 -10.588 31.085 1.00 90.19 713 GLY A N 1
ATOM 5472 C CA . GLY A 1 713 ? -29.610 -10.739 31.785 1.00 90.19 713 GLY A CA 1
ATOM 5473 C C . GLY A 1 713 ? -30.476 -9.474 31.767 1.00 90.19 713 GLY A C 1
ATOM 5474 O O . GLY A 1 713 ? -31.669 -9.564 31.474 1.00 90.19 713 GLY A O 1
ATOM 5475 N N . ALA A 1 714 ? -29.875 -8.319 32.066 1.00 95.19 714 ALA A N 1
ATOM 5476 C CA . ALA A 1 714 ? -30.531 -7.014 32.072 1.00 95.19 714 ALA A CA 1
ATOM 5477 C C . ALA A 1 714 ? -29.539 -5.873 31.767 1.00 95.19 714 ALA A C 1
ATOM 5479 O O . ALA A 1 714 ? -28.338 -5.993 32.028 1.00 95.19 714 ALA A O 1
ATOM 5480 N N . VAL A 1 715 ? -30.046 -4.760 31.238 1.00 95.38 715 VAL A N 1
ATOM 5481 C CA . VAL A 1 715 ? -29.332 -3.487 31.015 1.00 95.38 715 VAL A CA 1
ATOM 5482 C C . VAL A 1 715 ? -30.251 -2.320 31.373 1.00 95.38 715 VAL A C 1
ATOM 5484 O O . VAL A 1 715 ? -31.466 -2.450 31.274 1.00 95.38 715 VAL A O 1
ATOM 5487 N N . PHE A 1 716 ? -29.701 -1.170 31.751 1.00 96.38 716 PHE A N 1
ATOM 5488 C CA . PHE A 1 716 ? -30.474 0.074 31.773 1.00 96.38 716 PHE A CA 1
ATOM 5489 C C . PHE A 1 716 ? -30.408 0.748 30.393 1.00 96.38 716 PHE A C 1
ATOM 5491 O O . PHE A 1 716 ? -29.373 0.682 29.731 1.00 96.38 716 PHE A O 1
ATOM 5498 N N . LEU A 1 717 ? -31.513 1.349 29.947 1.00 95.75 717 LEU A N 1
ATOM 5499 C CA . LEU A 1 717 ? -31.659 1.925 28.605 1.00 95.75 717 LEU A CA 1
ATOM 5500 C C . LEU A 1 717 ? -31.553 3.451 28.650 1.00 95.75 717 LEU A C 1
ATOM 5502 O O . LEU A 1 717 ? -32.262 4.096 29.425 1.00 95.75 717 LEU A O 1
ATOM 5506 N N . VAL A 1 718 ? -30.682 4.018 27.810 1.00 95.31 718 VAL A N 1
ATOM 5507 C CA . VAL A 1 718 ? -30.303 5.441 27.824 1.00 95.31 718 VAL A CA 1
ATOM 5508 C C . VAL A 1 718 ? -30.511 6.049 26.432 1.00 95.31 718 VAL A C 1
ATOM 5510 O O . VAL A 1 718 ? -29.581 6.104 25.619 1.00 95.31 718 VAL A O 1
ATOM 5513 N N . PRO A 1 719 ? -31.727 6.529 26.123 1.00 94.00 719 PRO A N 1
ATOM 5514 C CA . PRO A 1 719 ? -32.107 6.920 24.766 1.00 94.00 719 PRO A CA 1
ATOM 5515 C C . PRO A 1 719 ? -31.310 8.117 24.242 1.00 94.00 719 PRO A C 1
ATOM 5517 O O . PRO A 1 719 ? -31.037 8.186 23.051 1.00 94.00 719 PRO A O 1
ATOM 5520 N N . ALA A 1 720 ? -30.866 9.038 25.103 1.00 93.75 720 ALA A N 1
ATOM 5521 C CA . ALA A 1 720 ? -30.095 10.208 24.673 1.00 93.75 720 ALA A CA 1
ATOM 5522 C C . ALA A 1 720 ? -28.690 9.870 24.126 1.00 93.75 720 ALA A C 1
ATOM 5524 O O . ALA A 1 720 ? -28.099 10.682 23.417 1.00 93.75 720 ALA A O 1
ATOM 5525 N N . HIS A 1 721 ? -28.151 8.683 24.439 1.00 92.88 721 HIS A N 1
ATOM 5526 C CA . HIS A 1 721 ? -26.773 8.297 24.100 1.00 92.88 721 HIS A CA 1
ATOM 5527 C C . HIS A 1 721 ? -26.653 6.941 23.391 1.00 92.88 721 HIS A C 1
ATOM 5529 O O . HIS A 1 721 ? -25.542 6.453 23.179 1.00 92.88 721 HIS A O 1
ATOM 5535 N N . SER A 1 722 ? -27.776 6.343 22.985 1.00 91.19 722 SER A N 1
ATOM 5536 C CA . SER A 1 722 ? -27.819 5.081 22.244 1.00 91.19 722 SER A CA 1
ATOM 5537 C C . SER A 1 722 ? -28.963 5.099 21.230 1.00 91.19 722 SER A C 1
ATOM 5539 O O . SER A 1 722 ? -30.134 5.098 21.600 1.00 91.19 722 SER A O 1
ATOM 5541 N N . LEU A 1 723 ? -28.627 5.058 19.932 1.00 88.94 723 LEU A N 1
ATOM 5542 C CA . LEU A 1 723 ? -29.618 4.953 18.846 1.00 88.94 723 LEU A CA 1
ATOM 5543 C C . LEU A 1 723 ? -30.450 3.664 18.947 1.00 88.94 723 LEU A C 1
ATOM 5545 O O . LEU A 1 723 ? -31.614 3.632 18.554 1.00 88.94 723 LEU A O 1
ATOM 5549 N N . ARG A 1 724 ? -29.854 2.590 19.480 1.00 90.06 724 ARG A N 1
ATOM 5550 C CA . ARG A 1 724 ? -30.557 1.329 19.737 1.00 90.06 724 ARG A CA 1
ATOM 5551 C C . ARG A 1 724 ? -31.604 1.512 20.830 1.00 90.06 724 ARG A C 1
ATOM 5553 O O . ARG A 1 724 ? -32.729 1.050 20.658 1.00 90.06 724 ARG A O 1
ATOM 5560 N N . ASP A 1 725 ? -31.225 2.161 21.925 1.00 92.69 725 ASP A N 1
ATOM 5561 C CA . ASP A 1 725 ? -32.100 2.341 23.081 1.00 92.69 725 ASP A CA 1
ATOM 5562 C C . ASP A 1 725 ? -33.235 3.304 22.729 1.00 92.69 725 ASP A C 1
ATOM 5564 O O . ASP A 1 725 ? -34.377 3.018 23.066 1.00 92.69 725 ASP A O 1
ATOM 5568 N N . GLU A 1 726 ? -32.954 4.379 21.978 1.00 92.00 726 GLU A N 1
ATOM 5569 C CA . GLU A 1 726 ? -33.989 5.286 21.462 1.00 92.00 726 GLU A CA 1
ATOM 5570 C C . GLU A 1 726 ? -35.030 4.542 20.633 1.00 92.00 726 GLU A C 1
ATOM 5572 O O . GLU A 1 726 ? -36.222 4.716 20.870 1.00 92.00 726 GLU A O 1
ATOM 5577 N N . ARG A 1 727 ? -34.604 3.658 19.722 1.00 89.69 727 ARG A N 1
ATOM 5578 C CA . ARG A 1 727 ? -35.540 2.876 18.911 1.00 89.69 727 ARG A CA 1
ATOM 5579 C C . ARG A 1 727 ? -36.406 1.952 19.769 1.00 89.69 727 ARG A C 1
ATOM 5581 O O . ARG A 1 727 ? -37.619 1.942 19.589 1.00 89.69 727 ARG A O 1
ATOM 5588 N N . ILE A 1 728 ? -35.791 1.206 20.692 1.00 91.00 728 ILE A N 1
ATOM 5589 C CA . ILE A 1 728 ? -36.500 0.281 21.597 1.00 91.00 728 ILE A CA 1
ATOM 5590 C C . ILE A 1 728 ? -37.534 1.042 22.434 1.00 91.00 728 ILE A C 1
ATOM 5592 O O . ILE A 1 728 ? -38.677 0.615 22.559 1.00 91.00 728 ILE A O 1
ATOM 5596 N N . LEU A 1 729 ? -37.140 2.182 22.998 1.00 92.81 729 LEU A N 1
ATOM 5597 C CA . LEU A 1 729 ? -37.997 2.975 23.874 1.00 92.81 729 LEU A CA 1
ATOM 5598 C C . LEU A 1 729 ? -39.114 3.670 23.105 1.00 92.81 729 LEU A C 1
ATOM 5600 O O . LEU A 1 729 ? -40.254 3.666 23.563 1.00 92.81 729 LEU A O 1
ATOM 5604 N N . ARG A 1 730 ? -38.830 4.161 21.897 1.00 89.75 730 ARG A N 1
ATOM 5605 C CA . ARG A 1 730 ? -39.847 4.723 21.007 1.00 89.75 730 ARG A CA 1
ATOM 5606 C C . ARG A 1 730 ? -40.895 3.682 20.612 1.00 89.75 730 ARG A C 1
ATOM 5608 O O . ARG A 1 730 ? -42.080 3.996 20.605 1.00 89.75 730 ARG A O 1
ATOM 5615 N N . GLU A 1 731 ? -40.482 2.447 20.319 1.00 88.50 731 GLU A N 1
ATOM 5616 C CA . GLU A 1 731 ? -41.398 1.320 20.063 1.00 88.50 731 GLU A CA 1
ATOM 5617 C C . GLU A 1 731 ? -42.230 0.955 21.304 1.00 88.50 731 GLU A C 1
ATOM 5619 O O . GLU A 1 731 ? -43.391 0.572 21.173 1.00 88.50 731 GLU A O 1
ATOM 5624 N N . ALA A 1 732 ? -41.674 1.147 22.503 1.00 86.94 732 ALA A N 1
ATOM 5625 C CA . ALA A 1 732 ? -42.378 0.998 23.776 1.00 86.94 732 ALA A CA 1
ATOM 5626 C C . ALA A 1 732 ? -43.227 2.227 24.176 1.00 86.94 732 ALA A C 1
ATOM 5628 O O . ALA A 1 732 ? -43.825 2.227 25.250 1.00 86.94 732 ALA A O 1
ATOM 5629 N N . GLY A 1 733 ? -43.293 3.272 23.341 1.00 89.31 733 GLY A N 1
ATOM 5630 C CA . GLY A 1 733 ? -44.065 4.492 23.607 1.00 89.31 733 GLY A CA 1
ATOM 5631 C C . GLY A 1 733 ? -43.440 5.450 24.631 1.00 89.31 733 GLY A C 1
ATOM 5632 O O . GLY A 1 733 ? -44.144 6.302 25.167 1.00 89.31 733 GLY A O 1
ATOM 5633 N N . ILE A 1 734 ? -42.139 5.325 24.908 1.00 89.81 734 ILE A N 1
ATOM 5634 C CA . ILE A 1 734 ? -41.379 6.172 25.838 1.00 89.81 734 ILE A CA 1
ATOM 5635 C C . ILE A 1 734 ? -40.525 7.155 25.026 1.00 89.81 734 ILE A C 1
ATOM 5637 O O . ILE A 1 734 ? -39.618 6.741 24.306 1.00 89.81 734 ILE A O 1
ATOM 5641 N N . ASP A 1 735 ? -40.795 8.458 25.160 1.00 87.06 735 ASP A N 1
ATOM 5642 C CA . ASP A 1 735 ? -40.101 9.526 24.410 1.00 87.06 735 ASP A CA 1
ATOM 5643 C C . ASP A 1 735 ? -39.175 10.400 25.281 1.00 87.06 735 ASP A C 1
ATOM 5645 O O . ASP A 1 735 ? -38.608 11.391 24.822 1.00 87.06 735 ASP A O 1
ATOM 5649 N N . GLU A 1 736 ? -38.992 10.048 26.555 1.00 86.81 736 GLU A N 1
ATOM 5650 C CA . GLU A 1 736 ? -38.075 10.757 27.452 1.00 86.81 736 GLU A CA 1
ATOM 5651 C C . GLU A 1 736 ? -36.614 10.548 27.037 1.00 86.81 736 GLU A C 1
ATOM 5653 O O . GLU A 1 736 ? -36.174 9.421 26.814 1.00 86.81 736 GLU A O 1
ATOM 5658 N N . ARG A 1 737 ? -35.833 11.634 26.946 1.00 89.38 737 ARG A N 1
ATOM 5659 C CA . ARG A 1 737 ? -34.429 11.599 26.486 1.00 89.38 737 ARG A CA 1
ATOM 5660 C C . ARG A 1 737 ? -33.498 12.454 27.355 1.00 89.38 737 ARG A C 1
ATOM 5662 O O . ARG A 1 737 ? -32.907 13.409 26.850 1.00 89.38 737 ARG A O 1
ATOM 5669 N N . PRO A 1 738 ? -33.346 12.148 28.655 1.00 91.56 738 PRO A N 1
ATOM 5670 C CA . PRO A 1 738 ? -32.438 12.891 29.522 1.00 91.56 738 PRO A CA 1
ATOM 5671 C C . PRO A 1 738 ? -30.985 12.724 29.053 1.00 91.56 738 PRO A C 1
ATOM 5673 O O . PRO A 1 738 ? -30.436 11.621 29.050 1.00 91.56 738 PRO A O 1
ATOM 5676 N N . ALA A 1 739 ? -30.359 13.830 28.648 1.00 92.25 739 ALA A N 1
ATOM 5677 C CA . ALA A 1 739 ? -28.958 13.846 28.249 1.00 92.25 739 ALA A CA 1
ATOM 5678 C C . ALA A 1 739 ? -28.043 13.776 29.481 1.00 92.25 739 ALA A C 1
ATOM 5680 O O . ALA A 1 739 ? -28.167 14.552 30.426 1.00 92.25 739 ALA A O 1
ATOM 5681 N N . VAL A 1 740 ? -27.101 12.839 29.455 1.00 95.12 740 VAL A N 1
ATOM 5682 C CA . VAL A 1 740 ? -26.006 12.695 30.425 1.00 95.12 740 VAL A CA 1
ATOM 5683 C C . VAL A 1 740 ? -24.809 13.538 30.006 1.00 95.12 740 VAL A C 1
ATOM 5685 O O . VAL A 1 740 ? -24.160 14.141 30.857 1.00 95.12 740 VAL A O 1
ATOM 5688 N N . PHE A 1 741 ? -24.546 13.601 28.702 1.00 94.56 741 PHE A N 1
ATOM 5689 C CA . PHE A 1 741 ? -23.480 14.392 28.107 1.00 94.56 741 PHE A CA 1
ATOM 5690 C C . PHE A 1 741 ? -24.035 15.484 27.200 1.00 94.56 741 PHE A C 1
ATOM 5692 O O . PHE A 1 741 ? -25.023 15.269 26.496 1.00 94.56 741 PHE A O 1
ATOM 5699 N N . ASP A 1 742 ? -23.362 16.626 27.186 1.00 90.75 742 ASP A N 1
ATOM 5700 C CA . ASP A 1 742 ? -23.596 17.689 26.220 1.00 90.75 742 ASP A CA 1
ATOM 5701 C C . ASP A 1 742 ? -22.819 17.460 24.905 1.00 90.75 742 ASP A C 1
ATOM 5703 O O . ASP A 1 742 ? -22.169 16.434 24.677 1.00 90.75 742 ASP A O 1
ATOM 5707 N N . GLU A 1 743 ? -22.869 18.451 24.018 1.00 86.50 743 GLU A N 1
ATOM 5708 C CA . GLU A 1 743 ? -22.181 18.436 22.726 1.00 86.50 743 GLU A CA 1
ATOM 5709 C C . GLU A 1 743 ? -20.642 18.436 22.808 1.00 86.50 743 GLU A C 1
ATOM 5711 O O . GLU A 1 743 ? -19.975 18.119 21.815 1.00 86.50 743 GLU A O 1
ATOM 5716 N N . LYS A 1 744 ? -20.069 18.794 23.961 1.00 87.19 744 LYS A N 1
ATOM 5717 C CA . LYS A 1 744 ? -18.625 18.763 24.233 1.00 87.19 744 LYS A CA 1
ATOM 5718 C C . LYS A 1 744 ? -18.191 17.450 24.884 1.00 87.19 744 LYS A C 1
ATOM 5720 O O . LYS A 1 744 ? -16.994 17.181 24.974 1.00 87.19 744 LYS A O 1
ATOM 5725 N N . GLY A 1 745 ? -19.143 16.601 25.271 1.00 89.38 745 GLY A N 1
ATOM 5726 C CA . GLY A 1 745 ? -18.880 15.373 26.014 1.00 89.38 745 GLY A CA 1
ATOM 5727 C C . GLY A 1 745 ? -18.682 15.607 27.512 1.00 89.38 745 GLY A C 1
ATOM 5728 O O . GLY A 1 745 ? -18.126 14.743 28.193 1.00 89.38 745 GLY A O 1
ATOM 5729 N N . GLU A 1 746 ? -19.126 16.756 28.016 1.00 92.75 746 GLU A N 1
ATOM 5730 C CA . GLU A 1 746 ? -19.134 17.106 29.432 1.00 92.75 746 GLU A CA 1
ATOM 5731 C C . GLU A 1 746 ? -20.486 16.738 30.053 1.00 92.75 746 GLU A C 1
ATOM 5733 O O . GLU A 1 746 ? -21.492 16.611 29.353 1.00 92.75 746 GLU A O 1
ATOM 5738 N N . GLY A 1 747 ? -20.525 16.535 31.370 1.00 94.44 747 GLY A N 1
ATOM 5739 C CA . GLY A 1 747 ? -21.764 16.237 32.083 1.00 94.44 747 GLY A CA 1
ATOM 5740 C C . GLY A 1 747 ? -22.819 17.325 31.862 1.00 94.44 747 GLY A C 1
ATOM 5741 O O . GLY A 1 747 ? -22.513 18.512 31.936 1.00 94.44 747 GLY A O 1
ATOM 5742 N N . SER A 1 748 ? -24.060 16.920 31.595 1.00 92.00 748 SER A N 1
ATOM 5743 C CA . SER A 1 748 ? -25.213 17.812 31.398 1.00 92.00 748 SER A CA 1
ATOM 5744 C C . SER A 1 748 ? -26.160 17.903 32.613 1.00 92.00 748 SER A C 1
ATOM 5746 O O . SER A 1 748 ? -26.648 19.002 32.891 1.00 92.00 748 SER A O 1
ATOM 5748 N N . PRO A 1 749 ? -26.416 16.823 33.389 1.00 91.31 749 PRO A N 1
ATOM 5749 C CA . PRO A 1 749 ? -27.339 16.881 34.522 1.00 91.31 749 PRO A CA 1
ATOM 5750 C C . PRO A 1 749 ? -26.937 17.893 35.607 1.00 91.31 749 PRO A C 1
ATOM 5752 O O . PRO A 1 749 ? -25.755 18.099 35.895 1.00 91.31 749 PRO A O 1
ATOM 5755 N N . ALA A 1 750 ? -27.935 18.486 36.271 1.00 83.06 750 ALA A N 1
ATOM 5756 C CA . ALA A 1 750 ? -27.717 19.418 37.378 1.00 83.06 750 ALA A CA 1
ATOM 5757 C C . ALA A 1 750 ? -26.877 18.771 38.499 1.00 83.06 750 ALA A C 1
ATOM 5759 O O . ALA A 1 750 ? -27.130 17.638 38.906 1.00 83.06 750 ALA A O 1
ATOM 5760 N N . GLY A 1 751 ? -25.856 19.488 38.979 1.00 86.25 751 GLY A N 1
ATOM 5761 C CA . GLY A 1 751 ? -24.861 18.969 39.932 1.00 86.25 751 GLY A CA 1
ATOM 5762 C C . GLY A 1 751 ? -23.673 18.238 39.290 1.00 86.25 751 GLY A C 1
ATOM 5763 O O . GLY A 1 751 ? -22.679 17.997 39.967 1.00 86.25 751 GLY A O 1
ATOM 5764 N N . TYR A 1 752 ? -23.746 17.949 37.989 1.00 92.06 752 TYR A N 1
ATOM 5765 C CA . TYR A 1 752 ? -22.689 17.305 37.203 1.00 92.06 752 TYR A CA 1
ATOM 5766 C C . TYR A 1 752 ? -22.268 18.125 35.969 1.00 92.06 752 TYR A C 1
ATOM 5768 O O . TYR A 1 752 ? -21.438 17.674 35.179 1.00 92.06 752 TYR A O 1
ATOM 5776 N N . ALA A 1 753 ? -22.851 19.316 35.803 1.00 92.19 753 ALA A N 1
ATOM 5777 C CA . ALA A 1 753 ? -22.648 20.192 34.657 1.00 92.19 753 ALA A CA 1
ATOM 5778 C C . ALA A 1 753 ? -21.162 20.540 34.451 1.00 92.19 753 ALA A C 1
ATOM 5780 O O . ALA A 1 753 ? -20.493 20.976 35.389 1.00 92.19 753 ALA A O 1
ATOM 5781 N N . GLY A 1 754 ? -20.655 20.357 33.230 1.00 92.00 754 GLY A N 1
ATOM 5782 C CA . GLY A 1 754 ? -19.273 20.686 32.860 1.00 92.00 754 GLY A CA 1
ATOM 5783 C C . GLY A 1 754 ? -18.219 19.688 33.354 1.00 92.00 754 GLY A C 1
ATOM 5784 O O . GLY A 1 754 ? -17.029 19.873 33.102 1.00 92.00 754 GLY A O 1
ATOM 5785 N N . LEU A 1 755 ? -18.611 18.621 34.064 1.00 94.81 755 LEU A N 1
ATOM 5786 C CA . LEU A 1 755 ? -17.645 17.616 34.501 1.00 94.81 755 LEU A CA 1
ATOM 5787 C C . LEU A 1 755 ? -17.135 16.808 33.301 1.00 94.81 755 LEU A C 1
ATOM 5789 O O . LEU A 1 755 ? -17.949 16.274 32.540 1.00 94.81 755 LEU A O 1
ATOM 5793 N N . PRO A 1 756 ? -15.810 16.629 33.148 1.00 92.44 756 PRO A N 1
ATOM 5794 C CA . PRO A 1 756 ? -15.278 15.722 32.146 1.00 92.44 756 PRO A CA 1
ATOM 5795 C C . PRO A 1 756 ? -15.694 14.284 32.469 1.00 92.44 756 PRO A C 1
ATOM 5797 O O . PRO A 1 756 ? -15.903 13.918 33.628 1.00 92.44 756 PRO A O 1
ATOM 5800 N N . ARG A 1 757 ? -15.780 13.444 31.436 1.00 90.25 757 ARG A N 1
ATOM 5801 C CA . ARG A 1 757 ? -16.349 12.091 31.519 1.00 90.25 757 ARG A CA 1
ATOM 5802 C C . ARG A 1 757 ? -15.808 11.225 32.660 1.00 90.25 757 ARG A C 1
ATOM 5804 O O . ARG A 1 757 ? -16.593 10.549 33.318 1.00 90.25 757 ARG A O 1
ATOM 5811 N N . ASP A 1 758 ? -14.501 11.230 32.902 1.00 90.88 758 ASP A N 1
ATOM 5812 C CA . ASP A 1 758 ? -13.919 10.402 33.966 1.00 90.88 758 ASP A CA 1
ATOM 5813 C C . ASP A 1 758 ? -14.237 10.953 35.363 1.00 90.88 758 ASP A C 1
ATOM 5815 O O . ASP A 1 758 ? -14.565 10.181 36.261 1.00 90.88 758 ASP A O 1
ATOM 5819 N N . ALA A 1 759 ? -14.264 12.280 35.535 1.00 93.88 759 ALA A N 1
ATOM 5820 C CA . ALA A 1 759 ? -14.707 12.898 36.786 1.00 93.88 759 ALA A CA 1
ATOM 5821 C C . ALA A 1 759 ? -16.199 12.635 37.045 1.00 93.88 759 ALA A C 1
ATOM 5823 O O . ALA A 1 759 ? -16.591 12.340 38.174 1.00 93.88 759 ALA A O 1
ATOM 5824 N N . LEU A 1 760 ? -17.023 12.676 35.992 1.00 95.62 760 LEU A N 1
ATOM 5825 C CA . LEU A 1 760 ? -18.431 12.296 36.066 1.00 95.62 760 LEU A CA 1
ATOM 5826 C C . LEU A 1 760 ? -18.590 10.831 36.493 1.00 95.62 760 LEU A C 1
ATOM 5828 O O . LEU A 1 760 ? -19.406 10.530 37.363 1.00 95.62 760 LEU A O 1
ATOM 5832 N N . ARG A 1 761 ? -17.792 9.924 35.917 1.00 95.19 761 ARG A N 1
ATOM 5833 C CA . ARG A 1 761 ? -17.798 8.502 36.275 1.00 95.19 761 ARG A CA 1
ATOM 5834 C C . ARG A 1 761 ? -17.485 8.285 37.747 1.00 95.19 761 ARG A C 1
ATOM 5836 O O . ARG A 1 761 ? -18.248 7.595 38.417 1.00 95.19 761 ARG A O 1
ATOM 5843 N N . GLU A 1 762 ? -16.413 8.881 38.253 1.00 95.31 762 GLU A N 1
ATOM 5844 C CA . GLU A 1 762 ? -16.035 8.739 39.662 1.00 95.31 762 GLU A CA 1
ATOM 5845 C C . GLU A 1 762 ? -17.102 9.325 40.599 1.00 95.31 762 GLU A C 1
ATOM 5847 O O . GLU A 1 762 ? -17.477 8.687 41.585 1.00 95.31 762 GLU A O 1
ATOM 5852 N N . ALA A 1 763 ? -17.680 10.482 40.258 1.00 95.50 763 ALA A N 1
ATOM 5853 C CA . ALA A 1 763 ? -18.758 11.086 41.040 1.00 95.50 763 ALA A CA 1
ATOM 5854 C C . ALA A 1 763 ? -20.022 10.205 41.081 1.00 95.50 763 ALA A C 1
ATOM 5856 O O . ALA A 1 763 ? -20.652 10.058 42.132 1.00 95.50 763 ALA A O 1
ATOM 5857 N N . VAL A 1 764 ? -20.390 9.590 39.952 1.00 96.00 764 VAL A N 1
ATOM 5858 C CA . VAL A 1 764 ? -21.532 8.668 39.869 1.00 96.00 764 VAL A CA 1
ATOM 5859 C C . VAL A 1 764 ? -21.261 7.379 40.642 1.00 96.00 764 VAL A C 1
ATOM 5861 O O . VAL A 1 764 ? -22.118 6.946 41.411 1.00 96.00 764 VAL A O 1
ATOM 5864 N N . LEU A 1 765 ? -20.072 6.787 40.499 1.00 95.81 765 LEU A N 1
ATOM 5865 C CA . LEU A 1 765 ? -19.683 5.582 41.237 1.00 95.81 765 LEU A CA 1
ATOM 5866 C C . LEU A 1 765 ? -19.683 5.817 42.751 1.00 95.81 765 LEU A C 1
ATOM 5868 O O . LEU A 1 765 ? -20.237 5.004 43.489 1.00 95.81 765 LEU A O 1
ATOM 5872 N N . GLY A 1 766 ? -19.141 6.950 43.207 1.00 94.94 766 GLY A N 1
ATOM 5873 C CA . GLY A 1 766 ? -19.155 7.326 44.621 1.00 94.94 766 GLY A CA 1
ATOM 5874 C C . GLY A 1 766 ? -20.570 7.460 45.187 1.00 94.94 766 GLY A C 1
ATOM 5875 O O . GLY A 1 766 ? -20.821 7.057 46.320 1.00 94.94 766 GLY A O 1
ATOM 5876 N N . ARG A 1 767 ? -21.516 7.965 44.385 1.00 95.25 767 ARG A N 1
ATOM 5877 C CA . ARG A 1 767 ? -22.919 8.112 44.794 1.00 95.25 767 ARG A CA 1
ATOM 5878 C C . ARG A 1 767 ? -23.710 6.800 44.738 1.00 95.25 767 ARG A C 1
ATOM 5880 O O . ARG A 1 767 ? -24.646 6.633 45.513 1.00 95.25 767 ARG A O 1
ATOM 5887 N N . LEU A 1 768 ? -23.349 5.880 43.841 1.00 95.38 768 LEU A N 1
ATOM 5888 C CA . LEU A 1 768 ? -23.945 4.542 43.778 1.00 95.38 768 LEU A CA 1
ATOM 5889 C C . LEU A 1 768 ? -23.548 3.675 44.982 1.00 95.38 768 LEU A C 1
ATOM 5891 O O . LEU A 1 768 ? -24.354 2.857 45.417 1.00 95.38 768 LEU A O 1
ATOM 5895 N N . GLY A 1 769 ? -22.343 3.857 45.531 1.00 94.50 769 GLY A N 1
ATOM 5896 C CA . GLY A 1 769 ? -21.903 3.171 46.747 1.00 94.50 769 GLY A CA 1
ATOM 5897 C C . GLY A 1 769 ? -21.939 1.644 46.619 1.00 94.50 769 GLY A C 1
ATOM 5898 O O . GLY A 1 769 ? -21.343 1.071 45.710 1.00 94.50 769 GLY A O 1
ATOM 5899 N N . ASP A 1 770 ? -22.654 0.979 47.526 1.00 92.88 770 ASP A N 1
ATOM 5900 C CA . ASP A 1 770 ? -22.836 -0.480 47.559 1.00 92.88 770 ASP A CA 1
ATOM 5901 C C . ASP A 1 770 ? -23.747 -1.021 46.441 1.00 92.88 770 ASP A C 1
ATOM 5903 O O . ASP A 1 770 ? -23.782 -2.227 46.193 1.00 92.88 770 ASP A O 1
ATOM 5907 N N . ARG A 1 771 ? -24.442 -0.140 45.710 1.00 94.31 771 ARG A N 1
ATOM 5908 C CA . ARG A 1 771 ? -25.334 -0.497 44.593 1.00 94.31 771 ARG A CA 1
ATOM 5909 C C . ARG A 1 771 ? -24.599 -0.733 43.275 1.00 94.31 771 ARG A C 1
ATOM 5911 O O . ARG A 1 771 ? -25.247 -0.978 42.258 1.00 94.31 771 ARG A O 1
ATOM 5918 N N . VAL A 1 772 ? -23.268 -0.647 43.246 1.00 96.31 772 VAL A N 1
ATOM 5919 C CA . VAL A 1 772 ? -22.466 -0.942 42.054 1.00 96.31 772 VAL A CA 1
ATOM 5920 C C . VAL A 1 772 ? -21.330 -1.906 42.368 1.00 96.31 772 VAL A C 1
ATOM 5922 O O . VAL A 1 772 ? -20.573 -1.728 43.316 1.00 96.31 772 VAL A O 1
ATOM 5925 N N . ILE A 1 773 ? -21.175 -2.927 41.528 1.00 94.81 773 ILE A N 1
ATOM 5926 C CA . ILE A 1 773 ? -20.079 -3.892 41.620 1.00 94.81 773 ILE A CA 1
ATOM 5927 C C . ILE A 1 773 ? -19.159 -3.688 40.421 1.00 94.81 773 ILE A C 1
ATOM 5929 O O . ILE A 1 773 ? -19.569 -3.862 39.274 1.00 94.81 773 ILE A O 1
ATOM 5933 N N . SER A 1 774 ? -17.900 -3.342 40.681 1.00 93.31 774 SER A N 1
ATOM 5934 C CA . SER A 1 774 ? -16.862 -3.275 39.650 1.00 93.31 774 SER A CA 1
ATOM 5935 C C . SER A 1 774 ? -16.237 -4.652 39.442 1.00 93.31 774 SER A C 1
ATOM 5937 O O . SER A 1 774 ? -15.797 -5.301 40.393 1.00 93.31 774 SER A O 1
ATOM 5939 N N . ARG A 1 775 ? -16.189 -5.108 38.192 1.00 93.69 775 ARG A N 1
ATOM 5940 C CA . ARG A 1 775 ? -15.591 -6.382 37.786 1.00 93.69 775 ARG A CA 1
ATOM 5941 C C . ARG A 1 775 ? -14.381 -6.096 36.903 1.00 93.69 775 ARG A C 1
ATOM 5943 O O . ARG A 1 775 ? -14.492 -5.387 35.905 1.00 93.69 775 ARG A O 1
ATOM 5950 N N . LYS A 1 776 ? -13.232 -6.682 37.250 1.00 91.12 776 LYS A N 1
ATOM 5951 C CA . LYS A 1 776 ? -12.025 -6.685 36.405 1.00 91.12 776 LYS A CA 1
ATOM 5952 C C . LYS A 1 776 ? -12.042 -7.881 35.457 1.00 91.12 776 LYS A C 1
ATOM 5954 O O . LYS A 1 776 ? -12.429 -8.975 35.858 1.00 91.12 776 LYS A O 1
ATOM 5959 N N . GLY A 1 777 ? -11.623 -7.672 34.217 1.00 88.00 777 GLY A N 1
ATOM 5960 C CA . GLY A 1 777 ? -11.662 -8.678 33.154 1.00 88.00 777 GLY A CA 1
ATOM 5961 C C . GLY A 1 777 ? -11.541 -8.017 31.787 1.00 88.00 777 GLY A C 1
ATOM 5962 O O . GLY A 1 777 ? -11.373 -6.813 31.712 1.00 88.00 777 GLY A O 1
ATOM 5963 N N . THR A 1 778 ? -11.603 -8.769 30.694 1.00 88.69 778 THR A N 1
ATOM 5964 C CA . THR A 1 778 ? -11.538 -8.183 29.345 1.00 88.69 778 THR A CA 1
ATOM 5965 C C . THR A 1 778 ? -12.841 -8.445 28.612 1.00 88.69 778 THR A C 1
ATOM 5967 O O . THR A 1 778 ? -13.183 -9.597 28.351 1.00 88.69 778 THR A O 1
ATOM 5970 N N . TRP A 1 779 ? -13.553 -7.378 28.257 1.00 86.44 779 TRP A N 1
ATOM 5971 C CA . TRP A 1 779 ? -14.818 -7.442 27.526 1.00 86.44 779 TRP A CA 1
ATOM 5972 C C . TRP A 1 779 ? -14.708 -6.730 26.192 1.00 86.44 779 TRP A C 1
ATOM 5974 O O . TRP A 1 779 ? -14.046 -5.701 26.084 1.00 86.44 779 TRP A O 1
ATOM 5984 N N . LYS A 1 780 ? -15.388 -7.271 25.182 1.00 88.19 780 LYS A N 1
ATOM 5985 C CA . LYS A 1 780 ? -15.560 -6.601 23.896 1.00 88.19 780 LYS A CA 1
ATOM 5986 C C . LYS A 1 780 ? -16.859 -5.809 23.908 1.00 88.19 780 LYS A C 1
ATOM 5988 O O . LYS A 1 780 ? -17.897 -6.365 24.256 1.00 88.19 780 LYS A O 1
ATOM 5993 N N . VAL A 1 781 ? -16.790 -4.541 23.520 1.00 85.19 781 VAL A N 1
ATOM 5994 C CA . VAL A 1 781 ? -17.939 -3.632 23.463 1.00 85.19 781 VAL A CA 1
ATOM 5995 C C . VAL A 1 781 ? -18.065 -3.026 22.075 1.00 85.19 781 VAL A C 1
ATOM 5997 O O . VAL A 1 781 ? -17.058 -2.703 21.437 1.00 85.19 781 VAL A O 1
ATOM 6000 N N . ASP A 1 782 ? -19.301 -2.882 21.615 1.00 84.31 782 ASP A N 1
ATOM 6001 C CA . ASP A 1 782 ? -19.591 -2.204 20.360 1.00 84.31 782 ASP A CA 1
ATOM 6002 C C . ASP A 1 782 ? -19.458 -0.696 20.553 1.00 84.31 782 ASP A C 1
ATOM 6004 O O . ASP A 1 782 ? -19.985 -0.106 21.495 1.00 84.31 782 ASP A O 1
ATOM 6008 N N . ALA A 1 783 ? -18.720 -0.066 19.652 1.00 87.19 783 ALA A N 1
ATOM 6009 C CA . ALA A 1 783 ? -18.504 1.365 19.646 1.00 87.19 783 ALA A CA 1
ATOM 6010 C C . ALA A 1 783 ? -18.528 1.900 18.218 1.00 87.19 783 ALA A C 1
ATOM 6012 O O . ALA A 1 783 ? -18.407 1.177 17.228 1.00 87.19 783 ALA A O 1
ATOM 6013 N N . HIS A 1 784 ? -18.632 3.215 18.125 1.00 91.12 784 HIS A N 1
ATOM 6014 C CA . HIS A 1 784 ? -18.597 3.943 16.872 1.00 91.12 784 HIS A CA 1
ATOM 6015 C C . HIS A 1 784 ? -17.362 4.839 16.860 1.00 91.12 784 HIS A C 1
ATOM 6017 O O . HIS A 1 784 ? -17.060 5.493 17.857 1.00 91.12 784 HIS A O 1
ATOM 6023 N N . ARG A 1 785 ? -16.627 4.859 15.748 1.00 89.81 785 ARG A N 1
ATOM 6024 C CA . ARG A 1 785 ? -15.439 5.698 15.551 1.00 89.81 785 ARG A CA 1
ATOM 6025 C C . ARG A 1 785 ? -15.640 6.660 14.392 1.00 89.81 785 ARG A C 1
ATOM 6027 O O . ARG A 1 785 ? -16.270 6.326 13.390 1.00 89.81 785 ARG A O 1
ATOM 6034 N N . CYS A 1 786 ? -15.062 7.847 14.516 1.00 86.75 786 CYS A N 1
ATOM 6035 C CA . CYS A 1 786 ? -14.969 8.803 13.426 1.00 86.75 786 CYS A CA 1
ATOM 6036 C C . CYS A 1 786 ? -14.078 8.221 12.325 1.00 86.75 786 CYS A C 1
ATOM 6038 O O . CYS A 1 786 ? -12.933 7.861 12.580 1.00 86.75 786 CYS A O 1
ATOM 6040 N N . ARG A 1 787 ? -14.555 8.174 11.079 1.00 81.19 787 ARG A N 1
ATOM 6041 C CA . ARG A 1 787 ? -13.764 7.672 9.942 1.00 81.19 787 ARG A CA 1
ATOM 6042 C C . ARG A 1 787 ? -12.497 8.497 9.669 1.00 81.19 787 ARG A C 1
ATOM 6044 O O . ARG A 1 787 ? -11.614 8.023 8.959 1.00 81.19 787 ARG A O 1
ATOM 6051 N N . ARG A 1 788 ? -12.435 9.743 10.153 1.00 80.88 788 ARG A N 1
ATOM 6052 C CA . ARG A 1 788 ? -11.334 10.681 9.881 1.00 80.88 788 ARG A CA 1
ATOM 6053 C C . ARG A 1 788 ? -10.240 10.629 10.940 1.00 80.88 788 ARG A C 1
ATOM 6055 O O . ARG A 1 788 ? -9.101 10.369 10.582 1.00 80.88 788 ARG A O 1
ATOM 6062 N N . CYS A 1 789 ? -10.585 10.863 12.204 1.00 79.25 789 CYS A N 1
ATOM 6063 C CA . CYS A 1 789 ? -9.614 10.887 13.303 1.00 79.25 789 CYS A CA 1
ATOM 6064 C C . CYS A 1 789 ? -9.565 9.586 14.116 1.00 79.25 789 CYS A C 1
ATOM 6066 O O . CYS A 1 789 ? -8.817 9.504 15.080 1.00 79.25 789 CYS A O 1
ATOM 6068 N N . GLU A 1 790 ? -10.417 8.604 13.797 1.00 83.00 790 GLU A N 1
ATOM 6069 C CA . GLU A 1 790 ? -10.531 7.303 14.480 1.00 83.00 790 GLU A CA 1
ATOM 6070 C C . GLU A 1 790 ? -10.944 7.356 15.962 1.00 83.00 790 GLU A C 1
ATOM 6072 O O . GLU A 1 790 ? -11.146 6.312 16.587 1.00 83.00 790 GLU A O 1
ATOM 6077 N N . GLY A 1 791 ? -11.164 8.554 16.507 1.00 84.25 791 GLY A N 1
ATOM 6078 C CA . GLY A 1 791 ? -11.689 8.765 17.852 1.00 84.25 791 GLY A CA 1
ATOM 6079 C C . GLY A 1 791 ? -13.106 8.215 18.015 1.00 84.25 791 GLY A C 1
ATOM 6080 O O . GLY A 1 791 ? -13.913 8.246 17.081 1.00 84.25 791 GLY A O 1
ATOM 6081 N N . VAL A 1 792 ? -13.413 7.716 19.215 1.00 87.25 792 VAL A N 1
ATOM 6082 C CA . VAL A 1 792 ? -14.751 7.220 19.566 1.00 87.25 792 VAL A CA 1
ATOM 6083 C C . VAL A 1 792 ? -15.757 8.369 19.482 1.00 87.25 792 VAL A C 1
ATOM 6085 O O . VAL A 1 792 ? -15.523 9.452 20.017 1.00 87.25 792 VAL A O 1
ATOM 6088 N N . THR A 1 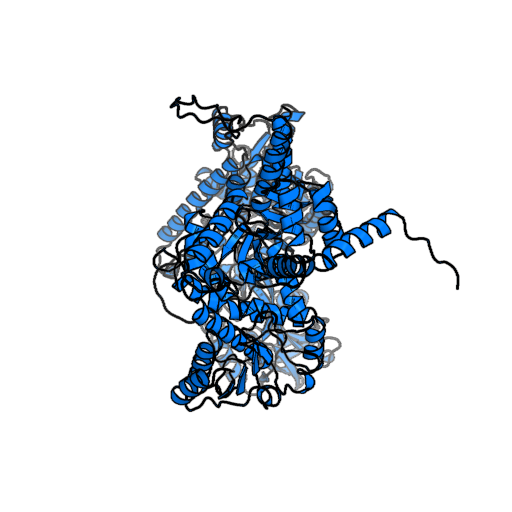793 ? -16.863 8.146 18.778 1.00 91.44 793 THR A N 1
ATOM 6089 C CA . THR A 1 793 ? -17.937 9.132 18.641 1.00 91.44 793 THR A CA 1
ATOM 6090 C C . THR A 1 793 ? -18.876 9.051 19.827 1.00 91.44 793 THR A C 1
ATOM 6092 O O . THR A 1 793 ? -19.168 7.957 20.312 1.00 91.44 793 THR A O 1
ATOM 6095 N N . LEU A 1 794 ? -19.422 10.193 20.208 1.00 91.06 794 LEU A N 1
ATOM 6096 C CA . LEU A 1 794 ? -20.509 10.292 21.163 1.00 91.06 794 LEU A CA 1
ATOM 6097 C C . LEU A 1 794 ? -21.832 10.418 20.399 1.00 91.06 794 LEU A C 1
ATOM 6099 O O . LEU A 1 794 ? -21.902 11.161 19.425 1.00 91.06 794 LEU A O 1
ATOM 6103 N N . VAL A 1 795 ? -22.868 9.695 20.816 1.00 92.50 795 VAL A N 1
ATOM 6104 C CA . VAL A 1 795 ? -24.239 9.952 20.353 1.00 92.50 795 VAL A CA 1
ATOM 6105 C C . VAL A 1 795 ? -24.855 10.946 21.323 1.00 92.50 795 VAL A C 1
ATOM 6107 O O . VAL A 1 795 ? -24.830 10.683 22.521 1.00 92.50 795 VAL A O 1
ATOM 6110 N N . VAL A 1 796 ? -25.359 12.075 20.830 1.00 92.38 796 VAL A N 1
ATOM 6111 C CA . VAL A 1 796 ? -26.003 13.125 21.641 1.00 92.38 796 VAL A CA 1
ATOM 6112 C C . VAL A 1 796 ? -27.210 13.704 20.902 1.00 92.38 796 VAL A C 1
ATOM 6114 O O . VAL A 1 796 ? -27.201 13.724 19.666 1.00 92.38 796 VAL A O 1
ATOM 6117 N N . PRO A 1 797 ? -28.229 14.213 21.616 1.00 90.75 797 PRO A N 1
ATOM 6118 C CA . PRO A 1 797 ? -29.232 15.089 21.024 1.00 90.75 797 PRO A CA 1
ATOM 6119 C C . PRO A 1 797 ? -28.571 16.409 20.612 1.00 90.75 797 PRO A C 1
ATOM 6121 O O . PRO A 1 797 ? -27.861 17.016 21.410 1.00 90.75 797 PRO A O 1
ATOM 6124 N N . SER A 1 798 ? -28.790 16.849 19.376 1.00 89.56 798 SER A N 1
ATOM 6125 C CA . SER A 1 798 ? -28.225 18.097 18.853 1.00 89.56 798 SER A CA 1
ATOM 6126 C C . SER A 1 798 ? -29.181 18.730 17.843 1.00 89.56 798 SER A C 1
ATOM 6128 O O . SER A 1 798 ? -29.839 18.011 17.083 1.00 89.56 798 SER A O 1
ATOM 6130 N N . GLU A 1 799 ? -29.293 20.061 17.866 1.00 91.75 799 GLU A N 1
ATOM 6131 C CA . GLU A 1 799 ? -30.139 20.825 16.942 1.00 91.75 799 GLU A CA 1
ATOM 6132 C C . GLU A 1 799 ? -29.388 21.113 15.637 1.00 91.75 799 GLU A C 1
ATOM 6134 O O . GLU A 1 799 ? -28.511 21.978 15.551 1.00 91.75 799 GLU A O 1
ATOM 6139 N N . GLU A 1 800 ? -29.774 20.416 14.575 1.00 93.06 800 GLU A N 1
ATOM 6140 C CA . GLU A 1 800 ? -29.085 20.482 13.292 1.00 93.06 800 GLU A CA 1
ATOM 6141 C C . GLU A 1 800 ? -30.016 20.885 12.148 1.00 93.06 800 GLU A C 1
ATOM 6143 O O . GLU A 1 800 ? -31.242 20.878 12.273 1.00 93.06 800 GLU A O 1
ATOM 6148 N N . THR A 1 801 ? -29.424 21.293 11.023 1.00 94.19 801 THR A N 1
ATOM 6149 C CA . THR A 1 801 ? -30.176 21.672 9.821 1.00 94.19 801 THR A CA 1
ATOM 6150 C C . THR A 1 801 ? -30.272 20.483 8.874 1.00 94.19 801 THR A C 1
ATOM 6152 O O . THR A 1 801 ? -29.253 19.954 8.410 1.00 94.19 801 THR A O 1
ATOM 6155 N N . PHE A 1 802 ? -31.501 20.086 8.558 1.00 93.81 802 PHE A N 1
ATOM 6156 C CA . PHE A 1 802 ? -31.820 18.919 7.745 1.00 93.81 802 PHE A CA 1
ATOM 6157 C C . PHE A 1 802 ? -32.520 19.308 6.448 1.00 93.81 802 PHE A C 1
ATOM 6159 O O . PHE A 1 802 ? -33.284 20.272 6.401 1.00 93.81 802 PHE A O 1
ATOM 6166 N N . VAL A 1 803 ? -32.274 18.526 5.396 1.00 95.19 803 VAL A N 1
ATOM 6167 C CA . VAL A 1 803 ? -33.029 18.583 4.142 1.00 95.19 803 VAL A CA 1
ATOM 6168 C C . VAL A 1 803 ? -33.932 17.357 4.031 1.00 95.19 803 VAL A C 1
ATOM 6170 O O . VAL A 1 803 ? -33.461 16.219 4.100 1.00 95.19 803 VAL A O 1
ATOM 6173 N N . HIS A 1 804 ? -35.220 17.597 3.806 1.00 95.00 804 HIS A N 1
ATOM 6174 C CA . HIS A 1 804 ? -36.266 16.587 3.652 1.00 95.00 804 HIS A CA 1
ATOM 6175 C C . HIS A 1 804 ? -36.499 16.272 2.176 1.00 95.00 804 HIS A C 1
ATOM 6177 O O . HIS A 1 804 ? -37.030 17.089 1.423 1.00 95.00 804 HIS A O 1
ATOM 6183 N N . LEU A 1 805 ? -36.070 15.088 1.736 1.00 94.62 805 LEU A N 1
ATOM 6184 C CA . LEU A 1 805 ? -36.061 14.686 0.322 1.00 94.62 805 LEU A CA 1
ATOM 6185 C C . LEU A 1 805 ? -36.906 13.435 0.046 1.00 94.62 805 LEU A C 1
ATOM 6187 O O . LEU A 1 805 ? -36.807 12.851 -1.029 1.00 94.62 805 LEU A O 1
ATOM 6191 N N . GLU A 1 806 ? -37.783 13.040 0.964 1.00 90.88 806 GLU A N 1
ATOM 6192 C CA . GLU A 1 806 ? -38.579 11.806 0.915 1.00 90.88 806 GLU A CA 1
ATOM 6193 C C . GLU A 1 806 ? -39.438 11.741 -0.359 1.00 90.88 806 GLU A C 1
ATOM 6195 O O . GLU A 1 806 ? -39.472 10.731 -1.063 1.00 90.88 806 GLU A O 1
ATOM 6200 N N . SER A 1 807 ? -40.067 12.860 -0.735 1.00 90.38 807 SER A N 1
ATOM 6201 C CA . SER A 1 807 ? -40.843 12.924 -1.985 1.00 90.38 807 SER A CA 1
ATOM 6202 C C . SER A 1 807 ? -39.970 12.821 -3.245 1.00 90.38 807 SER A C 1
ATOM 6204 O O . SER A 1 807 ? -40.385 12.223 -4.237 1.00 90.38 807 SER A O 1
ATOM 6206 N N . ALA A 1 808 ? -38.746 13.361 -3.214 1.00 95.44 808 ALA A N 1
ATOM 6207 C CA . ALA A 1 808 ? -37.797 13.228 -4.316 1.00 95.44 808 ALA A CA 1
ATOM 6208 C C . ALA A 1 808 ? -37.251 11.795 -4.397 1.00 95.44 808 ALA A C 1
ATOM 6210 O O . ALA A 1 808 ? -37.069 11.282 -5.498 1.00 95.44 808 ALA A O 1
ATOM 6211 N N . ALA A 1 809 ? -37.084 11.115 -3.258 1.00 95.19 809 ALA A N 1
ATOM 6212 C CA . ALA A 1 809 ? -36.670 9.717 -3.191 1.00 95.19 809 ALA A CA 1
ATOM 6213 C C . ALA A 1 809 ? -37.686 8.782 -3.855 1.00 95.19 809 ALA A C 1
ATOM 6215 O O . ALA A 1 809 ? -37.293 7.921 -4.642 1.00 95.19 809 ALA A O 1
ATOM 6216 N N . GLY A 1 810 ? -38.988 9.002 -3.633 1.00 94.69 810 GLY A N 1
ATOM 6217 C CA . GLY A 1 810 ? -40.042 8.268 -4.342 1.00 94.69 810 GLY A CA 1
ATOM 6218 C C . GLY A 1 810 ? -39.988 8.466 -5.862 1.00 94.69 810 GLY A C 1
ATOM 6219 O O . GLY A 1 810 ? -40.110 7.507 -6.625 1.00 94.69 810 GLY A O 1
ATOM 6220 N N . ARG A 1 811 ? -39.728 9.699 -6.317 1.00 95.62 811 ARG A N 1
ATOM 6221 C CA . ARG A 1 811 ? -39.584 10.018 -7.750 1.00 95.62 811 ARG A CA 1
ATOM 6222 C C . ARG A 1 811 ? -38.323 9.411 -8.358 1.00 95.62 811 ARG A C 1
ATOM 6224 O O . ARG A 1 811 ? -38.386 8.890 -9.468 1.00 95.62 811 ARG A O 1
ATOM 6231 N N . LEU A 1 812 ? -37.204 9.445 -7.636 1.00 96.88 812 LEU A N 1
ATOM 6232 C CA . LEU A 1 812 ? -35.962 8.811 -8.066 1.00 96.88 812 LEU A CA 1
ATOM 6233 C C . LEU A 1 812 ? -36.148 7.299 -8.183 1.00 96.88 812 LEU A C 1
ATOM 6235 O O . LEU A 1 812 ? -35.783 6.728 -9.203 1.00 96.88 812 LEU A O 1
ATOM 6239 N N . LYS A 1 813 ? -36.789 6.663 -7.195 1.00 96.50 813 LYS A N 1
ATOM 6240 C CA . LYS A 1 813 ? -37.123 5.234 -7.229 1.00 96.50 813 LYS A CA 1
ATOM 6241 C C . LYS A 1 813 ? -37.920 4.871 -8.484 1.00 96.50 813 LYS A C 1
ATOM 6243 O O . LYS A 1 813 ? -37.497 3.990 -9.227 1.00 96.50 813 LYS A O 1
ATOM 6248 N N . ALA A 1 814 ? -38.993 5.610 -8.770 1.00 95.25 814 ALA A N 1
ATOM 6249 C CA . ALA A 1 814 ? -39.788 5.408 -9.980 1.00 95.25 814 ALA A CA 1
ATOM 6250 C C . ALA A 1 814 ? -38.959 5.610 -11.263 1.00 95.25 814 ALA A C 1
ATOM 6252 O O . ALA A 1 814 ? -39.062 4.811 -12.189 1.00 95.25 814 ALA A O 1
ATOM 6253 N N . GLY A 1 815 ? -38.100 6.635 -11.307 1.00 95.25 815 GLY A N 1
ATOM 6254 C CA . GLY A 1 815 ? -37.220 6.897 -12.449 1.00 95.25 815 GLY A CA 1
ATOM 6255 C C . GLY A 1 815 ? -36.169 5.805 -12.678 1.00 95.25 815 GLY A C 1
ATOM 6256 O O . GLY A 1 815 ? -35.875 5.463 -13.822 1.00 95.25 815 GLY A O 1
ATOM 6257 N N . VAL A 1 816 ? -35.635 5.217 -11.608 1.00 95.56 816 VAL A N 1
ATOM 6258 C CA . VAL A 1 816 ? -34.712 4.074 -11.673 1.00 95.56 816 VAL A CA 1
ATOM 6259 C C . VAL A 1 816 ? -35.439 2.804 -12.125 1.00 95.56 816 VAL A C 1
ATOM 6261 O O . VAL A 1 816 ? -34.903 2.021 -12.908 1.00 95.56 816 VAL A O 1
ATOM 6264 N N . GLU A 1 817 ? -36.668 2.585 -11.659 1.00 93.62 817 GLU A N 1
ATOM 62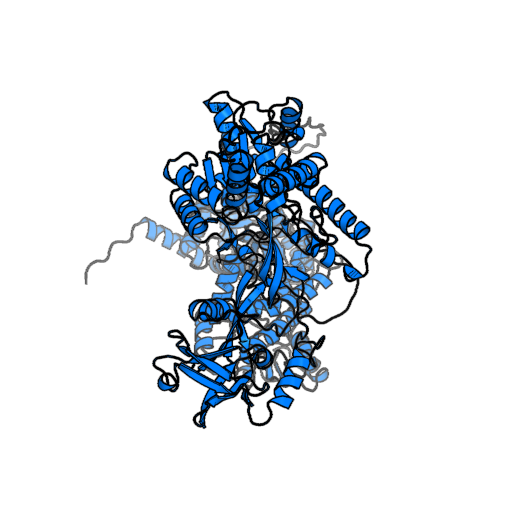65 C CA . GLU A 1 817 ? -37.484 1.427 -12.038 1.00 93.62 817 GLU A CA 1
ATOM 6266 C C . GLU A 1 817 ? -37.970 1.498 -13.491 1.00 93.62 817 GLU A C 1
ATOM 6268 O O . GLU A 1 817 ? -37.980 0.473 -14.174 1.00 93.62 817 GLU A O 1
ATOM 6273 N N . SER A 1 818 ? -38.309 2.694 -13.981 1.00 93.19 818 SER A N 1
ATOM 6274 C CA . SER A 1 818 ? -38.769 2.923 -15.355 1.00 93.19 818 SER A CA 1
ATOM 6275 C C . SER A 1 818 ? -37.638 3.021 -16.385 1.00 93.19 818 SER A C 1
ATOM 6277 O O . SER A 1 818 ? -37.918 3.086 -17.580 1.00 93.19 818 SER A O 1
ATOM 6279 N N . GLY A 1 819 ? -36.377 3.103 -15.944 1.00 91.56 819 GLY A N 1
ATOM 6280 C CA . GLY A 1 819 ? -35.215 3.315 -16.813 1.00 91.56 819 GLY A CA 1
ATOM 6281 C C . GLY A 1 819 ? -34.998 4.767 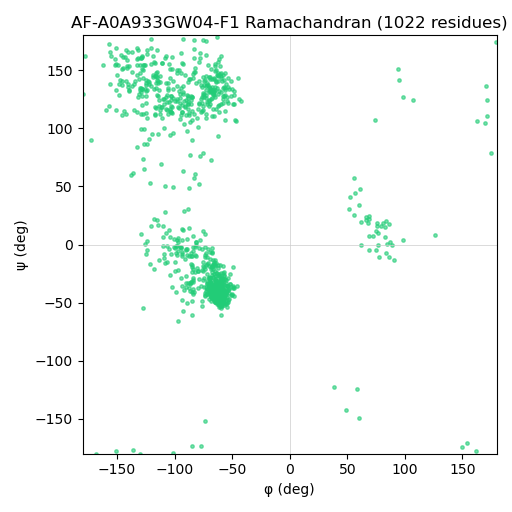-17.259 1.00 91.56 819 GLY A C 1
ATOM 6282 O O . GLY A 1 819 ? -34.242 5.006 -18.192 1.00 91.56 819 GLY A O 1
ATOM 6283 N N . ALA A 1 820 ? -35.636 5.749 -16.611 1.00 91.94 820 ALA A N 1
ATOM 6284 C CA . ALA A 1 820 ? -35.314 7.165 -16.822 1.00 91.94 820 ALA A CA 1
ATOM 6285 C C . ALA A 1 820 ? -33.928 7.532 -16.256 1.00 91.94 820 ALA A C 1
ATOM 6287 O O . ALA A 1 820 ? -33.273 8.438 -16.774 1.00 91.94 820 ALA A O 1
ATOM 6288 N N . VAL A 1 821 ? -33.495 6.811 -15.215 1.00 96.56 821 VAL A N 1
ATOM 6289 C CA . VAL A 1 821 ? -32.121 6.801 -14.700 1.00 96.56 821 VAL A CA 1
ATOM 6290 C C . VAL A 1 821 ? -31.566 5.388 -14.862 1.00 96.56 821 VAL A C 1
ATOM 6292 O O . VAL A 1 821 ? -32.024 4.441 -14.221 1.00 96.56 821 VAL A O 1
ATOM 6295 N N . GLU A 1 822 ? -30.592 5.242 -15.748 1.00 96.00 822 GLU A N 1
ATOM 6296 C CA . GLU A 1 822 ? -29.980 3.970 -16.119 1.00 96.00 822 GLU A CA 1
ATOM 6297 C C . GLU A 1 822 ? -28.692 3.716 -15.330 1.00 96.00 822 GLU A C 1
ATOM 6299 O O . GLU A 1 822 ? -27.949 4.638 -14.996 1.00 96.00 822 GLU A O 1
ATOM 6304 N N . PHE A 1 823 ? -28.377 2.441 -15.101 1.00 92.81 823 PHE A N 1
ATOM 6305 C CA . PHE A 1 823 ? -27.119 2.014 -14.492 1.00 92.81 823 PHE A CA 1
ATOM 6306 C C . PHE A 1 823 ? -26.384 1.065 -15.428 1.00 92.81 823 PHE A C 1
ATOM 6308 O O . PHE A 1 823 ? -27.001 0.171 -16.007 1.00 92.81 823 PHE A O 1
ATOM 6315 N N . GLY A 1 824 ? -25.060 1.205 -15.513 1.00 85.50 824 GLY A N 1
ATOM 6316 C CA . GLY A 1 824 ? -24.223 0.295 -16.300 1.00 85.50 824 GLY A CA 1
ATOM 6317 C C . GLY A 1 824 ? -24.292 -1.167 -15.846 1.00 85.50 824 GLY A C 1
ATOM 6318 O O . GLY A 1 824 ? -24.124 -2.075 -16.656 1.00 85.50 824 GLY A O 1
ATOM 6319 N N . HIS A 1 825 ? -24.593 -1.406 -14.562 1.00 84.69 825 HIS A N 1
ATOM 6320 C CA . HIS A 1 825 ? -24.739 -2.746 -13.992 1.00 84.69 825 HIS A CA 1
ATOM 6321 C C . HIS A 1 825 ? -25.911 -2.830 -12.983 1.00 84.69 825 HIS A C 1
ATOM 6323 O O . HIS A 1 825 ? -25.990 -1.980 -12.087 1.00 84.69 825 HIS A O 1
ATOM 6329 N N . PRO A 1 826 ? -26.766 -3.881 -13.028 1.00 84.88 826 PRO A N 1
ATOM 6330 C CA . PRO A 1 826 ? -27.962 -4.014 -12.177 1.00 84.88 826 PRO A CA 1
ATOM 6331 C C . PRO A 1 826 ? -27.719 -3.899 -10.665 1.00 84.88 826 PRO A C 1
ATOM 6333 O O . PRO A 1 826 ? -28.452 -3.208 -9.970 1.00 84.88 826 PRO A O 1
ATOM 6336 N N . ARG A 1 827 ? -26.631 -4.479 -10.147 1.00 86.56 827 ARG A N 1
ATOM 6337 C CA . ARG A 1 827 ? -26.293 -4.408 -8.710 1.00 86.56 827 ARG A CA 1
ATOM 6338 C C . ARG A 1 827 ? -26.267 -2.988 -8.120 1.00 86.56 827 ARG A C 1
ATOM 6340 O O . ARG A 1 827 ? -26.544 -2.802 -6.939 1.00 86.56 827 ARG A O 1
ATOM 6347 N N . TRP A 1 828 ? -25.852 -1.991 -8.909 1.00 89.56 828 TRP A N 1
ATOM 6348 C CA . TRP A 1 828 ? -25.724 -0.613 -8.432 1.00 89.56 828 TRP A CA 1
ATOM 6349 C C . TRP A 1 828 ? -27.093 0.042 -8.343 1.00 89.56 828 TRP A C 1
ATOM 6351 O O . TRP A 1 828 ? -27.358 0.751 -7.373 1.00 89.56 828 TRP A O 1
ATOM 6361 N N . ARG A 1 829 ? -27.982 -0.294 -9.285 1.00 92.06 829 ARG A N 1
ATOM 6362 C CA . ARG A 1 829 ? -29.411 -0.008 -9.185 1.00 92.06 829 ARG A CA 1
ATOM 6363 C C . ARG A 1 829 ? -29.983 -0.600 -7.896 1.00 92.06 829 ARG A C 1
ATOM 6365 O O . ARG A 1 829 ? -30.582 0.143 -7.127 1.00 92.06 829 ARG A O 1
ATOM 6372 N N . ASP A 1 830 ? -29.745 -1.881 -7.617 1.00 91.19 830 ASP A N 1
ATOM 6373 C CA . ASP A 1 830 ? -30.290 -2.540 -6.418 1.00 91.19 830 ASP A CA 1
ATOM 6374 C C . ASP A 1 830 ? -29.776 -1.891 -5.126 1.00 91.19 830 ASP A C 1
ATOM 6376 O O . ASP A 1 830 ? -30.543 -1.636 -4.197 1.00 91.19 830 ASP A O 1
ATOM 6380 N N . ARG A 1 831 ? -28.486 -1.536 -5.089 1.00 90.38 831 ARG A N 1
ATOM 6381 C CA . ARG A 1 831 ? -27.880 -0.809 -3.967 1.00 90.38 831 ARG A CA 1
ATOM 6382 C C . ARG A 1 831 ? -28.507 0.571 -3.755 1.00 90.38 831 ARG A C 1
ATOM 6384 O O . ARG A 1 831 ? -28.728 0.956 -2.609 1.00 90.38 831 ARG A O 1
ATOM 6391 N N . VAL A 1 832 ? -28.780 1.316 -4.828 1.00 93.50 832 VAL A N 1
ATOM 6392 C CA . VAL A 1 832 ? -29.452 2.622 -4.742 1.00 93.50 832 VAL A CA 1
ATOM 6393 C C . VAL A 1 832 ? -30.891 2.451 -4.262 1.00 93.50 832 VAL A C 1
ATOM 6395 O O . VAL A 1 832 ? -31.292 3.141 -3.332 1.00 93.50 832 VAL A O 1
ATOM 6398 N N . LEU A 1 833 ? -31.644 1.496 -4.812 1.00 94.44 833 LEU A N 1
ATOM 6399 C CA . LEU A 1 833 ? -33.018 1.213 -4.382 1.00 94.44 833 LEU A CA 1
ATOM 6400 C C . LEU A 1 833 ? -33.085 0.824 -2.899 1.00 94.44 833 LEU A C 1
ATOM 6402 O O . LEU A 1 833 ? -33.937 1.334 -2.172 1.00 94.44 833 LEU A O 1
ATOM 6406 N N . ALA A 1 834 ? -32.163 -0.023 -2.432 1.00 91.69 834 ALA A N 1
ATOM 6407 C CA . ALA A 1 834 ? -32.060 -0.391 -1.023 1.00 91.69 834 ALA A CA 1
ATOM 6408 C C . ALA A 1 834 ? -31.779 0.828 -0.132 1.00 91.69 834 ALA A C 1
ATOM 6410 O O . ALA A 1 834 ? -32.428 0.989 0.898 1.00 91.69 834 ALA A O 1
ATOM 6411 N N . HIS A 1 835 ? -30.865 1.710 -0.550 1.00 90.88 835 HIS A N 1
ATOM 6412 C CA . HIS A 1 835 ? -30.550 2.933 0.187 1.00 90.88 835 HIS A CA 1
ATOM 6413 C C . HIS A 1 835 ? -31.736 3.907 0.256 1.00 90.88 835 HIS A C 1
ATOM 6415 O O . HIS A 1 835 ? -31.996 4.475 1.313 1.00 90.88 835 HIS A O 1
ATOM 6421 N N . LEU A 1 836 ? -32.488 4.067 -0.839 1.00 92.50 836 LEU A N 1
ATOM 6422 C CA . LEU A 1 836 ? -33.668 4.938 -0.877 1.00 92.50 836 LEU A CA 1
ATOM 6423 C C . LEU A 1 836 ? -34.788 4.463 0.059 1.00 92.50 836 LEU A C 1
ATOM 6425 O O . LEU A 1 836 ? -35.540 5.292 0.562 1.00 92.50 836 LEU A O 1
ATOM 6429 N N . ASN A 1 837 ? -34.889 3.157 0.326 1.00 88.19 837 ASN A N 1
ATOM 6430 C CA . ASN A 1 837 ? -35.887 2.617 1.256 1.00 88.19 837 ASN A CA 1
ATOM 6431 C C . ASN A 1 837 ? -35.565 2.919 2.733 1.00 88.19 837 ASN A C 1
ATOM 6433 O O . ASN A 1 837 ? -36.450 2.801 3.574 1.00 88.19 837 ASN A O 1
ATOM 6437 N N . THR A 1 838 ? -34.322 3.285 3.058 1.00 85.38 838 THR A N 1
ATOM 6438 C CA . THR A 1 838 ? -33.878 3.592 4.430 1.00 85.38 838 THR A CA 1
ATOM 6439 C C . THR A 1 838 ? -33.398 5.038 4.560 1.00 85.38 838 THR A C 1
ATOM 6441 O O . THR A 1 838 ? -32.556 5.332 5.408 1.00 85.38 838 THR A O 1
ATOM 6444 N N . LEU A 1 839 ? -33.835 5.921 3.659 1.00 85.62 839 LEU A N 1
ATOM 6445 C CA . LEU A 1 839 ? -33.366 7.298 3.619 1.00 85.62 839 LEU A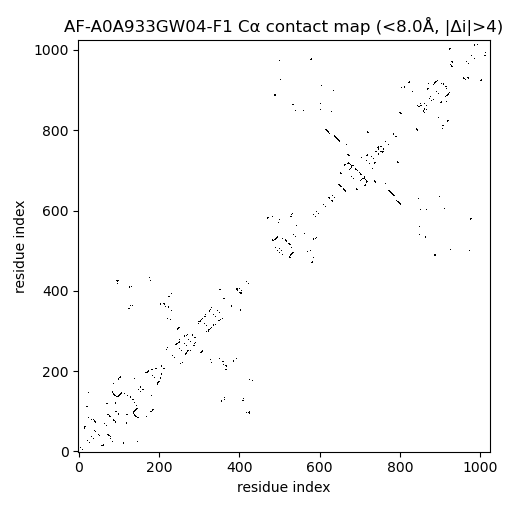 CA 1
ATOM 6446 C C . LEU A 1 839 ? -33.949 8.090 4.794 1.00 85.62 839 LEU A C 1
ATOM 6448 O O . LEU A 1 839 ? -35.163 8.159 4.968 1.00 85.62 839 LEU A O 1
ATOM 6452 N N . GLU A 1 840 ? -33.070 8.721 5.562 1.00 84.69 840 GLU A N 1
ATOM 6453 C CA . GLU A 1 840 ? -33.429 9.675 6.609 1.00 84.69 840 GLU A CA 1
ATOM 6454 C C . GLU A 1 840 ? -33.198 11.114 6.119 1.00 84.69 840 GLU A C 1
ATOM 6456 O O . GLU A 1 840 ? -32.433 11.321 5.166 1.00 84.69 840 GLU A O 1
ATOM 6461 N N . PRO A 1 841 ? -33.814 12.124 6.764 1.00 90.19 841 PRO A N 1
ATOM 6462 C CA . PRO A 1 841 ? -33.517 13.526 6.496 1.00 90.19 841 PRO A CA 1
ATOM 6463 C C . PRO A 1 841 ? -32.015 13.806 6.530 1.00 90.19 841 PRO A C 1
ATOM 6465 O O . PRO A 1 841 ? -31.283 13.368 7.422 1.00 90.19 841 PRO A O 1
ATOM 6468 N N . TRP A 1 842 ? -31.534 14.542 5.534 1.00 92.00 842 TRP A N 1
ATOM 6469 C CA . TRP A 1 842 ? -30.106 14.719 5.324 1.00 92.00 842 TRP A CA 1
ATOM 6470 C C . TRP A 1 842 ? -29.571 15.896 6.141 1.00 92.00 842 TRP A C 1
ATOM 6472 O O . TRP A 1 842 ? -29.859 17.048 5.832 1.00 92.00 842 TRP A O 1
ATOM 6482 N N . CYS A 1 843 ? -28.745 15.615 7.155 1.00 92.31 843 CYS A N 1
ATOM 6483 C CA . CYS A 1 843 ? -28.030 16.641 7.923 1.00 92.31 843 CYS A CA 1
ATOM 6484 C C . CYS A 1 843 ? -26.975 17.358 7.060 1.00 92.31 843 CYS A C 1
ATOM 6486 O O . CYS A 1 843 ? -25.928 16.778 6.719 1.00 92.31 843 CYS A O 1
ATOM 6488 N N . ILE A 1 844 ? -27.225 18.633 6.752 1.00 93.62 844 ILE A N 1
ATOM 6489 C CA . ILE A 1 844 ? -26.360 19.475 5.911 1.00 93.62 844 ILE A CA 1
ATOM 6490 C C . ILE A 1 844 ? -25.507 20.472 6.701 1.00 93.62 844 ILE A C 1
ATOM 6492 O O . ILE A 1 844 ? -24.624 21.079 6.101 1.00 93.62 844 ILE A O 1
ATOM 6496 N N . SER A 1 845 ? -25.714 20.630 8.008 1.00 93.44 845 SER A N 1
ATOM 6497 C CA . SER A 1 845 ? -24.906 21.503 8.874 1.00 93.44 845 SER A CA 1
ATOM 6498 C C . SER A 1 845 ? -23.634 20.824 9.375 1.00 93.44 845 SER A C 1
ATOM 6500 O O . SER A 1 845 ? -23.613 19.624 9.651 1.00 93.44 845 SER A O 1
ATOM 6502 N N . ARG A 1 846 ? -22.545 21.587 9.487 1.00 93.56 846 ARG A N 1
ATOM 6503 C CA . ARG A 1 846 ? -21.283 21.158 10.102 1.00 93.56 846 ARG A CA 1
ATOM 6504 C C . ARG A 1 846 ? -20.695 22.292 10.937 1.00 93.56 846 ARG A C 1
ATOM 6506 O O . ARG A 1 846 ? -20.528 23.406 10.446 1.00 93.56 846 ARG A O 1
ATOM 6513 N N . GLN A 1 847 ? -20.268 21.976 12.157 1.00 92.19 847 GLN A N 1
ATOM 6514 C CA . GLN A 1 847 ? -19.512 22.870 13.052 1.00 92.19 847 GLN A CA 1
ATOM 6515 C C . GLN A 1 847 ? -18.024 22.935 12.656 1.00 92.19 847 GLN A C 1
ATOM 6517 O O . GLN A 1 847 ? -17.122 22.672 13.446 1.00 92.19 847 GLN A O 1
ATOM 6522 N N . GLN A 1 848 ? -17.769 23.215 11.381 1.00 90.69 848 GLN A N 1
ATOM 6523 C CA . GLN A 1 848 ? -16.437 23.363 10.795 1.00 90.69 848 GLN A CA 1
ATOM 6524 C C . GLN A 1 848 ? -16.180 24.833 10.465 1.00 90.69 848 GLN A C 1
ATOM 6526 O O . GLN A 1 848 ? -17.105 25.638 10.354 1.00 90.69 848 GLN A O 1
ATOM 6531 N N . TRP A 1 849 ? -14.910 25.201 10.307 1.00 92.06 849 TRP A N 1
ATOM 6532 C CA . TRP A 1 849 ? -14.545 26.544 9.859 1.00 92.06 849 TRP A CA 1
ATOM 6533 C C . TRP A 1 849 ? -14.446 26.601 8.335 1.00 92.06 849 TRP A C 1
ATOM 6535 O O . TRP A 1 849 ? -14.866 27.593 7.746 1.00 92.06 849 TRP A O 1
ATOM 6545 N N . TRP A 1 850 ? -13.958 25.532 7.698 1.00 94.50 850 TRP A N 1
ATOM 6546 C CA . TRP A 1 850 ? -13.808 25.443 6.247 1.00 94.50 850 TRP A CA 1
ATOM 6547 C C . TRP A 1 850 ? -15.062 24.901 5.547 1.00 94.50 850 TRP A C 1
ATOM 6549 O O . TRP A 1 850 ? -15.471 23.762 5.771 1.00 94.50 850 TRP A O 1
ATOM 6559 N N . GLY A 1 851 ? -15.625 25.693 4.635 1.00 94.25 851 GLY A N 1
ATOM 6560 C CA . GLY A 1 851 ? -16.784 25.342 3.813 1.00 94.25 851 GLY A CA 1
ATOM 6561 C C . GLY A 1 851 ? -17.609 26.578 3.456 1.00 94.25 851 GLY A C 1
ATOM 6562 O O . GLY A 1 851 ? -17.225 27.704 3.769 1.00 94.25 851 GLY A O 1
ATOM 6563 N N . HIS A 1 852 ? -18.755 26.378 2.805 1.00 95.31 852 HIS A N 1
ATOM 6564 C CA . HIS A 1 852 ? -19.693 27.474 2.559 1.00 95.31 852 HIS A CA 1
ATOM 6565 C C . HIS A 1 852 ? -20.441 27.801 3.840 1.00 95.31 852 HIS A C 1
ATOM 6567 O O . HIS A 1 852 ? -21.113 26.925 4.377 1.00 95.31 852 HIS A O 1
ATOM 6573 N N . GLU A 1 853 ? -20.351 29.040 4.319 1.00 93.00 853 GLU A N 1
ATOM 6574 C CA . GLU A 1 853 ? -21.110 29.456 5.497 1.00 93.00 853 GLU A CA 1
ATOM 6575 C C . GLU A 1 853 ? -22.605 29.216 5.298 1.00 93.00 853 GLU A C 1
ATOM 6577 O O . GLU A 1 853 ? -23.176 29.513 4.244 1.00 93.00 853 GLU A O 1
ATOM 6582 N N . MET A 1 854 ? -23.233 28.651 6.323 1.00 91.62 854 MET A N 1
ATOM 6583 C CA . MET A 1 854 ? -24.648 28.341 6.271 1.00 91.62 854 MET A CA 1
ATOM 6584 C C . MET A 1 854 ? -25.472 29.627 6.440 1.00 91.62 854 MET A C 1
ATOM 6586 O O . MET A 1 854 ? -25.289 30.353 7.425 1.00 91.62 854 MET A O 1
ATOM 6590 N N . PRO A 1 855 ? -26.412 29.926 5.523 1.00 89.56 855 PRO A N 1
ATOM 6591 C CA . PRO A 1 855 ? -27.233 31.123 5.640 1.00 89.56 855 PRO A CA 1
ATOM 6592 C C . PRO A 1 855 ? -28.012 31.153 6.964 1.00 89.56 855 PRO A C 1
ATOM 6594 O O . PRO A 1 855 ? -28.792 30.254 7.273 1.00 89.56 855 PRO A O 1
ATOM 6597 N N . GLY A 1 856 ? -27.790 32.201 7.762 1.00 84.62 856 GLY A N 1
ATOM 6598 C CA . GLY A 1 856 ? -28.470 32.398 9.045 1.00 84.62 856 GLY A CA 1
ATOM 6599 C C . GLY A 1 856 ? -27.966 31.539 10.216 1.00 84.62 856 GLY A C 1
ATOM 6600 O O . GLY A 1 856 ? -28.620 31.548 11.260 1.00 84.62 856 GLY A O 1
ATOM 6601 N N . ARG A 1 857 ? -26.836 30.819 10.084 1.00 82.88 857 ARG A N 1
ATOM 6602 C CA . ARG A 1 857 ? -26.168 30.080 11.181 1.00 82.88 857 ARG A CA 1
ATOM 6603 C C . ARG A 1 857 ? -24.698 30.502 11.280 1.00 82.88 857 ARG A C 1
ATOM 6605 O O . ARG A 1 857 ? -23.844 30.059 10.515 1.00 82.88 857 ARG A O 1
ATOM 6612 N N . ARG A 1 858 ? -24.388 31.395 12.224 1.00 80.06 858 ARG A N 1
ATOM 6613 C CA . ARG A 1 858 ? -23.015 31.879 12.432 1.00 80.06 858 ARG A CA 1
ATOM 6614 C C . ARG A 1 858 ? -22.149 30.757 13.006 1.00 80.06 858 ARG A C 1
ATOM 6616 O O . ARG A 1 858 ? -22.532 30.138 13.989 1.00 80.06 858 ARG A O 1
ATOM 6623 N N . GLY A 1 859 ? -20.963 30.554 12.435 1.00 82.38 859 GLY A N 1
ATOM 6624 C CA . GLY A 1 859 ? -20.012 29.546 12.919 1.00 82.38 859 GLY A CA 1
ATOM 6625 C C . GLY A 1 859 ? -20.215 28.147 12.335 1.00 82.38 859 GLY A C 1
ATOM 6626 O O . GLY A 1 859 ? -19.453 27.247 12.674 1.00 82.38 859 GLY A O 1
ATOM 6627 N N . GLU A 1 860 ? -21.177 27.976 11.428 1.00 91.56 860 GLU A N 1
ATOM 6628 C CA . GLU A 1 860 ? -21.425 26.711 10.750 1.00 91.56 860 GLU A CA 1
ATOM 6629 C C . GLU A 1 860 ? -21.282 26.820 9.242 1.00 91.56 860 GLU A C 1
ATOM 6631 O O . GLU A 1 860 ? -21.473 27.880 8.637 1.00 91.56 860 GLU A O 1
ATOM 6636 N N . VAL A 1 861 ? -20.980 25.681 8.633 1.00 95.25 861 VAL A N 1
ATOM 6637 C CA . VAL A 1 861 ? -20.835 25.547 7.191 1.00 95.25 861 VAL A CA 1
ATOM 6638 C C . VAL A 1 861 ? -21.712 24.421 6.659 1.00 95.25 861 VAL A C 1
ATOM 6640 O O . VAL A 1 861 ? -22.043 23.463 7.361 1.00 95.25 861 VAL A O 1
ATOM 6643 N N . LEU A 1 862 ? -22.080 24.536 5.389 1.00 95.25 862 LEU A N 1
ATOM 6644 C CA . LEU A 1 862 ? -22.723 23.480 4.629 1.00 95.25 862 LEU A CA 1
ATOM 6645 C C . LEU A 1 862 ? -21.762 22.303 4.452 1.00 95.25 862 LEU A C 1
ATOM 6647 O O . LEU A 1 862 ? -20.560 22.472 4.230 1.00 95.25 862 LEU A O 1
ATOM 6651 N N . SER A 1 863 ? -22.307 21.091 4.519 1.00 92.44 863 SER A N 1
ATOM 6652 C CA . SER A 1 863 ? -21.540 19.874 4.276 1.00 92.44 863 SER A CA 1
ATOM 6653 C C . SER A 1 863 ? -20.949 19.865 2.862 1.00 92.44 863 SER A C 1
ATOM 6655 O O . SER A 1 863 ? -21.597 20.281 1.904 1.00 92.44 863 SER A O 1
ATOM 6657 N N . THR A 1 864 ? -19.751 19.303 2.702 1.00 92.44 864 THR A N 1
ATOM 6658 C CA . THR A 1 864 ? -19.080 19.165 1.396 1.00 92.44 864 THR A CA 1
ATOM 6659 C C . THR A 1 864 ? -19.955 18.500 0.337 1.00 92.44 864 THR A C 1
ATOM 6661 O O . THR A 1 864 ? -19.965 18.901 -0.823 1.00 92.44 864 THR A O 1
ATOM 6664 N N . TRP A 1 865 ? -20.733 17.494 0.741 1.00 92.06 865 TRP A N 1
ATOM 6665 C CA . TRP A 1 865 ? -21.632 16.761 -0.148 1.00 92.06 865 TRP A CA 1
ATOM 6666 C C . TRP A 1 865 ? -22.760 17.644 -0.694 1.00 92.06 865 TRP A C 1
ATOM 6668 O O . TRP A 1 865 ? -23.175 17.458 -1.835 1.00 92.06 865 TRP A O 1
ATOM 6678 N N . PHE A 1 866 ? -23.203 18.642 0.076 1.00 95.31 866 PHE A N 1
ATOM 6679 C CA . PHE A 1 866 ? -24.148 19.658 -0.388 1.00 95.31 866 PHE A CA 1
ATOM 6680 C C . PHE A 1 866 ? -23.520 20.539 -1.471 1.00 95.31 866 PHE A C 1
ATOM 6682 O O . PHE A 1 866 ? -24.110 20.725 -2.536 1.00 95.31 866 PHE A O 1
ATOM 6689 N N . SER A 1 867 ? -22.283 20.993 -1.253 1.00 95.44 867 SER A N 1
ATOM 6690 C CA . SER A 1 867 ? -21.525 21.767 -2.241 1.00 95.44 867 SER A CA 1
ATOM 6691 C C . SER A 1 867 ? -21.346 21.000 -3.557 1.00 95.44 867 SER A C 1
ATOM 6693 O O . SER A 1 867 ? -21.544 21.553 -4.637 1.00 95.44 867 SER A O 1
ATOM 6695 N N . LEU A 1 868 ? -21.011 19.706 -3.479 1.00 94.94 868 LEU A N 1
ATOM 6696 C CA . LEU A 1 868 ? -20.810 18.845 -4.650 1.00 94.94 868 LEU A CA 1
ATOM 6697 C C . LEU A 1 868 ? -22.108 18.481 -5.374 1.00 94.94 868 LEU A C 1
ATOM 6699 O O . LEU A 1 868 ? -22.102 18.341 -6.599 1.00 94.94 868 LEU A O 1
ATOM 6703 N N . ALA A 1 869 ? -23.218 18.336 -4.648 1.00 96.06 869 ALA A N 1
ATOM 6704 C CA . ALA A 1 869 ? -24.530 18.169 -5.259 1.00 96.06 869 ALA A CA 1
ATOM 6705 C C . ALA A 1 869 ? -24.888 19.408 -6.095 1.00 96.06 869 ALA A C 1
ATOM 6707 O O . ALA A 1 869 ? -25.259 19.274 -7.257 1.00 96.06 869 ALA A O 1
ATOM 6708 N N . ALA A 1 870 ? -24.648 20.612 -5.562 1.00 96.56 870 ALA A N 1
ATOM 6709 C CA . ALA A 1 870 ? -24.823 21.859 -6.305 1.00 96.56 870 ALA A CA 1
ATOM 6710 C C . ALA A 1 870 ? -23.952 21.912 -7.576 1.00 96.56 870 ALA A C 1
ATOM 6712 O O . ALA A 1 870 ? -24.424 22.312 -8.638 1.00 96.56 870 ALA A O 1
ATOM 6713 N N . GLN A 1 871 ? -22.701 21.442 -7.506 1.00 94.50 871 GLN A N 1
ATOM 6714 C CA . GLN A 1 871 ? -21.834 21.379 -8.689 1.00 94.50 871 GLN A CA 1
ATOM 6715 C C . GLN A 1 871 ? -22.344 20.409 -9.763 1.00 94.50 871 GLN A C 1
ATOM 6717 O O . GLN A 1 871 ? -22.203 20.697 -10.950 1.00 94.50 871 GLN A O 1
ATOM 6722 N N . ALA A 1 872 ? -22.973 19.290 -9.393 1.00 95.62 872 ALA A N 1
ATOM 6723 C CA . ALA A 1 872 ? -23.581 18.393 -10.378 1.00 95.62 872 ALA A CA 1
ATOM 6724 C C . ALA A 1 872 ? -24.682 19.108 -11.185 1.00 95.62 872 ALA A C 1
ATOM 6726 O O . ALA A 1 872 ? -24.718 18.999 -12.413 1.00 95.62 872 ALA A O 1
ATOM 6727 N N . LEU A 1 873 ? -25.513 19.910 -10.510 1.00 96.19 873 LEU A N 1
ATOM 6728 C CA . LEU A 1 873 ? -26.531 20.751 -11.147 1.00 96.19 873 LEU A CA 1
ATOM 6729 C C . LEU A 1 873 ? -25.890 21.814 -12.063 1.00 96.19 873 LEU A C 1
ATOM 6731 O O . LEU A 1 873 ? -26.326 21.981 -13.204 1.00 96.19 873 LEU A O 1
ATOM 6735 N N . ALA A 1 874 ? -24.797 22.451 -11.627 1.00 94.94 874 ALA A N 1
ATOM 6736 C CA . ALA A 1 874 ? -24.011 23.363 -12.472 1.00 94.94 874 ALA A CA 1
ATOM 6737 C C . ALA A 1 874 ? -23.442 22.703 -13.728 1.00 94.94 874 ALA A C 1
ATOM 6739 O O . ALA A 1 874 ? -23.427 23.309 -14.800 1.00 94.94 874 ALA A O 1
ATOM 6740 N N . GLY A 1 875 ? -23.021 21.443 -13.628 1.00 92.56 875 GLY A N 1
ATOM 6741 C CA . GLY A 1 875 ? -22.597 20.646 -14.776 1.00 92.56 875 GLY A CA 1
ATOM 6742 C C . GLY A 1 875 ? -23.709 20.422 -15.807 1.00 92.56 875 GLY A C 1
ATOM 6743 O O . GLY A 1 875 ? -23.460 20.477 -17.020 1.00 92.56 875 GLY A O 1
ATOM 6744 N N . ALA A 1 876 ? -24.941 20.212 -15.333 1.00 93.62 876 ALA A N 1
ATOM 6745 C CA . ALA A 1 876 ? -26.124 20.088 -16.182 1.00 93.62 876 ALA A CA 1
ATOM 6746 C C . ALA A 1 876 ? -26.501 21.425 -16.850 1.00 93.62 876 ALA A C 1
ATOM 6748 O O . ALA A 1 876 ? -26.921 21.423 -18.008 1.00 93.62 876 ALA A O 1
ATOM 6749 N N . GLY A 1 877 ? -26.245 22.552 -16.177 1.00 92.81 877 GLY A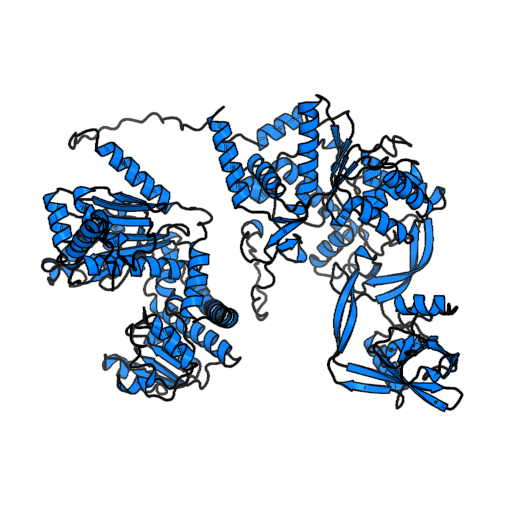 N 1
ATOM 6750 C CA . GLY A 1 877 ? -26.486 23.913 -16.677 1.00 92.81 877 GLY A CA 1
ATOM 6751 C C . GLY A 1 877 ? -27.348 24.784 -15.758 1.00 92.81 877 GLY A C 1
ATOM 6752 O O . GLY A 1 877 ? -27.752 25.868 -16.163 1.00 92.81 877 GLY A O 1
ATOM 6753 N N . TRP A 1 878 ? -27.648 24.315 -14.548 1.00 95.44 878 TRP A N 1
ATOM 6754 C CA . TRP A 1 878 ? -28.387 25.067 -13.536 1.00 95.44 878 TRP A CA 1
ATOM 6755 C C . TRP A 1 878 ? -27.426 25.935 -12.703 1.00 95.44 878 TRP A C 1
ATOM 6757 O O . TRP A 1 878 ? -26.339 25.466 -12.370 1.00 95.44 878 TRP A O 1
ATOM 6767 N N . PRO A 1 879 ? -27.778 27.161 -12.294 1.00 94.56 879 PRO A N 1
ATOM 6768 C CA . PRO A 1 879 ? -29.103 27.783 -12.322 1.00 94.56 879 PRO A CA 1
ATOM 6769 C C . PRO A 1 879 ? -29.435 28.544 -13.606 1.00 94.56 879 PRO A C 1
ATOM 6771 O O . PRO A 1 879 ? -30.544 29.055 -13.734 1.00 94.56 879 PRO A O 1
ATOM 6774 N N . GLU A 1 880 ? -28.502 28.649 -14.555 1.00 93.44 880 GLU A N 1
ATOM 6775 C CA . GLU A 1 880 ? -28.722 29.420 -15.781 1.00 93.44 880 GLU A CA 1
ATOM 6776 C C . GLU A 1 880 ? -29.891 28.872 -16.623 1.00 93.44 880 GLU A C 1
ATOM 6778 O O . GLU A 1 880 ? -30.618 29.646 -17.246 1.00 93.44 880 GLU A O 1
ATOM 6783 N N . ASP A 1 881 ? -30.096 27.555 -16.599 1.00 93.06 881 ASP A N 1
ATOM 6784 C CA . ASP A 1 881 ? -31.316 26.882 -17.042 1.00 93.06 881 ASP A CA 1
ATOM 6785 C C . ASP A 1 881 ? -32.068 26.321 -15.815 1.00 93.06 881 ASP A C 1
ATOM 6787 O O . ASP A 1 881 ? -31.502 25.503 -15.081 1.00 93.06 881 ASP A O 1
ATOM 6791 N N . PRO A 1 882 ? -33.331 26.720 -15.560 1.00 89.75 882 PRO A N 1
ATOM 6792 C CA . PRO A 1 882 ? -34.109 26.226 -14.422 1.00 89.75 882 PRO A CA 1
ATOM 6793 C C . PRO A 1 882 ? -34.527 24.751 -14.551 1.00 89.75 882 PRO A C 1
ATOM 6795 O O . PRO A 1 882 ? -34.867 24.125 -13.545 1.00 89.75 882 PRO A O 1
ATOM 6798 N N . ALA A 1 883 ? -34.512 24.178 -15.759 1.00 90.69 883 ALA A N 1
ATOM 6799 C CA . ALA A 1 883 ? -34.896 22.791 -16.013 1.00 90.69 883 ALA A CA 1
ATOM 6800 C C . ALA A 1 883 ? -33.927 22.117 -17.003 1.00 90.69 883 ALA A C 1
ATOM 6802 O O . ALA A 1 883 ? -34.365 21.630 -18.060 1.00 90.69 883 ALA A O 1
ATOM 6803 N N . PRO A 1 884 ? -32.625 22.047 -16.658 1.00 92.81 884 PRO A N 1
ATOM 6804 C CA . PRO A 1 884 ? -31.593 21.613 -17.583 1.00 92.81 884 PRO A CA 1
ATOM 6805 C C . PRO A 1 884 ? -31.841 20.184 -18.061 1.00 92.81 884 PRO A C 1
ATOM 6807 O O . PRO A 1 884 ? -32.463 19.354 -17.386 1.00 92.81 884 PRO A O 1
ATOM 6810 N N . ALA A 1 885 ? -31.332 19.876 -19.251 1.00 92.00 885 ALA A N 1
ATOM 6811 C CA . ALA A 1 885 ? -31.239 18.492 -19.685 1.00 92.00 885 ALA A CA 1
ATOM 6812 C C . ALA A 1 885 ? -30.279 17.722 -18.755 1.00 92.00 885 ALA A C 1
ATOM 6814 O O . ALA A 1 885 ? -29.229 18.267 -18.396 1.00 92.00 885 ALA A O 1
ATOM 6815 N N . PRO A 1 886 ? -30.584 16.459 -18.403 1.00 95.06 886 PRO A N 1
ATOM 6816 C CA . PRO A 1 886 ? -29.674 15.652 -17.604 1.00 95.06 886 PRO A CA 1
ATOM 6817 C C . PRO A 1 886 ? -28.312 15.513 -18.288 1.00 95.06 886 PRO A C 1
ATOM 6819 O O . PRO A 1 886 ? -28.213 15.397 -19.516 1.00 95.06 886 PRO A O 1
ATOM 6822 N N . VAL A 1 887 ? -27.256 15.450 -17.483 1.00 96.38 887 VAL A N 1
ATOM 6823 C CA . VAL A 1 887 ? -25.954 14.950 -17.919 1.00 96.38 887 VAL A CA 1
ATOM 6824 C C . VAL A 1 887 ? -26.160 13.530 -18.447 1.00 96.38 887 VAL A C 1
ATOM 6826 O O . VAL A 1 887 ? -26.779 12.690 -17.791 1.00 96.38 887 VAL A O 1
ATOM 6829 N N . ALA A 1 888 ? -25.681 13.261 -19.659 1.00 95.81 888 ALA A N 1
ATOM 6830 C CA . ALA A 1 888 ? -25.996 12.021 -20.356 1.00 95.81 888 ALA A CA 1
ATOM 6831 C C . ALA A 1 888 ? -25.387 10.801 -19.664 1.00 95.81 888 ALA A C 1
ATOM 6833 O O . ALA A 1 888 ? -26.044 9.768 -19.576 1.00 95.81 888 ALA A O 1
ATOM 6834 N N . GLU A 1 889 ? -24.158 10.929 -19.163 1.00 96.25 889 GLU A N 1
ATOM 6835 C CA . GLU A 1 889 ? -23.427 9.839 -18.521 1.00 96.25 889 GLU A CA 1
ATOM 6836 C C . GLU A 1 889 ? -22.500 10.384 -17.426 1.00 96.25 889 GLU A C 1
ATOM 6838 O O . GLU A 1 889 ? -21.842 11.407 -17.627 1.00 96.25 889 GLU A O 1
ATOM 6843 N N . VAL A 1 890 ? -22.424 9.711 -16.275 1.00 96.50 890 VAL A N 1
ATOM 6844 C CA . VAL A 1 890 ? -21.465 10.025 -15.204 1.00 96.50 890 VAL A CA 1
ATOM 6845 C C . VAL A 1 890 ? -20.649 8.798 -14.814 1.00 96.50 890 VAL A C 1
ATOM 6847 O O . VAL A 1 890 ? -21.211 7.728 -14.593 1.00 96.50 890 VAL A O 1
ATOM 6850 N N . TRP A 1 891 ? -19.329 8.971 -14.692 1.00 94.19 891 TRP A N 1
ATOM 6851 C CA . TRP A 1 891 ? -18.404 7.951 -14.189 1.00 94.19 891 TRP A CA 1
ATOM 6852 C C . TRP A 1 891 ? -18.090 8.172 -12.708 1.00 94.19 891 TRP A C 1
ATOM 6854 O O . TRP A 1 891 ? -17.648 9.253 -12.303 1.00 94.19 891 TRP A O 1
ATOM 6864 N N . VAL A 1 892 ? -18.344 7.144 -11.899 1.00 90.81 892 VAL A N 1
ATOM 6865 C CA . VAL A 1 892 ? -18.483 7.273 -10.445 1.00 90.81 892 VAL A CA 1
ATOM 6866 C C . VAL A 1 892 ? -17.622 6.255 -9.704 1.00 90.81 892 VAL A C 1
ATOM 6868 O O . VAL A 1 892 ? -17.642 5.063 -10.019 1.00 90.81 892 VAL A O 1
ATOM 6871 N N . ASP A 1 893 ? -16.918 6.722 -8.670 1.00 85.62 893 ASP A N 1
ATOM 6872 C CA . ASP A 1 893 ? -16.297 5.841 -7.680 1.00 85.62 893 ASP A CA 1
ATOM 6873 C C . ASP A 1 893 ? -17.381 5.161 -6.814 1.00 85.62 893 ASP A C 1
ATOM 6875 O O . ASP A 1 893 ? -18.273 5.852 -6.305 1.00 85.62 893 ASP A O 1
ATOM 6879 N N . PRO A 1 894 ? -17.312 3.836 -6.577 1.00 83.56 894 PRO A N 1
ATOM 6880 C CA . PRO A 1 894 ? -18.264 3.105 -5.738 1.00 83.56 894 PRO A CA 1
ATOM 6881 C C . PRO A 1 894 ? -18.616 3.757 -4.394 1.00 83.56 894 PRO A C 1
ATOM 6883 O O . PRO A 1 894 ? -19.754 3.642 -3.928 1.00 83.56 894 PRO A O 1
ATOM 6886 N N . GLU A 1 895 ? -17.662 4.424 -3.741 1.00 81.06 895 GLU A N 1
ATOM 6887 C CA . GLU A 1 895 ? -17.875 5.060 -2.439 1.00 81.06 895 GLU A CA 1
ATOM 6888 C C . GLU A 1 895 ? -18.709 6.345 -2.524 1.00 81.06 895 GLU A C 1
ATOM 6890 O O . GLU A 1 895 ? -19.314 6.747 -1.525 1.00 81.06 895 GLU A O 1
ATOM 6895 N N . LEU A 1 896 ? -18.771 6.971 -3.700 1.00 88.19 896 LEU A N 1
ATOM 6896 C CA . LEU A 1 896 ? -19.440 8.251 -3.932 1.00 88.19 896 LEU A CA 1
ATOM 6897 C C . LEU A 1 896 ? -20.834 8.118 -4.535 1.00 88.19 896 LEU A C 1
ATOM 6899 O O . LEU A 1 896 ? -21.575 9.101 -4.566 1.00 88.19 896 LEU A O 1
ATOM 6903 N N . LEU A 1 897 ? -21.240 6.907 -4.920 1.00 90.88 897 LEU A N 1
ATOM 6904 C CA . LEU A 1 897 ? -22.587 6.645 -5.420 1.00 90.88 897 LEU A CA 1
ATOM 6905 C C . LEU A 1 897 ? -23.663 7.128 -4.433 1.00 90.88 897 LEU A C 1
ATOM 6907 O O . LEU A 1 897 ? -24.516 7.937 -4.780 1.00 90.88 897 LEU A O 1
ATOM 6911 N N . VAL A 1 898 ? -23.590 6.690 -3.174 1.00 89.06 898 VAL A N 1
ATOM 6912 C CA . VAL A 1 898 ? -24.576 7.074 -2.143 1.00 89.06 898 VAL A CA 1
ATOM 6913 C C . VAL A 1 898 ? -24.256 8.409 -1.463 1.00 89.06 898 VAL A C 1
ATOM 6915 O O . VAL A 1 898 ? -25.138 9.010 -0.866 1.00 89.06 898 VAL A O 1
ATOM 6918 N N . ARG A 1 899 ? -23.005 8.886 -1.533 1.00 87.19 899 ARG A N 1
ATOM 6919 C CA . ARG A 1 899 ? -22.564 10.115 -0.839 1.00 87.19 899 ARG A CA 1
ATOM 6920 C C . ARG A 1 899 ? -22.720 11.381 -1.670 1.00 87.19 899 ARG A C 1
ATOM 6922 O O . ARG A 1 899 ? -22.834 12.458 -1.101 1.00 87.19 899 ARG A O 1
ATOM 6929 N N . TRP A 1 900 ? -22.670 11.254 -2.993 1.00 92.44 900 TRP A N 1
ATOM 6930 C CA . TRP A 1 900 ? -22.703 12.383 -3.916 1.00 92.44 900 TRP A CA 1
ATOM 6931 C C . TRP A 1 900 ? -23.780 12.209 -4.982 1.00 92.44 900 TRP A C 1
ATOM 6933 O O . TRP A 1 900 ? -24.649 13.066 -5.083 1.00 92.44 900 TRP A O 1
ATOM 6943 N N . VAL A 1 901 ? -23.772 11.100 -5.728 1.00 95.19 901 VAL A N 1
ATOM 6944 C CA . VAL A 1 901 ? -24.680 10.929 -6.877 1.00 95.19 901 VAL A CA 1
ATOM 6945 C C . VAL A 1 901 ? -26.136 10.871 -6.437 1.00 95.19 901 VAL A C 1
ATOM 6947 O O . VAL A 1 901 ? -26.952 11.620 -6.959 1.00 95.19 901 VAL A O 1
ATOM 6950 N N . VAL A 1 902 ? -26.465 10.041 -5.441 1.00 94.94 902 VAL A N 1
ATOM 6951 C CA . VAL A 1 902 ? -27.840 9.968 -4.925 1.00 94.94 902 VAL A CA 1
ATOM 6952 C C . VAL A 1 902 ? -28.298 11.318 -4.351 1.00 94.94 902 VAL A C 1
ATOM 6954 O O . VAL A 1 902 ? -29.346 11.792 -4.782 1.00 94.94 902 VAL A O 1
ATOM 6957 N N . PRO A 1 903 ? -27.543 12.002 -3.467 1.00 94.38 903 PRO A N 1
ATOM 6958 C CA . PRO A 1 903 ? -27.906 13.352 -3.038 1.00 94.38 903 PRO A CA 1
ATOM 6959 C C . PRO A 1 903 ? -28.087 14.344 -4.191 1.00 94.38 903 PRO A C 1
ATOM 6961 O O . PRO A 1 903 ? -29.054 15.099 -4.172 1.00 94.38 903 PRO A O 1
ATOM 6964 N N . ALA A 1 904 ? -27.218 14.319 -5.208 1.00 96.75 904 ALA A N 1
ATOM 6965 C CA . ALA A 1 904 ? -27.322 15.175 -6.390 1.00 96.75 904 ALA A CA 1
ATOM 6966 C C . ALA A 1 904 ? -28.617 14.922 -7.181 1.00 96.75 904 ALA A C 1
ATOM 6968 O O . ALA A 1 904 ? -29.308 15.874 -7.540 1.00 96.75 904 ALA A O 1
ATOM 6969 N N . GLU A 1 905 ? -28.991 13.656 -7.388 1.00 97.44 905 GLU A N 1
ATOM 6970 C CA . GLU A 1 905 ? -30.269 13.285 -8.005 1.00 97.44 905 GLU A CA 1
ATOM 6971 C C . GLU A 1 905 ? -31.464 13.775 -7.191 1.00 97.44 905 GLU A C 1
ATOM 6973 O O . GLU A 1 905 ? -32.398 14.363 -7.736 1.00 97.44 905 GLU A O 1
ATOM 6978 N N . LEU A 1 906 ? -31.431 13.566 -5.873 1.00 96.88 906 LEU A N 1
ATOM 6979 C CA . LEU A 1 906 ? -32.523 13.949 -4.984 1.00 96.88 906 LEU A CA 1
ATOM 6980 C C . LEU A 1 906 ? -32.732 15.465 -4.963 1.00 96.88 906 LEU A C 1
ATOM 6982 O O . LEU A 1 906 ? -33.867 15.919 -5.113 1.00 96.88 906 LEU A O 1
ATOM 6986 N N . VAL A 1 907 ? -31.662 16.256 -4.819 1.00 96.81 907 VAL A N 1
ATOM 6987 C CA . VAL A 1 907 ? -31.789 17.721 -4.827 1.00 96.81 907 VAL A CA 1
ATOM 6988 C C . VAL A 1 907 ? -32.144 18.247 -6.215 1.00 96.81 907 VAL A C 1
ATOM 6990 O O . VAL A 1 907 ? -32.956 19.163 -6.317 1.00 96.81 907 VAL A O 1
ATOM 6993 N N . SER A 1 908 ? -31.638 17.630 -7.290 1.00 96.56 908 SER A N 1
ATOM 6994 C CA . SER A 1 908 ? -32.041 17.983 -8.655 1.00 96.56 908 SER A CA 1
ATOM 6995 C C . SER A 1 908 ? -33.527 17.742 -8.882 1.00 96.56 908 SER A C 1
ATOM 6997 O O . SER A 1 908 ? -34.223 18.628 -9.373 1.00 96.56 908 SER A O 1
ATOM 6999 N N . LEU A 1 909 ? -34.053 16.583 -8.482 1.00 96.00 909 LEU A N 1
ATOM 7000 C CA . LEU A 1 909 ? -35.478 16.276 -8.591 1.00 96.00 909 LEU A CA 1
ATOM 7001 C C . LEU A 1 909 ? -36.335 17.199 -7.723 1.00 96.00 909 LEU A C 1
ATOM 7003 O O . LEU A 1 909 ? -37.448 17.541 -8.130 1.00 96.00 909 LEU A O 1
ATOM 7007 N N . ALA A 1 910 ? -35.834 17.594 -6.552 1.00 95.19 910 ALA A N 1
ATOM 7008 C CA . ALA A 1 910 ? -36.525 18.517 -5.661 1.00 95.19 910 ALA A CA 1
ATOM 7009 C C . ALA A 1 910 ? -36.606 19.940 -6.237 1.00 95.19 910 ALA A C 1
ATOM 7011 O O . ALA A 1 910 ? -37.646 20.575 -6.097 1.00 95.19 910 ALA A O 1
ATOM 7012 N N . VAL A 1 911 ? -35.548 20.414 -6.903 1.00 95.19 911 VAL A N 1
ATOM 7013 C CA . VAL A 1 911 ? -35.443 21.800 -7.396 1.00 95.19 911 VAL A CA 1
ATOM 7014 C C . VAL A 1 911 ? -35.908 21.951 -8.844 1.00 95.19 911 VAL A C 1
ATOM 7016 O O . VAL A 1 911 ? -36.688 22.842 -9.156 1.00 95.19 911 VAL A O 1
ATOM 7019 N N . THR A 1 912 ? -35.450 21.078 -9.739 1.00 94.00 912 THR A N 1
ATOM 7020 C CA . THR A 1 912 ? -35.694 21.176 -11.193 1.00 94.00 912 THR A CA 1
ATOM 7021 C C . THR A 1 912 ? -36.818 20.256 -11.668 1.00 94.00 912 THR A C 1
ATOM 7023 O O . THR A 1 912 ? -37.303 20.358 -12.795 1.00 94.00 912 THR A O 1
ATOM 7026 N N . GLY A 1 913 ? -37.212 19.289 -10.835 1.00 93.44 913 GLY A N 1
ATOM 7027 C CA . GLY A 1 913 ? -38.149 18.247 -11.231 1.00 93.44 913 GLY A CA 1
ATOM 7028 C C . GLY A 1 913 ? -37.567 17.208 -12.192 1.00 93.44 913 GLY A C 1
ATOM 7029 O O . GLY A 1 913 ? -38.327 16.362 -12.662 1.00 93.44 913 GLY A O 1
ATOM 7030 N N . ARG A 1 914 ? -36.261 17.228 -12.476 1.00 93.62 914 ARG A N 1
ATOM 7031 C CA . ARG A 1 914 ? -35.594 16.295 -13.393 1.00 93.62 914 ARG A CA 1
ATOM 7032 C C . ARG A 1 914 ? -34.372 15.646 -12.737 1.00 93.62 914 ARG A C 1
ATOM 7034 O O . ARG A 1 914 ? -33.767 16.266 -11.858 1.00 93.62 914 ARG A O 1
ATOM 7041 N N . PRO A 1 915 ? -34.019 14.410 -13.136 1.00 95.75 915 PRO A N 1
ATOM 7042 C CA . PRO A 1 915 ? -32.768 13.802 -12.707 1.00 95.75 915 PRO A CA 1
ATOM 7043 C C . PRO A 1 915 ? -31.583 14.605 -13.248 1.00 95.75 915 PRO A C 1
ATOM 7045 O O . PRO A 1 915 ? -31.675 15.211 -14.318 1.00 95.75 915 PRO A O 1
ATOM 7048 N N . VAL A 1 916 ? -30.472 14.603 -12.518 1.00 96.56 916 VAL A N 1
ATOM 7049 C CA . VAL A 1 916 ? -29.250 15.300 -12.946 1.00 96.56 916 VAL A CA 1
ATOM 7050 C C . VAL A 1 916 ? -28.401 14.422 -13.864 1.00 96.56 916 VAL A C 1
ATOM 7052 O O . VAL A 1 916 ? -27.788 14.946 -14.793 1.00 96.56 916 VAL A O 1
ATOM 7055 N N . PHE A 1 917 ? -28.416 13.100 -13.677 1.00 97.50 917 PHE A N 1
ATOM 7056 C CA . PHE A 1 917 ? -27.743 12.121 -14.523 1.00 97.50 917 PHE A CA 1
ATOM 7057 C C . PHE A 1 917 ? -28.757 11.172 -15.165 1.00 97.50 917 PHE A C 1
ATOM 7059 O O . PHE A 1 917 ? -29.638 10.611 -14.519 1.00 97.50 917 PHE A O 1
ATOM 7066 N N . ARG A 1 918 ? -28.609 10.943 -16.471 1.00 96.94 918 ARG A N 1
ATOM 7067 C CA . ARG A 1 918 ? -29.406 9.942 -17.190 1.00 96.94 918 ARG A CA 1
ATOM 7068 C C . ARG A 1 918 ? -28.827 8.539 -17.041 1.00 96.94 918 ARG A C 1
ATOM 7070 O O . ARG A 1 918 ? -29.586 7.588 -16.900 1.00 96.94 918 ARG A O 1
ATOM 7077 N N . ARG A 1 919 ? -27.501 8.401 -17.102 1.00 96.56 919 ARG A N 1
ATOM 7078 C CA . ARG A 1 919 ? -26.800 7.117 -17.005 1.00 96.56 919 ARG A CA 1
ATOM 7079 C C . ARG A 1 919 ? -25.664 7.194 -15.992 1.00 96.56 919 ARG A C 1
ATOM 7081 O O . ARG A 1 919 ? -24.824 8.087 -16.069 1.00 96.56 919 ARG A O 1
ATOM 7088 N N . ILE A 1 920 ? -25.631 6.240 -15.067 1.00 96.69 920 ILE A N 1
ATOM 7089 C CA . ILE A 1 920 ? -24.649 6.154 -13.986 1.00 96.69 920 ILE A CA 1
ATOM 7090 C C . ILE A 1 920 ? -23.757 4.928 -14.215 1.00 96.69 920 ILE A C 1
ATOM 7092 O O . ILE A 1 920 ? -24.200 3.779 -14.115 1.00 96.69 920 ILE A O 1
ATOM 7096 N N . GLU A 1 921 ? -22.485 5.182 -14.507 1.00 93.19 921 GLU A N 1
ATOM 7097 C CA . GLU A 1 921 ? -21.445 4.173 -14.696 1.00 93.19 921 GLU A CA 1
ATOM 7098 C C . GLU A 1 921 ? -20.542 4.135 -13.463 1.00 93.19 921 GLU A C 1
ATOM 7100 O O . GLU A 1 921 ? -19.849 5.099 -13.137 1.00 93.19 921 GLU A O 1
ATOM 7105 N N . VAL A 1 922 ? -20.552 3.012 -12.748 1.00 89.19 922 VAL A N 1
ATOM 7106 C CA . VAL A 1 922 ? -19.742 2.836 -11.539 1.00 89.19 922 VAL A CA 1
ATOM 7107 C C . VAL A 1 922 ? -18.589 1.901 -11.862 1.00 89.19 922 VAL A C 1
ATOM 7109 O O . VAL A 1 922 ? -18.803 0.726 -12.172 1.00 89.19 922 VAL A O 1
ATOM 7112 N N . HIS A 1 923 ? -17.368 2.423 -11.783 1.00 84.19 923 HIS A N 1
ATOM 7113 C CA . HIS A 1 923 ? -16.168 1.650 -12.089 1.00 84.19 923 HIS A CA 1
ATOM 7114 C C . HIS A 1 923 ? -15.780 0.706 -10.940 1.00 84.19 923 HIS A C 1
ATOM 7116 O O . HIS A 1 923 ? -16.173 0.899 -9.790 1.00 84.19 923 HIS A O 1
ATOM 7122 N N . GLY A 1 924 ? -14.965 -0.311 -11.235 1.00 74.38 924 GLY A N 1
ATOM 7123 C CA . GLY A 1 924 ? -14.393 -1.195 -10.216 1.00 74.38 924 GLY A CA 1
ATOM 7124 C C . GLY A 1 924 ? -13.487 -0.457 -9.227 1.00 74.38 924 GLY A C 1
ATOM 7125 O O . GLY A 1 924 ? -12.933 0.603 -9.532 1.00 74.38 924 GLY A O 1
ATOM 7126 N N . THR A 1 925 ? -13.306 -1.023 -8.033 1.00 71.50 925 THR A N 1
ATOM 7127 C CA . THR A 1 925 ? -12.397 -0.455 -7.025 1.00 71.50 925 THR A CA 1
ATOM 7128 C C . THR A 1 925 ? -10.954 -0.777 -7.398 1.00 71.50 925 THR A C 1
ATOM 7130 O O . THR A 1 925 ? -10.601 -1.948 -7.548 1.00 71.50 925 THR A O 1
ATOM 7133 N N . LEU A 1 926 ? -10.092 0.239 -7.508 1.00 68.00 926 LEU A N 1
ATOM 7134 C CA . LEU A 1 926 ? -8.658 -0.002 -7.658 1.00 68.00 926 LEU A CA 1
ATOM 7135 C C . LEU A 1 926 ? -8.059 -0.421 -6.319 1.00 68.00 926 LEU A C 1
ATOM 7137 O O . LEU A 1 926 ? -8.093 0.318 -5.331 1.00 68.00 926 LEU A O 1
ATOM 7141 N N . GLN A 1 927 ? -7.497 -1.623 -6.301 1.00 64.88 927 GLN A N 1
ATOM 7142 C CA . GLN A 1 927 ? -6.849 -2.179 -5.127 1.00 64.88 927 GLN A CA 1
ATOM 7143 C C . GLN A 1 927 ? -5.334 -2.063 -5.244 1.00 64.88 927 GLN A C 1
ATOM 7145 O O . GLN A 1 927 ? -4.746 -2.281 -6.311 1.00 64.88 927 GLN A O 1
ATOM 7150 N N . THR A 1 928 ? -4.708 -1.745 -4.115 1.00 54.78 928 THR A N 1
ATOM 7151 C CA . THR A 1 928 ? -3.266 -1.869 -3.917 1.00 54.78 928 THR A CA 1
ATOM 7152 C C . THR A 1 928 ? -2.969 -2.835 -2.792 1.00 54.78 928 THR A C 1
ATOM 7154 O O . THR A 1 928 ? -3.800 -3.200 -1.962 1.00 54.78 928 THR A O 1
ATOM 7157 N N . VAL A 1 929 ? -1.725 -3.262 -2.821 1.00 53.59 929 VAL A N 1
ATOM 7158 C CA . VAL A 1 929 ? -1.059 -4.091 -1.838 1.00 53.59 929 VAL A CA 1
ATOM 7159 C C . VAL A 1 929 ? -0.884 -3.323 -0.513 1.00 53.59 929 VAL A C 1
ATOM 7161 O O . VAL A 1 929 ? -0.330 -2.224 -0.514 1.00 53.59 929 VAL A O 1
ATOM 7164 N N . ASP A 1 930 ? -1.353 -3.893 0.604 1.00 40.78 930 ASP A N 1
ATOM 7165 C CA . ASP A 1 930 ? -1.270 -3.307 1.959 1.00 40.78 930 ASP A CA 1
ATOM 7166 C C . ASP A 1 930 ? 0.155 -3.339 2.557 1.00 40.78 930 ASP A C 1
ATOM 7168 O O . ASP A 1 930 ? 0.851 -4.358 2.502 1.00 40.78 930 ASP A O 1
ATOM 7172 N N . ARG A 1 931 ? 0.562 -2.226 3.184 1.00 44.84 931 ARG A N 1
ATOM 7173 C CA . ARG A 1 931 ? 1.864 -2.016 3.840 1.00 44.84 931 ARG A CA 1
ATOM 7174 C C . ARG A 1 931 ? 1.822 -1.982 5.364 1.00 44.84 931 ARG A C 1
ATOM 7176 O O . ARG A 1 931 ? 2.875 -2.156 5.971 1.00 44.84 931 ARG A O 1
ATOM 7183 N N . SER A 1 932 ? 0.664 -1.811 6.007 1.00 39.56 932 SER A N 1
ATOM 7184 C CA . SER A 1 932 ? 0.577 -1.583 7.465 1.00 39.56 932 SER A CA 1
ATOM 7185 C C . SER A 1 932 ? 0.854 -2.827 8.324 1.00 39.56 932 SER A C 1
ATOM 7187 O O . SER A 1 932 ? 0.633 -2.824 9.529 1.00 39.56 932 SER A O 1
ATOM 7189 N N . LEU A 1 933 ? 1.316 -3.914 7.708 1.00 37.62 933 LEU A N 1
ATOM 7190 C CA . LEU A 1 933 ? 1.796 -5.120 8.378 1.00 37.62 933 LEU A CA 1
ATOM 7191 C C . LEU A 1 933 ? 3.327 -5.290 8.230 1.00 37.62 933 LEU A C 1
ATOM 7193 O O . LEU A 1 933 ? 3.845 -6.396 8.420 1.00 37.62 933 LEU A O 1
ATOM 7197 N N . ALA A 1 934 ? 4.033 -4.221 7.846 1.00 34.22 934 ALA A N 1
ATOM 7198 C CA . ALA A 1 934 ? 5.474 -4.066 8.019 1.00 34.22 934 ALA A CA 1
ATOM 7199 C C . ALA A 1 934 ? 5.771 -3.594 9.464 1.00 34.22 934 ALA A C 1
ATOM 7201 O O . ALA A 1 934 ? 5.015 -2.773 9.982 1.00 34.22 934 ALA A O 1
ATOM 7202 N N . PRO A 1 935 ? 6.814 -4.116 10.139 1.00 29.81 935 PRO A N 1
ATOM 7203 C CA . PRO A 1 935 ? 7.147 -3.703 11.503 1.00 29.81 935 PRO A CA 1
ATOM 7204 C C . PRO A 1 935 ? 7.568 -2.222 11.544 1.00 29.81 935 PRO A C 1
ATOM 7206 O O . PRO A 1 935 ? 8.361 -1.793 10.708 1.00 29.81 935 PRO A O 1
ATOM 7209 N N . GLN A 1 936 ? 7.012 -1.461 12.492 1.00 30.61 936 GLN A N 1
ATOM 7210 C CA . GLN A 1 936 ? 7.337 -0.050 12.760 1.00 30.61 936 GLN A CA 1
ATOM 7211 C C . GLN A 1 936 ? 8.598 0.050 13.648 1.00 30.61 936 GLN A C 1
ATOM 7213 O O . GLN A 1 936 ? 8.804 -0.857 14.458 1.00 30.61 936 GLN A O 1
ATOM 7218 N N . PRO A 1 937 ? 9.435 1.101 13.525 1.00 31.58 937 PRO A N 1
ATOM 7219 C CA . PRO A 1 937 ? 10.517 1.370 14.474 1.00 31.58 937 PRO A CA 1
ATOM 7220 C C . PRO A 1 937 ? 9.947 1.882 15.806 1.00 31.58 937 PRO A C 1
ATOM 7222 O O . PRO A 1 937 ? 8.944 2.593 15.813 1.00 31.58 937 PRO A O 1
ATOM 7225 N N . GLU A 1 938 ? 10.580 1.518 16.920 1.00 28.94 938 GLU A N 1
ATOM 7226 C CA . GLU A 1 938 ? 10.216 2.017 18.249 1.00 28.94 938 GLU A CA 1
ATOM 7227 C C . GLU A 1 938 ? 10.578 3.504 18.398 1.00 28.94 938 GLU A C 1
ATOM 7229 O O . GLU A 1 938 ? 11.652 3.945 17.986 1.00 28.94 938 GLU A O 1
ATOM 7234 N N . GLU A 1 939 ? 9.657 4.285 18.966 1.00 28.84 939 GLU A N 1
ATOM 7235 C CA . GLU A 1 939 ? 9.838 5.707 19.257 1.00 28.84 939 GLU A CA 1
ATOM 7236 C C . GLU A 1 939 ? 10.725 5.892 20.492 1.00 28.84 939 GLU A C 1
ATOM 7238 O O . GLU A 1 939 ? 10.339 5.556 21.611 1.00 28.84 939 GLU A O 1
ATOM 7243 N N . GLY A 1 940 ? 11.904 6.480 20.296 1.00 32.28 940 GLY A N 1
ATOM 7244 C CA . GLY A 1 940 ? 12.751 6.913 21.399 1.00 32.28 940 GLY A CA 1
ATOM 7245 C C . GLY A 1 940 ? 14.107 7.441 20.953 1.00 32.28 940 GLY A C 1
ATOM 7246 O O . GLY A 1 940 ? 15.085 6.719 21.072 1.00 32.28 940 GLY A O 1
ATOM 7247 N N . ALA A 1 941 ? 14.166 8.684 20.462 1.00 28.27 941 ALA A N 1
ATOM 7248 C CA . ALA A 1 941 ? 15.248 9.642 20.744 1.00 28.27 941 ALA A CA 1
ATOM 7249 C C . ALA A 1 941 ? 15.138 10.902 19.868 1.00 28.27 941 ALA A C 1
ATOM 7251 O O . ALA A 1 941 ? 15.177 10.817 18.647 1.00 28.27 941 ALA A O 1
ATOM 7252 N N . GLY A 1 942 ? 15.098 12.058 20.537 1.00 29.17 942 GLY A N 1
ATOM 7253 C CA . GLY A 1 942 ? 15.845 13.255 20.143 1.00 29.17 942 GLY A CA 1
ATOM 7254 C C . GLY A 1 942 ? 15.348 14.045 18.937 1.00 29.17 942 GLY A C 1
ATOM 7255 O O . GLY A 1 942 ? 15.569 13.671 17.792 1.00 29.17 942 GLY A O 1
ATOM 7256 N N . ALA A 1 943 ? 14.774 15.213 19.218 1.00 35.16 943 ALA A N 1
ATOM 7257 C CA . ALA A 1 943 ? 14.644 16.294 18.257 1.00 35.16 943 ALA A CA 1
ATOM 7258 C C . ALA A 1 943 ? 16.026 16.683 17.703 1.00 35.16 943 ALA A C 1
ATOM 7260 O O . ALA A 1 943 ? 16.856 17.194 18.450 1.00 35.16 943 ALA A O 1
ATOM 7261 N N . ASP A 1 944 ? 16.247 16.468 16.406 1.00 27.98 944 ASP A N 1
ATOM 7262 C CA . ASP A 1 944 ? 17.148 17.310 15.626 1.00 27.98 944 ASP A CA 1
ATOM 7263 C C . ASP A 1 944 ? 16.630 17.456 14.188 1.00 27.98 944 ASP A C 1
ATOM 7265 O O . ASP A 1 944 ? 16.034 16.547 13.598 1.00 27.98 944 ASP A O 1
ATOM 7269 N N . GLU A 1 945 ? 16.770 18.664 13.663 1.00 36.50 945 GLU A N 1
ATOM 7270 C CA . GLU A 1 945 ? 16.129 19.141 12.448 1.00 36.50 945 GLU A CA 1
ATOM 7271 C C . GLU A 1 945 ? 16.750 18.511 11.192 1.00 36.50 945 GLU A C 1
ATOM 7273 O O . GLU A 1 945 ? 17.852 18.875 10.790 1.00 36.50 945 GLU A O 1
ATOM 7278 N N . SER A 1 946 ? 16.014 17.614 10.516 1.00 25.05 946 SER A N 1
ATOM 7279 C CA . SER A 1 946 ? 15.815 17.593 9.046 1.00 25.05 946 SER A CA 1
ATOM 7280 C C . SER A 1 946 ? 15.136 16.296 8.563 1.00 25.05 946 SER A C 1
ATOM 7282 O O . SER A 1 946 ? 15.805 15.277 8.383 1.00 25.05 946 SER A O 1
ATOM 7284 N N . PRO A 1 947 ? 13.835 16.303 8.213 1.00 32.44 947 PRO A N 1
ATOM 7285 C CA . PRO A 1 947 ? 13.210 15.177 7.535 1.00 32.44 947 PRO A CA 1
ATOM 7286 C C . PRO A 1 947 ? 13.354 15.344 6.015 1.00 32.44 947 PRO A C 1
ATOM 7288 O O . PRO A 1 947 ? 12.537 15.999 5.370 1.00 32.44 947 PRO A O 1
ATOM 7291 N N . LYS A 1 948 ? 14.349 14.705 5.386 1.00 30.64 948 LYS A N 1
ATOM 7292 C CA . LYS A 1 948 ? 14.258 14.416 3.940 1.00 30.64 948 LYS A CA 1
ATOM 7293 C C . LYS A 1 948 ? 13.520 13.099 3.741 1.00 30.64 948 LYS A C 1
ATOM 7295 O O . LYS A 1 948 ? 14.100 12.055 3.462 1.00 30.64 948 LYS A O 1
ATOM 7300 N N . ILE A 1 949 ? 12.201 13.186 3.893 1.00 31.84 949 ILE A N 1
ATOM 7301 C CA . ILE A 1 949 ? 11.246 12.191 3.408 1.00 31.84 949 ILE A CA 1
ATOM 7302 C C . ILE A 1 949 ? 11.488 12.050 1.898 1.00 31.84 949 ILE A C 1
ATOM 7304 O O . ILE A 1 949 ? 11.178 12.959 1.128 1.00 31.84 949 ILE A O 1
ATOM 7308 N N . LEU A 1 950 ? 12.079 10.932 1.461 1.00 32.78 950 LEU A N 1
ATOM 7309 C CA . LEU A 1 950 ? 12.046 10.565 0.044 1.00 32.78 950 LEU A CA 1
ATOM 7310 C C . LEU A 1 950 ? 10.569 10.459 -0.385 1.00 32.78 950 LEU A C 1
ATOM 7312 O O . LEU A 1 950 ? 9.786 9.864 0.361 1.00 32.78 950 LEU A O 1
ATOM 7316 N N . PRO A 1 951 ? 10.167 11.017 -1.544 1.00 32.94 951 PRO A N 1
ATOM 7317 C CA . PRO A 1 951 ? 8.770 11.038 -1.962 1.00 32.94 951 PRO A CA 1
ATOM 7318 C C . PRO A 1 951 ? 8.163 9.630 -1.997 1.00 32.94 951 PRO A C 1
ATOM 7320 O O . PRO A 1 951 ? 8.769 8.699 -2.532 1.00 32.94 951 PRO A O 1
ATOM 7323 N N . ASP A 1 952 ? 6.923 9.492 -1.514 1.00 39.69 952 ASP A N 1
ATOM 7324 C CA . ASP A 1 952 ? 6.107 8.261 -1.581 1.00 39.69 952 ASP A CA 1
ATOM 7325 C C . ASP A 1 952 ? 6.044 7.635 -2.993 1.00 39.69 952 ASP A C 1
ATOM 7327 O O . ASP A 1 952 ? 5.757 6.449 -3.163 1.00 39.69 952 ASP A O 1
ATOM 7331 N N . GLU A 1 953 ? 6.357 8.428 -4.017 1.00 37.28 953 GLU A N 1
ATOM 7332 C CA . GLU A 1 953 ? 6.315 8.088 -5.434 1.00 37.28 953 GLU A CA 1
ATOM 7333 C C . GLU A 1 953 ? 7.301 6.993 -5.882 1.00 37.28 953 GLU A C 1
ATOM 7335 O O . GLU A 1 953 ? 7.077 6.391 -6.933 1.00 37.28 953 GLU A O 1
ATOM 7340 N N . GLU A 1 954 ? 8.356 6.695 -5.113 1.00 35.44 954 GLU A N 1
ATOM 7341 C CA . GLU A 1 954 ? 9.320 5.627 -5.448 1.00 35.44 954 GLU A CA 1
ATOM 7342 C C . GLU A 1 954 ? 8.941 4.251 -4.882 1.00 35.44 954 GLU A C 1
ATOM 7344 O O . GLU A 1 954 ? 9.595 3.245 -5.162 1.00 35.44 954 GLU A O 1
ATOM 7349 N N . ARG A 1 955 ? 7.860 4.175 -4.103 1.00 40.66 955 ARG A N 1
ATOM 7350 C CA . ARG A 1 955 ? 7.510 2.992 -3.322 1.00 40.66 955 ARG A CA 1
ATOM 7351 C C . ARG A 1 955 ? 6.240 2.335 -3.863 1.00 40.66 955 ARG A C 1
ATOM 7353 O O . ARG A 1 955 ? 5.238 2.267 -3.161 1.00 40.66 955 ARG A O 1
ATOM 7360 N N . PHE A 1 956 ? 6.283 1.739 -5.047 1.00 34.59 956 PHE A N 1
ATOM 7361 C CA . PHE A 1 956 ? 5.362 0.643 -5.400 1.00 34.59 956 PHE A CA 1
ATOM 7362 C C . PHE A 1 956 ? 6.023 -0.693 -5.020 1.00 34.59 956 PHE A C 1
ATOM 7364 O O . PHE A 1 956 ? 7.228 -0.789 -5.209 1.00 34.59 956 PHE A O 1
ATOM 7371 N N . LEU A 1 957 ? 5.251 -1.711 -4.586 1.00 31.58 957 LEU A N 1
ATOM 7372 C CA . LEU A 1 957 ? 5.642 -3.117 -4.249 1.00 31.58 957 LEU A CA 1
ATOM 7373 C C . LEU A 1 957 ? 5.929 -3.363 -2.727 1.00 31.58 957 LEU A C 1
ATOM 7375 O O . LEU A 1 957 ? 6.442 -2.450 -2.081 1.00 31.58 957 LEU A O 1
ATOM 7379 N N . PHE A 1 958 ? 5.605 -4.467 -2.004 1.00 28.47 958 PHE A N 1
ATOM 7380 C CA . PHE A 1 958 ? 4.977 -5.808 -2.194 1.00 28.47 958 PHE A CA 1
ATOM 7381 C C . PHE A 1 958 ? 4.246 -6.293 -0.896 1.00 28.47 958 PHE A C 1
ATOM 7383 O O . PHE A 1 958 ? 4.751 -6.055 0.199 1.00 28.47 958 PHE A O 1
ATOM 7390 N N . ARG A 1 959 ? 3.119 -7.032 -1.038 1.00 26.84 959 ARG A N 1
ATOM 7391 C CA . ARG A 1 959 ? 2.424 -7.983 -0.124 1.00 26.84 959 ARG A CA 1
ATOM 7392 C C . ARG A 1 959 ? 1.044 -8.381 -0.683 1.00 26.84 959 ARG A C 1
ATOM 7394 O O . ARG A 1 959 ? 0.273 -7.542 -1.126 1.00 26.84 959 ARG A O 1
ATOM 7401 N N . THR A 1 960 ? 0.683 -9.657 -0.622 1.00 31.98 960 THR A N 1
ATOM 7402 C CA . THR A 1 960 ? -0.635 -10.152 -1.057 1.00 31.98 960 THR A CA 1
ATOM 7403 C C . THR A 1 960 ? -1.703 -9.849 -0.002 1.00 31.98 960 THR A C 1
ATOM 7405 O O . THR A 1 960 ? -2.096 -10.718 0.766 1.00 31.98 960 THR A O 1
ATOM 7408 N N . VAL A 1 961 ? -2.147 -8.594 0.072 1.00 37.22 961 VAL A N 1
ATOM 7409 C CA . VAL A 1 961 ? -3.410 -8.204 0.713 1.00 37.22 961 VAL A CA 1
ATOM 7410 C C . VAL A 1 961 ? -4.005 -7.099 -0.142 1.00 37.22 961 VAL A C 1
ATOM 7412 O O . VAL A 1 961 ? -3.440 -6.010 -0.233 1.00 37.22 961 VAL A O 1
ATOM 7415 N N . HIS A 1 962 ? -5.123 -7.389 -0.796 1.00 52.03 962 HIS A N 1
ATOM 7416 C CA . HIS A 1 962 ? -5.808 -6.419 -1.630 1.00 52.03 962 HIS A CA 1
ATOM 7417 C C . HIS A 1 962 ? -6.654 -5.494 -0.749 1.00 52.03 962 HIS A C 1
ATOM 7419 O O . HIS A 1 962 ? -7.671 -5.918 -0.198 1.00 52.03 962 HIS A O 1
ATOM 7425 N N . ARG A 1 963 ? -6.242 -4.231 -0.598 1.00 49.38 963 ARG A N 1
ATOM 7426 C CA . ARG A 1 963 ? -7.074 -3.187 0.016 1.00 49.38 963 ARG A CA 1
ATOM 7427 C C . ARG A 1 963 ? -7.406 -2.105 -1.008 1.00 49.38 963 ARG A C 1
ATOM 7429 O O . ARG A 1 963 ? -6.583 -1.827 -1.881 1.00 49.38 963 ARG A O 1
ATOM 7436 N N . PRO A 1 964 ? -8.584 -1.464 -0.912 1.00 51.62 964 PRO A N 1
ATOM 7437 C CA . PRO A 1 964 ? -8.843 -0.230 -1.647 1.00 51.62 964 PRO A CA 1
ATOM 7438 C C . PRO A 1 964 ? -7.714 0.787 -1.404 1.00 51.62 964 PRO A C 1
ATOM 7440 O O . PRO A 1 964 ? -7.216 0.896 -0.278 1.00 51.62 964 PRO A O 1
ATOM 7443 N N . MET A 1 965 ? -7.301 1.525 -2.439 1.00 58.50 965 MET A N 1
ATOM 7444 C CA . MET A 1 965 ? -6.332 2.617 -2.273 1.00 58.50 965 MET A CA 1
ATOM 7445 C C . MET A 1 965 ? -6.904 3.693 -1.345 1.00 58.50 965 MET A C 1
ATOM 7447 O O . MET A 1 965 ? -7.931 4.297 -1.652 1.00 58.50 965 MET A O 1
ATOM 7451 N N . ARG A 1 966 ? -6.237 3.959 -0.218 1.00 56.81 966 ARG A N 1
ATOM 7452 C CA . ARG A 1 966 ? -6.622 5.007 0.736 1.00 56.81 966 ARG A CA 1
ATOM 7453 C C . ARG A 1 966 ? -5.396 5.643 1.379 1.00 56.81 966 ARG A C 1
ATOM 7455 O O . ARG A 1 966 ? -4.476 4.958 1.810 1.00 56.81 966 ARG A O 1
ATOM 7462 N N . ARG A 1 967 ? -5.400 6.973 1.515 1.00 53.38 967 ARG A N 1
ATOM 7463 C CA . ARG A 1 967 ? -4.252 7.719 2.066 1.00 53.38 967 ARG A CA 1
ATOM 7464 C C . ARG A 1 967 ? -3.893 7.303 3.491 1.00 53.38 967 ARG A C 1
ATOM 7466 O O . ARG A 1 967 ? -2.714 7.163 3.783 1.00 53.38 967 ARG A O 1
ATOM 7473 N N . ASN A 1 968 ? -4.884 7.046 4.343 1.00 47.12 968 ASN A N 1
ATOM 7474 C CA . ASN A 1 968 ? -4.654 6.591 5.718 1.00 47.12 968 ASN A CA 1
ATOM 7475 C C . ASN A 1 968 ? -3.982 5.206 5.805 1.00 47.12 968 ASN A C 1
ATOM 7477 O O . ASN A 1 968 ? -3.450 4.861 6.849 1.00 47.12 968 ASN A O 1
ATOM 7481 N N . LEU A 1 969 ? -3.974 4.429 4.716 1.00 47.91 969 LEU A N 1
ATOM 7482 C CA . LEU A 1 969 ? -3.278 3.144 4.623 1.00 47.91 969 LEU A CA 1
ATOM 7483 C C . LEU A 1 969 ? -1.869 3.264 4.013 1.00 47.91 969 LEU A C 1
ATOM 7485 O O . LEU A 1 969 ? -1.179 2.255 3.882 1.00 47.91 969 LEU A O 1
ATOM 7489 N N .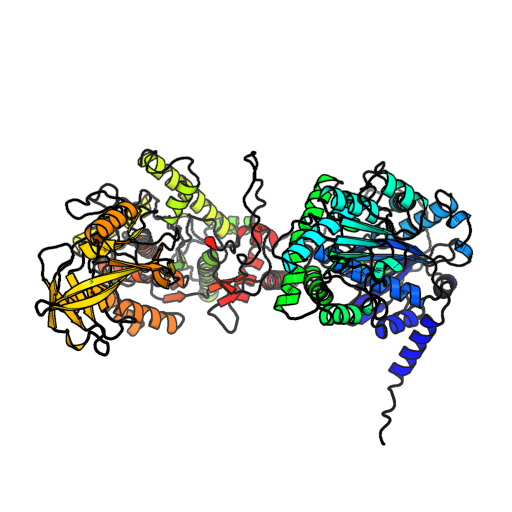 GLY A 1 970 ? -1.445 4.461 3.581 1.00 53.75 970 GLY A N 1
ATOM 7490 C CA . GLY A 1 970 ? -0.134 4.677 2.952 1.00 53.75 970 GLY A CA 1
ATOM 7491 C C . GLY A 1 970 ? 0.079 3.899 1.643 1.00 53.75 970 GLY A C 1
ATOM 7492 O O . GLY A 1 970 ? 1.216 3.686 1.225 1.00 53.75 970 GLY A O 1
ATOM 7493 N N . ASN A 1 971 ? -1.000 3.439 0.998 1.00 55.06 971 ASN A N 1
ATOM 7494 C CA . ASN A 1 971 ? -0.977 2.552 -0.174 1.00 55.06 971 ASN A CA 1
ATOM 7495 C C . ASN A 1 971 ? -1.392 3.274 -1.477 1.00 55.06 971 ASN A C 1
ATOM 7497 O O . ASN A 1 971 ? -1.942 2.661 -2.397 1.00 55.06 971 ASN A O 1
ATOM 7501 N N . VAL A 1 972 ? -1.159 4.587 -1.530 1.00 63.12 972 VAL A N 1
ATOM 7502 C CA . VAL A 1 972 ? -1.621 5.508 -2.577 1.00 63.12 972 VAL A CA 1
ATOM 7503 C C . VAL A 1 972 ? -0.526 5.769 -3.608 1.00 63.12 972 VAL A C 1
ATOM 7505 O O . VAL A 1 972 ? 0.656 5.788 -3.287 1.00 63.12 972 VAL A O 1
ATOM 7508 N N . VAL A 1 973 ? -0.931 5.981 -4.860 1.00 68.38 973 VAL A N 1
ATOM 7509 C CA . VAL A 1 973 ? -0.029 6.113 -6.006 1.00 68.38 973 VAL A CA 1
ATOM 7510 C C . VAL A 1 973 ? -0.333 7.383 -6.786 1.00 68.38 973 VAL A C 1
ATOM 7512 O O . VAL A 1 973 ? -1.462 7.553 -7.245 1.00 68.38 973 VAL A O 1
ATOM 7515 N N . SER A 1 974 ? 0.701 8.194 -7.015 1.00 74.75 974 SER A N 1
ATOM 7516 C CA . SER A 1 974 ? 0.672 9.405 -7.847 1.00 74.75 974 SER A CA 1
ATOM 7517 C C . SER A 1 974 ? 0.571 9.069 -9.350 1.00 74.75 974 SER A C 1
ATOM 7519 O O . SER A 1 974 ? 1.466 8.400 -9.886 1.00 74.75 974 SER A O 1
ATOM 7521 N N . PRO A 1 975 ? -0.475 9.531 -10.068 1.00 78.50 975 PRO A N 1
ATOM 7522 C CA . PRO A 1 975 ? -0.573 9.409 -11.521 1.00 78.50 975 PRO A CA 1
ATOM 7523 C C . PRO A 1 975 ? 0.571 10.140 -12.233 1.00 78.50 975 PRO A C 1
ATOM 7525 O O . PRO A 1 975 ? 1.140 9.602 -13.182 1.00 78.50 975 PRO A O 1
ATOM 7528 N N . ALA A 1 976 ? 0.970 11.318 -11.739 1.00 75.25 976 ALA A N 1
ATOM 7529 C CA . ALA A 1 976 ? 2.045 12.121 -12.320 1.00 75.25 976 ALA A CA 1
ATOM 7530 C C . ALA A 1 976 ? 3.390 11.377 -12.360 1.00 75.25 976 ALA A C 1
ATOM 7532 O O . ALA A 1 976 ? 4.105 11.425 -13.364 1.00 75.25 976 ALA A O 1
ATOM 7533 N N . SER A 1 977 ? 3.715 10.633 -11.297 1.00 73.31 977 SER A N 1
ATOM 7534 C CA . SER A 1 977 ? 4.905 9.772 -11.259 1.00 73.31 977 SER A CA 1
ATOM 7535 C C . SER A 1 977 ? 4.870 8.701 -12.356 1.00 73.31 977 SER A C 1
ATOM 7537 O O . SER A 1 977 ? 5.854 8.477 -13.069 1.00 73.31 977 SER A O 1
ATOM 7539 N N . LEU A 1 978 ? 3.709 8.076 -12.567 1.00 79.19 978 LEU A N 1
ATOM 7540 C CA . LEU A 1 978 ? 3.547 7.045 -13.590 1.00 79.19 978 LEU A CA 1
ATOM 7541 C C . LEU A 1 978 ? 3.599 7.608 -15.011 1.00 79.19 978 LEU A C 1
ATOM 7543 O O . LEU A 1 978 ? 4.202 6.968 -15.875 1.00 79.19 978 LEU A O 1
ATOM 7547 N N . VAL A 1 979 ? 3.052 8.805 -15.243 1.00 79.94 979 VAL A N 1
ATOM 7548 C CA . VAL A 1 979 ? 3.211 9.527 -16.515 1.00 79.94 979 VAL A CA 1
ATOM 7549 C C . VAL A 1 979 ? 4.693 9.765 -16.800 1.00 79.94 979 VAL A C 1
ATOM 7551 O O . VAL A 1 979 ? 5.173 9.360 -17.857 1.00 79.94 979 VAL A O 1
ATOM 7554 N N . ARG A 1 980 ? 5.457 10.318 -15.843 1.00 76.94 980 ARG A N 1
ATOM 7555 C CA . ARG A 1 980 ? 6.909 10.542 -16.006 1.00 76.94 980 ARG A CA 1
ATOM 7556 C C . ARG A 1 980 ? 7.668 9.254 -16.340 1.00 76.94 980 ARG A C 1
ATOM 7558 O O . ARG A 1 980 ? 8.615 9.270 -17.124 1.00 76.94 980 ARG A O 1
ATOM 7565 N N . ARG A 1 981 ? 7.259 8.126 -15.754 1.00 74.38 981 ARG A N 1
ATOM 7566 C CA . ARG A 1 981 ? 7.960 6.838 -15.883 1.00 74.38 981 ARG A CA 1
ATOM 7567 C C . ARG A 1 981 ? 7.590 6.050 -17.146 1.00 74.38 981 ARG A C 1
ATOM 7569 O O . ARG A 1 981 ? 8.456 5.392 -17.743 1.00 74.38 981 ARG A O 1
ATOM 7576 N N . PHE A 1 982 ? 6.321 6.072 -17.553 1.00 77.88 982 PHE A N 1
ATOM 7577 C CA . PHE A 1 982 ? 5.787 5.207 -18.613 1.00 77.88 982 PHE A CA 1
ATOM 7578 C C . PHE A 1 982 ? 5.243 5.950 -19.838 1.00 77.88 982 PHE A C 1
ATOM 7580 O O . PHE A 1 982 ? 5.222 5.335 -20.907 1.00 77.88 982 PHE A O 1
ATOM 7587 N N . GLY A 1 983 ? 4.895 7.230 -19.710 1.00 84.38 983 GLY A N 1
ATOM 7588 C CA . GLY A 1 983 ? 4.129 8.009 -20.688 1.00 84.38 983 GLY A CA 1
ATOM 7589 C C . GLY A 1 983 ? 2.628 7.996 -20.380 1.00 84.38 983 GLY A C 1
ATOM 7590 O O . GLY A 1 983 ? 2.111 7.030 -19.805 1.00 84.38 983 GLY A O 1
ATOM 7591 N N . ALA A 1 984 ? 1.929 9.062 -20.765 1.00 88.06 984 ALA A N 1
ATOM 7592 C CA . ALA A 1 984 ? 0.490 9.226 -20.586 1.00 88.06 984 ALA A CA 1
ATOM 7593 C C . ALA A 1 984 ? -0.295 8.120 -21.302 1.00 88.06 984 ALA A C 1
ATOM 7595 O O . ALA A 1 984 ? -1.196 7.515 -20.720 1.00 88.06 984 ALA A O 1
ATOM 7596 N N . ASP A 1 985 ? 0.081 7.771 -22.534 1.00 88.44 985 ASP A N 1
ATOM 7597 C CA . ASP A 1 985 ? -0.598 6.724 -23.308 1.00 88.44 985 ASP A CA 1
ATOM 7598 C C . ASP A 1 985 ? -0.504 5.353 -22.628 1.00 88.44 985 ASP A C 1
ATOM 7600 O O . ASP A 1 985 ? -1.488 4.612 -22.541 1.00 88.44 985 ASP A O 1
ATOM 7604 N N . ALA A 1 986 ? 0.678 5.026 -22.100 1.00 87.00 986 ALA A N 1
ATOM 7605 C CA . ALA A 1 986 ? 0.912 3.767 -21.405 1.00 87.00 986 ALA A CA 1
ATOM 7606 C C . ALA A 1 986 ? 0.161 3.701 -20.071 1.00 87.00 986 ALA A C 1
ATOM 7608 O O . ALA A 1 986 ? -0.330 2.630 -19.715 1.00 87.00 986 ALA A O 1
ATOM 7609 N N . LEU A 1 987 ? 0.045 4.829 -19.359 1.00 86.75 987 LEU A N 1
ATOM 7610 C CA . LEU A 1 987 ? -0.773 4.929 -18.153 1.00 86.75 987 LEU A CA 1
ATOM 7611 C C . LEU A 1 987 ? -2.244 4.641 -18.462 1.00 86.75 987 LEU A C 1
ATOM 7613 O O . LEU A 1 987 ? -2.833 3.747 -17.854 1.00 86.75 987 LEU A O 1
ATOM 7617 N N . ARG A 1 988 ? -2.815 5.349 -19.441 1.00 89.31 988 ARG A N 1
ATOM 7618 C CA . ARG A 1 988 ? -4.224 5.210 -19.831 1.00 89.31 988 ARG A CA 1
ATOM 7619 C C . ARG A 1 988 ? -4.545 3.785 -20.275 1.00 89.31 988 ARG A C 1
ATOM 7621 O O . ARG A 1 988 ? -5.437 3.154 -19.713 1.00 89.31 988 ARG A O 1
ATOM 7628 N N . LEU A 1 989 ? -3.776 3.243 -21.222 1.00 87.69 989 LEU A N 1
ATOM 7629 C CA . LEU A 1 989 ? -3.984 1.882 -21.720 1.00 87.69 989 LEU A CA 1
ATOM 7630 C C . LEU A 1 989 ? -3.746 0.833 -20.626 1.00 87.69 989 LEU A C 1
ATOM 7632 O O . LEU A 1 989 ? -4.516 -0.116 -20.511 1.00 87.69 989 LEU A O 1
ATOM 7636 N N . GLY A 1 990 ? -2.714 0.998 -19.797 1.00 85.69 990 GLY A N 1
ATOM 7637 C CA . GLY A 1 990 ? -2.420 0.048 -18.726 1.00 85.69 990 GLY A CA 1
ATOM 7638 C C . GLY A 1 990 ? -3.524 -0.018 -17.673 1.00 85.69 990 GLY A C 1
ATOM 7639 O O . GLY A 1 990 ? -3.863 -1.116 -17.241 1.00 85.69 990 GLY A O 1
ATOM 7640 N N . LEU A 1 991 ? -4.131 1.117 -17.307 1.00 83.88 991 LEU A N 1
ATOM 7641 C CA . LEU A 1 991 ? -5.278 1.144 -16.393 1.00 83.88 991 LEU A CA 1
ATOM 7642 C C . LEU A 1 991 ? -6.523 0.492 -17.008 1.00 83.88 991 LEU A C 1
ATOM 7644 O O . LEU A 1 991 ? -7.186 -0.288 -16.330 1.00 83.88 991 LEU A O 1
ATOM 7648 N N . LEU A 1 992 ? -6.806 0.729 -18.293 1.00 83.00 992 LEU A N 1
ATOM 7649 C CA . LEU A 1 992 ? -7.911 0.060 -18.994 1.00 83.00 992 LEU A CA 1
ATOM 7650 C C . LEU A 1 992 ? -7.724 -1.467 -19.038 1.00 83.00 992 LEU A C 1
ATOM 7652 O O . LEU A 1 992 ? -8.669 -2.220 -18.801 1.00 83.00 992 LEU A O 1
ATOM 7656 N N . LEU A 1 993 ? -6.492 -1.939 -19.259 1.00 80.94 993 LEU A N 1
ATOM 7657 C CA . LEU A 1 993 ? -6.166 -3.369 -19.211 1.00 80.94 993 LEU A CA 1
ATOM 7658 C C . LEU A 1 993 ? -6.347 -3.971 -17.809 1.00 80.94 993 LEU A C 1
ATOM 7660 O O . LEU A 1 993 ? -6.660 -5.155 -17.702 1.00 80.94 993 LEU A O 1
ATOM 7664 N N . CYS A 1 994 ? -6.169 -3.185 -16.743 1.00 73.38 994 CYS A N 1
ATOM 7665 C CA . CYS A 1 994 ? -6.452 -3.628 -15.374 1.00 73.38 994 CYS A CA 1
ATOM 7666 C C . CYS A 1 994 ? -7.958 -3.794 -15.109 1.00 73.38 994 CYS A C 1
ATOM 7668 O O . CYS A 1 994 ? -8.328 -4.628 -14.291 1.00 73.38 994 CYS A O 1
ATOM 7670 N N . LEU A 1 995 ? -8.815 -3.032 -15.799 1.00 69.31 995 LEU A N 1
ATOM 7671 C CA . LEU A 1 995 ? -10.277 -3.082 -15.657 1.00 69.31 995 LEU A CA 1
ATOM 7672 C C . LEU A 1 995 ? -10.951 -4.167 -16.514 1.00 69.31 995 LEU A C 1
ATOM 7674 O O . LEU A 1 995 ? -12.134 -4.435 -16.345 1.00 69.31 995 LEU A O 1
ATOM 7678 N N . SER A 1 996 ? -10.213 -4.799 -17.430 1.00 58.34 996 SER A N 1
ATOM 7679 C CA . SER A 1 996 ? -10.747 -5.754 -18.418 1.00 58.34 996 SER A CA 1
ATOM 7680 C C . SER A 1 996 ? -10.818 -7.212 -17.913 1.00 58.34 996 SER A C 1
ATOM 7682 O O . SER A 1 996 ? -10.913 -8.138 -18.718 1.00 58.34 996 SER A O 1
ATOM 7684 N N . GLY A 1 997 ? -10.688 -7.439 -16.601 1.00 51.06 997 GLY A N 1
ATOM 7685 C CA . GLY A 1 997 ? -10.671 -8.771 -15.982 1.00 51.06 997 GLY A CA 1
ATOM 7686 C C . GLY A 1 997 ? -12.068 -9.367 -15.723 1.00 51.06 997 GLY A C 1
ATOM 7687 O O . GLY A 1 997 ? -13.062 -8.649 -15.809 1.00 51.06 997 GLY A O 1
ATOM 7688 N N . PRO A 1 998 ? -12.153 -10.672 -15.389 1.00 35.12 998 PRO A N 1
ATOM 7689 C CA . PRO A 1 998 ? -13.421 -11.364 -15.118 1.00 35.12 998 PRO A CA 1
ATOM 7690 C C . PRO A 1 998 ? -14.172 -10.835 -13.881 1.00 35.12 998 PRO A C 1
ATOM 7692 O O . PRO A 1 998 ? -15.394 -10.925 -13.851 1.00 35.12 998 PRO A O 1
ATOM 7695 N N . ASP A 1 999 ? -13.469 -10.222 -12.921 1.00 44.22 999 ASP A N 1
ATOM 7696 C CA . ASP A 1 999 ? -14.062 -9.469 -11.810 1.00 44.22 999 ASP A CA 1
ATOM 7697 C C . ASP A 1 999 ? -13.978 -7.961 -12.092 1.00 44.22 999 ASP A C 1
ATOM 7699 O O . ASP A 1 999 ? -12.975 -7.308 -11.800 1.00 44.22 999 ASP A O 1
ATOM 7703 N N . GLN A 1 1000 ? -15.050 -7.374 -12.631 1.00 53.28 1000 GLN A N 1
ATOM 7704 C CA . GLN A 1 1000 ? -15.153 -5.917 -12.847 1.00 53.28 1000 GLN A CA 1
ATOM 7705 C C . GLN A 1 1000 ? -15.224 -5.108 -11.534 1.00 53.28 1000 GLN A C 1
ATOM 7707 O O . GLN A 1 1000 ? -15.248 -3.877 -11.547 1.00 53.28 1000 GLN A O 1
ATOM 7712 N N . ASP A 1 1001 ? -15.251 -5.792 -10.392 1.00 51.97 1001 ASP A N 1
ATOM 7713 C CA . ASP A 1 1001 ? -15.511 -5.235 -9.064 1.00 51.97 1001 ASP A CA 1
ATOM 7714 C C . ASP A 1 1001 ? -14.260 -4.690 -8.388 1.00 51.97 1001 ASP A C 1
ATOM 7716 O O . ASP A 1 1001 ? -14.316 -3.709 -7.638 1.00 51.97 1001 ASP A O 1
ATOM 7720 N N . ALA A 1 1002 ? -13.124 -5.317 -8.679 1.00 54.03 1002 ALA A N 1
ATOM 7721 C CA . ALA A 1 1002 ? -11.845 -5.020 -8.076 1.00 54.03 1002 ALA A CA 1
ATOM 7722 C C . ALA A 1 1002 ? -10.728 -5.225 -9.102 1.00 54.03 1002 ALA A C 1
ATOM 7724 O O . ALA A 1 1002 ? -10.412 -6.345 -9.494 1.00 54.03 1002 ALA A O 1
ATOM 7725 N N . ALA A 1 1003 ? -10.099 -4.127 -9.515 1.00 58.75 1003 ALA A N 1
ATOM 7726 C CA . ALA A 1 1003 ? -8.964 -4.162 -10.424 1.00 58.75 1003 ALA A CA 1
ATOM 7727 C C . ALA A 1 1003 ? -7.666 -3.938 -9.644 1.00 58.75 1003 ALA A C 1
ATOM 7729 O O . ALA A 1 1003 ? -7.523 -2.967 -8.898 1.00 58.75 1003 ALA A O 1
ATOM 7730 N N . THR A 1 1004 ? -6.690 -4.827 -9.823 1.00 62.69 1004 THR A N 1
ATOM 7731 C CA . THR A 1 1004 ? -5.368 -4.660 -9.205 1.00 62.69 1004 THR A CA 1
ATOM 7732 C C . THR A 1 1004 ? -4.484 -3.825 -10.123 1.00 62.69 1004 THR A C 1
ATOM 7734 O O . THR A 1 1004 ? -4.108 -4.269 -11.210 1.00 62.69 1004 THR A O 1
ATOM 7737 N N . ALA A 1 1005 ? -4.124 -2.616 -9.685 1.00 63.06 1005 ALA A N 1
ATOM 7738 C CA . ALA A 1 1005 ? -3.176 -1.784 -10.418 1.00 63.06 1005 ALA A CA 1
ATOM 7739 C C . ALA A 1 1005 ? -1.788 -2.445 -10.395 1.00 63.06 1005 ALA A C 1
ATOM 7741 O O . ALA A 1 1005 ? -1.183 -2.608 -9.335 1.00 63.06 1005 ALA A O 1
ATOM 7742 N N . SER A 1 1006 ? -1.278 -2.832 -11.567 1.00 67.94 1006 SER A N 1
ATOM 7743 C CA . SER A 1 1006 ? -0.005 -3.544 -11.704 1.00 67.94 1006 SER A CA 1
ATOM 7744 C C . SER A 1 1006 ? 0.943 -2.823 -12.655 1.00 67.94 1006 SER A C 1
ATOM 7746 O O . SER A 1 1006 ? 0.593 -2.508 -13.795 1.00 67.94 1006 SER A O 1
ATOM 7748 N N . GLU A 1 1007 ? 2.193 -2.645 -12.225 1.00 71.62 1007 GLU A N 1
ATOM 7749 C CA . GLU A 1 1007 ? 3.260 -2.130 -13.086 1.00 71.62 1007 GLU A CA 1
ATOM 7750 C C . GLU A 1 1007 ? 3.475 -3.019 -14.327 1.00 71.62 1007 GLU A C 1
ATOM 7752 O O . GLU A 1 1007 ? 3.821 -2.527 -15.404 1.00 71.62 1007 GLU A O 1
ATOM 7757 N N . THR A 1 1008 ? 3.195 -4.322 -14.222 1.00 71.25 1008 THR A N 1
ATOM 7758 C CA . THR A 1 1008 ? 3.265 -5.262 -15.348 1.00 71.25 1008 THR A CA 1
ATOM 7759 C C . THR A 1 1008 ? 2.325 -4.854 -16.479 1.00 71.25 1008 THR A C 1
ATOM 7761 O O . THR A 1 1008 ? 2.738 -4.880 -17.640 1.00 71.25 1008 THR A O 1
ATOM 7764 N N . LYS A 1 1009 ? 1.101 -4.411 -16.157 1.00 75.25 1009 LYS A N 1
ATOM 7765 C CA . LYS A 1 1009 ? 0.109 -3.957 -17.146 1.00 75.25 1009 LYS A CA 1
ATOM 7766 C C . LYS A 1 1009 ? 0.494 -2.627 -17.789 1.00 75.25 1009 LYS A C 1
ATOM 7768 O O . LYS A 1 1009 ? 0.350 -2.474 -18.999 1.00 75.25 1009 LYS A O 1
ATOM 7773 N N . LEU A 1 1010 ? 1.109 -1.719 -17.032 1.00 76.12 1010 LEU A N 1
ATOM 7774 C CA . LEU A 1 1010 ? 1.679 -0.475 -17.570 1.00 76.12 1010 LEU A CA 1
ATOM 7775 C C . LEU A 1 1010 ? 2.856 -0.747 -18.526 1.00 76.12 1010 LEU A C 1
ATOM 7777 O O . LEU A 1 1010 ? 2.967 -0.143 -19.595 1.00 76.12 1010 LEU A O 1
ATOM 7781 N N . ARG A 1 1011 ? 3.728 -1.706 -18.189 1.00 76.25 1011 ARG A N 1
ATOM 7782 C CA . ARG A 1 1011 ? 4.828 -2.145 -19.068 1.00 76.25 1011 ARG A CA 1
ATOM 7783 C C . ARG A 1 1011 ? 4.313 -2.854 -20.318 1.00 76.25 1011 ARG A C 1
ATOM 7785 O O . ARG A 1 1011 ? 4.879 -2.664 -21.394 1.00 76.25 1011 ARG A O 1
ATOM 7792 N N . GLU A 1 1012 ? 3.263 -3.657 -20.187 1.00 81.19 1012 GLU A N 1
ATOM 7793 C CA . GLU A 1 1012 ? 2.577 -4.306 -21.305 1.00 81.19 1012 GLU A CA 1
ATOM 7794 C C . GLU A 1 1012 ? 1.993 -3.270 -22.271 1.00 81.19 1012 GLU A C 1
ATOM 7796 O O . GLU A 1 1012 ? 2.357 -3.281 -23.448 1.00 81.19 1012 GLU A O 1
ATOM 7801 N N . ALA A 1 1013 ? 1.222 -2.310 -21.758 1.00 82.75 1013 ALA A N 1
ATOM 7802 C CA . ALA A 1 1013 ? 0.693 -1.186 -22.523 1.00 82.75 1013 ALA A CA 1
ATOM 7803 C C . ALA A 1 1013 ? 1.802 -0.421 -23.263 1.00 82.75 1013 ALA A C 1
ATOM 7805 O O . ALA A 1 1013 ? 1.727 -0.214 -24.476 1.00 82.75 1013 ALA A O 1
ATOM 7806 N N . ARG A 1 1014 ? 2.904 -0.096 -22.574 1.00 81.31 1014 ARG A N 1
ATOM 7807 C CA . ARG A 1 1014 ? 4.061 0.573 -23.190 1.00 81.31 1014 ARG A CA 1
ATOM 7808 C C . ARG A 1 1014 ? 4.685 -0.244 -24.326 1.00 81.31 1014 ARG A C 1
ATOM 7810 O O . ARG A 1 1014 ? 5.109 0.326 -25.331 1.00 81.31 1014 ARG A O 1
ATOM 7817 N N . ARG A 1 1015 ? 4.765 -1.573 -24.194 1.00 80.75 1015 ARG A N 1
ATOM 7818 C CA . ARG A 1 1015 ? 5.246 -2.456 -25.275 1.00 80.75 1015 ARG A CA 1
ATOM 7819 C C . ARG A 1 1015 ? 4.285 -2.470 -26.462 1.00 80.75 1015 ARG A C 1
ATOM 7821 O O . ARG A 1 1015 ? 4.759 -2.440 -27.595 1.00 80.75 1015 ARG A O 1
ATOM 7828 N N . MET A 1 1016 ? 2.975 -2.508 -26.217 1.00 82.94 1016 MET A N 1
ATOM 7829 C CA . MET A 1 1016 ? 1.956 -2.466 -27.273 1.00 82.94 1016 MET A CA 1
ATOM 7830 C C . MET A 1 1016 ? 2.053 -1.170 -28.078 1.00 82.94 1016 MET A C 1
ATOM 7832 O O . MET A 1 1016 ? 2.155 -1.228 -29.301 1.00 82.94 1016 MET A O 1
ATOM 7836 N N . ILE A 1 1017 ? 2.137 -0.025 -27.396 1.00 81.75 1017 ILE A N 1
ATOM 7837 C CA . ILE A 1 1017 ? 2.287 1.293 -28.028 1.00 81.75 1017 ILE A CA 1
ATOM 7838 C C . ILE A 1 1017 ? 3.563 1.348 -28.874 1.00 81.75 1017 ILE A C 1
ATOM 7840 O O . ILE A 1 1017 ? 3.512 1.733 -30.036 1.00 81.75 1017 ILE A O 1
ATOM 7844 N N . ARG A 1 1018 ? 4.704 0.874 -28.353 1.00 75.88 1018 ARG A N 1
ATOM 7845 C CA . ARG A 1 1018 ? 5.958 0.814 -29.130 1.00 75.88 1018 ARG A CA 1
ATOM 7846 C C . ARG A 1 1018 ? 5.832 -0.025 -30.402 1.00 75.88 1018 ARG A C 1
ATOM 7848 O O . ARG A 1 1018 ? 6.379 0.354 -31.430 1.00 75.88 1018 ARG A O 1
ATOM 7855 N N . ARG A 1 1019 ? 5.130 -1.161 -30.340 1.00 77.31 1019 ARG A N 1
ATOM 7856 C CA . ARG A 1 1019 ? 4.887 -2.006 -31.520 1.00 77.31 1019 ARG A CA 1
ATOM 7857 C C . ARG A 1 1019 ? 3.959 -1.333 -32.528 1.00 77.31 1019 ARG A C 1
ATOM 7859 O O . ARG A 1 1019 ? 4.164 -1.523 -33.718 1.00 77.31 1019 ARG A O 1
ATOM 7866 N N . LEU A 1 1020 ? 2.959 -0.583 -32.064 1.00 75.88 1020 LEU A N 1
ATOM 7867 C CA . LEU A 1 1020 ? 2.065 0.201 -32.922 1.00 75.88 1020 LEU A CA 1
ATOM 7868 C C . LEU A 1 1020 ? 2.833 1.317 -33.636 1.00 75.88 1020 LEU A C 1
ATOM 7870 O O . LEU A 1 1020 ? 2.777 1.387 -34.855 1.00 75.88 1020 LEU A O 1
ATOM 7874 N N . VAL A 1 1021 ? 3.624 2.106 -32.904 1.00 71.56 1021 VAL A N 1
ATOM 7875 C CA . VAL A 1 1021 ? 4.453 3.183 -33.477 1.00 71.56 1021 VAL A CA 1
ATOM 7876 C C . VAL A 1 1021 ? 5.491 2.650 -34.464 1.00 71.56 1021 VAL A C 1
ATOM 7878 O O . VAL A 1 1021 ? 5.795 3.324 -35.429 1.00 71.56 1021 VAL A O 1
ATOM 7881 N N . ALA A 1 1022 ? 6.028 1.445 -34.259 1.00 67.88 1022 ALA A N 1
ATOM 7882 C CA . ALA A 1 1022 ? 6.961 0.835 -35.210 1.00 67.88 1022 ALA A CA 1
ATOM 7883 C C . ALA A 1 1022 ? 6.289 0.283 -36.485 1.00 67.88 1022 ALA A C 1
ATOM 7885 O O . ALA A 1 1022 ? 6.992 -0.076 -37.427 1.00 67.88 1022 ALA A O 1
ATOM 7886 N N . LYS A 1 1023 ? 4.958 0.122 -36.482 1.00 65.81 1023 LYS A N 1
ATOM 7887 C CA . LYS A 1 1023 ? 4.173 -0.373 -37.625 1.00 65.81 1023 LYS A CA 1
ATOM 7888 C C . LYS A 1 1023 ? 3.599 0.749 -38.491 1.00 65.81 1023 LYS A C 1
ATOM 7890 O O . LYS A 1 1023 ? 3.339 0.493 -39.663 1.00 65.81 1023 LYS A O 1
ATOM 7895 N N . VAL A 1 1024 ? 3.329 1.907 -37.889 1.00 53.66 1024 VAL A N 1
ATOM 7896 C CA . VAL A 1 1024 ? 2.946 3.157 -38.567 1.00 53.66 1024 VAL A CA 1
ATOM 7897 C C . VAL A 1 1024 ? 4.203 3.798 -39.137 1.00 53.66 1024 VAL A C 1
ATOM 7899 O O . VAL A 1 1024 ? 4.124 4.298 -40.278 1.00 53.66 1024 VAL A O 1
#

Radius of gyration: 37.77 Å; Cα contacts (8 Å, |Δi|>4): 1985; chains: 1; bounding box: 100×92×90 Å